Protein AF-0000000078979781 (afdb_homodimer)

Solvent-accessible surface area (backbone atoms only — not comparable to full-atom values): 47211 Å² total; per-residue (Å²): 126,56,71,44,51,54,52,38,50,53,52,49,49,32,40,74,71,53,77,44,42,52,61,36,71,50,70,50,64,71,52,40,21,68,74,70,70,46,51,62,65,43,44,51,51,28,51,49,50,36,33,69,63,52,51,29,42,79,41,91,97,76,44,41,24,26,37,62,71,62,72,81,62,71,72,81,67,60,68,55,66,45,49,53,57,22,38,56,65,46,38,65,58,57,66,58,55,49,49,87,65,28,76,43,45,29,28,39,94,64,71,53,65,82,80,33,56,72,54,52,60,62,60,75,84,66,54,59,44,47,55,55,70,64,40,77,66,67,72,51,51,61,38,29,43,61,69,37,33,43,52,52,19,52,55,39,37,74,68,66,25,91,49,55,45,70,17,36,25,51,28,50,15,45,50,29,47,52,44,51,50,45,65,71,75,52,52,69,70,40,38,30,37,29,39,23,61,19,52,42,65,59,56,26,43,31,37,57,52,45,35,45,74,42,61,27,49,53,46,58,43,27,64,38,62,69,57,42,46,53,49,43,71,73,62,62,30,54,32,36,42,43,41,27,42,39,19,56,42,41,1,20,24,13,36,66,70,44,37,51,48,52,53,49,48,24,61,74,64,62,27,37,33,37,36,55,27,54,54,77,79,48,69,85,64,84,32,37,54,55,43,61,78,48,70,24,73,50,30,36,38,29,28,30,40,39,80,78,56,43,55,39,53,31,44,15,33,37,41,27,42,51,54,58,21,49,52,52,28,48,50,40,38,56,38,36,49,50,56,36,43,49,48,41,51,52,49,36,57,47,65,68,35,69,55,36,58,54,35,40,53,52,46,47,54,52,44,51,52,40,42,52,53,42,51,50,55,39,47,74,69,72,45,49,59,68,26,91,80,41,36,76,55,30,34,23,36,45,47,61,80,73,42,43,56,68,61,48,45,54,54,30,46,77,69,24,31,39,68,30,48,36,62,63,23,31,71,54,94,71,57,91,59,40,30,32,32,34,20,43,75,43,53,79,55,64,70,55,56,54,47,44,44,47,40,64,68,75,31,94,65,126,58,72,44,52,54,52,40,50,52,53,48,50,32,41,74,71,53,77,43,42,54,61,36,72,50,69,50,64,72,53,40,20,67,73,70,70,46,51,62,64,45,44,51,50,28,51,48,51,36,33,71,64,50,51,29,43,81,41,91,97,76,45,41,23,25,38,62,72,63,72,82,64,70,70,82,66,61,67,55,66,44,49,53,56,21,38,54,65,48,39,64,59,56,65,59,56,49,50,88,65,28,77,43,44,28,28,40,94,61,70,53,64,80,80,32,57,70,57,54,60,63,60,76,86,66,54,58,44,45,56,56,70,64,40,78,68,65,72,50,52,63,36,28,44,60,70,36,32,43,52,51,19,54,53,39,38,74,67,66,26,94,52,57,44,69,16,36,25,50,26,49,15,44,50,30,47,52,46,50,50,46,66,72,74,53,52,69,70,40,36,31,37,29,40,24,60,18,53,41,64,58,56,26,42,31,38,58,53,45,35,44,74,41,60,27,50,53,46,59,42,27,64,37,61,70,58,42,47,53,48,42,71,73,62,62,32,54,33,36,43,44,41,28,41,40,18,56,41,41,2,18,25,14,36,64,70,44,38,52,46,52,54,49,48,25,62,74,66,62,28,38,34,37,35,56,26,54,55,76,79,47,70,85,64,83,31,38,56,56,44,60,78,47,69,24,72,50,30,37,39,29,28,31,40,37,80,77,56,43,55,40,52,33,45,15,32,36,40,26,40,52,56,59,22,48,54,52,28,48,52,39,38,56,38,36,49,51,56,36,42,51,46,42,52,51,49,35,55,46,64,68,35,70,54,35,57,53,35,41,54,52,48,46,54,52,45,52,52,40,43,52,52,44,50,52,56,39,46,73,69,70,45,49,59,69,28,92,79,42,38,77,55,30,34,23,37,44,48,61,79,74,42,42,57,68,62,47,46,53,55,31,45,76,68,23,31,38,71,28,48,36,60,62,24,30,71,54,92,69,57,92,60,38,29,32,32,34,20,44,75,43,54,79,55,63,71,57,55,53,47,45,44,48,40,64,66,76,31,92,65

Secondary structure (DSSP, 8-state):
--HHHHHHHHHHHHHHTTSS-TTPBPPPHHHHHHHHT--HHHHHHHHHHHHHTTSEEEETTTEEEE----SS-S------HHHHHHHHHHHHHHGGG-TTT--B-TT-SS--GGGTTTTS-SS--S-HHHHHHH-S--S-BTTB-HHHHHHHHHHHHHTT----GGGEEEESSHHHHHHHHHHHH--TT-EEEEEES--HHHHHHHHHTT-EEEEEEEETTEE-HHHHHHHHHHH--SEEEE-SSS-TTT-----HHHHHHHHHHHHHHT-EEEEE-TTTT-TT--S--HHHHHTTSSEEEEEESTTTT-TTS--EEEE--HHHHHHHHHHHHHHHS---HHHHHHHHHHHHSHHHHHHHHHHHHHHHHHHHHHHHHHHHTT-EES-TT--TTEEEEE--TT--HHHHHHHHHHTTB---BGGGG-SSS--SS-EEEEEGGGTT-HHHHHHHIIIIISS--/--HHHHHHHHHHHHHHTTSS-TTPBPPPHHHHHHHHT--HHHHHHHHHHHHHTTSEEEETTTEEEE----SS-S------HHHHHHHHHHHHHHGGG-TTT--B-TT-SS--GGGTTTTS-SS--S-HHHHHHH-S--S-BTTB-HHHHHHHHHHHHHTT----GGGEEEESSHHHHHHHHHHHH--TT-EEEEEES--HHHHHHHHHTT-EEEEEEEETTEE-HHHHHHHHHHH--SEEEE-SSS-TTT-----HHHHHHHHHHHHHHT-EEEEE-TTTT-TT--S--HHHHHTTSSEEEEEESTTTT-TTS--EEEE--HHHHHHHHHHHHHHHS---HHHHHHHHHHHHSHHHHHHHHHHHHHHHHHHHHHHHHHHHTT-EES-TT--TTEEEEE--TT--HHHHHHHHHHTTB---BGGGG-SSS--SS-EEEEEGGGTT-HHHHHHHIIIIISS--

Foldseek 3Di:
DPLLVVLLVVVVCCVVVCVAAAFRADDALVRSCVVSVHDSVSSVVSLVVCVVVVQWDQDVPPHIGGHHPDPDPPPCPPPPPLLVVLVVLVCLQVVLPPCVLFVQEQQDPAFDPVLQVLLDDPDPPDPLVVVVVPPPVVQADLQAHQLLLVVVQVVCVVVVQRADSLQKRKFLAQLRVLLLVCVLPHAAPAEEEEEFLADLNSLSSCSVRNYHYDYFYAALAGGDLVVLLVCCVVRLHAAYEFAAALGPQALHHHDPVVLVSVVVSCVVSVYQYEHEYQCPVAPPTRTDDNCSVVSQPRYKYKYGCCHLHNSVLSIIMIGHPNVVSVSSSVSSCVPVNHHDNSSSSVVSVSCPDVSSVVSSVVSQVVLVVLVVVLVVLCVVLVWDWRHPPGDDFKIKTFADQQDDQVVLQVVCSVVSHHWAWSCSSGSDNDDPTIITIGGSSSRPDVSVSVSCSVPGVVHRD/DPLLVVLLCVVVCCLVVCVAAAFRADDALVRSCVVSVHDSVSSVVSLVVCVVVVQWDQDVPPHIGGHHPDPDPPPCPPPPPLLVVLVVLVCLAVVLPPCVLFVQEQQDPAFDPVLQVLLDDPDPPDCLVVVVVPPPVVQADLQAHQLLLVVVQVVCVVVVQRADSLQKRKFLAQLRVLLLVCVLPHAAPAEEEEEFLADLNSLSSCSVRNYHYDYFYAALAGGDLVVVLVCCVPRLHAAYEFAAALGPQALHHHDPVVLVSVVVSCVVSVYQYEHEYQCPVQPPTRTDDNCSVVSQPRYKYKYGCCHLHNSVLSIIMIGHPNVVSVSSSVVSCVPVNHHDNSSSSVVSVSCPDVSSVVSSVVSQVVLVVLVVVLVVLCVVLVWDWRHPPGDDFKIKTFADQQDDQVVLQVVCSVVSHHWAWSCSSGSDNDDPTIITIGGSSSRPDVSVSVSCCVPRVVHRD

Sequence (922 aa):
MKKIDRVIESIQSRITEGRLKPGQKLPSIRQAVDEFGVSKNTVIEAYERLSARGLIRSVHGAGFFVCASTPAPLSKATQPAHIVEAVDRLTLLTAQLDQEKLPVRVGDGRPPQSWMNDALPLRMKGNIFKNFVGDPSGYGGVSGHLQLRELIAARSNRADMSVHPDQIVTTFGANHALDLIIRRYLEPGDVVLVDDPGYYPLLGKFKLAKIRAIGVPRTPTGPDLDVMETLAAAHGPKMFFTQSTCQNPTGSSMSLPVAHGVLQVAQRFGLMVIDNDPFTDLPGNAGVPLSALDAFNSVIAISSFSKLLSASFRVGYVIARPEVARELTELKLLTVVNSSRFSEMVIAELIKSQRYGRHLNKLVNRLEEARRDYHRKVRKLGLDVFCAQETGYYSFLQLPHTVDEGQLVRKASAAGIMLAPGRLFAVDENPARPALRINVTRADDPRFYRFLKRQVIDGQVMKKIDRVIESIQSRITEGRLKPGQKLPSIRQAVDEFGVSKNTVIEAYERLSARGLIRSVHGAGFFVCASTPAPLSKATQPAHIVEAVDRLTLLTAQLDQEKLPVRVGDGRPPQSWMNDALPLRMKGNIFKNFVGDPSGYGGVSGHLQLRELIAARSNRADMSVHPDQIVTTFGANHALDLIIRRYLEPGDVVLVDDPGYYPLLGKFKLAKIRAIGVPRTPTGPDLDVMETLAAAHGPKMFFTQSTCQNPTGSSMSLPVAHGVLQVAQRFGLMVIDNDPFTDLPGNAGVPLSALDAFNSVIAISSFSKLLSASFRVGYVIARPEVARELTELKLLTVVNSSRFSEMVIAELIKSQRYGRHLNKLVNRLEEARRDYHRKVRKLGLDVFCAQETGYYSFLQLPHTVDEGQLVRKASAAGIMLAPGRLFAVDENPARPALRINVTRADDPRFYRFLKRQVIDGQV

Organism: Ruegeria pomeroyi (strain ATCC 700808 / DSM 15171 / DSS-3) (NCBI:txid246200)

Radius of gyration: 28.64 Å; Cα contacts (8 Å, |Δi|>4): 1769; chains: 2; bounding box: 84×78×60 Å

InterPro domains:
  IPR000524 Transcription regulator HTH, GntR [PF00392] (5-66)
  IPR000524 Transcription regulator HTH, GntR [PR00035] (26-40)
  IPR000524 Transcription regulator HTH, GntR [PR00035] (40-56)
  IPR000524 Transcription regulator HTH, GntR [PS50949] (1-69)
  IPR000524 Transcription regulator HTH, GntR [SM00345] (7-66)
  IPR000524 Transcription regulator HTH, GntR [cd07377] (5-67)
  IPR004839 Aminotransferase, class I/classII, large domain [PF00155] (137-440)
  IPR015421 Pyridoxal phosphate-dependent transferase, major domain [G3DSA:3.40.640.10] (138-355)
  IPR015422 Pyridoxal phosphate-dependent transferase, small domain [G3DSA:3.90.1150.10] (137-446)
  IPR015424 Pyridoxal phosphate-dependent transferase [SSF53383] (120-454)
  IPR036388 Winged helix-like DNA-binding domain superfamily [G3DSA:1.10.10.10] (3-103)
  IPR036390 Winged helix DNA-binding domain superfamily [SSF46785] (3-70)
  IPR051446 HTH-type transcriptional regulator with aminotransferase domain 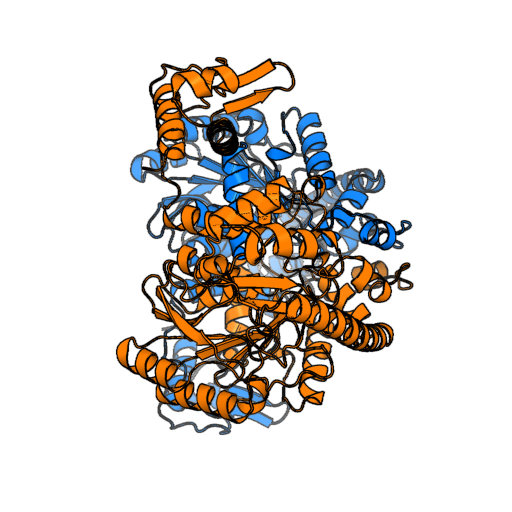[PTHR46577] (4-453)

Nearest PDB structures (foldseek):
  2z1y-assembly1_A  TM=8.567E-01  e=1.678E-24  unclassified
  2gb3-assembly3_E  TM=7.754E-01  e=1.239E-20  Thermotoga maritima
  7zn5-assembly1_A  TM=6.345E-01  e=3.842E-23  Shouchella clausii
  5yhv-assembly1_D  TM=8.294E-01  e=1.093E-18  Mycobacterium tuberculosis H37Rv
  8bj2-assembly1_B  TM=7.644E-01  e=1.175E-17  Medicago truncatula

pLDDT: mean 85.12, std 14.94, range [32.72, 98.81]

Structure (mmCIF, N/CA/C/O backbone):
data_AF-0000000078979781-model_v1
#
loop_
_entity.id
_entity.type
_entity.pdbx_description
1 polymer 'Transcriptional regulator, GntR family'
#
loop_
_atom_site.group_PDB
_atom_site.id
_atom_site.type_symbol
_atom_site.label_atom_id
_atom_site.label_alt_id
_atom_site.label_comp_id
_atom_site.label_asym_id
_atom_site.label_entity_id
_atom_site.label_seq_id
_atom_site.pdbx_PDB_ins_code
_atom_site.Cartn_x
_atom_site.Cartn_y
_atom_site.Cartn_z
_atom_site.occupancy
_atom_site.B_iso_or_equiv
_atom_site.auth_seq_id
_atom_site.auth_comp_id
_atom_site.auth_asym_id
_atom_site.auth_atom_id
_atom_site.pdbx_PDB_model_num
ATOM 1 N N . MET A 1 1 ? -21.984 5.18 30.188 1 47.28 1 MET A N 1
ATOM 2 C CA . MET A 1 1 ? -22.266 4.672 28.844 1 47.28 1 MET A CA 1
ATOM 3 C C . MET A 1 1 ? -23.016 5.703 28.016 1 47.28 1 MET A C 1
ATOM 5 O O . MET A 1 1 ? -24.062 6.203 28.453 1 47.28 1 MET A O 1
ATOM 9 N N . LYS A 1 2 ? -22.5 6.344 27.094 1 66.75 2 LYS A N 1
ATOM 10 C CA . LYS A 1 2 ? -23.188 7.363 26.312 1 66.75 2 LYS A CA 1
ATOM 11 C C . LYS A 1 2 ? -24.547 6.852 25.828 1 66.75 2 LYS A C 1
ATOM 13 O O . LYS A 1 2 ? -24.719 5.648 25.625 1 66.75 2 LYS A O 1
ATOM 18 N N . LYS A 1 3 ? -25.406 7.691 25.797 1 76.44 3 LYS A N 1
ATOM 19 C CA . LYS A 1 3 ? -26.781 7.355 25.438 1 76.44 3 LYS A CA 1
ATOM 20 C C . LYS A 1 3 ? -26.844 6.578 24.125 1 76.44 3 LYS A C 1
ATOM 22 O O . LYS A 1 3 ? -27.625 5.637 23.984 1 76.44 3 LYS A O 1
ATOM 27 N N . ILE A 1 4 ? -25.984 6.871 23.297 1 78.88 4 ILE A N 1
ATOM 28 C CA . ILE A 1 4 ? -25.922 6.223 22 1 78.88 4 ILE A CA 1
ATOM 29 C C . ILE A 1 4 ? -25.469 4.777 22.156 1 78.88 4 ILE A C 1
ATOM 31 O O . ILE A 1 4 ? -26 3.873 21.516 1 78.88 4 ILE A O 1
ATOM 35 N N . ASP A 1 5 ? -24.641 4.551 23.031 1 79.38 5 ASP A N 1
ATOM 36 C CA . ASP A 1 5 ? -24.141 3.195 23.25 1 79.38 5 ASP A CA 1
ATOM 37 C C . ASP A 1 5 ? -25.234 2.295 23.828 1 79.38 5 ASP A C 1
ATOM 39 O O . ASP A 1 5 ? -25.312 1.115 23.484 1 79.38 5 ASP A O 1
ATOM 43 N N . ARG A 1 6 ? -25.969 2.893 24.594 1 79.69 6 ARG A N 1
ATOM 44 C CA . ARG A 1 6 ? -27.078 2.15 25.188 1 79.69 6 ARG A CA 1
ATOM 45 C C . ARG A 1 6 ? -28.062 1.692 24.109 1 79.69 6 ARG A C 1
ATOM 47 O O . ARG A 1 6 ? -28.547 0.562 24.156 1 79.69 6 ARG A O 1
ATOM 54 N N . VAL A 1 7 ? -28.281 2.561 23.172 1 83.38 7 VAL A N 1
ATOM 55 C CA . VAL A 1 7 ? -29.188 2.234 22.078 1 83.38 7 VAL A CA 1
ATOM 56 C C . VAL A 1 7 ? -28.578 1.132 21.219 1 83.38 7 VAL A C 1
ATOM 58 O O . VAL A 1 7 ? -29.25 0.137 20.906 1 83.38 7 VAL A O 1
ATOM 61 N N . ILE A 1 8 ? -27.422 1.338 20.938 1 81.19 8 ILE A N 1
ATOM 62 C CA . ILE A 1 8 ? -26.734 0.385 20.078 1 81.19 8 ILE A CA 1
ATOM 63 C C . ILE A 1 8 ? -26.656 -0.976 20.766 1 81.19 8 ILE A C 1
ATOM 65 O O . ILE A 1 8 ? -26.984 -2 20.172 1 81.19 8 ILE A O 1
ATOM 69 N N . GLU A 1 9 ? -26.266 -1.015 21.953 1 79.38 9 GLU A N 1
ATOM 70 C CA . GLU A 1 9 ? -26.141 -2.266 22.703 1 79.38 9 GLU A CA 1
ATOM 71 C C . GLU A 1 9 ? -27.484 -2.963 22.844 1 79.38 9 GLU A C 1
ATOM 73 O O . GLU A 1 9 ? -27.578 -4.188 22.734 1 79.38 9 GLU A O 1
ATOM 78 N N . SER A 1 10 ? -28.469 -2.223 23.094 1 82.38 10 SER A N 1
ATOM 79 C CA . SER A 1 10 ? -29.797 -2.779 23.25 1 82.38 10 SER A CA 1
ATOM 80 C C . SER A 1 10 ? -30.281 -3.439 21.953 1 82.38 10 SER A C 1
ATOM 82 O O . SER A 1 10 ? -30.75 -4.578 21.984 1 82.38 10 SER A O 1
ATOM 84 N N . ILE A 1 11 ? -30.078 -2.801 20.875 1 82.25 11 ILE A N 1
ATOM 85 C CA . ILE A 1 11 ? -30.547 -3.338 19.594 1 82.25 11 ILE A CA 1
ATOM 86 C C . ILE A 1 11 ? -29.656 -4.512 19.188 1 82.25 11 ILE A C 1
ATOM 88 O O . ILE A 1 11 ? -30.172 -5.555 18.75 1 82.25 11 ILE A O 1
ATOM 92 N N . GLN A 1 12 ? -28.469 -4.305 19.406 1 78.88 12 GLN A N 1
ATOM 93 C CA . GLN A 1 12 ? -27.531 -5.375 19.078 1 78.88 12 GLN A CA 1
ATOM 94 C C . GLN A 1 12 ? -27.828 -6.629 19.906 1 78.88 12 GLN A C 1
ATOM 96 O O . GLN A 1 12 ? -27.828 -7.738 19.375 1 78.88 12 GLN A O 1
ATOM 101 N N . SER A 1 13 ? -28 -6.48 21.141 1 77.69 13 SER A N 1
ATOM 102 C CA . SER A 1 13 ? -28.344 -7.605 22 1 77.69 13 SER A CA 1
ATOM 103 C C . SER A 1 13 ? -29.641 -8.273 21.562 1 77.69 13 SER A C 1
ATOM 105 O O . SER A 1 13 ? -29.734 -9.5 21.562 1 77.69 13 SER A O 1
ATOM 107 N N . ARG A 1 14 ? -30.578 -7.516 21.109 1 79.69 14 ARG A N 1
ATOM 108 C CA . ARG A 1 14 ? -31.859 -8.055 20.672 1 79.69 14 ARG A CA 1
ATOM 109 C C . ARG A 1 14 ? -31.703 -8.844 19.375 1 79.69 14 ARG A C 1
ATOM 111 O O . ARG A 1 14 ? -32.375 -9.852 19.172 1 79.69 14 ARG A O 1
ATOM 118 N N . ILE A 1 15 ? -30.781 -8.383 18.609 1 76.38 15 ILE A N 1
ATOM 119 C CA . ILE A 1 15 ? -30.516 -9.078 17.359 1 76.38 15 ILE A CA 1
ATOM 120 C C . ILE A 1 15 ? -29.75 -10.367 17.625 1 76.38 15 ILE A C 1
ATOM 122 O O . ILE A 1 15 ? -30.125 -11.438 17.125 1 76.38 15 ILE A O 1
ATOM 126 N N . THR A 1 16 ? -28.797 -10.258 18.5 1 70.75 16 THR A N 1
ATOM 127 C CA . THR A 1 16 ? -27.938 -11.398 18.797 1 70.75 16 THR A CA 1
ATOM 128 C C . THR A 1 16 ? -28.688 -12.461 19.578 1 70.75 16 THR A C 1
ATOM 130 O O . THR A 1 16 ? -28.453 -13.656 19.422 1 70.75 16 THR A O 1
ATOM 133 N N . GLU A 1 17 ? -29.562 -12.039 20.391 1 70.44 17 GLU A N 1
ATOM 134 C CA . GLU A 1 17 ? -30.359 -12.938 21.219 1 70.44 17 GLU A CA 1
ATOM 135 C C . GLU A 1 17 ? -31.562 -13.469 20.453 1 70.44 17 GLU A C 1
ATOM 137 O O . GLU A 1 17 ? -32.344 -14.266 20.984 1 70.44 17 GLU A O 1
ATOM 142 N N . GLY A 1 18 ? -31.609 -13.008 19.234 1 71.81 18 GLY A N 1
ATOM 143 C CA . GLY A 1 18 ? -32.656 -13.531 18.375 1 71.81 18 GLY A CA 1
ATOM 144 C C . GLY A 1 18 ? -34 -12.883 18.625 1 71.81 18 GLY A C 1
ATOM 145 O O . GLY A 1 18 ? -35.031 -13.344 18.094 1 71.81 18 GLY A O 1
ATOM 146 N N . ARG A 1 19 ? -34.188 -11.938 19.375 1 78.31 19 ARG A N 1
ATOM 147 C CA . ARG A 1 19 ? -35.438 -11.242 19.656 1 78.31 19 ARG A CA 1
ATOM 148 C C . ARG A 1 19 ? -35.875 -10.398 18.453 1 78.31 19 ARG A C 1
ATOM 150 O O . ARG A 1 19 ? -37.062 -10.164 18.25 1 78.31 19 ARG A O 1
ATOM 157 N N . LEU A 1 20 ? -34.812 -9.93 17.766 1 77.81 20 LEU A N 1
ATOM 158 C CA . LEU A 1 20 ? -35 -9.297 16.469 1 77.81 20 LEU A CA 1
ATOM 159 C C . LEU A 1 20 ? -34.531 -10.195 15.344 1 77.81 20 LEU A C 1
ATOM 161 O O . LEU A 1 20 ? -33.312 -10.484 15.242 1 77.81 20 LEU A O 1
ATOM 165 N N . LYS A 1 21 ? -35.312 -10.648 14.594 1 73.75 21 LYS A N 1
ATOM 166 C CA . LYS A 1 21 ? -35.031 -11.625 13.555 1 73.75 21 LYS A CA 1
ATOM 167 C C . LYS A 1 21 ? -34.562 -10.945 12.273 1 73.75 21 LYS A C 1
ATOM 169 O O . LYS A 1 21 ? -34.906 -9.797 12.016 1 73.75 21 LYS A O 1
ATOM 174 N N . PRO A 1 22 ? -33.719 -11.75 11.547 1 73.69 22 PRO A N 1
ATOM 175 C CA . PRO A 1 22 ? -33.344 -11.203 10.234 1 73.69 22 PRO A CA 1
ATOM 176 C C . PRO A 1 22 ? -34.531 -10.805 9.391 1 73.69 22 PRO A C 1
ATOM 178 O O . PRO A 1 22 ? -35.531 -11.547 9.328 1 73.69 22 PRO A O 1
ATOM 181 N N . GLY A 1 23 ? -34.406 -9.547 8.875 1 75.31 23 GLY A N 1
ATOM 182 C CA . GLY A 1 23 ? -35.5 -9.047 8.055 1 75.31 23 GLY A CA 1
ATOM 183 C C . GLY A 1 23 ? -36.531 -8.289 8.844 1 75.31 23 GLY A C 1
ATOM 184 O O . GLY A 1 23 ? -37.438 -7.66 8.266 1 75.31 23 GLY A O 1
ATOM 185 N N . GLN A 1 24 ? -36.5 -8.352 10.117 1 80.06 24 GLN A N 1
ATOM 186 C CA . GLN A 1 24 ? -37.5 -7.684 10.953 1 80.06 24 GLN A CA 1
ATOM 187 C C . GLN A 1 24 ? -37.281 -6.172 10.938 1 80.06 24 GLN A C 1
ATOM 189 O O . GLN A 1 24 ? -36.156 -5.688 10.969 1 80.06 24 GLN A O 1
ATOM 194 N N . LYS A 1 25 ? -38.375 -5.465 10.867 1 82.94 25 LYS A N 1
ATOM 195 C CA . LYS A 1 25 ? -38.344 -4.004 10.844 1 82.94 25 LYS A CA 1
ATOM 196 C C . LYS A 1 25 ? -38.062 -3.439 12.227 1 82.94 25 LYS A C 1
ATOM 198 O O . LYS A 1 25 ? -38.688 -3.852 13.211 1 82.94 25 LYS A O 1
ATOM 203 N N . LEU A 1 26 ? -37.156 -2.547 12.336 1 85.5 26 LEU A N 1
ATOM 204 C CA . LEU A 1 26 ? -36.875 -1.823 13.57 1 85.5 26 LEU A CA 1
ATOM 205 C C . LEU A 1 26 ? -37.844 -0.667 13.758 1 85.5 26 LEU A C 1
ATOM 207 O O . LEU A 1 26 ? -38.469 -0.205 12.797 1 85.5 26 LEU A O 1
ATOM 211 N N . PRO A 1 27 ? -38 -0.196 14.992 1 84 27 PRO A N 1
ATOM 212 C CA . PRO A 1 27 ? -38.812 1.01 15.211 1 84 27 PRO A CA 1
ATOM 213 C C . PRO A 1 27 ? -38.375 2.182 14.344 1 84 27 PRO A C 1
ATOM 215 O O . PRO A 1 27 ? -37.156 2.344 14.094 1 84 27 PRO A O 1
ATOM 218 N N . SER A 1 28 ? -39.312 2.873 13.758 1 82.69 28 SER A N 1
ATOM 219 C CA . SER A 1 28 ? -38.969 4.109 13.062 1 82.69 28 SER A CA 1
ATOM 220 C C . SER A 1 28 ? -38.188 5.062 13.953 1 82.69 28 SER A C 1
ATOM 222 O O . SER A 1 28 ? -38.156 4.895 15.172 1 82.69 28 SER A O 1
ATOM 224 N N . ILE A 1 29 ? -37.562 5.969 13.398 1 83.62 29 ILE A N 1
ATOM 225 C CA . ILE A 1 29 ? -36.75 6.93 14.133 1 83.62 29 ILE A CA 1
ATOM 226 C C . ILE A 1 29 ? -37.562 7.59 15.219 1 83.62 29 ILE A C 1
ATOM 228 O O . ILE A 1 29 ? -37.125 7.723 16.359 1 83.62 29 ILE A O 1
ATOM 232 N N . ARG A 1 30 ? -38.812 7.973 14.867 1 82.25 30 ARG A N 1
ATOM 233 C CA . ARG A 1 30 ? -39.719 8.594 15.828 1 82.25 30 ARG A CA 1
ATOM 234 C C . ARG A 1 30 ? -40.062 7.633 16.953 1 82.25 30 ARG A C 1
ATOM 236 O O . ARG A 1 30 ? -40.062 8.016 18.125 1 82.25 30 ARG A O 1
ATOM 243 N N . GLN A 1 31 ? -40.312 6.367 16.656 1 86.69 31 GLN A N 1
ATOM 244 C CA . GLN A 1 31 ? -40.688 5.352 17.641 1 86.69 31 GLN A CA 1
ATOM 245 C C . GLN A 1 31 ? -39.5 5.031 18.547 1 86.69 31 GLN A C 1
ATOM 247 O O . GLN A 1 31 ? -39.688 4.816 19.75 1 86.69 31 GLN A O 1
ATOM 252 N N . ALA A 1 32 ? -38.312 5.008 18.016 1 85.81 32 ALA A N 1
ATOM 253 C CA . ALA A 1 32 ? -37.125 4.676 18.766 1 85.81 32 ALA A CA 1
ATOM 254 C C . ALA A 1 32 ? -36.781 5.777 19.766 1 85.81 32 ALA A C 1
ATOM 256 O O . ALA A 1 32 ? -36.312 5.496 20.875 1 85.81 32 ALA A O 1
ATOM 257 N N . VAL A 1 33 ? -37 6.965 19.344 1 86.06 33 VAL A N 1
ATOM 258 C CA . VAL A 1 33 ? -36.812 8.102 20.25 1 86.06 33 VAL A CA 1
ATOM 259 C C . VAL A 1 33 ? -37.656 7.898 21.5 1 86.06 33 VAL A C 1
ATOM 261 O O . VAL A 1 33 ? -37.188 8.086 22.625 1 86.06 33 VAL A O 1
ATOM 264 N N . ASP A 1 34 ? -38.875 7.492 21.312 1 86.25 34 ASP A N 1
ATOM 265 C CA . ASP A 1 34 ? -39.812 7.285 22.406 1 86.25 34 ASP A CA 1
ATOM 266 C C . ASP A 1 34 ? -39.406 6.062 23.234 1 86.25 34 ASP A C 1
ATOM 268 O O . ASP A 1 34 ? -39.469 6.094 24.469 1 86.25 34 ASP A O 1
ATOM 272 N N . GLU A 1 35 ? -38.969 4.984 22.516 1 85.94 35 GLU A N 1
ATOM 273 C CA . GLU A 1 35 ? -38.656 3.719 23.172 1 85.94 35 GLU A CA 1
ATOM 274 C C . GLU A 1 35 ? -37.406 3.84 24.047 1 85.94 35 GLU A C 1
ATOM 276 O O . GLU A 1 35 ? -37.375 3.312 25.172 1 85.94 35 GLU A O 1
ATOM 281 N N . PHE A 1 36 ? -36.406 4.574 23.594 1 83.81 36 PHE A N 1
ATOM 282 C CA . PHE A 1 36 ? -35.094 4.57 24.266 1 83.81 36 PHE A CA 1
ATOM 283 C C . PHE A 1 36 ? -34.906 5.859 25.047 1 83.81 36 PHE A C 1
ATOM 285 O O . PHE A 1 36 ? -33.938 5.98 25.812 1 83.81 36 PHE A O 1
ATOM 292 N N . GLY A 1 37 ? -35.812 6.895 24.766 1 85.06 37 GLY A N 1
ATOM 293 C CA . GLY A 1 37 ? -35.719 8.164 25.469 1 85.06 37 GLY A CA 1
ATOM 294 C C . GLY A 1 37 ? -34.5 8.969 25.094 1 85.06 37 GLY A C 1
ATOM 295 O O . GLY A 1 37 ? -33.812 9.516 25.969 1 85.06 37 GLY A O 1
ATOM 296 N N . VAL A 1 38 ? -34.219 8.883 23.891 1 83.44 38 VAL A N 1
ATOM 297 C CA . VAL A 1 38 ? -33.031 9.594 23.406 1 83.44 38 VAL A CA 1
ATOM 298 C C . VAL A 1 38 ? -33.406 10.547 22.281 1 83.44 38 VAL A C 1
ATOM 300 O O . VAL A 1 38 ? -34.562 10.523 21.812 1 83.44 38 VAL A O 1
ATOM 303 N N . SER A 1 39 ? -32.562 11.391 21.906 1 80.88 39 SER A N 1
ATOM 304 C CA . SER A 1 39 ? -32.812 12.367 20.859 1 80.88 39 SER A CA 1
ATOM 305 C C . SER A 1 39 ? -32.875 11.695 19.484 1 80.88 39 SER A C 1
ATOM 307 O O . SER A 1 39 ? -32.375 10.586 19.312 1 80.88 39 SER A O 1
ATOM 309 N N . LYS A 1 40 ? -33.5 12.398 18.578 1 81 40 LYS A N 1
ATOM 310 C CA . LYS A 1 40 ? -33.594 11.945 17.188 1 81 40 LYS A CA 1
ATOM 311 C C . LYS A 1 40 ? -32.219 11.727 16.594 1 81 40 LYS A C 1
ATOM 313 O O . LYS A 1 40 ? -31.969 10.719 15.93 1 81 40 LYS A O 1
ATOM 318 N N . ASN A 1 41 ? -31.406 12.547 16.875 1 77.12 41 ASN A N 1
ATOM 319 C CA . ASN A 1 41 ? -30.047 12.469 16.328 1 77.12 41 ASN A CA 1
ATOM 320 C C . ASN A 1 41 ? -29.281 11.273 16.891 1 77.12 41 ASN A C 1
ATOM 322 O O . ASN A 1 41 ? -28.516 10.633 16.188 1 77.12 41 ASN A O 1
ATOM 326 N N . THR A 1 42 ? -29.531 10.992 18.109 1 79.69 42 THR A N 1
ATOM 327 C CA . THR A 1 42 ? -28.922 9.844 18.75 1 79.69 42 THR A CA 1
ATOM 328 C C . THR A 1 42 ? -29.375 8.547 18.109 1 79.69 42 THR A C 1
ATOM 330 O O . THR A 1 42 ? -28.578 7.637 17.875 1 79.69 42 THR A O 1
ATOM 333 N N . VAL A 1 43 ? -30.656 8.508 17.75 1 82.5 43 VAL A N 1
ATOM 334 C CA . VAL A 1 43 ? -31.203 7.32 17.125 1 82.5 43 VAL A CA 1
ATOM 335 C C . VAL A 1 43 ? -30.656 7.188 15.703 1 82.5 43 VAL A C 1
ATOM 337 O O . VAL A 1 43 ? -30.25 6.102 15.289 1 82.5 43 VAL A O 1
ATOM 340 N N . ILE A 1 44 ? -30.641 8.281 15.117 1 78.88 44 ILE A N 1
ATOM 341 C CA . ILE A 1 44 ? -30.141 8.266 13.742 1 78.88 44 ILE A CA 1
ATOM 342 C C . ILE A 1 44 ? -28.688 7.809 13.734 1 78.88 44 ILE A C 1
ATOM 344 O O . ILE A 1 44 ? -28.312 6.938 12.945 1 78.88 44 ILE A O 1
ATOM 348 N N . GLU A 1 45 ? -28.016 8.367 14.609 1 77.5 45 GLU A N 1
ATOM 349 C CA . GLU A 1 45 ? -26.609 7.984 14.719 1 77.5 45 GLU A CA 1
ATOM 350 C C . GLU A 1 45 ? -26.469 6.512 15.094 1 77.5 45 GLU A C 1
ATOM 352 O O . GLU A 1 45 ? -25.594 5.812 14.562 1 77.5 45 GLU A O 1
ATOM 357 N N . ALA A 1 46 ? -27.234 6.07 15.992 1 80.38 46 ALA A N 1
ATOM 358 C CA . ALA A 1 46 ? -27.219 4.668 16.406 1 80.38 46 ALA A CA 1
ATOM 359 C C . ALA A 1 46 ? -27.547 3.744 15.234 1 80.38 46 ALA A C 1
ATOM 361 O O . ALA A 1 46 ? -26.859 2.74 15.016 1 80.38 46 ALA A O 1
ATOM 362 N N . TYR A 1 47 ? -28.578 4.105 14.516 1 80.69 47 TYR A N 1
ATOM 363 C CA . TYR A 1 47 ? -28.984 3.285 13.391 1 80.69 47 TYR A CA 1
ATOM 364 C C . TYR A 1 47 ? -27.953 3.307 12.281 1 80.69 47 TYR A C 1
ATOM 366 O O . TYR A 1 47 ? -27.688 2.281 11.648 1 80.69 47 TYR A O 1
ATOM 374 N N . GLU A 1 48 ? -27.359 4.43 12.211 1 73.88 48 GLU A N 1
ATOM 375 C CA . GLU A 1 48 ? -26.297 4.539 11.227 1 73.88 48 GLU A CA 1
ATOM 376 C C . GLU A 1 48 ? -25.094 3.668 11.617 1 73.88 48 GLU A C 1
ATOM 378 O O . GLU A 1 48 ? -24.516 2.982 10.766 1 73.88 48 GLU A O 1
ATOM 383 N N . ARG A 1 49 ? -24.812 3.682 12.852 1 71.19 49 ARG A N 1
ATOM 384 C CA . ARG A 1 49 ? -23.734 2.852 13.352 1 71.19 49 ARG A CA 1
ATOM 385 C C . ARG A 1 49 ? -24.062 1.369 13.234 1 71.19 49 ARG A C 1
ATOM 387 O O . ARG A 1 49 ? -23.219 0.562 12.844 1 71.19 49 ARG A O 1
ATOM 394 N N . LEU A 1 50 ? -25.25 1.058 13.539 1 75.88 50 LEU A N 1
ATOM 395 C CA . LEU A 1 50 ? -25.719 -0.316 13.414 1 75.88 50 LEU A CA 1
ATOM 396 C C . LEU A 1 50 ? -25.734 -0.765 11.961 1 75.88 50 LEU A C 1
ATOM 398 O O . LEU A 1 50 ? -25.391 -1.911 11.656 1 75.88 50 LEU A O 1
ATOM 402 N N . SER A 1 51 ? -26.078 0.184 11.141 1 72.81 51 SER A N 1
ATOM 403 C CA . SER A 1 51 ? -26.062 -0.079 9.711 1 72.81 51 SER A CA 1
ATOM 404 C C . SER A 1 51 ? -24.641 -0.261 9.188 1 72.81 51 SER A C 1
ATOM 406 O O . SER A 1 51 ? -24.375 -1.173 8.406 1 72.81 51 SER A O 1
ATOM 408 N N . ALA A 1 52 ? -23.938 0.489 9.742 1 64.88 52 ALA A N 1
ATOM 409 C CA . ALA A 1 52 ? -22.531 0.426 9.375 1 64.88 52 ALA A CA 1
ATOM 410 C C . ALA A 1 52 ? -21.906 -0.892 9.82 1 64.88 52 ALA A C 1
ATOM 412 O O . ALA A 1 52 ? -20.984 -1.405 9.164 1 64.88 52 ALA A O 1
ATOM 413 N N . ARG A 1 53 ? -22.547 -1.449 10.922 1 60.5 53 ARG A N 1
ATOM 414 C CA . ARG A 1 53 ? -22.094 -2.719 11.477 1 60.5 53 ARG A CA 1
ATOM 415 C C . ARG A 1 53 ? -22.734 -3.896 10.758 1 60.5 53 ARG A C 1
ATOM 417 O O . ARG A 1 53 ? -22.516 -5.055 11.125 1 60.5 53 ARG A O 1
ATOM 424 N N . GLY A 1 54 ? -23.578 -3.57 9.852 1 62.94 54 GLY A N 1
ATOM 425 C CA . GLY A 1 54 ? -24.25 -4.59 9.078 1 62.94 54 GLY A CA 1
ATOM 426 C C . GLY A 1 54 ? -25.375 -5.266 9.836 1 62.94 54 GLY A C 1
ATOM 427 O O . GLY A 1 54 ? -25.844 -6.336 9.438 1 62.94 54 GLY A O 1
ATOM 428 N N . LEU A 1 55 ? -25.688 -4.809 10.875 1 72.19 55 LEU A N 1
ATOM 429 C CA . LEU A 1 55 ? -26.719 -5.426 11.703 1 72.19 55 LEU A CA 1
ATOM 430 C C . LEU A 1 55 ? -28.109 -5.031 11.234 1 72.19 55 LEU A C 1
ATOM 432 O O . LEU A 1 55 ? -29.062 -5.801 11.391 1 72.19 55 LEU A O 1
ATOM 436 N N . ILE A 1 56 ? -28.141 -3.807 10.648 1 77.06 56 ILE A N 1
ATOM 437 C CA . ILE A 1 56 ? -29.438 -3.355 10.141 1 77.06 56 ILE A CA 1
ATOM 438 C C . ILE A 1 56 ? -29.25 -2.703 8.773 1 77.06 56 ILE A C 1
ATOM 440 O O . ILE A 1 56 ? -28.141 -2.33 8.398 1 77.06 56 ILE A O 1
ATOM 444 N N . ARG A 1 57 ? -30.172 -2.713 7.891 1 75.06 57 ARG A N 1
ATOM 445 C CA . ARG A 1 57 ? -30.141 -2.035 6.598 1 75.06 57 ARG A CA 1
ATOM 446 C C . ARG A 1 57 ? -31.297 -1.04 6.473 1 75.06 57 ARG A C 1
ATOM 448 O O . ARG A 1 57 ? -32.375 -1.28 6.988 1 75.06 57 ARG A O 1
ATOM 455 N N . SER A 1 58 ? -30.938 0.066 5.789 1 74.69 58 SER A N 1
ATOM 456 C CA . SER A 1 58 ? -31.969 1.061 5.5 1 74.69 58 SER A CA 1
ATOM 457 C C . SER A 1 58 ? -32.594 0.812 4.137 1 74.69 58 SER A C 1
ATOM 459 O O . SER A 1 58 ? -31.906 0.539 3.158 1 74.69 58 SER A O 1
ATOM 461 N N . VAL A 1 59 ? -33.844 0.666 4.09 1 66.81 59 VAL A N 1
ATOM 462 C CA . VAL A 1 59 ? -34.625 0.576 2.85 1 66.81 59 VAL A CA 1
ATOM 463 C C . VAL A 1 59 ? -35.406 1.869 2.631 1 66.81 59 VAL A C 1
ATOM 465 O O . VAL A 1 59 ? -36.219 2.266 3.477 1 66.81 59 VAL A O 1
ATOM 468 N N . HIS A 1 60 ? -35.031 2.506 1.516 1 66.31 60 HIS A N 1
ATOM 469 C CA . HIS A 1 60 ? -35.656 3.777 1.2 1 66.31 60 HIS A CA 1
ATOM 470 C C . HIS A 1 60 ? -37.188 3.648 1.212 1 66.31 60 HIS A C 1
ATOM 472 O O . HIS A 1 60 ? -37.75 2.797 0.519 1 66.31 60 HIS A O 1
ATOM 478 N N . GLY A 1 61 ? -37.875 4.492 1.979 1 66.81 61 GLY A N 1
ATOM 479 C CA . GLY A 1 61 ? -39.312 4.562 2.066 1 66.81 61 GLY A CA 1
ATOM 480 C C . GLY A 1 61 ? -39.906 3.506 2.979 1 66.81 61 GLY A C 1
ATOM 481 O O . GLY A 1 61 ? -41.094 3.547 3.291 1 66.81 61 GLY A O 1
ATOM 482 N N . ALA A 1 62 ? -39.094 2.453 3.434 1 72.38 62 ALA A N 1
ATOM 483 C CA . ALA A 1 62 ? -39.688 1.348 4.188 1 72.38 62 ALA A CA 1
ATOM 484 C C . ALA A 1 62 ? -39.156 1.313 5.617 1 72.38 62 ALA A C 1
ATOM 486 O O . ALA A 1 62 ? -39.812 0.817 6.527 1 72.38 62 ALA A O 1
ATOM 487 N N . GLY A 1 63 ? -38 1.896 5.809 1 78.81 63 GLY A N 1
ATOM 488 C CA . GLY A 1 63 ? -37.469 1.943 7.156 1 78.81 63 GLY A CA 1
ATOM 489 C C . GLY A 1 63 ? -36.188 1.131 7.312 1 78.81 63 GLY A C 1
ATOM 490 O O . GLY A 1 63 ? -35.438 0.92 6.344 1 78.81 63 GLY A O 1
ATOM 491 N N . PHE A 1 64 ? -35.875 0.697 8.609 1 82.44 64 PHE A N 1
ATOM 492 C CA . PHE A 1 64 ? -34.656 -0.055 8.945 1 82.44 64 PHE A CA 1
ATOM 493 C C . PHE A 1 64 ? -35 -1.506 9.266 1 82.44 64 PHE A C 1
ATOM 495 O O . PHE A 1 64 ? -36 -1.782 9.938 1 82.44 64 PHE A O 1
ATOM 502 N N . PHE A 1 65 ? -34.281 -2.455 8.711 1 80.81 65 PHE A N 1
ATOM 503 C CA . PHE A 1 65 ? -34.531 -3.881 8.875 1 80.81 65 PHE A CA 1
ATOM 504 C C . PHE A 1 65 ? -33.312 -4.605 9.398 1 80.81 65 PHE A C 1
ATOM 506 O O . PHE A 1 65 ? -32.188 -4.227 9.094 1 80.81 65 PHE A O 1
ATOM 513 N N . VAL A 1 66 ? -33.625 -5.617 10.234 1 76.94 66 VAL A N 1
ATOM 514 C CA . VAL A 1 66 ? -32.562 -6.492 10.703 1 76.94 66 VAL A CA 1
ATOM 515 C C . VAL A 1 66 ? -32.031 -7.32 9.547 1 76.94 66 VAL A C 1
ATOM 517 O O . VAL A 1 66 ? -32.812 -7.918 8.789 1 76.94 66 VAL A O 1
ATOM 520 N N . CYS A 1 67 ? -30.828 -7.211 9.305 1 65.5 67 CYS A N 1
ATOM 521 C CA . CYS A 1 67 ? -30.203 -7.984 8.242 1 65.5 67 CYS A CA 1
ATOM 522 C C . CYS A 1 67 ? -30.203 -9.469 8.57 1 65.5 67 CYS A C 1
ATOM 524 O O . CYS A 1 67 ? -30.172 -9.852 9.742 1 65.5 67 CYS A O 1
ATOM 526 N N . ALA A 1 68 ? -30.625 -10.375 7.645 1 50.47 68 ALA A N 1
ATOM 527 C CA . ALA A 1 68 ? -30.578 -11.82 7.84 1 50.47 68 ALA A CA 1
ATOM 528 C C . ALA A 1 68 ? -29.266 -12.25 8.469 1 50.47 68 ALA A C 1
ATOM 530 O O . ALA A 1 68 ? -28.203 -11.695 8.164 1 50.47 68 ALA A O 1
ATOM 531 N N . SER A 1 69 ? -29.453 -12.836 9.648 1 41.69 69 SER A N 1
ATOM 532 C CA . SER A 1 69 ? -28.328 -13.383 10.414 1 41.69 69 SER A CA 1
ATOM 533 C C . SER A 1 69 ? -27.375 -14.156 9.516 1 41.69 69 SER A C 1
ATOM 535 O O . SER A 1 69 ? -27.75 -15.164 8.914 1 41.69 69 SER A O 1
ATOM 537 N N . THR A 1 70 ? -26.734 -13.555 8.664 1 38 70 THR A N 1
ATOM 538 C CA . THR A 1 70 ? -25.734 -14.406 8.023 1 38 70 THR A CA 1
ATOM 539 C C . THR A 1 70 ? -25.141 -15.391 9.023 1 38 70 THR A C 1
ATOM 541 O O . THR A 1 70 ? -25.047 -15.094 10.219 1 38 70 THR A O 1
ATOM 544 N N . PRO A 1 71 ? -24.922 -16.688 8.656 1 36.19 71 PRO A N 1
ATOM 545 C CA . PRO A 1 71 ? -24.312 -17.688 9.555 1 36.19 71 PRO A CA 1
ATOM 546 C C . PRO A 1 71 ? -23.422 -17.047 10.625 1 36.19 71 PRO A C 1
ATOM 548 O O . PRO A 1 71 ? -23.016 -15.891 10.484 1 36.19 71 PRO A O 1
ATOM 551 N N . ALA A 1 72 ? -23.031 -17.938 11.672 1 33.09 72 ALA A N 1
ATOM 552 C CA . ALA A 1 72 ? -22.266 -17.594 12.859 1 33.09 72 ALA A CA 1
ATOM 553 C C . ALA A 1 72 ? -21.172 -16.578 12.531 1 33.09 72 ALA A C 1
ATOM 555 O O . ALA A 1 72 ? -20.406 -16.766 11.586 1 33.09 72 ALA A O 1
ATOM 556 N N . PRO A 1 73 ? -21.328 -15.305 12.836 1 33.28 73 PRO A N 1
ATOM 557 C CA . PRO A 1 73 ? -20.203 -14.375 12.703 1 33.28 73 PRO A CA 1
ATOM 558 C C . PRO A 1 73 ? -18.844 -15.039 12.961 1 33.28 73 PRO A C 1
ATOM 560 O O . PRO A 1 73 ? -18.781 -16.047 13.672 1 33.28 73 PRO A O 1
ATOM 563 N N . LEU A 1 74 ? -17.984 -15.195 12 1 33.66 74 LEU A N 1
ATOM 564 C CA . LEU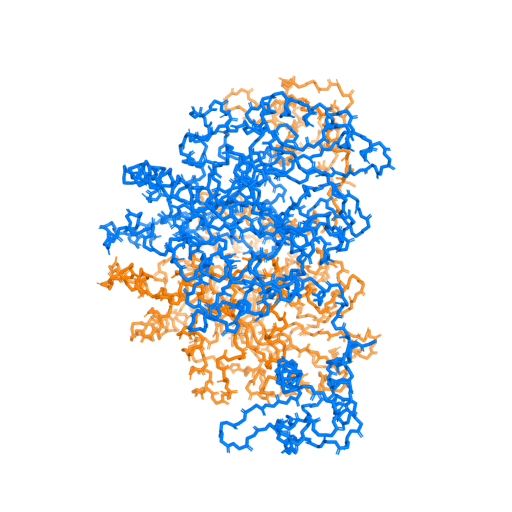 A 1 74 ? -16.672 -15.453 12.578 1 33.66 74 LEU A CA 1
ATOM 565 C C . LEU A 1 74 ? -16.656 -15.133 14.07 1 33.66 74 LEU A C 1
ATOM 567 O O . LEU A 1 74 ? -17.375 -14.242 14.523 1 33.66 74 LEU A O 1
ATOM 571 N N . SER A 1 75 ? -16.547 -16.078 14.961 1 33.25 75 SER A N 1
ATOM 572 C CA . SER A 1 75 ? -16.484 -15.719 16.375 1 33.25 75 SER A CA 1
ATOM 573 C C . SER A 1 75 ? -16.312 -14.219 16.547 1 33.25 75 SER A C 1
ATOM 575 O O . SER A 1 75 ? -15.672 -13.562 15.727 1 33.25 75 SER A O 1
ATOM 577 N N . LYS A 1 76 ? -17.141 -13.586 17.266 1 33.94 76 LYS A N 1
ATOM 578 C CA . LYS A 1 76 ? -16.984 -12.234 17.797 1 33.94 76 LYS A CA 1
ATOM 579 C C . LYS A 1 76 ? -15.516 -11.867 17.953 1 33.94 76 LYS A C 1
ATOM 581 O O . LYS A 1 76 ? -14.977 -11.93 19.062 1 33.94 76 LYS A O 1
ATOM 586 N N . ALA A 1 77 ? -14.734 -12.469 17.281 1 37.28 77 ALA A N 1
ATOM 587 C CA . ALA A 1 77 ? -13.461 -11.781 17.469 1 37.28 77 ALA A CA 1
ATOM 588 C C . ALA A 1 77 ? -13.648 -10.266 17.438 1 37.28 77 ALA A C 1
ATOM 590 O O . ALA A 1 77 ? -14 -9.695 16.406 1 37.28 77 ALA A O 1
ATOM 591 N N . THR A 1 78 ? -14.195 -9.656 18.359 1 39.09 78 THR A N 1
ATOM 592 C CA . THR A 1 78 ? -14.188 -8.234 18.688 1 39.09 78 THR A CA 1
ATOM 593 C C . THR A 1 78 ? -13.078 -7.512 17.922 1 39.09 78 THR A C 1
ATOM 595 O O . THR A 1 78 ? -11.93 -7.945 17.938 1 39.09 78 THR A O 1
ATOM 598 N N . GLN A 1 79 ? -13.492 -6.852 16.812 1 49.16 79 GLN A N 1
ATOM 599 C CA . GLN A 1 79 ? -12.453 -5.961 16.312 1 49.16 79 GLN A CA 1
ATOM 600 C C . GLN A 1 79 ? -11.438 -5.633 17.391 1 49.16 79 GLN A C 1
ATOM 602 O O . GLN A 1 79 ? -11.812 -5.234 18.5 1 49.16 79 GLN A O 1
ATOM 607 N N . PRO A 1 80 ? -10.312 -6.199 17.172 1 52.62 80 PRO A N 1
ATOM 608 C CA . PRO A 1 80 ? -9.383 -5.758 18.219 1 52.62 80 PRO A CA 1
ATOM 609 C C . PRO A 1 80 ? -9.586 -4.297 18.609 1 52.62 80 PRO A C 1
ATOM 611 O O . PRO A 1 80 ? -9.688 -3.43 17.734 1 52.62 80 PRO A O 1
ATOM 614 N N . ALA A 1 81 ? -10.031 -4.035 19.781 1 50.91 81 ALA A N 1
ATOM 615 C CA . ALA A 1 81 ? -10.328 -2.719 20.344 1 50.91 81 ALA A CA 1
ATOM 616 C C . ALA A 1 81 ? -9.367 -1.663 19.781 1 50.91 81 ALA A C 1
ATOM 618 O O . ALA A 1 81 ? -9.773 -0.528 19.516 1 50.91 81 ALA A O 1
ATOM 619 N N . HIS A 1 82 ? -8.125 -2.129 19.469 1 55.53 82 HIS A N 1
ATOM 620 C CA . HIS A 1 82 ? -7.129 -1.154 19.031 1 55.53 82 HIS A CA 1
ATOM 621 C C . HIS A 1 82 ? -7.387 -0.705 17.594 1 55.53 82 HIS A C 1
ATOM 623 O O . HIS A 1 82 ? -7.074 0.431 17.234 1 55.53 82 HIS A O 1
ATOM 629 N N . ILE A 1 83 ? -8.031 -1.48 16.828 1 56.38 83 ILE A N 1
ATOM 630 C CA . ILE A 1 83 ? -8.359 -1.107 15.453 1 56.38 83 ILE A CA 1
ATOM 631 C C . ILE A 1 83 ? -9.57 -0.181 15.445 1 56.38 83 ILE A C 1
ATOM 633 O O . ILE A 1 83 ? -9.586 0.83 14.742 1 56.38 83 ILE A O 1
ATOM 637 N N . VAL A 1 84 ? -10.523 -0.448 16.234 1 55.31 84 VAL A N 1
ATOM 638 C CA . VAL A 1 84 ? -11.734 0.357 16.297 1 55.31 84 VAL A CA 1
ATOM 639 C C . VAL A 1 84 ? -11.391 1.773 16.75 1 55.31 84 VAL A C 1
ATOM 641 O O . VAL A 1 84 ? -11.852 2.752 16.156 1 55.31 84 VAL A O 1
ATOM 644 N N . GLU A 1 85 ? -10.602 1.859 17.734 1 61.44 85 GLU A N 1
ATOM 645 C CA . GLU A 1 85 ? -10.188 3.16 18.25 1 61.44 85 GLU A CA 1
ATOM 646 C C . GLU A 1 85 ? -9.406 3.943 17.203 1 61.44 85 GLU A C 1
ATOM 648 O O . GLU A 1 85 ? -9.578 5.156 17.062 1 61.44 85 GLU A O 1
ATOM 653 N N . ALA A 1 86 ? -8.641 3.238 16.5 1 64.12 86 ALA A N 1
ATOM 654 C CA . ALA A 1 86 ? -7.828 3.867 15.461 1 64.12 86 ALA A CA 1
ATOM 655 C C . ALA A 1 86 ? -8.703 4.398 14.336 1 64.12 86 ALA A C 1
ATOM 657 O O . ALA A 1 86 ? -8.5 5.516 13.852 1 64.12 86 ALA A O 1
ATOM 658 N N . VAL A 1 87 ? -9.664 3.646 14.039 1 56.38 87 VAL A N 1
ATOM 659 C CA . VAL A 1 87 ? -10.562 3.996 12.953 1 56.38 87 VAL A CA 1
ATOM 660 C C . VAL A 1 87 ? -11.438 5.18 13.359 1 56.38 87 VAL A C 1
ATOM 662 O O . VAL A 1 87 ? -11.695 6.082 12.562 1 56.38 87 VAL A O 1
ATOM 665 N N . ASP A 1 88 ? -11.898 5.172 14.539 1 56.84 88 ASP A N 1
ATOM 666 C CA . ASP A 1 88 ? -12.742 6.258 15.031 1 56.84 88 ASP A CA 1
ATOM 667 C C . ASP A 1 88 ? -12.031 7.605 14.891 1 56.84 88 ASP A C 1
ATOM 669 O O . ASP A 1 88 ? -12.656 8.602 14.5 1 56.84 88 ASP A O 1
ATOM 673 N N . ARG A 1 89 ? -10.867 7.527 15.148 1 56.84 89 ARG A N 1
ATOM 674 C CA . ARG A 1 89 ? -10.078 8.75 15.039 1 56.84 89 ARG A CA 1
ATOM 675 C C . ARG A 1 89 ? -10 9.219 13.586 1 56.84 89 ARG A C 1
ATOM 677 O O . ARG A 1 89 ? -10.07 10.414 13.312 1 56.84 89 ARG A O 1
ATOM 684 N N . LEU A 1 90 ? -9.945 8.242 12.719 1 57.47 90 LEU A N 1
ATOM 685 C CA . LEU A 1 90 ? -9.734 8.57 11.312 1 57.47 90 LEU A CA 1
ATOM 686 C C . LEU A 1 90 ? -11.062 8.828 10.609 1 57.47 90 LEU A C 1
ATOM 688 O O . LEU A 1 90 ? -11.141 9.688 9.727 1 57.47 90 LEU A O 1
ATOM 692 N N . THR A 1 91 ? -12 8.023 10.992 1 55.84 91 THR A N 1
ATOM 693 C CA . THR A 1 91 ? -13.289 8.117 10.312 1 55.84 91 THR A CA 1
ATOM 694 C C . THR A 1 91 ? -13.93 9.484 10.547 1 55.84 91 THR A C 1
ATOM 696 O O . THR A 1 91 ? -14.703 9.969 9.719 1 55.84 91 THR A O 1
ATOM 699 N N . LEU A 1 92 ? -13.711 10.023 11.719 1 49.97 92 LEU A N 1
ATOM 700 C CA . LEU A 1 92 ? -14.281 11.352 11.945 1 49.97 92 LEU A CA 1
ATOM 701 C C . LEU A 1 92 ? -14.008 12.273 10.766 1 49.97 92 LEU A C 1
ATOM 703 O O . LEU A 1 92 ? -14.898 13.016 10.336 1 49.97 92 LEU A O 1
ATOM 707 N N . LEU A 1 93 ? -12.844 12.078 10.219 1 53.16 93 LEU A N 1
ATOM 708 C CA . LEU A 1 93 ? -12.523 12.992 9.125 1 53.16 93 LEU A CA 1
ATOM 709 C C . LEU A 1 93 ? -12.914 12.391 7.781 1 53.16 93 LEU A C 1
ATOM 711 O O . LEU A 1 93 ? -13.383 13.094 6.887 1 53.16 93 LEU A O 1
ATOM 715 N N . THR A 1 94 ? -12.758 11.062 7.602 1 54.12 94 THR A N 1
ATOM 716 C CA . THR A 1 94 ? -13.008 10.484 6.285 1 54.12 94 THR A CA 1
ATOM 717 C C . THR A 1 94 ? -14.508 10.406 6.008 1 54.12 94 THR A C 1
ATOM 719 O O . THR A 1 94 ? -14.945 10.555 4.863 1 54.12 94 THR A O 1
ATOM 722 N N . ALA A 1 95 ? -15.312 10.039 7.051 1 47.84 95 ALA A N 1
ATOM 723 C CA . ALA A 1 95 ? -16.766 9.953 6.914 1 47.84 95 ALA A CA 1
ATOM 724 C C . ALA A 1 95 ? -17.344 11.305 6.5 1 47.84 95 ALA A C 1
ATOM 726 O O . ALA A 1 95 ? -18.359 11.359 5.801 1 47.84 95 ALA A O 1
ATOM 727 N N . GLN A 1 96 ? -16.688 12.281 6.992 1 46.78 96 GLN A N 1
ATOM 728 C CA . GLN A 1 96 ? -17.172 13.617 6.652 1 46.78 96 GLN A CA 1
ATOM 729 C C . GLN A 1 96 ? -16.891 13.945 5.191 1 46.78 96 GLN A C 1
ATOM 731 O O . GLN A 1 96 ? -17.219 15.039 4.723 1 46.78 96 GLN A O 1
ATOM 736 N N . LEU A 1 97 ? -16.328 12.922 4.57 1 49.94 97 LEU A N 1
ATOM 737 C CA . LEU A 1 97 ? -15.891 13.195 3.205 1 49.94 97 LEU A CA 1
ATOM 738 C C . LEU A 1 97 ? -17.062 13.133 2.238 1 49.94 97 LEU A C 1
ATOM 740 O O . LEU A 1 97 ? -16.891 13.352 1.036 1 49.94 97 LEU A O 1
ATOM 744 N N . ASP A 1 98 ? -18.203 12.891 2.848 1 50.94 98 ASP A N 1
ATOM 745 C CA . ASP A 1 98 ? -19.312 13.039 1.897 1 50.94 98 ASP A CA 1
ATOM 746 C C . ASP A 1 98 ? -19.531 14.508 1.53 1 50.94 98 ASP A C 1
ATOM 748 O O . ASP A 1 98 ? -20.203 15.234 2.254 1 50.94 98 ASP A O 1
ATOM 752 N N . GLN A 1 99 ? -18.828 14.961 0.556 1 53.56 99 GLN A N 1
ATOM 753 C CA . GLN A 1 99 ? -18.75 16.344 0.088 1 53.56 99 GLN A CA 1
ATOM 754 C C . GLN A 1 99 ? -20.141 16.906 -0.199 1 53.56 99 GLN A C 1
ATOM 756 O O . GLN A 1 99 ? -20.375 18.109 -0.053 1 53.56 99 GLN A O 1
ATOM 761 N N . GLU A 1 100 ? -20.953 16.047 -0.575 1 55.94 100 GLU A N 1
ATOM 762 C CA . GLU A 1 100 ? -22.266 16.562 -0.935 1 55.94 100 GLU A CA 1
ATOM 763 C C . GLU A 1 100 ? -23 17.109 0.288 1 55.94 100 GLU A C 1
ATOM 765 O O . GLU A 1 100 ? -23.734 18.094 0.188 1 55.94 100 GLU A O 1
ATOM 770 N N . LYS A 1 101 ? -22.594 16.672 1.428 1 64.62 101 LYS A N 1
ATOM 771 C CA . LYS A 1 101 ? -23.344 17.078 2.613 1 64.62 101 LYS A CA 1
ATOM 772 C C . LYS A 1 101 ? -22.641 18.188 3.371 1 64.62 101 LYS A C 1
ATOM 774 O O . LYS A 1 101 ? -23.25 18.906 4.168 1 64.62 101 LYS A O 1
ATOM 779 N N . LEU A 1 102 ? -21.406 18.438 3.035 1 76.88 102 LEU A N 1
ATOM 780 C CA . LEU A 1 102 ? -20.609 19.453 3.723 1 76.88 102 LEU A CA 1
ATOM 781 C C . LEU A 1 102 ? -19.891 20.359 2.723 1 76.88 102 LEU A C 1
ATOM 783 O O . LEU A 1 102 ? -18.703 20.172 2.451 1 76.88 102 LEU A O 1
ATOM 787 N N . PRO A 1 103 ? -20.594 21.359 2.287 1 81.25 103 PRO A N 1
ATOM 788 C CA . PRO A 1 103 ? -20.031 22.188 1.218 1 81.25 103 PRO A CA 1
ATOM 789 C C . PRO A 1 103 ? -18.844 23.016 1.681 1 81.25 103 PRO A C 1
ATOM 791 O O . PRO A 1 103 ? -17.953 23.328 0.881 1 81.25 103 PRO A O 1
ATOM 794 N N . VAL A 1 104 ? -18.859 23.516 2.996 1 91.5 104 VAL A N 1
ATOM 795 C CA . VAL A 1 104 ? -17.734 24.281 3.539 1 91.5 104 VAL A CA 1
ATOM 796 C C . VAL A 1 104 ? -16.781 23.344 4.27 1 91.5 104 VAL A C 1
ATOM 798 O O . VAL A 1 104 ? -17.094 22.844 5.355 1 91.5 104 VAL A O 1
ATOM 801 N N . ARG A 1 105 ? -15.586 23.172 3.672 1 91.5 105 ARG A N 1
ATOM 802 C CA . ARG A 1 105 ? -14.703 22.141 4.188 1 91.5 105 ARG A CA 1
ATOM 803 C C . ARG A 1 105 ? -13.383 22.734 4.684 1 91.5 105 ARG A C 1
ATOM 805 O O . ARG A 1 105 ? -12.305 22.281 4.293 1 91.5 105 ARG A O 1
ATOM 812 N N . VAL A 1 106 ? -13.484 23.656 5.578 1 94.25 106 VAL A N 1
ATOM 813 C CA . VAL A 1 106 ? -12.328 24.406 6.078 1 94.25 106 VAL A CA 1
ATOM 814 C C . VAL A 1 106 ? -11.43 23.484 6.887 1 94.25 106 VAL A C 1
ATOM 816 O O . VAL A 1 106 ? -10.234 23.75 7.039 1 94.25 106 VAL A O 1
ATOM 819 N N . GLY A 1 107 ? -11.961 22.328 7.371 1 92.88 107 GLY A N 1
ATOM 820 C CA . GLY A 1 107 ? -11.203 21.375 8.172 1 92.88 107 GLY A CA 1
ATOM 821 C C . GLY A 1 107 ? -10.539 20.297 7.352 1 92.88 107 GLY A C 1
ATOM 822 O O . GLY A 1 107 ? -9.789 19.469 7.887 1 92.88 107 GLY A O 1
ATOM 823 N N . ASP A 1 108 ? -10.711 20.281 6.023 1 89.44 108 ASP A N 1
ATOM 824 C CA . ASP A 1 108 ? -10.117 19.281 5.148 1 89.44 108 ASP A CA 1
ATOM 825 C C . ASP A 1 108 ? -8.609 19.484 5.012 1 89.44 108 ASP A C 1
ATOM 827 O O . ASP A 1 108 ? -8.141 20.609 4.93 1 89.44 108 ASP A O 1
ATOM 831 N N . GLY A 1 109 ? -7.887 18.375 5.105 1 90.12 109 GLY A N 1
ATOM 832 C CA . GLY A 1 109 ? -6.438 18.453 5.008 1 90.12 109 GLY A CA 1
ATOM 833 C C . GLY A 1 109 ? -5.941 18.625 3.584 1 90.12 109 GLY A C 1
ATOM 834 O O . GLY A 1 109 ? -4.758 18.875 3.359 1 90.12 109 GLY A O 1
ATOM 835 N N . ARG A 1 110 ? -6.859 18.594 2.633 1 86.62 110 ARG A N 1
ATOM 836 C CA . ARG A 1 110 ? -6.496 18.688 1.224 1 86.62 110 ARG A CA 1
ATOM 837 C C . ARG A 1 110 ? -6.977 20.016 0.622 1 86.62 110 ARG A C 1
ATOM 839 O O . ARG A 1 110 ? -8.031 20.531 1.007 1 86.62 110 ARG A O 1
ATOM 846 N N . PRO A 1 111 ? -6.215 20.484 -0.315 1 88.25 111 PRO A N 1
ATOM 847 C CA . PRO A 1 111 ? -6.684 21.672 -1.012 1 88.25 111 PRO A CA 1
ATOM 848 C C . PRO A 1 111 ? -7.824 21.391 -1.982 1 88.25 111 PRO A C 1
ATOM 850 O O . PRO A 1 111 ? -8.016 20.25 -2.396 1 88.25 111 PRO A O 1
ATOM 853 N N . PRO A 1 112 ? -8.602 22.469 -2.268 1 85.25 112 PRO A N 1
ATOM 854 C CA . PRO A 1 112 ? -9.578 22.281 -3.34 1 85.25 112 PRO A CA 1
ATOM 855 C C . PRO A 1 112 ? -8.93 21.984 -4.688 1 85.25 112 PRO A C 1
ATOM 857 O O . PRO A 1 112 ? -7.805 22.422 -4.941 1 85.25 112 PRO A O 1
ATOM 860 N N . GLN A 1 113 ? -9.609 21.312 -5.457 1 78.31 113 GLN A N 1
ATOM 861 C CA . GLN A 1 113 ? -9.102 20.938 -6.77 1 78.31 113 GLN A CA 1
ATOM 862 C C . GLN A 1 113 ? -8.695 22.156 -7.582 1 78.31 113 GLN A C 1
ATOM 864 O O . GLN A 1 113 ? -7.738 22.109 -8.359 1 78.31 113 GLN A O 1
ATOM 869 N N . SER A 1 114 ? -9.406 23.234 -7.426 1 83.31 114 SER A N 1
ATOM 870 C CA . SER A 1 114 ? -9.148 24.453 -8.188 1 83.31 114 SER A CA 1
ATOM 871 C C . SER A 1 114 ? -7.742 24.984 -7.934 1 83.31 114 SER A C 1
ATOM 873 O O . SER A 1 114 ? -7.184 25.703 -8.766 1 83.31 114 SER A O 1
ATOM 875 N N . TRP A 1 115 ? -7.188 24.641 -6.832 1 88 115 TRP A N 1
ATOM 876 C CA . TRP A 1 115 ? -5.844 25.094 -6.496 1 88 115 TRP A CA 1
ATOM 877 C C . TRP A 1 115 ? -4.789 24.297 -7.258 1 88 115 TRP A C 1
ATOM 879 O O . TRP A 1 115 ? -3.625 24.703 -7.316 1 88 115 TRP A O 1
ATOM 889 N N . MET A 1 116 ? -5.227 23.125 -7.887 1 81.69 116 MET A N 1
ATOM 890 C CA . MET A 1 116 ? -4.273 22.219 -8.523 1 81.69 116 MET A CA 1
ATOM 891 C C . MET A 1 116 ? -4.441 22.234 -10.039 1 81.69 116 MET A C 1
ATOM 893 O O . MET A 1 116 ? -3.729 21.516 -10.758 1 81.69 116 MET A O 1
ATOM 897 N N . ASN A 1 117 ? -5.359 22.984 -10.562 1 74.38 117 ASN A N 1
ATOM 898 C CA . ASN A 1 117 ? -5.711 22.984 -11.984 1 74.38 117 ASN A CA 1
ATOM 899 C C . ASN A 1 117 ? -4.496 23.281 -12.859 1 74.38 117 ASN A C 1
ATOM 901 O O . ASN A 1 117 ? -4.375 22.734 -13.953 1 74.38 117 ASN A O 1
ATOM 905 N N . ASP A 1 118 ? -3.627 24.031 -12.336 1 74.06 118 ASP A N 1
ATOM 906 C CA . ASP A 1 118 ? -2.48 24.453 -13.133 1 74.06 118 ASP A CA 1
ATOM 907 C C . ASP A 1 118 ? -1.378 23.391 -13.109 1 74.06 118 ASP A C 1
ATOM 909 O O . ASP A 1 118 ? -0.453 23.438 -13.922 1 74.06 118 ASP A O 1
ATOM 913 N N . ALA A 1 119 ? -1.539 22.547 -12.234 1 75.25 119 ALA A N 1
ATOM 914 C CA . ALA A 1 119 ? -0.469 21.562 -12.062 1 75.25 119 ALA A CA 1
ATOM 915 C C . ALA A 1 119 ? -0.576 20.453 -13.094 1 75.25 119 ALA A C 1
ATOM 917 O O . ALA A 1 119 ? 0.44 19.922 -13.555 1 75.25 119 ALA A O 1
ATOM 918 N N . LEU A 1 120 ? -1.79 20.062 -13.406 1 70.12 120 LEU A N 1
ATOM 919 C CA . LEU A 1 120 ? -2.012 18.922 -14.289 1 70.12 120 LEU A CA 1
ATOM 920 C C . LEU A 1 120 ? -2.34 19.375 -15.703 1 70.12 120 LEU A C 1
ATOM 922 O O . LEU A 1 120 ? -3.176 20.266 -15.891 1 70.12 120 LEU A O 1
ATOM 926 N N . PRO A 1 121 ? -1.553 18.844 -16.609 1 67.19 121 PRO A N 1
ATOM 927 C CA . PRO A 1 121 ? -1.897 19.203 -17.984 1 67.19 121 PRO A CA 1
ATOM 928 C C . PRO A 1 121 ? -3.244 18.625 -18.422 1 67.19 121 PRO A C 1
ATOM 930 O O . PRO A 1 121 ? -3.66 17.578 -17.938 1 67.19 121 PRO A O 1
ATOM 933 N N . LEU A 1 122 ? -3.963 19.438 -19.172 1 62.38 122 LEU A N 1
ATOM 934 C CA . LEU A 1 122 ? -5.234 18.953 -19.703 1 62.38 122 LEU A CA 1
ATOM 935 C C . LEU A 1 122 ? -5.016 17.766 -20.641 1 62.38 122 LEU A C 1
ATOM 937 O O . LEU A 1 122 ? -5.867 16.891 -20.719 1 62.38 122 LEU A O 1
ATOM 941 N N . ARG A 1 123 ? -3.949 17.891 -21.391 1 60.56 123 ARG A N 1
ATOM 942 C CA . ARG A 1 123 ? -3.578 16.812 -22.297 1 60.56 123 ARG A CA 1
ATOM 943 C C . ARG A 1 123 ? -2.156 16.328 -22.016 1 60.56 123 ARG A C 1
ATOM 945 O O . ARG A 1 123 ? -1.253 17.141 -21.812 1 60.56 123 ARG A O 1
ATOM 952 N N . MET A 1 124 ? -2.168 15.078 -21.625 1 55.94 124 MET A N 1
ATOM 953 C CA . MET A 1 124 ? -0.799 14.586 -21.5 1 55.94 124 MET A CA 1
ATOM 954 C C . MET A 1 124 ? -0.124 14.516 -22.859 1 55.94 124 MET A C 1
ATOM 956 O O . MET A 1 124 ? -0.667 13.93 -23.797 1 55.94 124 MET A O 1
ATOM 960 N N . LYS A 1 125 ? 0.501 15.609 -23.375 1 53.31 125 LYS A N 1
ATOM 961 C CA . LYS A 1 125 ? 1.111 15.625 -24.703 1 53.31 125 LYS A CA 1
ATOM 962 C C . LYS A 1 125 ? 1.767 14.289 -25.016 1 53.31 125 LYS A C 1
ATOM 964 O O . LYS A 1 125 ? 1.762 13.852 -26.172 1 53.31 125 LYS A O 1
ATOM 969 N N . GLY A 1 126 ? 2.561 13.703 -24.172 1 52.91 126 GLY A N 1
ATOM 970 C CA . GLY A 1 126 ? 3.508 12.656 -24.531 1 52.91 126 GLY A CA 1
ATOM 971 C C . GLY A 1 126 ? 2.914 11.266 -24.438 1 52.91 126 GLY A C 1
ATOM 972 O O . GLY A 1 126 ? 1.81 11.086 -23.922 1 52.91 126 GLY A O 1
ATOM 973 N N . ASN A 1 127 ? 3.365 10.328 -25.422 1 58.88 127 ASN A N 1
ATOM 974 C CA . ASN A 1 127 ? 3.078 8.898 -25.5 1 58.88 127 ASN A CA 1
ATOM 975 C C . ASN A 1 127 ? 3.432 8.18 -24.203 1 58.88 127 ASN A C 1
ATOM 977 O O . ASN A 1 127 ? 4.43 7.465 -24.125 1 58.88 127 ASN A O 1
ATOM 981 N N . ILE A 1 128 ? 2.77 8.586 -23.062 1 62.22 128 ILE A N 1
ATOM 982 C CA . ILE A 1 128 ? 3.096 7.938 -21.797 1 62.22 128 ILE A CA 1
ATOM 983 C C . ILE A 1 128 ? 2.965 6.426 -21.938 1 62.22 128 ILE A C 1
ATOM 985 O O . ILE A 1 128 ? 3.783 5.672 -21.406 1 62.22 128 ILE A O 1
ATOM 989 N N . PHE A 1 129 ? 2.045 6.102 -22.672 1 64.94 129 PHE A N 1
ATOM 990 C CA . PHE A 1 129 ? 1.864 4.664 -22.828 1 64.94 129 PHE A CA 1
ATOM 991 C C . PHE A 1 129 ? 2.947 4.082 -23.734 1 64.94 129 PHE A C 1
ATOM 993 O O . PHE A 1 129 ? 3.387 2.949 -23.531 1 64.94 129 PHE A O 1
ATOM 1000 N N . LYS A 1 130 ? 3.293 4.914 -24.688 1 62.81 130 LYS A N 1
ATOM 1001 C CA . LYS A 1 130 ? 4.375 4.438 -25.547 1 62.81 130 LYS A CA 1
ATOM 1002 C C . LYS A 1 130 ? 5.656 4.223 -24.75 1 62.81 130 LYS A C 1
ATOM 1004 O O . LYS A 1 130 ? 6.34 3.213 -24.922 1 62.81 130 LYS A O 1
ATOM 1009 N N . ASN A 1 131 ? 5.859 5.199 -23.938 1 62.56 131 ASN A N 1
ATOM 1010 C CA . ASN A 1 131 ? 7.043 5.09 -23.094 1 62.56 131 ASN A CA 1
ATOM 1011 C C . ASN A 1 131 ? 6.895 3.984 -22.062 1 62.56 131 ASN A C 1
ATOM 1013 O O . ASN A 1 131 ? 7.879 3.357 -21.656 1 62.56 131 ASN A O 1
ATOM 1017 N N . PHE A 1 132 ? 5.727 3.875 -21.719 1 62.5 132 PHE A N 1
ATOM 1018 C CA . PHE A 1 132 ? 5.395 2.854 -20.734 1 62.5 132 PHE A CA 1
ATOM 1019 C C . PHE A 1 132 ? 5.586 1.457 -21.312 1 62.5 132 PHE A C 1
ATOM 1021 O O . PHE A 1 132 ? 6.184 0.591 -20.672 1 62.5 132 PHE A O 1
ATOM 1028 N N . VAL A 1 133 ? 5.102 1.232 -22.516 1 59.31 133 VAL A N 1
ATOM 1029 C CA . VAL A 1 133 ? 5.133 -0.08 -23.156 1 59.31 133 VAL A CA 1
ATOM 1030 C C . VAL A 1 133 ? 6.57 -0.44 -23.531 1 59.31 133 VAL A C 1
ATOM 1032 O O . VAL A 1 133 ? 6.965 -1.607 -23.453 1 59.31 133 VAL A O 1
ATOM 1035 N N . GLY A 1 134 ? 7.352 0.518 -23.938 1 51.5 134 GLY A N 1
ATOM 1036 C CA . GLY A 1 134 ? 8.695 0.268 -24.438 1 51.5 134 GLY A CA 1
ATOM 1037 C C . GLY A 1 134 ? 9.711 0.043 -23.344 1 51.5 134 GLY A C 1
ATOM 1038 O O . GLY A 1 134 ? 10.859 -0.328 -23.609 1 51.5 134 GLY A O 1
ATOM 1039 N N . ASP A 1 135 ? 9.375 0.415 -22.234 1 50.34 135 ASP A N 1
ATOM 1040 C CA . ASP A 1 135 ? 10.398 0.352 -21.188 1 50.34 135 ASP A CA 1
ATOM 1041 C C . ASP A 1 135 ? 10.633 -1.088 -20.734 1 50.34 135 ASP A C 1
ATOM 1043 O O . ASP A 1 135 ? 9.734 -1.729 -20.188 1 50.34 135 ASP A O 1
ATOM 1047 N N . PRO A 1 136 ? 11.555 -1.619 -21.391 1 45.91 136 PRO A N 1
ATOM 1048 C CA . PRO A 1 136 ? 11.898 -3.008 -21.078 1 45.91 136 PRO A CA 1
ATOM 1049 C C . PRO A 1 136 ? 12.055 -3.256 -19.578 1 45.91 136 PRO A C 1
ATOM 1051 O O . PRO A 1 136 ? 12.117 -4.41 -19.141 1 45.91 136 PRO A O 1
ATOM 1054 N N . SER A 1 137 ? 12.414 -2.076 -18.922 1 45.22 137 SER A N 1
ATOM 1055 C CA . SER A 1 137 ? 12.719 -2.318 -17.516 1 45.22 137 SER A CA 1
ATOM 1056 C C . SER A 1 137 ? 11.477 -2.748 -16.734 1 45.22 137 SER A C 1
ATOM 1058 O O . SER A 1 137 ? 10.805 -1.918 -16.125 1 45.22 137 SER A O 1
ATOM 1060 N N . GLY A 1 138 ? 10.617 -3.338 -17.5 1 45.56 138 GLY A N 1
ATOM 1061 C CA . GLY A 1 138 ? 9.312 -3.797 -17.047 1 45.56 138 GLY A CA 1
ATOM 1062 C C . GLY A 1 138 ? 9.117 -3.689 -15.555 1 45.56 138 GLY A C 1
ATOM 1063 O O . GLY A 1 138 ? 8.023 -3.367 -15.086 1 45.56 138 GLY A O 1
ATOM 1064 N N . TYR A 1 139 ? 9.914 -4.359 -14.781 1 47.88 139 TYR A N 1
ATOM 1065 C CA . TYR A 1 139 ? 9.727 -4.422 -13.336 1 47.88 139 TYR A CA 1
ATOM 1066 C C . TYR A 1 139 ? 10.5 -3.314 -12.633 1 47.88 139 TYR A C 1
ATOM 1068 O O . TYR A 1 139 ? 11.734 -3.293 -12.68 1 47.88 139 TYR A O 1
ATOM 1076 N N . GLY A 1 140 ? 10.25 -2.064 -12.977 1 54.38 140 GLY A N 1
ATOM 1077 C CA . GLY A 1 140 ? 10.914 -1.03 -12.195 1 54.38 140 GLY A CA 1
ATOM 1078 C C . GLY A 1 140 ? 11.617 -1.568 -10.969 1 54.38 140 GLY A C 1
ATOM 1079 O O . GLY A 1 140 ? 11.359 -2.699 -10.547 1 54.38 140 GLY A O 1
ATOM 1080 N N . GLY A 1 141 ? 12.695 -0.989 -10.531 1 70.25 141 GLY A N 1
ATOM 1081 C CA . GLY A 1 141 ? 13.391 -1.363 -9.312 1 70.25 141 GLY A CA 1
ATOM 1082 C C . GLY A 1 141 ? 12.492 -1.387 -8.094 1 70.25 141 GLY A C 1
ATOM 1083 O O . GLY A 1 141 ? 11.547 -0.605 -7.996 1 70.25 141 GLY A O 1
ATOM 1084 N N . VAL A 1 142 ? 12.602 -2.363 -7.297 1 79.81 142 VAL A N 1
ATOM 1085 C CA . VAL A 1 142 ? 11.812 -2.58 -6.086 1 79.81 142 VAL A CA 1
ATOM 1086 C C . VAL A 1 142 ? 11.781 -1.302 -5.254 1 79.81 142 VAL A C 1
ATOM 1088 O O . VAL A 1 142 ? 10.812 -1.049 -4.527 1 79.81 142 VAL A O 1
ATOM 1091 N N . SER A 1 143 ? 12.766 -0.438 -5.512 1 89.75 143 SER A N 1
ATOM 1092 C CA . SER A 1 143 ? 12.812 0.821 -4.777 1 89.75 143 SER A CA 1
ATOM 1093 C C . SER A 1 143 ? 11.898 1.866 -5.41 1 89.75 143 SER A C 1
ATOM 1095 O O . SER A 1 143 ? 11.609 2.898 -4.801 1 89.75 143 SER A O 1
ATOM 1097 N N . GLY A 1 144 ? 11.5 1.598 -6.625 1 91.62 144 GLY A N 1
ATOM 1098 C CA . GLY A 1 144 ? 10.664 2.539 -7.355 1 91.62 144 GLY A CA 1
ATOM 1099 C C . GLY A 1 144 ? 11.273 2.973 -8.68 1 91.62 144 GLY A C 1
ATOM 1100 O O . GLY A 1 144 ? 12.406 2.607 -8.992 1 91.62 144 GLY A O 1
ATOM 1101 N N . HIS A 1 145 ? 10.57 3.688 -9.469 1 90.94 145 HIS A N 1
ATOM 1102 C CA . HIS A 1 145 ? 10.977 4.16 -10.781 1 90.94 145 HIS A CA 1
ATOM 1103 C C . HIS A 1 145 ? 12.25 4.988 -10.703 1 90.94 145 HIS A C 1
ATOM 1105 O O . HIS A 1 145 ? 12.281 6.02 -10.031 1 90.94 145 HIS A O 1
ATOM 1111 N N . LEU A 1 146 ? 13.289 4.578 -11.391 1 90.81 146 LEU A N 1
ATOM 1112 C CA . LEU A 1 146 ? 14.625 5.148 -11.25 1 90.81 146 LEU A CA 1
ATOM 1113 C C . LEU A 1 146 ? 14.625 6.629 -11.625 1 90.81 146 LEU A C 1
ATOM 1115 O O . LEU A 1 146 ? 15.219 7.449 -10.922 1 90.81 146 LEU A O 1
ATOM 1119 N N . GLN A 1 147 ? 13.984 6.98 -12.703 1 90.38 147 GLN A N 1
ATOM 1120 C CA . GLN A 1 147 ? 13.977 8.375 -13.133 1 90.38 147 GLN A CA 1
ATOM 1121 C C . GLN A 1 147 ? 13.375 9.281 -12.062 1 90.38 147 GLN A C 1
ATOM 1123 O O . GLN A 1 147 ? 13.852 10.391 -11.844 1 90.38 147 GLN A O 1
ATOM 1128 N N . LEU A 1 148 ? 12.328 8.828 -11.406 1 94.31 148 LEU A N 1
ATOM 1129 C CA . LEU A 1 148 ? 11.734 9.617 -10.336 1 94.31 148 LEU A CA 1
ATOM 1130 C C . LEU A 1 148 ? 12.695 9.75 -9.164 1 94.31 148 LEU A C 1
ATOM 1132 O O . LEU A 1 148 ? 12.859 10.844 -8.609 1 94.31 148 LEU A O 1
ATOM 1136 N N . ARG A 1 149 ? 13.328 8.648 -8.781 1 96.06 149 ARG A N 1
ATOM 1137 C CA . ARG A 1 149 ? 14.289 8.68 -7.688 1 96.06 149 ARG A CA 1
ATOM 1138 C C . ARG A 1 149 ? 15.445 9.633 -8 1 96.06 149 ARG A C 1
ATOM 1140 O O . ARG A 1 149 ? 15.914 10.359 -7.125 1 96.06 149 ARG A O 1
ATOM 1147 N N . GLU A 1 150 ? 15.852 9.641 -9.273 1 95.25 150 GLU A N 1
ATOM 1148 C CA . GLU A 1 150 ? 16.922 10.539 -9.703 1 95.25 150 GLU A CA 1
ATOM 1149 C C . GLU A 1 150 ? 16.484 12 -9.609 1 95.25 150 GLU A C 1
ATOM 1151 O O . GLU A 1 150 ? 17.25 12.867 -9.211 1 95.25 150 GLU A O 1
ATOM 1156 N N . LEU A 1 151 ? 15.289 12.289 -10.016 1 94.69 151 LEU A N 1
ATOM 1157 C CA . LEU A 1 151 ? 14.758 13.648 -9.945 1 94.69 151 LEU A CA 1
ATOM 1158 C C . LEU A 1 151 ? 14.648 14.109 -8.5 1 94.69 151 LEU A C 1
ATOM 1160 O O . LEU A 1 151 ? 14.992 15.25 -8.18 1 94.69 151 LEU A O 1
ATOM 1164 N N . ILE A 1 152 ? 14.211 13.234 -7.613 1 96.06 152 ILE A N 1
ATOM 1165 C CA . ILE A 1 152 ? 14.109 13.547 -6.195 1 96.06 152 ILE A CA 1
ATOM 1166 C C . ILE A 1 152 ? 15.5 13.82 -5.625 1 96.06 152 ILE A C 1
ATOM 1168 O O . ILE A 1 152 ? 15.703 14.797 -4.891 1 96.06 152 ILE A O 1
ATOM 1172 N N . ALA A 1 153 ? 16.438 12.977 -5.973 1 95.81 153 ALA A N 1
ATOM 1173 C CA . ALA A 1 153 ? 17.828 13.164 -5.527 1 95.81 153 ALA A CA 1
ATOM 1174 C C . ALA A 1 153 ? 18.375 14.5 -6.016 1 95.81 153 ALA A C 1
ATOM 1176 O O . ALA A 1 153 ? 19.016 15.234 -5.25 1 95.81 153 ALA A O 1
ATOM 1177 N N . ALA A 1 154 ? 18.156 14.805 -7.246 1 93.12 154 ALA A N 1
ATOM 1178 C CA . ALA A 1 154 ? 18.656 16.047 -7.832 1 93.12 154 ALA A CA 1
ATOM 1179 C C . ALA A 1 154 ? 18.094 17.266 -7.109 1 93.12 154 ALA A C 1
ATOM 1181 O O . ALA A 1 154 ? 18.812 18.234 -6.859 1 93.12 154 ALA A O 1
ATOM 1182 N N . ARG A 1 155 ? 16.906 17.188 -6.789 1 89.69 155 ARG A N 1
ATOM 1183 C CA . ARG A 1 155 ? 16.266 18.297 -6.078 1 89.69 155 ARG A CA 1
ATOM 1184 C C . ARG A 1 155 ? 16.844 18.453 -4.676 1 89.69 155 ARG A C 1
ATOM 1186 O O . ARG A 1 155 ? 17.047 19.562 -4.203 1 89.69 155 ARG A O 1
ATOM 1193 N N . SER A 1 156 ? 16.984 17.391 -4.008 1 90.12 156 SER A N 1
ATOM 1194 C CA . SER A 1 156 ? 17.594 17.406 -2.678 1 90.12 156 SER A CA 1
ATOM 1195 C C . SER A 1 156 ? 19.016 17.953 -2.727 1 90.12 156 SER A C 1
ATOM 1197 O O . SER A 1 156 ? 19.422 18.703 -1.846 1 90.12 156 SER A O 1
ATOM 1199 N N . ASN A 1 157 ? 19.688 17.609 -3.738 1 88.31 157 ASN A N 1
ATOM 1200 C CA . ASN A 1 157 ? 21.078 18.047 -3.9 1 88.31 157 ASN A CA 1
ATOM 1201 C C . ASN A 1 157 ? 21.156 19.562 -4.16 1 88.31 157 ASN A C 1
ATOM 1203 O O . ASN A 1 157 ? 22.078 20.219 -3.707 1 88.31 157 ASN A O 1
ATOM 1207 N N . ARG A 1 158 ? 20.188 20.047 -4.809 1 79.69 158 ARG A N 1
ATOM 1208 C CA . ARG A 1 158 ? 20.125 21.5 -5.031 1 79.69 158 ARG A CA 1
ATOM 1209 C C . ARG A 1 158 ? 19.891 22.234 -3.723 1 79.69 158 ARG A C 1
ATOM 1211 O O . ARG A 1 158 ? 20.266 23.406 -3.594 1 79.69 158 ARG A O 1
ATOM 1218 N N . ALA A 1 159 ? 19.281 21.547 -2.818 1 77.62 159 ALA A N 1
ATOM 1219 C CA . ALA A 1 159 ? 19.047 22.109 -1.492 1 77.62 159 ALA A CA 1
ATOM 1220 C C . ALA A 1 159 ? 20.188 21.766 -0.542 1 77.62 159 ALA A C 1
ATOM 1222 O O . ALA A 1 159 ? 20.016 21.766 0.679 1 77.62 159 ALA A O 1
ATOM 1223 N N . ASP A 1 160 ? 21.25 21.266 -1.092 1 78.38 160 ASP A N 1
ATOM 1224 C CA . ASP A 1 160 ? 22.531 21.031 -0.421 1 78.38 160 ASP A CA 1
ATOM 1225 C C . ASP A 1 160 ? 22.453 19.797 0.47 1 78.38 160 ASP A C 1
ATOM 1227 O O . ASP A 1 160 ? 23.078 19.75 1.537 1 78.38 160 ASP A O 1
ATOM 1231 N N . MET A 1 161 ? 21.594 19.016 0.076 1 84.81 161 MET A N 1
ATOM 1232 C CA . MET A 1 161 ? 21.578 17.703 0.718 1 84.81 161 MET A CA 1
ATOM 1233 C C . MET A 1 161 ? 22.172 16.641 -0.201 1 84.81 161 MET A C 1
ATOM 1235 O O . MET A 1 161 ? 21.781 16.531 -1.365 1 84.81 161 MET A O 1
ATOM 1239 N N . SER A 1 162 ? 23.203 16.047 0.081 1 87.31 162 SER A N 1
ATOM 1240 C CA . SER A 1 162 ? 23.797 15.008 -0.743 1 87.31 162 SER A CA 1
ATOM 1241 C C . SER A 1 162 ? 23 13.711 -0.68 1 87.31 162 SER A C 1
ATOM 1243 O O . SER A 1 162 ? 23.109 12.953 0.284 1 87.31 162 SER A O 1
ATOM 1245 N N . VAL A 1 163 ? 22.234 13.492 -1.719 1 94.12 163 VAL A N 1
ATOM 1246 C CA . VAL A 1 163 ? 21.359 12.328 -1.743 1 94.12 163 VAL A CA 1
ATOM 1247 C C . VAL A 1 163 ? 21.609 11.516 -3.016 1 94.12 163 VAL A C 1
ATOM 1249 O O . VAL A 1 163 ? 21.672 12.078 -4.113 1 94.12 163 VAL A O 1
ATOM 1252 N N . HIS A 1 164 ? 21.875 10.258 -2.883 1 94.12 164 HIS A N 1
ATOM 1253 C CA . HIS A 1 164 ? 21.938 9.32 -3.992 1 94.12 164 HIS A CA 1
ATOM 1254 C C . HIS A 1 164 ? 20.594 8.625 -4.199 1 94.12 164 HIS A C 1
ATOM 1256 O O . HIS A 1 164 ? 19.859 8.375 -3.238 1 94.12 164 HIS A O 1
ATOM 1262 N N . PRO A 1 165 ? 20.266 8.242 -5.484 1 94.44 165 PRO A N 1
ATOM 1263 C CA . PRO A 1 165 ? 18.984 7.582 -5.742 1 94.44 165 PRO A CA 1
ATOM 1264 C C . PRO A 1 165 ? 18.797 6.309 -4.922 1 94.44 165 PRO A C 1
ATOM 1266 O O . PRO A 1 165 ? 17.672 5.918 -4.625 1 94.44 165 PRO A O 1
ATOM 1269 N N . ASP A 1 166 ? 19.875 5.668 -4.492 1 91.88 166 ASP A N 1
ATOM 1270 C CA . ASP A 1 166 ? 19.812 4.438 -3.705 1 91.88 166 ASP A CA 1
ATOM 1271 C C . ASP A 1 166 ? 19.312 4.715 -2.289 1 91.88 166 ASP A C 1
ATOM 1273 O O . ASP A 1 166 ? 18.953 3.789 -1.559 1 91.88 166 ASP A O 1
ATOM 1277 N N . GLN A 1 167 ? 19.219 5.961 -1.965 1 96.12 167 GLN A N 1
ATOM 1278 C CA . GLN A 1 167 ? 18.734 6.367 -0.652 1 96.12 167 GLN A CA 1
ATOM 1279 C C . GLN A 1 167 ? 17.219 6.605 -0.681 1 96.12 167 GLN A C 1
ATOM 1281 O O . GLN A 1 167 ? 16.625 6.918 0.348 1 96.12 167 GLN A O 1
ATOM 1286 N N . ILE A 1 168 ? 16.672 6.406 -1.86 1 97.62 168 ILE A N 1
ATOM 1287 C CA . ILE A 1 168 ? 15.281 6.801 -2.041 1 97.62 168 ILE A CA 1
ATOM 1288 C C . ILE A 1 168 ? 14.43 5.566 -2.316 1 97.62 168 ILE A C 1
ATOM 1290 O O . ILE A 1 168 ? 14.766 4.746 -3.172 1 97.62 168 ILE A O 1
ATOM 1294 N N . VAL A 1 169 ? 13.352 5.418 -1.558 1 97.31 169 VAL A N 1
ATOM 1295 C CA . VAL A 1 169 ? 12.32 4.406 -1.781 1 97.31 169 VAL A CA 1
ATOM 1296 C C . VAL A 1 169 ? 10.977 5.09 -2.033 1 97.31 169 VAL A C 1
ATOM 1298 O O . VAL A 1 169 ? 10.5 5.871 -1.205 1 97.31 169 VAL A O 1
ATOM 1301 N N . THR A 1 170 ? 10.398 4.832 -3.219 1 97.44 170 THR A N 1
ATOM 1302 C CA . THR A 1 170 ? 9.07 5.391 -3.457 1 97.44 170 THR A CA 1
ATOM 1303 C C . THR A 1 170 ? 8.008 4.574 -2.736 1 97.44 170 THR A C 1
ATOM 1305 O O . THR A 1 170 ? 8.195 3.383 -2.479 1 97.44 170 THR A O 1
ATOM 1308 N N . THR A 1 171 ? 6.973 5.184 -2.342 1 97.44 171 THR A N 1
ATOM 1309 C CA . THR A 1 171 ? 5.883 4.578 -1.584 1 97.44 171 THR A CA 1
ATOM 1310 C C . THR A 1 171 ? 4.531 5.055 -2.105 1 97.44 171 THR A C 1
ATOM 1312 O O . THR A 1 171 ? 4.469 5.957 -2.947 1 97.44 171 THR A O 1
ATOM 1315 N N . PHE A 1 172 ? 3.457 4.391 -1.641 1 95.75 172 PHE A N 1
ATOM 1316 C CA . PHE A 1 172 ? 2.1 4.824 -1.951 1 95.75 172 PHE A CA 1
ATOM 1317 C C . PHE A 1 172 ? 1.683 5.98 -1.049 1 95.75 172 PHE A C 1
ATOM 1319 O O . PHE A 1 172 ? 0.684 5.887 -0.333 1 95.75 172 PHE A O 1
ATOM 1326 N N . GLY A 1 173 ? 2.461 7.086 -1.104 1 95 173 GLY A N 1
ATOM 1327 C CA . GLY A 1 173 ? 2.227 8.258 -0.28 1 95 173 GLY A CA 1
ATOM 1328 C C . GLY A 1 173 ? 2.959 8.211 1.048 1 95 173 GLY A C 1
ATOM 1329 O O . GLY A 1 173 ? 3.654 7.242 1.346 1 95 173 GLY A O 1
ATOM 1330 N N . ALA A 1 174 ? 2.795 9.289 1.809 1 96.56 174 ALA A N 1
ATOM 1331 C CA . ALA A 1 174 ? 3.498 9.438 3.08 1 96.56 174 ALA A CA 1
ATOM 1332 C C . ALA A 1 174 ? 2.975 8.445 4.113 1 96.56 174 ALA A C 1
ATOM 1334 O O . ALA A 1 174 ? 3.734 7.953 4.953 1 96.56 174 ALA A O 1
ATOM 1335 N N . ASN A 1 175 ? 1.729 8.172 4.102 1 95.31 175 ASN A N 1
ATOM 1336 C CA . ASN A 1 175 ? 1.144 7.277 5.094 1 95.31 175 ASN A CA 1
ATOM 1337 C C . ASN A 1 175 ? 1.662 5.852 4.93 1 95.31 175 ASN A C 1
ATOM 1339 O O . ASN A 1 175 ? 1.886 5.148 5.918 1 95.31 175 ASN A O 1
ATOM 1343 N N . HIS A 1 176 ? 1.82 5.438 3.689 1 97.12 176 HIS A N 1
ATOM 1344 C CA . HIS A 1 176 ? 2.451 4.145 3.455 1 97.12 176 HIS A CA 1
ATOM 1345 C C . HIS A 1 176 ? 3.873 4.117 4.008 1 97.12 176 HIS A C 1
ATOM 1347 O O . HIS A 1 176 ? 4.285 3.129 4.621 1 97.12 176 HIS A O 1
ATOM 1353 N N . ALA A 1 177 ? 4.613 5.176 3.791 1 98.19 177 ALA A N 1
ATOM 1354 C CA . ALA A 1 177 ? 5.973 5.285 4.312 1 98.19 177 ALA A CA 1
ATOM 1355 C C . ALA A 1 177 ? 5.988 5.152 5.836 1 98.19 177 ALA A C 1
ATOM 1357 O O . ALA A 1 177 ? 6.797 4.402 6.391 1 98.19 177 ALA A O 1
ATOM 1358 N N . LEU A 1 178 ? 5.09 5.887 6.473 1 98.19 178 LEU A N 1
ATOM 1359 C CA . LEU A 1 178 ? 4.984 5.828 7.926 1 98.19 178 LEU A CA 1
ATOM 1360 C C . LEU A 1 178 ? 4.672 4.41 8.391 1 98.19 178 LEU A C 1
ATOM 1362 O O . LEU A 1 178 ? 5.262 3.93 9.359 1 98.19 178 LEU A O 1
ATOM 1366 N N . ASP A 1 179 ? 3.781 3.795 7.711 1 96.88 179 ASP A N 1
ATOM 1367 C CA . ASP A 1 179 ? 3.416 2.426 8.062 1 96.88 179 ASP A CA 1
ATOM 1368 C C . ASP A 1 179 ? 4.609 1.485 7.926 1 96.88 179 ASP A C 1
ATOM 1370 O O . ASP A 1 179 ? 4.836 0.631 8.789 1 96.88 179 ASP A O 1
ATOM 1374 N N . LEU A 1 180 ? 5.352 1.591 6.828 1 97.19 180 LEU A N 1
ATOM 1375 C CA . LEU A 1 180 ? 6.535 0.77 6.605 1 97.19 180 LEU A CA 1
ATOM 1376 C C . LEU A 1 180 ? 7.547 0.956 7.73 1 97.19 180 LEU A C 1
ATOM 1378 O O . LEU A 1 180 ? 8.094 -0.021 8.25 1 97.19 180 LEU A O 1
ATOM 1382 N N . ILE A 1 181 ? 7.781 2.172 8.102 1 98 181 ILE A N 1
ATOM 1383 C CA . ILE A 1 181 ? 8.773 2.49 9.117 1 98 181 ILE A CA 1
ATOM 1384 C C . ILE A 1 181 ? 8.344 1.894 10.461 1 98 181 ILE A C 1
ATOM 1386 O O . ILE A 1 181 ? 9.148 1.256 11.148 1 98 181 ILE A O 1
ATOM 1390 N N . ILE A 1 182 ? 7.121 2.07 10.82 1 97.38 182 ILE A N 1
ATOM 1391 C CA . ILE A 1 182 ? 6.598 1.567 12.086 1 97.38 182 ILE A CA 1
ATOM 1392 C C . ILE A 1 182 ? 6.719 0.046 12.125 1 97.38 182 ILE A C 1
ATOM 1394 O O . ILE A 1 182 ? 7.215 -0.518 13.102 1 97.38 182 ILE A O 1
ATOM 1398 N N . ARG A 1 183 ? 6.332 -0.572 11.055 1 94.62 183 ARG A N 1
ATOM 1399 C CA . ARG A 1 183 ? 6.332 -2.031 11 1 94.62 183 ARG A CA 1
ATOM 1400 C C . ARG A 1 183 ? 7.758 -2.578 11.016 1 94.62 183 ARG A C 1
ATOM 1402 O O . ARG A 1 183 ? 8.008 -3.656 11.555 1 94.62 183 ARG A O 1
ATOM 1409 N N . ARG A 1 184 ? 8.617 -1.861 10.406 1 94.38 184 ARG A N 1
ATOM 1410 C CA . ARG A 1 184 ? 9.984 -2.354 10.258 1 94.38 184 ARG A CA 1
ATOM 1411 C C . ARG A 1 184 ? 10.766 -2.207 11.555 1 94.38 184 ARG A C 1
ATOM 1413 O O . ARG A 1 184 ? 11.602 -3.051 11.883 1 94.38 184 ARG A O 1
ATOM 1420 N N . TYR A 1 185 ? 10.492 -1.138 12.336 1 95.5 185 TYR A N 1
ATOM 1421 C CA . TYR A 1 185 ? 11.477 -0.784 13.359 1 95.5 185 TYR A CA 1
ATOM 1422 C C . TYR A 1 185 ? 10.844 -0.807 14.75 1 95.5 185 TYR A C 1
ATOM 1424 O O . TYR A 1 185 ? 11.547 -0.693 15.758 1 95.5 185 TYR A O 1
ATOM 1432 N N . LEU A 1 186 ? 9.57 -0.906 14.828 1 94.81 186 LEU A N 1
ATOM 1433 C CA . LEU A 1 186 ? 8.914 -0.871 16.125 1 94.81 186 LEU A CA 1
ATOM 1434 C C . LEU A 1 186 ? 8.164 -2.17 16.391 1 94.81 186 LEU A C 1
ATOM 1436 O O . LEU A 1 186 ? 7.789 -2.877 15.461 1 94.81 186 LEU A O 1
ATOM 1440 N N . GLU A 1 187 ? 7.957 -2.49 17.609 1 89.81 187 GLU A N 1
ATOM 1441 C CA . GLU A 1 187 ? 7.184 -3.615 18.125 1 89.81 187 GLU A CA 1
ATOM 1442 C C . GLU A 1 187 ? 6.168 -3.156 19.172 1 89.81 187 GLU A C 1
ATOM 1444 O O . GLU A 1 187 ? 6.332 -2.1 19.781 1 89.81 187 GLU A O 1
ATOM 1449 N N . PRO A 1 188 ? 5.094 -3.98 19.297 1 88.69 188 PRO A N 1
ATOM 1450 C CA . PRO A 1 188 ? 4.129 -3.617 20.328 1 88.69 188 PRO A CA 1
ATOM 1451 C C . PRO A 1 188 ? 4.789 -3.357 21.688 1 88.69 188 PRO A C 1
ATOM 1453 O O . PRO A 1 188 ? 5.645 -4.137 22.125 1 88.69 188 PRO A O 1
ATOM 1456 N N . GLY A 1 189 ? 4.441 -2.227 22.266 1 91.06 189 GLY A N 1
ATOM 1457 C CA . GLY A 1 189 ? 4.996 -1.878 23.578 1 91.06 189 GLY A CA 1
ATOM 1458 C C . GLY A 1 189 ? 6.121 -0.862 23.484 1 91.06 189 GLY A C 1
ATOM 1459 O O . GLY A 1 189 ? 6.453 -0.211 24.484 1 91.06 189 GLY A O 1
ATOM 1460 N N . ASP A 1 190 ? 6.723 -0.676 22.328 1 95.12 190 ASP A N 1
ATOM 1461 C CA . ASP A 1 190 ? 7.77 0.324 22.156 1 95.12 190 ASP A CA 1
ATOM 1462 C C . ASP A 1 190 ? 7.23 1.732 22.391 1 95.12 190 ASP A C 1
ATOM 1464 O O . ASP A 1 190 ? 6.035 1.979 22.25 1 95.12 190 ASP A O 1
ATOM 1468 N N . VAL A 1 191 ? 8.148 2.629 22.812 1 96.19 191 VAL A N 1
ATOM 1469 C CA . VAL A 1 191 ? 7.797 4.023 23.078 1 96.19 191 VAL A CA 1
ATOM 1470 C C . VAL A 1 191 ? 8.359 4.914 21.969 1 96.19 191 VAL A C 1
ATOM 1472 O O . VAL A 1 191 ? 9.492 4.715 21.531 1 96.19 191 VAL A O 1
ATOM 1475 N N . VAL A 1 192 ? 7.527 5.805 21.516 1 98.56 192 VAL A N 1
ATOM 1476 C CA . VAL A 1 192 ? 7.992 6.816 20.562 1 98.56 192 VAL A CA 1
ATOM 1477 C C . VAL A 1 192 ? 7.555 8.203 21.047 1 98.56 192 VAL A C 1
ATOM 1479 O O . VAL A 1 192 ? 6.613 8.328 21.828 1 98.56 192 VAL A O 1
ATOM 1482 N N . LEU A 1 193 ? 8.32 9.227 20.641 1 98.56 193 LEU A N 1
ATOM 1483 C CA . LEU A 1 193 ? 7.898 10.617 20.812 1 98.56 193 LEU A CA 1
ATOM 1484 C C . LEU A 1 193 ? 7.254 11.141 19.531 1 98.56 193 LEU A C 1
ATOM 1486 O O . LEU A 1 193 ? 7.625 10.734 18.438 1 98.56 193 LEU A O 1
ATOM 1490 N N . VAL A 1 194 ? 6.27 12 19.688 1 98.5 194 VAL A N 1
ATOM 1491 C CA . VAL A 1 194 ? 5.574 12.594 18.547 1 98.5 194 VAL A CA 1
ATOM 1492 C C . VAL A 1 194 ? 5.184 14.039 18.875 1 98.5 194 VAL A C 1
ATOM 1494 O O . VAL A 1 194 ? 5.016 14.391 20.047 1 98.5 194 VAL A O 1
ATOM 1497 N N . ASP A 1 195 ? 5.121 14.859 17.844 1 97.88 195 ASP A N 1
ATOM 1498 C CA . ASP A 1 195 ? 4.617 16.219 18.031 1 97.88 195 ASP A CA 1
ATOM 1499 C C . ASP A 1 195 ? 3.236 16.203 18.672 1 97.88 195 ASP A C 1
ATOM 1501 O O . ASP A 1 195 ? 2.398 15.359 18.344 1 97.88 195 ASP A O 1
ATOM 1505 N N . ASP A 1 196 ? 2.996 17.281 19.5 1 96.62 196 ASP A N 1
ATOM 1506 C CA . ASP A 1 196 ? 1.684 17.469 20.109 1 96.62 196 ASP A CA 1
ATOM 1507 C C . ASP A 1 196 ? 1.284 18.938 20.094 1 96.62 196 ASP A C 1
ATOM 1509 O O . ASP A 1 196 ? 1.865 19.75 20.828 1 96.62 196 ASP A O 1
ATOM 1513 N N . PRO A 1 197 ? 0.211 19.312 19.375 1 95.62 197 PRO A N 1
ATOM 1514 C CA . PRO A 1 197 ? -0.589 18.438 18.531 1 95.62 197 PRO A CA 1
ATOM 1515 C C . PRO A 1 197 ? 0.198 17.891 17.344 1 95.62 197 PRO A C 1
ATOM 1517 O O . PRO A 1 197 ? 1.194 18.484 16.922 1 95.62 197 PRO A O 1
ATOM 1520 N N . GLY A 1 198 ? -0.244 16.75 16.906 1 94.62 198 GLY A N 1
ATOM 1521 C CA . GLY A 1 198 ? 0.475 16.078 15.828 1 94.62 198 GLY A CA 1
ATOM 1522 C C . GLY A 1 198 ? -0.438 15.539 14.75 1 94.62 198 GLY A C 1
ATOM 1523 O O . GLY A 1 198 ? -1.653 15.742 14.797 1 94.62 198 GLY A O 1
ATOM 1524 N N . TYR A 1 199 ? 0.102 14.938 13.766 1 94.81 199 TYR A N 1
ATOM 1525 C CA . TYR A 1 199 ? -0.57 14.414 12.586 1 94.81 199 TYR A CA 1
ATOM 1526 C C . TYR A 1 199 ? -1.43 13.211 12.938 1 94.81 199 TYR A C 1
ATOM 1528 O O . TYR A 1 199 ? -0.908 12.125 13.211 1 94.81 199 TYR A O 1
ATOM 1536 N N . TYR A 1 200 ? -2.709 13.305 12.844 1 90.5 200 TYR A N 1
ATOM 1537 C CA . TYR A 1 200 ? -3.646 12.367 13.453 1 90.5 200 TYR A CA 1
ATOM 1538 C C . TYR A 1 200 ? -3.588 11.008 12.766 1 90.5 200 TYR A C 1
ATOM 1540 O O . TYR A 1 200 ? -3.758 9.969 13.406 1 90.5 200 TYR A O 1
ATOM 1548 N N . PRO A 1 201 ? -3.395 10.945 11.445 1 90.94 201 PRO A N 1
ATOM 1549 C CA . PRO A 1 201 ? -3.293 9.602 10.875 1 90.94 201 PRO A CA 1
ATOM 1550 C C . PRO A 1 201 ? -2.127 8.805 11.445 1 90.94 201 PRO A C 1
ATOM 1552 O O . PRO A 1 201 ? -2.205 7.578 11.547 1 90.94 201 PRO A O 1
ATOM 1555 N N . LEU A 1 202 ? -1.069 9.469 11.75 1 95.38 202 LEU A N 1
ATOM 1556 C CA . LEU A 1 202 ? 0.066 8.812 12.391 1 95.38 202 LEU A CA 1
ATOM 1557 C C . LEU A 1 202 ? -0.325 8.258 13.75 1 95.38 202 LEU A C 1
ATOM 1559 O O . LEU A 1 202 ? 0.055 7.141 14.102 1 95.38 202 LEU A O 1
ATOM 1563 N N . LEU A 1 203 ? -1.078 9.008 14.531 1 92.94 203 LEU A N 1
ATOM 1564 C CA . LEU A 1 203 ? -1.532 8.562 15.844 1 92.94 203 LEU A CA 1
ATOM 1565 C C . LEU A 1 203 ? -2.377 7.301 15.734 1 92.94 203 LEU A C 1
ATOM 1567 O O . LEU A 1 203 ? -2.273 6.402 16.578 1 92.94 203 LEU A O 1
ATOM 1571 N N . GLY A 1 204 ? -3.229 7.277 14.711 1 90.69 204 GLY A N 1
ATOM 1572 C CA . GLY A 1 204 ? -4 6.074 14.445 1 90.69 204 GLY A CA 1
ATOM 1573 C C . GLY A 1 204 ? -3.133 4.863 14.156 1 90.69 204 GLY A C 1
ATOM 1574 O O . GLY A 1 204 ? -3.451 3.75 14.586 1 90.69 204 GLY A O 1
ATOM 1575 N N . LYS A 1 205 ? -2.037 5.031 13.484 1 93.69 205 LYS A N 1
ATOM 1576 C CA . LYS A 1 205 ? -1.123 3.943 13.141 1 93.69 205 LYS A CA 1
ATOM 1577 C C . LYS A 1 205 ? -0.421 3.41 14.391 1 93.69 205 LYS A C 1
ATOM 1579 O O . LYS A 1 205 ? -0.135 2.213 14.477 1 93.69 205 LYS A O 1
ATOM 1584 N N . PHE A 1 206 ? -0.085 4.305 15.328 1 94.06 206 PHE A N 1
ATOM 1585 C CA . PHE A 1 206 ? 0.52 3.867 16.578 1 94.06 206 PHE A CA 1
ATOM 1586 C C . PHE A 1 206 ? -0.44 2.98 17.359 1 94.06 206 PHE A C 1
ATOM 1588 O O . PHE A 1 206 ? -0.032 1.964 17.938 1 94.06 206 PHE A O 1
ATOM 1595 N N . LYS A 1 207 ? -1.674 3.404 17.359 1 89.56 207 LYS A N 1
ATOM 1596 C CA . LYS A 1 207 ? -2.68 2.604 18.047 1 89.56 207 LYS A CA 1
ATOM 1597 C C . LYS A 1 207 ? -2.83 1.23 17.406 1 89.56 207 LYS A C 1
ATOM 1599 O O . LYS A 1 207 ? -2.893 0.213 18.094 1 89.56 207 LYS A O 1
ATOM 1604 N N . LEU A 1 208 ? -2.883 1.221 16.094 1 87.56 208 LEU A N 1
ATOM 1605 C CA . LEU A 1 208 ? -2.984 -0.029 15.352 1 87.56 208 LEU A CA 1
ATOM 1606 C C . LEU A 1 208 ? -1.824 -0.959 15.688 1 87.56 208 LEU A C 1
ATOM 1608 O O . LEU A 1 208 ? -2.02 -2.164 15.867 1 87.56 208 LEU A O 1
ATOM 1612 N N . ALA A 1 209 ? -0.636 -0.423 15.82 1 92 209 ALA A N 1
ATOM 1613 C CA . ALA A 1 209 ? 0.583 -1.199 16.031 1 92 209 ALA A CA 1
ATOM 1614 C C . ALA A 1 209 ? 0.839 -1.422 17.516 1 92 209 ALA A C 1
ATOM 1616 O O . ALA A 1 209 ? 1.833 -2.045 17.891 1 92 209 ALA A O 1
ATOM 1617 N N . LYS A 1 210 ? -0.023 -0.85 18.406 1 90.5 210 LYS A N 1
ATOM 1618 C CA . LYS A 1 210 ? 0.091 -0.968 19.859 1 90.5 210 LYS A CA 1
ATOM 1619 C C . LYS A 1 210 ? 1.394 -0.353 20.359 1 90.5 210 LYS A C 1
ATOM 1621 O O . LYS A 1 210 ? 2.07 -0.929 21.219 1 90.5 210 LYS A O 1
ATOM 1626 N N . ILE A 1 211 ? 1.768 0.755 19.734 1 95.44 211 ILE A N 1
ATOM 1627 C CA . ILE A 1 211 ? 2.926 1.548 20.125 1 95.44 211 ILE A CA 1
ATOM 1628 C C . ILE A 1 211 ? 2.498 2.627 21.125 1 95.44 211 ILE A C 1
ATOM 1630 O O . ILE A 1 211 ? 1.445 3.248 20.953 1 95.44 211 ILE A O 1
ATOM 1634 N N . ARG A 1 212 ? 3.301 2.826 22.109 1 94.62 212 ARG A N 1
ATOM 1635 C CA . ARG A 1 212 ? 3.039 3.9 23.062 1 94.62 212 ARG A CA 1
ATOM 1636 C C . ARG A 1 212 ? 3.617 5.223 22.562 1 94.62 212 ARG A C 1
ATOM 1638 O O . ARG A 1 212 ? 4.836 5.418 22.578 1 94.62 212 ARG A O 1
ATOM 1645 N N . ALA A 1 213 ? 2.754 6.129 22.203 1 96.56 213 ALA A N 1
ATOM 1646 C CA . ALA A 1 213 ? 3.176 7.441 21.719 1 96.56 213 ALA A CA 1
ATOM 1647 C C . ALA A 1 213 ? 3.086 8.484 22.828 1 96.56 213 ALA A C 1
ATOM 1649 O O . ALA A 1 213 ? 2.078 8.562 23.547 1 96.56 213 ALA A O 1
ATOM 1650 N N . ILE A 1 214 ? 4.16 9.219 23.031 1 96.75 214 ILE A N 1
ATOM 1651 C CA . ILE A 1 214 ? 4.195 10.305 24 1 96.75 214 ILE A CA 1
ATOM 1652 C C . ILE A 1 214 ? 4.387 11.641 23.281 1 96.75 214 ILE A C 1
ATOM 1654 O O . ILE A 1 214 ? 5.281 11.773 22.438 1 96.75 214 ILE A O 1
ATOM 1658 N N . GLY A 1 215 ? 3.598 12.594 23.656 1 97 215 GLY A N 1
ATOM 1659 C CA . GLY A 1 215 ? 3.59 13.867 22.953 1 97 215 GLY A CA 1
ATOM 1660 C C . GLY A 1 215 ? 4.652 14.828 23.453 1 97 215 GLY A C 1
ATOM 1661 O O . GLY A 1 215 ? 4.816 15 24.672 1 97 215 GLY A O 1
ATOM 1662 N N . VAL A 1 216 ? 5.391 15.406 22.531 1 98 216 VAL A N 1
ATOM 1663 C CA . VAL A 1 216 ? 6.242 16.562 22.797 1 98 216 VAL A CA 1
ATOM 1664 C C . VAL A 1 216 ? 5.516 17.844 22.391 1 98 216 VAL A C 1
ATOM 1666 O O . VAL A 1 216 ? 5.188 18.031 21.219 1 98 216 VAL A O 1
ATOM 1669 N N . PRO A 1 217 ? 5.297 18.719 23.344 1 96.12 217 PRO A N 1
ATOM 1670 C CA . PRO A 1 217 ? 4.578 19.938 22.984 1 96.12 217 PRO A CA 1
ATOM 1671 C C . PRO A 1 217 ? 5.27 20.719 21.875 1 96.12 217 PRO A C 1
ATOM 1673 O O . PRO A 1 217 ? 6.492 20.875 21.875 1 96.12 217 PRO A O 1
ATOM 1676 N N . ARG A 1 218 ? 4.465 21.109 20.906 1 96 218 ARG A N 1
ATOM 1677 C CA . ARG A 1 218 ? 4.934 21.953 19.812 1 96 218 ARG A CA 1
ATOM 1678 C C . ARG A 1 218 ? 4.816 23.422 20.172 1 96 218 ARG A C 1
ATOM 1680 O O . ARG A 1 218 ? 3.824 23.844 20.781 1 96 218 ARG A O 1
ATOM 1687 N N . THR A 1 219 ? 5.852 24.188 19.906 1 96.25 219 THR A N 1
ATOM 1688 C CA . THR A 1 219 ? 5.836 25.656 20 1 96.25 219 THR A CA 1
ATOM 1689 C C . THR A 1 219 ? 5.801 26.281 18.609 1 96.25 219 THR A C 1
ATOM 1691 O O . THR A 1 219 ? 5.891 25.594 17.609 1 96.25 219 THR A O 1
ATOM 1694 N N . PRO A 1 220 ? 5.629 27.594 18.516 1 96 220 PRO A N 1
ATOM 1695 C CA . PRO A 1 220 ? 5.598 28.266 17.219 1 96 220 PRO A CA 1
ATOM 1696 C C . PRO A 1 220 ? 6.895 28.094 16.438 1 96 220 PRO A C 1
ATOM 1698 O O . PRO A 1 220 ? 6.93 28.344 15.227 1 96 220 PRO A O 1
ATOM 1701 N N . THR A 1 221 ? 7.934 27.625 17.141 1 96.25 221 THR A N 1
ATOM 1702 C CA . THR A 1 221 ? 9.203 27.516 16.438 1 96.25 221 THR A CA 1
ATOM 1703 C C . THR A 1 221 ? 9.664 26.047 16.391 1 96.25 221 THR A C 1
ATOM 1705 O O . THR A 1 221 ? 10.812 25.766 16.031 1 96.25 221 THR A O 1
ATOM 1708 N N . GLY A 1 222 ? 8.844 25.109 16.781 1 97 222 GLY A N 1
ATOM 1709 C CA . GLY A 1 222 ? 9.18 23.688 16.766 1 97 222 GLY A CA 1
ATOM 1710 C C . GLY A 1 222 ? 8.898 22.984 18.078 1 97 222 GLY A C 1
ATOM 1711 O O . GLY A 1 222 ? 8.203 23.531 18.938 1 97 222 GLY A O 1
ATOM 1712 N N . PRO A 1 223 ? 9.383 21.781 18.234 1 98.19 223 PRO A N 1
ATOM 1713 C CA . PRO A 1 223 ? 9.156 21.031 19.469 1 98.19 223 PRO A CA 1
ATOM 1714 C C . PRO A 1 223 ? 9.828 21.672 20.688 1 98.19 223 PRO A C 1
ATOM 1716 O O . PRO A 1 223 ? 10.898 22.266 20.562 1 98.19 223 PRO A O 1
ATOM 1719 N N . ASP A 1 224 ? 9.164 21.547 21.828 1 98.19 224 ASP A N 1
ATOM 1720 C CA . ASP A 1 224 ? 9.773 21.969 23.094 1 98.19 224 ASP A CA 1
ATOM 1721 C C . ASP A 1 224 ? 10.953 21.062 23.453 1 98.19 224 ASP A C 1
ATOM 1723 O O . ASP A 1 224 ? 10.758 19.922 23.891 1 98.19 224 ASP A O 1
ATOM 1727 N N . LEU A 1 225 ? 12.125 21.625 23.406 1 98.31 225 LEU A N 1
ATOM 1728 C CA . LEU A 1 225 ? 13.344 20.844 23.547 1 98.31 225 LEU A CA 1
ATOM 1729 C C . LEU A 1 225 ? 13.523 20.359 24.984 1 98.31 225 LEU A C 1
ATOM 1731 O O . LEU A 1 225 ? 14 19.234 25.203 1 98.31 225 LEU A O 1
ATOM 1735 N N . ASP A 1 226 ? 13.156 21.156 25.938 1 97.12 226 ASP A N 1
ATOM 1736 C CA . ASP A 1 226 ? 13.289 20.766 27.328 1 97.12 226 ASP A CA 1
ATOM 1737 C C . ASP A 1 226 ? 12.391 19.578 27.641 1 97.12 226 ASP A C 1
ATOM 1739 O O . ASP A 1 226 ? 12.82 18.625 28.297 1 97.12 226 ASP A O 1
ATOM 1743 N N . VAL A 1 227 ? 11.211 19.656 27.172 1 97.62 227 VAL A N 1
ATOM 1744 C CA . VAL A 1 227 ? 10.273 18.562 27.406 1 97.62 227 VAL A CA 1
ATOM 1745 C C . VAL A 1 227 ? 10.727 17.312 26.641 1 97.62 227 VAL A C 1
ATOM 1747 O O . VAL A 1 227 ? 10.672 16.203 27.172 1 97.62 227 VAL A O 1
ATOM 1750 N N . MET A 1 228 ? 11.195 17.5 25.422 1 98.31 228 MET A N 1
ATOM 1751 C CA . MET A 1 228 ? 11.68 16.375 24.625 1 98.31 228 MET A CA 1
ATOM 1752 C C . MET A 1 228 ? 12.797 15.633 25.344 1 98.31 228 MET A C 1
ATOM 1754 O O . MET A 1 228 ? 12.781 14.406 25.422 1 98.31 228 MET A O 1
ATOM 1758 N N . GLU A 1 229 ? 13.688 16.406 25.875 1 96.69 229 GLU A N 1
ATOM 1759 C CA . GLU A 1 229 ? 14.828 15.82 26.578 1 96.69 229 GLU A CA 1
ATOM 1760 C C . GLU A 1 229 ? 14.375 15.07 27.828 1 96.69 229 GLU A C 1
ATOM 1762 O O . GLU A 1 229 ? 14.859 13.969 28.109 1 96.69 229 GLU A O 1
ATOM 1767 N N . THR A 1 230 ? 13.508 15.672 28.531 1 96.81 230 THR A N 1
ATOM 1768 C CA . THR A 1 230 ? 12.977 15.062 29.75 1 96.81 230 THR A CA 1
ATOM 1769 C C . THR A 1 230 ? 12.281 13.742 29.422 1 96.81 230 THR A C 1
ATOM 1771 O O . THR A 1 230 ? 12.492 12.742 30.109 1 96.81 230 THR A O 1
ATOM 1774 N N . LEU A 1 231 ? 11.484 13.758 28.391 1 96.75 231 LEU A N 1
ATOM 1775 C CA . LEU A 1 231 ? 10.742 12.562 28.016 1 96.75 231 LEU A CA 1
ATOM 1776 C C . LEU A 1 231 ? 11.688 11.484 27.5 1 96.75 231 LEU A C 1
ATOM 1778 O O . LEU A 1 231 ? 11.477 10.297 27.766 1 96.75 231 LEU A O 1
ATOM 1782 N N . ALA A 1 232 ? 12.688 11.883 26.734 1 96.25 232 ALA A N 1
ATOM 1783 C CA . ALA A 1 232 ? 13.664 10.922 26.219 1 96.25 232 ALA A CA 1
ATOM 1784 C C . ALA A 1 232 ? 14.391 10.219 27.359 1 96.25 232 ALA A C 1
ATOM 1786 O O . ALA A 1 232 ? 14.578 9 27.328 1 96.25 232 ALA A O 1
ATOM 1787 N N . ALA A 1 233 ? 14.727 10.969 28.359 1 93.5 233 ALA A N 1
ATOM 1788 C CA . ALA A 1 233 ? 15.43 10.43 29.516 1 93.5 233 ALA A CA 1
ATOM 1789 C C . ALA A 1 233 ? 14.523 9.5 30.328 1 93.5 233 ALA A C 1
ATOM 1791 O O . ALA A 1 233 ? 14.977 8.469 30.812 1 93.5 233 ALA A O 1
ATOM 1792 N N . ALA A 1 234 ? 13.328 9.805 30.406 1 94.12 234 ALA A N 1
ATOM 1793 C CA . ALA A 1 234 ? 12.398 9.117 31.297 1 94.12 234 ALA A CA 1
ATOM 1794 C C . ALA A 1 234 ? 11.906 7.816 30.656 1 94.12 234 ALA A C 1
ATOM 1796 O O . ALA A 1 234 ? 11.656 6.832 31.359 1 94.12 234 ALA A O 1
ATOM 1797 N N . HIS A 1 235 ? 11.758 7.805 29.281 1 94.38 235 HIS A N 1
ATOM 1798 C CA . HIS A 1 235 ? 10.969 6.727 28.703 1 94.38 235 HIS A CA 1
ATOM 1799 C C . HIS A 1 235 ? 11.797 5.902 27.719 1 94.38 235 HIS A C 1
ATOM 1801 O O . HIS A 1 235 ? 11.359 4.832 27.297 1 94.38 235 HIS A O 1
ATOM 1807 N N . GLY A 1 236 ? 12.953 6.367 27.281 1 93.38 236 GLY A N 1
ATOM 1808 C CA . GLY A 1 236 ? 13.797 5.633 26.359 1 93.38 236 GLY A CA 1
ATOM 1809 C C . GLY A 1 236 ? 13.125 5.344 25.031 1 93.38 236 GLY A C 1
ATOM 1810 O O . GLY A 1 236 ? 13.062 4.188 24.594 1 93.38 236 GLY A O 1
ATOM 1811 N N . PRO A 1 237 ? 12.562 6.363 24.391 1 97.12 237 PRO A N 1
ATOM 1812 C CA . PRO A 1 237 ? 11.906 6.152 23.109 1 97.12 237 PRO A CA 1
ATOM 1813 C C . PRO A 1 237 ? 12.883 5.746 22 1 97.12 237 PRO A C 1
ATOM 1815 O O . PRO A 1 237 ? 14.062 6.113 22.047 1 97.12 237 PRO A O 1
ATOM 1818 N N . LYS A 1 238 ? 12.375 5.027 21.016 1 97.25 238 LYS A N 1
ATOM 1819 C CA . LYS A 1 238 ? 13.203 4.57 19.906 1 97.25 238 LYS A CA 1
ATOM 1820 C C . LYS A 1 238 ? 13.258 5.609 18.781 1 97.25 238 LYS A C 1
ATOM 1822 O O . LYS A 1 238 ? 14.25 5.703 18.062 1 97.25 238 LYS A O 1
ATOM 1827 N N . MET A 1 239 ? 12.164 6.297 18.672 1 98.56 239 MET A N 1
ATOM 1828 C CA . MET A 1 239 ? 12.023 7.215 17.547 1 98.56 239 MET A CA 1
ATOM 1829 C C . MET A 1 239 ? 11.281 8.477 17.969 1 98.56 239 MET A C 1
ATOM 1831 O O . MET A 1 239 ? 10.523 8.469 18.938 1 98.56 239 MET A O 1
ATOM 1835 N N . PHE A 1 240 ? 11.547 9.547 17.312 1 98.69 240 PHE A N 1
ATOM 1836 C CA . PHE A 1 240 ? 10.781 10.789 17.406 1 98.69 240 PHE A CA 1
ATOM 1837 C C . PHE A 1 240 ? 10.164 11.141 16.062 1 98.69 240 PHE A C 1
ATOM 1839 O O . PHE A 1 240 ? 10.883 11.32 15.07 1 98.69 240 PHE A O 1
ATOM 1846 N N . PHE A 1 241 ? 8.867 11.203 15.961 1 98.81 241 PHE A N 1
ATOM 1847 C CA . PHE A 1 241 ? 8.141 11.578 14.758 1 98.81 241 PHE A CA 1
ATOM 1848 C C . PHE A 1 241 ? 7.754 13.055 14.789 1 98.81 241 PHE A C 1
ATOM 1850 O O . PHE A 1 241 ? 7.102 13.508 15.734 1 98.81 241 PHE A O 1
ATOM 1857 N N . THR A 1 242 ? 8.133 13.781 13.766 1 98.5 242 THR A N 1
ATOM 1858 C CA . THR A 1 242 ? 7.898 15.219 13.719 1 98.5 242 THR A CA 1
ATOM 1859 C C . THR A 1 242 ? 7.758 15.695 12.273 1 98.5 242 THR A C 1
ATOM 1861 O O . THR A 1 242 ? 7.625 14.883 11.352 1 98.5 242 THR A O 1
ATOM 1864 N N . GLN A 1 243 ? 7.555 16.984 12.102 1 97.75 243 GLN A N 1
ATOM 1865 C CA . GLN A 1 243 ? 7.5 17.672 10.82 1 97.75 243 GLN A CA 1
ATOM 1866 C C . GLN A 1 243 ? 8.227 19 10.883 1 97.75 243 GLN A C 1
ATOM 1868 O O . GLN A 1 243 ? 7.84 19.891 11.648 1 97.75 243 GLN A O 1
ATOM 1873 N N . SER A 1 244 ? 9.234 19.188 10.062 1 95.56 244 SER A N 1
ATOM 1874 C CA . SER A 1 244 ? 10.141 20.328 10.164 1 95.56 244 SER A CA 1
ATOM 1875 C C . SER A 1 244 ? 9.484 21.594 9.641 1 95.56 244 SER A C 1
ATOM 1877 O O . SER A 1 244 ? 9.711 22.688 10.172 1 95.56 244 SER A O 1
ATOM 1879 N N . THR A 1 245 ? 8.703 21.406 8.555 1 93.88 245 THR A N 1
ATOM 1880 C CA . THR A 1 245 ? 8.164 22.609 7.93 1 93.88 245 THR A CA 1
ATOM 1881 C C . THR A 1 245 ? 6.648 22.5 7.77 1 93.88 245 THR A C 1
ATOM 1883 O O . THR A 1 245 ? 6.125 21.422 7.488 1 93.88 245 THR A O 1
ATOM 1886 N N . CYS A 1 246 ? 5.98 23.625 7.992 1 94.56 246 CYS A N 1
ATOM 1887 C CA . CYS A 1 246 ? 4.543 23.719 7.762 1 94.56 246 CYS A CA 1
ATOM 1888 C C . CYS A 1 246 ? 3.811 22.594 8.492 1 94.56 246 CYS A C 1
ATOM 1890 O O . CYS A 1 246 ? 3.008 21.875 7.891 1 94.56 246 CYS A O 1
ATOM 1892 N N . GLN A 1 247 ? 4.078 22.469 9.703 1 96.56 247 GLN A N 1
ATOM 1893 C CA . GLN A 1 247 ? 3.652 21.328 10.5 1 96.56 247 GLN A CA 1
ATOM 1894 C C . GLN A 1 247 ? 2.131 21.234 10.547 1 96.56 247 GLN A C 1
ATOM 1896 O O . GLN A 1 247 ? 1.443 22.234 10.719 1 96.56 247 GLN A O 1
ATOM 1901 N N . ASN A 1 248 ? 1.634 20.094 10.242 1 96.38 248 ASN A N 1
ATOM 1902 C CA . ASN A 1 248 ? 0.23 19.75 10.438 1 96.38 248 ASN A CA 1
ATOM 1903 C C . ASN A 1 248 ? -0.035 19.281 11.867 1 96.38 248 ASN A C 1
ATOM 1905 O O . ASN A 1 248 ? 0.493 18.25 12.297 1 96.38 248 ASN A O 1
ATOM 1909 N N . PRO A 1 249 ? -0.777 20 12.68 1 95.69 249 PRO A N 1
ATOM 1910 C CA . PRO A 1 249 ? -1.839 20.906 12.234 1 95.69 249 PRO A CA 1
ATOM 1911 C C . PRO A 1 249 ? -1.482 22.375 12.445 1 95.69 249 PRO A C 1
ATOM 1913 O O . PRO A 1 249 ? -2.279 23.25 12.125 1 95.69 249 PRO A O 1
ATOM 1916 N N . THR A 1 250 ? -0.337 22.75 12.898 1 96.38 250 THR A N 1
ATOM 1917 C CA . THR A 1 250 ? -0.127 24.062 13.508 1 96.38 250 THR A CA 1
ATOM 1918 C C . THR A 1 250 ? 0.336 25.062 12.461 1 96.38 250 THR A C 1
ATOM 1920 O O . THR A 1 250 ? 0.283 26.281 12.695 1 96.38 250 THR A O 1
ATOM 1923 N N . GLY A 1 251 ? 0.877 24.562 11.391 1 95.44 251 GLY A N 1
ATOM 1924 C CA . GLY A 1 251 ? 1.454 25.438 10.398 1 95.44 251 GLY A CA 1
ATOM 1925 C C . GLY A 1 251 ? 2.816 25.984 10.789 1 95.44 251 GLY A C 1
ATOM 1926 O O . GLY A 1 251 ? 3.447 26.703 10.023 1 95.44 251 GLY A O 1
ATOM 1927 N N . SER A 1 252 ? 3.32 25.625 11.906 1 95.62 252 SER A N 1
ATOM 1928 C CA . SER A 1 252 ? 4.605 26.109 12.391 1 95.62 252 SER A CA 1
ATOM 1929 C C . SER A 1 252 ? 5.766 25.375 11.719 1 95.62 252 SER A C 1
ATOM 1931 O O . SER A 1 252 ? 5.59 24.281 11.195 1 95.62 252 SER A O 1
ATOM 1933 N N . SER A 1 253 ? 6.934 25.984 11.711 1 96.12 253 SER A N 1
ATOM 1934 C CA . SER A 1 253 ? 8.172 25.422 11.188 1 96.12 253 SER A CA 1
ATOM 1935 C C . SER A 1 253 ? 9.305 25.531 12.203 1 96.12 253 SER A C 1
ATOM 1937 O O . SER A 1 253 ? 9.305 26.438 13.039 1 96.12 253 SER A O 1
ATOM 1939 N N . MET A 1 254 ? 10.188 24.625 12.055 1 96.12 254 MET A N 1
ATOM 1940 C CA . MET A 1 254 ? 11.305 24.625 13 1 96.12 254 MET A CA 1
ATOM 1941 C C . MET A 1 254 ? 12.289 25.734 12.695 1 96.12 254 MET A C 1
ATOM 1943 O O . MET A 1 254 ? 12.719 25.906 11.555 1 96.12 254 MET A O 1
ATOM 1947 N N . SER A 1 255 ? 12.648 26.484 13.766 1 96.12 255 SER A N 1
ATOM 1948 C CA . SER A 1 255 ? 13.773 27.406 13.648 1 96.12 255 SER A CA 1
ATOM 1949 C C . SER A 1 255 ? 15.102 26.656 13.641 1 96.12 255 SER A C 1
ATOM 1951 O O . SER A 1 255 ? 15.164 25.484 14.031 1 96.12 255 SER A O 1
ATOM 1953 N N . LEU A 1 256 ? 16.125 27.328 13.219 1 95.75 256 LEU A N 1
ATOM 1954 C CA . LEU A 1 256 ? 17.438 26.703 13.117 1 95.75 256 LEU A CA 1
ATOM 1955 C C . LEU A 1 256 ? 17.922 26.219 14.484 1 95.75 256 LEU A C 1
ATOM 1957 O O . LEU A 1 256 ? 18.375 25.094 14.625 1 95.75 256 LEU A O 1
ATOM 1961 N N . PRO A 1 257 ? 17.781 27.047 15.523 1 96.88 257 PRO A N 1
ATOM 1962 C CA . PRO A 1 257 ? 18.234 26.578 16.828 1 96.88 257 PRO A CA 1
ATOM 1963 C C . PRO A 1 257 ? 17.453 25.359 17.328 1 96.88 257 PRO A C 1
ATOM 1965 O O . PRO A 1 257 ? 18.031 24.453 17.906 1 96.88 257 PRO A O 1
ATOM 1968 N N . VAL A 1 258 ? 16.203 25.359 17.094 1 97.88 258 VAL A N 1
ATOM 1969 C CA . VAL A 1 258 ? 15.367 24.234 17.547 1 97.88 258 VAL A CA 1
ATOM 1970 C C . VAL A 1 258 ? 15.711 22.984 16.75 1 97.88 258 VAL A C 1
ATOM 1972 O O . VAL A 1 258 ? 15.797 21.891 17.312 1 97.88 258 VAL A O 1
ATOM 1975 N N . ALA A 1 259 ? 15.906 23.109 15.461 1 97.69 259 ALA A N 1
ATOM 1976 C CA . ALA A 1 259 ? 16.312 21.969 14.633 1 97.69 259 ALA A CA 1
ATOM 1977 C C . ALA A 1 259 ? 17.609 21.359 15.148 1 97.69 259 ALA A C 1
ATOM 1979 O O . ALA A 1 259 ? 17.719 20.125 15.273 1 97.69 259 ALA A O 1
ATOM 1980 N N . HIS A 1 260 ? 18.562 22.203 15.461 1 97.38 260 HIS A N 1
ATOM 1981 C CA . HIS A 1 260 ? 19.812 21.734 16.031 1 97.38 260 HIS A CA 1
ATOM 1982 C C . HIS A 1 260 ? 19.578 21.031 17.359 1 97.38 260 HIS A C 1
ATOM 1984 O O . HIS A 1 260 ? 20.188 19.984 17.625 1 97.38 260 HIS A O 1
ATOM 1990 N N . GLY A 1 261 ? 18.734 21.656 18.125 1 97.81 261 GLY A N 1
ATOM 1991 C CA . GLY A 1 261 ? 18.422 21.078 19.422 1 97.81 261 GLY A CA 1
ATOM 1992 C C . GLY A 1 261 ? 17.781 19.703 19.328 1 97.81 261 GLY A C 1
ATOM 1993 O O . GLY A 1 261 ? 18.109 18.797 20.094 1 97.81 261 GLY A O 1
ATOM 1994 N N . VAL A 1 262 ? 16.875 19.5 18.422 1 98.62 262 VAL A N 1
ATOM 1995 C CA . VAL A 1 262 ? 16.219 18.219 18.188 1 98.62 262 VAL A CA 1
ATOM 1996 C C . VAL A 1 262 ? 17.266 17.156 17.859 1 98.62 262 VAL A C 1
ATOM 1998 O O . VAL A 1 262 ? 17.234 16.062 18.422 1 98.62 262 VAL A O 1
ATOM 2001 N N . LEU A 1 263 ? 18.172 17.469 16.969 1 97.56 263 LEU A N 1
ATOM 2002 C CA . LEU A 1 263 ? 19.188 16.516 16.531 1 97.56 263 LEU A CA 1
ATOM 2003 C C . LEU A 1 263 ? 20.156 16.203 17.672 1 97.56 263 LEU A C 1
ATOM 2005 O O . LEU A 1 263 ? 20.641 15.07 17.797 1 97.56 263 LEU A O 1
ATOM 2009 N N . GLN A 1 264 ? 20.406 17.172 18.516 1 96.69 264 GLN A N 1
ATOM 2010 C CA . GLN A 1 26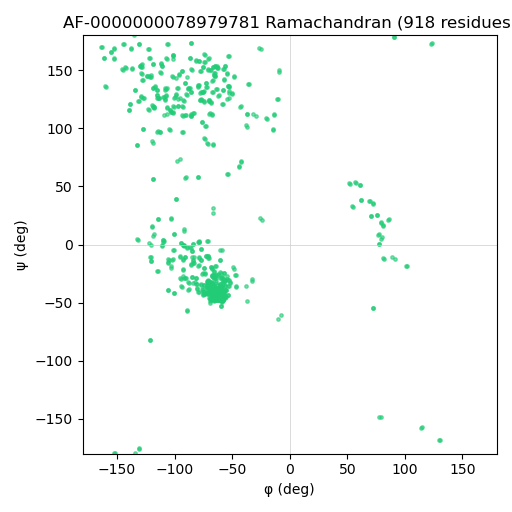4 ? 21.281 16.953 19.656 1 96.69 264 GLN A CA 1
ATOM 2011 C C . GLN A 1 264 ? 20.625 15.984 20.656 1 96.69 264 GLN A C 1
ATOM 2013 O O . GLN A 1 264 ? 21.281 15.062 21.141 1 96.69 264 GLN A O 1
ATOM 2018 N N . VAL A 1 265 ? 19.391 16.25 20.938 1 96.94 265 VAL A N 1
ATOM 2019 C CA . VAL A 1 265 ? 18.672 15.352 21.828 1 96.94 265 VAL A CA 1
ATOM 2020 C C . VAL A 1 265 ? 18.625 13.945 21.234 1 96.94 265 VAL A C 1
ATOM 2022 O O . VAL A 1 265 ? 18.828 12.953 21.938 1 96.94 265 VAL A O 1
ATOM 2025 N N . ALA A 1 266 ? 18.344 13.875 19.922 1 96.69 266 ALA A N 1
ATOM 2026 C CA . ALA A 1 266 ? 18.266 12.586 19.234 1 96.69 266 ALA A CA 1
ATOM 2027 C C . ALA A 1 266 ? 19.594 11.844 19.328 1 96.69 266 ALA A C 1
ATOM 2029 O O . ALA A 1 266 ? 19.625 10.633 19.578 1 96.69 266 ALA A O 1
ATOM 2030 N N . GLN A 1 267 ? 20.672 12.516 19.172 1 93.62 267 GLN A N 1
ATOM 2031 C CA . GLN A 1 267 ? 22 11.914 19.25 1 93.62 267 GLN A CA 1
ATOM 2032 C C . GLN A 1 267 ? 22.297 11.438 20.672 1 93.62 267 GLN A C 1
ATOM 2034 O O . GLN A 1 267 ? 22.797 10.328 20.859 1 93.62 267 GLN A O 1
ATOM 2039 N N . ARG A 1 268 ? 22.016 12.25 21.562 1 93.19 268 ARG A N 1
ATOM 2040 C CA . ARG A 1 268 ? 22.312 11.953 22.953 1 93.19 268 ARG A CA 1
ATOM 2041 C C . ARG A 1 268 ? 21.578 10.703 23.422 1 93.19 268 ARG A C 1
ATOM 2043 O O . ARG A 1 268 ? 22.125 9.906 24.188 1 93.19 268 ARG A O 1
ATOM 2050 N N . PHE A 1 269 ? 20.375 10.523 22.953 1 94.44 269 PHE A N 1
ATOM 2051 C CA . PHE A 1 269 ? 19.562 9.445 23.484 1 94.44 269 PHE A CA 1
ATOM 2052 C C . PHE A 1 269 ? 19.391 8.336 22.453 1 94.44 269 PHE A C 1
ATOM 2054 O O . PHE A 1 269 ? 18.641 7.375 22.688 1 94.44 269 PHE A O 1
ATOM 2061 N N . GLY A 1 270 ? 20.031 8.477 21.281 1 93.31 270 GLY A N 1
ATOM 2062 C CA . GLY A 1 270 ? 20.016 7.434 20.281 1 93.31 270 GLY A CA 1
ATOM 2063 C C . GLY A 1 270 ? 18.672 7.293 19.578 1 93.31 270 GLY A C 1
ATOM 2064 O O . GLY A 1 270 ? 18.219 6.18 19.297 1 93.31 270 GLY A O 1
ATOM 2065 N N . LEU A 1 271 ? 17.953 8.398 19.359 1 95.5 271 LEU A N 1
ATOM 2066 C CA . LEU A 1 271 ? 16.656 8.398 18.688 1 95.5 271 LEU A CA 1
ATOM 2067 C C . LEU A 1 271 ? 16.828 8.492 17.172 1 95.5 271 LEU A C 1
ATOM 2069 O O . LEU A 1 271 ? 17.656 9.266 16.688 1 95.5 271 LEU A O 1
ATOM 2073 N N . MET A 1 272 ? 16.109 7.695 16.469 1 97.56 272 MET A N 1
ATOM 2074 C CA . MET A 1 272 ? 15.883 8.008 15.055 1 97.56 272 MET A CA 1
ATOM 2075 C C . MET A 1 272 ? 14.789 9.062 14.906 1 97.56 272 MET A C 1
ATOM 2077 O O . MET A 1 272 ? 13.781 9.023 15.609 1 97.56 272 MET A O 1
ATOM 2081 N N . VAL A 1 273 ? 15.039 9.977 14.031 1 98.62 273 VAL A N 1
ATOM 2082 C CA . VAL A 1 273 ? 14.055 11.039 13.844 1 98.62 273 VAL A CA 1
ATOM 2083 C C . VAL A 1 273 ? 13.352 10.859 12.5 1 98.62 273 VAL A C 1
ATOM 2085 O O . VAL A 1 273 ? 14.008 10.734 11.461 1 98.62 273 VAL A O 1
ATOM 2088 N N . ILE A 1 274 ? 12.07 10.789 12.516 1 98.81 274 ILE A N 1
ATOM 2089 C CA . ILE A 1 274 ? 11.25 10.703 11.312 1 98.81 274 ILE A CA 1
ATOM 2090 C C . ILE A 1 274 ? 10.648 12.07 11 1 98.81 274 ILE A C 1
ATOM 2092 O O . ILE A 1 274 ? 9.836 12.594 11.773 1 98.81 274 ILE A O 1
ATOM 2096 N N . ASP A 1 275 ? 11.055 12.68 9.914 1 98.19 275 ASP A N 1
ATOM 2097 C CA . ASP A 1 275 ? 10.578 13.984 9.469 1 98.19 275 ASP A CA 1
ATOM 2098 C C . ASP A 1 275 ? 9.602 13.844 8.305 1 98.19 275 ASP A C 1
ATOM 2100 O O . ASP A 1 275 ? 10.016 13.727 7.145 1 98.19 275 ASP A O 1
ATOM 2104 N N . ASN A 1 276 ? 8.312 13.891 8.562 1 97.75 276 ASN A N 1
ATOM 2105 C CA . ASN A 1 276 ? 7.254 13.75 7.574 1 97.75 276 ASN A CA 1
ATOM 2106 C C . ASN A 1 276 ? 6.801 15.102 7.035 1 97.75 276 ASN A C 1
ATOM 2108 O O . ASN A 1 276 ? 5.918 15.734 7.613 1 97.75 276 ASN A O 1
ATOM 2112 N N . ASP A 1 277 ? 7.371 15.469 5.867 1 93.56 277 ASP A N 1
ATOM 2113 C CA . ASP A 1 277 ? 7.141 16.812 5.344 1 93.56 277 ASP A CA 1
ATOM 2114 C C . ASP A 1 277 ? 6.637 16.766 3.902 1 93.56 277 ASP A C 1
ATOM 2116 O O . ASP A 1 277 ? 7.434 16.75 2.963 1 93.56 277 ASP A O 1
ATOM 2120 N N . PRO A 1 278 ? 5.332 16.906 3.699 1 93 278 PRO A N 1
ATOM 2121 C CA . PRO A 1 278 ? 4.785 16.875 2.34 1 93 278 PRO A CA 1
ATOM 2122 C C . PRO A 1 278 ? 4.977 18.188 1.596 1 93 278 PRO A C 1
ATOM 2124 O O . PRO A 1 278 ? 4.57 18.312 0.438 1 93 278 PRO A O 1
ATOM 2127 N N . PHE A 1 279 ? 5.648 19.203 2.197 1 92.94 279 PHE A N 1
ATOM 2128 C CA . PHE A 1 279 ? 5.766 20.531 1.596 1 92.94 279 PHE A CA 1
ATOM 2129 C C . PHE A 1 279 ? 7.211 20.844 1.233 1 92.94 279 PHE A C 1
ATOM 2131 O O . PHE A 1 279 ? 7.582 22 1.061 1 92.94 279 PHE A O 1
ATOM 2138 N N . THR A 1 280 ? 7.965 19.844 1.087 1 88.88 280 THR A N 1
ATOM 2139 C CA . THR A 1 280 ? 9.391 20.016 0.84 1 88.88 280 THR A CA 1
ATOM 2140 C C . THR A 1 280 ? 9.633 20.828 -0.431 1 88.88 280 THR A C 1
ATOM 2142 O O . THR A 1 280 ? 10.609 21.562 -0.528 1 88.88 280 THR A O 1
ATOM 2145 N N . ASP A 1 281 ? 8.703 20.781 -1.388 1 87.81 281 ASP A N 1
ATOM 2146 C CA . ASP A 1 281 ? 8.898 21.438 -2.678 1 87.81 281 ASP A CA 1
ATOM 2147 C C . ASP A 1 281 ? 8.359 22.875 -2.652 1 87.81 281 ASP A C 1
ATOM 2149 O O . ASP A 1 281 ? 8.586 23.641 -3.588 1 87.81 281 ASP A O 1
ATOM 2153 N N . LEU A 1 282 ? 7.68 23.156 -1.639 1 89.62 282 LEU A N 1
ATOM 2154 C CA . LEU A 1 282 ? 7.074 24.484 -1.584 1 89.62 282 LEU A CA 1
ATOM 2155 C C . LEU A 1 282 ? 8.133 25.562 -1.39 1 89.62 282 LEU A C 1
ATOM 2157 O O . LEU A 1 282 ? 8.867 25.547 -0.394 1 89.62 282 LEU A O 1
ATOM 2161 N N . PRO A 1 283 ? 8.172 26.516 -2.305 1 86.56 283 PRO A N 1
ATOM 2162 C CA . PRO A 1 283 ? 9.18 27.562 -2.16 1 86.56 283 PRO A CA 1
ATOM 2163 C C . PRO A 1 283 ? 8.906 28.484 -0.969 1 86.56 283 PRO A C 1
ATOM 2165 O O . PRO A 1 283 ? 7.754 28.688 -0.589 1 86.56 283 PRO A O 1
ATOM 2168 N N . GLY A 1 284 ? 9.984 29 -0.418 1 78.5 284 GLY A N 1
ATOM 2169 C CA . GLY A 1 284 ? 9.875 30.047 0.585 1 78.5 284 GLY A CA 1
ATOM 2170 C C . GLY A 1 284 ? 9.57 29.516 1.973 1 78.5 284 GLY A C 1
ATOM 2171 O O . GLY A 1 284 ? 9.086 30.25 2.834 1 78.5 284 GLY A O 1
ATOM 2172 N N . ASN A 1 285 ? 9.773 28.234 2.117 1 76.06 285 ASN A N 1
ATOM 2173 C CA . ASN A 1 285 ? 9.555 27.688 3.451 1 76.06 285 ASN A CA 1
ATOM 2174 C C . ASN A 1 285 ? 10.625 28.156 4.434 1 76.06 285 ASN A C 1
ATOM 2176 O O . ASN A 1 285 ? 11.82 28.094 4.133 1 76.06 285 ASN A O 1
ATOM 2180 N N . ALA A 1 286 ? 10.164 28.75 5.5 1 75.12 286 ALA A N 1
ATOM 2181 C CA . ALA A 1 286 ? 11.047 29.344 6.496 1 75.12 286 ALA A CA 1
ATOM 2182 C C . ALA A 1 286 ? 11.641 28.281 7.406 1 75.12 286 ALA A C 1
ATOM 2184 O O . ALA A 1 286 ? 12.633 28.531 8.102 1 75.12 286 ALA A O 1
ATOM 2185 N N . GLY A 1 287 ? 11.242 27.188 7.387 1 87.38 287 GLY A N 1
ATOM 2186 C CA . GLY A 1 287 ? 11.711 26.172 8.32 1 87.38 287 GLY A CA 1
ATOM 2187 C C . GLY A 1 287 ? 12.953 25.453 7.844 1 87.38 287 GLY A C 1
ATOM 2188 O O . GLY A 1 287 ? 13.352 25.594 6.688 1 87.38 287 GLY A O 1
ATOM 2189 N N . VAL A 1 288 ? 13.641 24.828 8.797 1 90.62 288 VAL A N 1
ATOM 2190 C CA . VAL A 1 288 ? 14.867 24.094 8.516 1 90.62 288 VAL A CA 1
ATOM 2191 C C . VAL A 1 288 ? 14.57 22.594 8.516 1 90.62 288 VAL A C 1
ATOM 2193 O O . VAL A 1 288 ? 14.273 22.016 9.57 1 90.62 288 VAL A O 1
ATOM 2196 N N . PRO A 1 289 ? 14.703 22 7.348 1 92.81 289 PRO A N 1
ATOM 2197 C CA . PRO A 1 289 ? 14.57 20.547 7.371 1 92.81 289 PRO A CA 1
ATOM 2198 C C . PRO A 1 289 ? 15.656 19.859 8.195 1 92.81 289 PRO A C 1
ATOM 2200 O O . PRO A 1 289 ? 16.844 20.172 8.047 1 92.81 289 PRO A O 1
ATOM 2203 N N . LEU A 1 290 ? 15.281 18.953 9.008 1 95.81 290 LEU A N 1
ATOM 2204 C CA . LEU A 1 290 ? 16.234 18.266 9.875 1 95.81 290 LEU A CA 1
ATOM 2205 C C . LEU A 1 290 ? 17.297 17.531 9.047 1 95.81 290 LEU A C 1
ATOM 2207 O O . LEU A 1 290 ? 18.453 17.469 9.445 1 95.81 290 LEU A O 1
ATOM 2211 N N . SER A 1 291 ? 16.859 17 7.91 1 93.69 291 SER A N 1
ATOM 2212 C CA . SER A 1 291 ? 17.766 16.234 7.051 1 93.69 291 SER A CA 1
ATOM 2213 C C . SER A 1 291 ? 18.875 17.125 6.477 1 93.69 291 SER A C 1
ATOM 2215 O O . SER A 1 291 ? 19.969 16.641 6.176 1 93.69 291 SER A O 1
ATOM 2217 N N . ALA A 1 292 ? 18.641 18.359 6.312 1 90.56 292 ALA A N 1
ATOM 2218 C CA . ALA A 1 292 ? 19.656 19.297 5.809 1 90.56 292 ALA A CA 1
ATOM 2219 C C . ALA A 1 292 ? 20.828 19.406 6.781 1 90.56 292 ALA A C 1
ATOM 2221 O O . ALA A 1 292 ? 21.953 19.656 6.371 1 90.56 292 ALA A O 1
ATOM 2222 N N . LEU A 1 293 ? 20.562 19.25 8.047 1 91.19 293 LEU A N 1
ATOM 2223 C CA . LEU A 1 293 ? 21.578 19.375 9.094 1 91.19 293 LEU A CA 1
ATOM 2224 C C . LEU A 1 293 ? 22.219 18.016 9.406 1 91.19 293 LEU A C 1
ATOM 2226 O O . LEU A 1 293 ? 23.391 17.953 9.781 1 91.19 293 LEU A O 1
ATOM 2230 N N . ASP A 1 294 ? 21.484 16.969 9.219 1 90.38 294 ASP A N 1
ATOM 2231 C CA . ASP A 1 294 ? 21.859 15.641 9.703 1 90.38 294 ASP A CA 1
ATOM 2232 C C . ASP A 1 294 ? 22.391 14.781 8.562 1 90.38 294 ASP A C 1
ATOM 2234 O O . ASP A 1 294 ? 23.047 13.766 8.805 1 90.38 294 ASP A O 1
ATOM 2238 N N . ALA A 1 295 ? 22.125 15.125 7.379 1 88.12 295 ALA A N 1
ATOM 2239 C CA . ALA A 1 295 ? 22.516 14.398 6.176 1 88.12 295 ALA A CA 1
ATOM 2240 C C . ALA A 1 295 ? 22.062 12.945 6.238 1 88.12 295 ALA A C 1
ATOM 2242 O O . ALA A 1 295 ? 22.812 12.031 5.887 1 88.12 295 ALA A O 1
ATOM 2243 N N . PHE A 1 296 ? 20.969 12.742 6.852 1 90 296 PHE A N 1
ATOM 2244 C CA . PHE A 1 296 ? 20.25 11.469 6.887 1 90 296 PHE A CA 1
ATOM 2245 C C . PHE A 1 296 ? 21.016 10.445 7.723 1 90 296 PHE A C 1
ATOM 2247 O O . PHE A 1 296 ? 20.859 9.242 7.523 1 90 296 PHE A O 1
ATOM 2254 N N . ASN A 1 297 ? 21.797 10.875 8.594 1 90.25 297 ASN A N 1
ATOM 2255 C CA . ASN A 1 297 ? 22.453 9.961 9.516 1 90.25 297 ASN A CA 1
ATOM 2256 C C . ASN A 1 297 ? 21.469 9.352 10.508 1 90.25 297 ASN A C 1
ATOM 2258 O O . ASN A 1 297 ? 21.453 8.133 10.695 1 90.25 297 ASN A O 1
ATOM 2262 N N . SER A 1 298 ? 20.703 10.211 11.086 1 93.88 298 SER A N 1
ATOM 2263 C CA . SER A 1 298 ? 19.719 9.742 12.047 1 93.88 298 SER A CA 1
ATOM 2264 C C . SER A 1 298 ? 18.312 10.156 11.633 1 93.88 298 SER A C 1
ATOM 2266 O O . SER A 1 298 ? 17.328 9.82 12.312 1 93.88 298 SER A O 1
ATOM 2268 N N . VAL A 1 299 ? 18.203 10.812 10.523 1 97.31 299 VAL A N 1
ATOM 2269 C CA . VAL A 1 299 ? 16.922 11.328 10.078 1 97.31 299 VAL A CA 1
ATOM 2270 C C . VAL A 1 299 ? 16.406 10.508 8.898 1 97.31 299 VAL A C 1
ATOM 2272 O O . VAL A 1 299 ? 17.156 10.227 7.957 1 97.31 299 VAL A O 1
ATOM 2275 N N . ILE A 1 300 ? 15.219 10.047 8.969 1 98.38 300 ILE A N 1
ATOM 2276 C CA . ILE A 1 300 ? 14.461 9.539 7.828 1 98.38 300 ILE A CA 1
ATOM 2277 C C . ILE A 1 300 ? 13.461 10.602 7.367 1 98.38 300 ILE A C 1
ATOM 2279 O O . ILE A 1 300 ? 12.617 11.047 8.148 1 98.38 300 ILE A O 1
ATOM 2283 N N . ALA A 1 301 ? 13.625 11.016 6.148 1 97.81 301 ALA A N 1
ATOM 2284 C CA . ALA A 1 301 ? 12.711 12.023 5.602 1 97.81 301 ALA A CA 1
ATOM 2285 C C . ALA A 1 301 ? 11.617 11.367 4.773 1 97.81 301 ALA A C 1
ATOM 2287 O O . ALA A 1 301 ? 11.875 10.438 4.004 1 97.81 301 ALA A O 1
ATOM 2288 N N . ILE A 1 302 ? 10.391 11.797 4.988 1 98.31 302 ILE A N 1
ATOM 2289 C CA . ILE A 1 302 ? 9.227 11.352 4.223 1 98.31 302 ILE A CA 1
ATOM 2290 C C . ILE A 1 302 ? 8.602 12.547 3.502 1 98.31 302 ILE A C 1
ATOM 2292 O O . ILE A 1 302 ? 8.469 13.625 4.078 1 98.31 302 ILE A O 1
ATOM 2296 N N . SER A 1 303 ? 8.281 12.352 2.244 1 97.06 303 SER A N 1
ATOM 2297 C CA . SER A 1 303 ? 7.512 13.359 1.518 1 97.06 303 SER A CA 1
ATOM 2298 C C . SER A 1 303 ? 6.543 12.703 0.537 1 97.06 303 SER A C 1
ATOM 2300 O O . SER A 1 303 ? 6.461 11.477 0.462 1 97.06 303 SER A O 1
ATOM 2302 N N . SER A 1 304 ? 5.707 13.531 -0.039 1 95.25 304 SER A N 1
ATOM 2303 C CA . SER A 1 304 ? 4.672 13.062 -0.958 1 95.25 304 SER A CA 1
ATOM 2304 C C . SER A 1 304 ? 4.301 14.148 -1.968 1 95.25 304 SER A C 1
ATOM 2306 O O . SER A 1 304 ? 4.559 15.328 -1.738 1 95.25 304 SER A O 1
ATOM 2308 N N . PHE A 1 305 ? 3.715 13.75 -3.039 1 92.5 305 PHE A N 1
ATOM 2309 C CA . PHE A 1 305 ? 3.25 14.68 -4.059 1 92.5 305 PHE A CA 1
ATOM 2310 C C . PHE A 1 305 ? 1.749 14.914 -3.938 1 92.5 305 PHE A C 1
ATOM 2312 O O . PHE A 1 305 ? 1.147 15.578 -4.781 1 92.5 305 PHE A O 1
ATOM 2319 N N . SER A 1 306 ? 1.19 14.43 -2.889 1 88.94 306 SER A N 1
ATOM 2320 C CA . SER A 1 306 ? -0.26 14.422 -2.727 1 88.94 306 SER A CA 1
ATOM 2321 C C . SER A 1 306 ? -0.791 15.836 -2.48 1 88.94 306 SER A C 1
ATOM 2323 O O . SER A 1 306 ? -1.912 16.156 -2.875 1 88.94 306 SER A O 1
ATOM 2325 N N . LYS A 1 307 ? 0.012 16.656 -1.793 1 89.25 307 LYS A N 1
ATOM 2326 C CA . LYS A 1 307 ? -0.471 17.984 -1.394 1 89.25 307 LYS A CA 1
ATOM 2327 C C . LYS A 1 307 ? -0.163 19.031 -2.461 1 89.25 307 LYS A C 1
ATOM 2329 O O . LYS A 1 307 ? -0.891 20.016 -2.602 1 89.25 307 LYS A O 1
ATOM 2334 N N . LEU A 1 308 ? 0.872 18.844 -3.197 1 89.94 308 LEU A N 1
ATOM 2335 C CA . LEU A 1 308 ? 1.331 19.891 -4.102 1 89.94 308 LEU A CA 1
ATOM 2336 C C . LEU A 1 308 ? 0.999 19.547 -5.551 1 89.94 308 LEU A C 1
ATOM 2338 O O . LEU A 1 308 ? 1.064 20.406 -6.43 1 89.94 308 LEU A O 1
ATOM 2342 N N . LEU A 1 309 ? 0.667 18.312 -5.832 1 87.88 309 LEU A N 1
ATOM 2343 C CA . LEU A 1 309 ? 0.21 17.906 -7.152 1 87.88 309 LEU A CA 1
ATOM 2344 C C . LEU A 1 309 ? -1.182 17.281 -7.078 1 87.88 309 LEU A C 1
ATOM 2346 O O . LEU A 1 309 ? -2.182 17.953 -7.336 1 87.88 309 LEU A O 1
ATOM 2350 N N . SER A 1 310 ? -1.202 15.969 -6.711 1 83.81 310 SER A N 1
ATOM 2351 C CA . SER A 1 310 ? -2.504 15.328 -6.566 1 83.81 310 SER A CA 1
ATOM 2352 C C . SER A 1 310 ? -2.406 14.07 -5.711 1 83.81 310 SER A C 1
ATOM 2354 O O . SER A 1 310 ? -1.519 13.234 -5.918 1 83.81 310 SER A O 1
ATOM 2356 N N . ALA A 1 311 ? -3.416 13.992 -4.816 1 83.31 311 ALA A N 1
ATOM 2357 C CA . ALA A 1 311 ? -3.506 12.805 -3.973 1 83.31 311 ALA A CA 1
ATOM 2358 C C . ALA A 1 311 ? -3.973 11.594 -4.777 1 83.31 311 ALA A C 1
ATOM 2360 O O . ALA A 1 311 ? -3.85 10.453 -4.324 1 83.31 311 ALA A O 1
ATOM 2361 N N . SER A 1 312 ? -4.395 11.781 -5.973 1 83.44 312 SER A N 1
ATOM 2362 C CA . SER A 1 312 ? -4.969 10.711 -6.781 1 83.44 312 SER A CA 1
ATOM 2363 C C . SER A 1 312 ? -3.887 9.766 -7.293 1 83.44 312 SER A C 1
ATOM 2365 O O . SER A 1 312 ? -4.172 8.625 -7.66 1 83.44 312 SER A O 1
ATOM 2367 N N . PHE A 1 313 ? -2.672 10.242 -7.305 1 87.62 313 PHE A N 1
ATOM 2368 C CA . PHE A 1 313 ? -1.586 9.414 -7.824 1 87.62 313 PHE A CA 1
ATOM 2369 C C . PHE A 1 313 ? -1.04 8.492 -6.742 1 87.62 313 PHE A C 1
ATOM 2371 O O . PHE A 1 313 ? -0.482 7.434 -7.047 1 87.62 313 PHE A O 1
ATOM 2378 N N . ARG A 1 314 ? -1.13 8.891 -5.508 1 91.81 314 ARG A N 1
ATOM 2379 C CA . ARG A 1 314 ? -0.642 8.133 -4.355 1 91.81 314 ARG A CA 1
ATOM 2380 C C . ARG A 1 314 ? 0.848 7.836 -4.488 1 91.81 314 ARG A C 1
ATOM 2382 O O . ARG A 1 314 ? 1.273 6.691 -4.324 1 91.81 314 ARG A O 1
ATOM 2389 N N . VAL A 1 315 ? 1.627 8.875 -4.723 1 95.44 315 VAL A N 1
ATOM 2390 C CA . VAL A 1 315 ? 3.072 8.703 -4.84 1 95.44 315 VAL A CA 1
ATOM 2391 C C . VAL A 1 315 ? 3.773 9.492 -3.736 1 95.44 315 VAL A C 1
ATOM 2393 O O . VAL A 1 315 ? 3.584 10.711 -3.619 1 95.44 315 VAL A O 1
ATOM 2396 N N . GLY A 1 316 ? 4.469 8.859 -2.912 1 97.19 316 GLY A N 1
ATOM 2397 C CA . GLY A 1 316 ? 5.359 9.414 -1.908 1 97.19 316 GLY A CA 1
ATOM 2398 C C . GLY A 1 316 ? 6.734 8.766 -1.909 1 97.19 316 GLY A C 1
ATOM 2399 O O . GLY A 1 316 ? 7.062 7.992 -2.811 1 97.19 316 GLY A O 1
ATOM 2400 N N . TYR A 1 317 ? 7.586 9.164 -0.951 1 97.94 317 TYR A N 1
ATOM 2401 C CA . TYR A 1 317 ? 8.922 8.578 -0.909 1 97.94 317 TYR A CA 1
ATOM 2402 C C . TYR A 1 317 ? 9.562 8.789 0.457 1 97.94 317 TYR A C 1
ATOM 2404 O O . TYR A 1 317 ? 9.133 9.648 1.229 1 97.94 317 TYR A O 1
ATOM 2412 N N . VAL A 1 318 ? 10.531 7.98 0.701 1 98.31 318 VAL A N 1
ATOM 2413 C CA . VAL A 1 318 ? 11.414 8.055 1.858 1 98.31 318 VAL A CA 1
ATOM 2414 C C . VAL A 1 318 ? 12.852 8.312 1.398 1 98.31 318 VAL A C 1
ATOM 2416 O O . VAL A 1 318 ? 13.297 7.75 0.397 1 98.31 318 VAL A O 1
ATOM 2419 N N . ILE A 1 319 ? 13.531 9.188 2.045 1 98.06 319 ILE A N 1
ATOM 2420 C CA . ILE A 1 319 ? 14.977 9.328 1.916 1 98.06 319 ILE A CA 1
ATOM 2421 C C . ILE A 1 319 ? 15.648 8.945 3.23 1 98.06 319 ILE A C 1
ATOM 2423 O O . ILE A 1 319 ? 15.297 9.461 4.293 1 98.06 319 ILE A O 1
ATOM 2427 N N . ALA A 1 320 ? 16.531 8.086 3.184 1 97.62 320 ALA A N 1
ATOM 2428 C CA . ALA A 1 320 ? 17.266 7.602 4.352 1 97.62 320 ALA A CA 1
ATOM 2429 C C . ALA A 1 320 ? 18.656 7.102 3.967 1 97.62 320 ALA A C 1
ATOM 2431 O O . ALA A 1 320 ? 19 7.07 2.785 1 97.62 320 ALA A O 1
ATOM 2432 N N . ARG A 1 321 ? 19.469 6.848 4.926 1 94.94 321 ARG A N 1
ATOM 2433 C CA . ARG A 1 321 ? 20.734 6.211 4.602 1 94.94 321 ARG A CA 1
ATOM 2434 C C . ARG A 1 321 ? 20.516 4.895 3.865 1 94.94 321 ARG A C 1
ATOM 2436 O O . ARG A 1 321 ? 19.469 4.254 4.027 1 94.94 321 ARG A O 1
ATOM 2443 N N . PRO A 1 322 ? 21.422 4.457 3.08 1 90.69 322 PRO A N 1
ATOM 2444 C CA . PRO A 1 322 ? 21.234 3.346 2.145 1 90.69 322 PRO A CA 1
ATOM 2445 C C . PRO A 1 322 ? 20.75 2.07 2.832 1 90.69 322 PRO A C 1
ATOM 2447 O O . PRO A 1 322 ? 19.891 1.368 2.299 1 90.69 322 PRO A O 1
ATOM 2450 N N . GLU A 1 323 ? 21.25 1.778 3.979 1 88.94 323 GLU A N 1
ATOM 2451 C CA . GLU A 1 323 ? 20.859 0.568 4.695 1 88.94 323 GLU A CA 1
ATOM 2452 C C . GLU A 1 323 ? 19.375 0.598 5.062 1 88.94 323 GLU A C 1
ATOM 2454 O O . GLU A 1 323 ? 18.672 -0.396 4.887 1 88.94 323 GLU A O 1
ATOM 2459 N N . VAL A 1 324 ? 18.922 1.714 5.574 1 94.31 324 VAL A N 1
ATOM 2460 C CA . VAL A 1 324 ? 17.531 1.882 5.953 1 94.31 324 VAL A CA 1
ATOM 2461 C C . VAL A 1 324 ? 16.641 1.82 4.715 1 94.31 324 VAL A C 1
ATOM 2463 O O . VAL A 1 324 ? 15.586 1.184 4.727 1 94.31 324 VAL A O 1
ATOM 2466 N N . ALA A 1 325 ? 17.109 2.473 3.621 1 94.62 325 ALA A N 1
ATOM 2467 C CA . ALA A 1 325 ? 16.359 2.436 2.365 1 94.62 325 ALA A CA 1
ATOM 2468 C C . ALA A 1 325 ? 16.188 1.003 1.867 1 94.62 325 ALA A C 1
ATOM 2470 O O . ALA A 1 325 ? 15.102 0.615 1.428 1 94.62 325 ALA A O 1
ATOM 2471 N N . ARG A 1 326 ? 17.188 0.259 1.954 1 89.69 326 ARG A N 1
ATOM 2472 C CA . ARG A 1 326 ? 17.141 -1.137 1.529 1 89.69 326 ARG A CA 1
ATOM 2473 C C . ARG A 1 326 ? 16.172 -1.94 2.385 1 89.69 326 ARG A C 1
ATOM 2475 O O . ARG A 1 326 ? 15.383 -2.725 1.86 1 89.69 326 ARG A O 1
ATOM 2482 N N . GLU A 1 327 ? 16.266 -1.719 3.621 1 90.62 327 GLU A N 1
ATOM 2483 C CA . GLU A 1 327 ? 15.391 -2.436 4.547 1 90.62 327 GLU A CA 1
ATOM 2484 C C . GLU A 1 327 ? 13.922 -2.119 4.281 1 90.62 327 GLU A C 1
ATOM 2486 O O . GLU A 1 327 ? 13.07 -3.014 4.301 1 90.62 327 GLU A O 1
ATOM 2491 N N . LEU A 1 328 ? 13.664 -0.899 4.059 1 94.75 328 LEU A N 1
ATOM 2492 C CA . LEU A 1 328 ? 12.289 -0.5 3.768 1 94.75 328 LEU A CA 1
ATOM 2493 C C . LEU A 1 328 ? 11.836 -1.058 2.424 1 94.75 328 LEU A C 1
ATOM 2495 O O . LEU A 1 328 ? 10.672 -1.433 2.264 1 94.75 328 LEU A O 1
ATOM 2499 N N . THR A 1 329 ? 12.734 -1.089 1.474 1 91.62 329 THR A N 1
ATOM 2500 C CA . THR A 1 329 ? 12.445 -1.673 0.169 1 91.62 329 THR A CA 1
ATOM 2501 C C . THR A 1 329 ? 12.078 -3.146 0.307 1 91.62 329 THR A C 1
ATOM 2503 O O . THR A 1 329 ? 11.141 -3.623 -0.341 1 91.62 329 THR A O 1
ATOM 2506 N N . GLU A 1 330 ? 12.789 -3.822 1.114 1 87.06 330 GLU A N 1
ATOM 2507 C CA . GLU A 1 330 ? 12.539 -5.242 1.343 1 87.06 330 GLU A CA 1
ATOM 2508 C C . GLU A 1 330 ? 11.148 -5.465 1.936 1 87.06 330 GLU A C 1
ATOM 2510 O O . GLU A 1 330 ? 10.422 -6.371 1.516 1 87.06 330 GLU A O 1
ATOM 2515 N N . LEU A 1 331 ? 10.812 -4.66 2.879 1 92.19 331 LEU A N 1
ATOM 2516 C CA . LEU A 1 331 ? 9.492 -4.781 3.482 1 92.19 331 LEU A CA 1
ATOM 2517 C C . LEU A 1 331 ? 8.398 -4.453 2.471 1 92.19 331 LEU A C 1
ATOM 2519 O O . LEU A 1 331 ? 7.352 -5.102 2.447 1 92.19 331 LEU A O 1
ATOM 2523 N N . LYS A 1 332 ? 8.656 -3.445 1.692 1 92.62 332 LYS A N 1
ATOM 2524 C CA . LYS A 1 332 ? 7.723 -3.092 0.626 1 92.62 332 LYS A CA 1
ATOM 2525 C C . LYS A 1 332 ? 7.508 -4.262 -0.329 1 92.62 332 LYS A C 1
ATOM 2527 O O . LYS A 1 332 ? 6.375 -4.57 -0.702 1 92.62 332 LYS A O 1
ATOM 2532 N N . LEU A 1 333 ? 8.539 -4.859 -0.668 1 87.5 333 LEU A N 1
ATOM 2533 C CA . LEU A 1 333 ? 8.484 -6.023 -1.545 1 87.5 333 LEU A CA 1
ATOM 2534 C C . LEU A 1 333 ? 7.609 -7.121 -0.938 1 87.5 333 LEU A C 1
ATOM 2536 O O . LEU A 1 333 ? 6.785 -7.719 -1.633 1 87.5 333 LEU A O 1
ATOM 2540 N N . LEU A 1 334 ? 7.734 -7.316 0.272 1 87.19 334 LEU A N 1
ATOM 2541 C CA . LEU A 1 334 ? 7.02 -8.375 0.97 1 87.19 334 LEU A CA 1
ATOM 2542 C C . LEU A 1 334 ? 5.531 -8.055 1.065 1 87.19 334 LEU A C 1
ATOM 2544 O O . LEU A 1 334 ? 4.695 -8.961 1.036 1 87.19 334 LEU A O 1
ATOM 2548 N N . THR A 1 335 ? 5.238 -6.828 1.139 1 91.44 335 THR A N 1
ATOM 2549 C CA . THR A 1 335 ? 3.871 -6.469 1.491 1 91.44 335 THR A CA 1
ATOM 2550 C C . THR A 1 335 ? 3.074 -6.082 0.249 1 91.44 335 THR A C 1
ATOM 2552 O O . THR A 1 335 ? 1.917 -6.477 0.098 1 91.44 335 THR A O 1
ATOM 2555 N N . VAL A 1 336 ? 3.738 -5.305 -0.661 1 89.56 336 VAL A N 1
ATOM 2556 C CA . VAL A 1 336 ? 2.961 -4.812 -1.793 1 89.56 336 VAL A CA 1
ATOM 2557 C C . VAL A 1 336 ? 3.725 -5.059 -3.092 1 89.56 336 VAL A C 1
ATOM 2559 O O . VAL A 1 336 ? 3.258 -4.691 -4.172 1 89.56 336 VAL A O 1
ATOM 2562 N N . VAL A 1 337 ? 4.805 -5.68 -3.031 1 82.75 337 VAL A N 1
ATOM 2563 C CA . VAL A 1 337 ? 5.652 -6.074 -4.156 1 82.75 337 VAL A CA 1
ATOM 2564 C C . VAL A 1 337 ? 6.348 -4.844 -4.73 1 82.75 337 VAL A C 1
ATOM 2566 O O . VAL A 1 337 ? 7.57 -4.84 -4.902 1 82.75 337 VAL A O 1
ATOM 2569 N N . ASN A 1 338 ? 5.598 -3.822 -5.09 1 84.19 338 ASN A N 1
ATOM 2570 C CA . ASN A 1 338 ? 6.148 -2.592 -5.645 1 84.19 338 ASN A CA 1
ATOM 2571 C C . ASN A 1 338 ? 5.141 -1.449 -5.594 1 84.19 338 ASN A C 1
ATOM 2573 O O . ASN A 1 338 ? 3.98 -1.656 -5.23 1 84.19 338 ASN A O 1
ATOM 2577 N N . SER A 1 339 ? 5.676 -0.286 -5.883 1 91.19 339 SER A N 1
ATOM 2578 C CA . SER A 1 339 ? 4.801 0.854 -6.125 1 91.19 339 SER A CA 1
ATOM 2579 C C . SER A 1 339 ? 4.348 0.906 -7.582 1 91.19 339 SER A C 1
ATOM 2581 O O . SER A 1 339 ? 4.738 0.057 -8.391 1 91.19 339 SER A O 1
ATOM 2583 N N . SER A 1 340 ? 3.453 1.812 -7.887 1 90.69 340 SER A N 1
ATOM 2584 C CA . SER A 1 340 ? 2.912 1.932 -9.234 1 90.69 340 SER A CA 1
ATOM 2585 C C . SER A 1 340 ? 3.904 2.613 -10.172 1 90.69 340 SER A C 1
ATOM 2587 O O . SER A 1 340 ? 4.062 3.834 -10.133 1 90.69 340 SER A O 1
ATOM 2589 N N . ARG A 1 341 ? 4.469 1.837 -10.984 1 88.12 341 ARG A N 1
ATOM 2590 C CA . ARG A 1 341 ? 5.398 2.402 -11.961 1 88.12 341 ARG A CA 1
ATOM 2591 C C . ARG A 1 341 ? 4.707 3.441 -12.836 1 88.12 341 ARG A C 1
ATOM 2593 O O . ARG A 1 341 ? 5.297 4.473 -13.172 1 88.12 341 ARG A O 1
ATOM 2600 N N . PHE A 1 342 ? 3.543 3.182 -13.195 1 86.81 342 PHE A N 1
ATOM 2601 C CA . PHE A 1 342 ? 2.793 4.094 -14.047 1 86.81 342 PHE A CA 1
ATOM 2602 C C . PHE A 1 342 ? 2.631 5.453 -13.375 1 86.81 342 PHE A C 1
ATOM 2604 O O . PHE A 1 342 ? 2.936 6.488 -13.977 1 86.81 342 PHE A O 1
ATOM 2611 N N . SER A 1 343 ? 2.141 5.434 -12.195 1 90.69 343 SER A N 1
ATOM 2612 C CA . SER A 1 343 ? 1.957 6.68 -11.461 1 90.69 343 SER A CA 1
ATOM 2613 C C . SER A 1 343 ? 3.281 7.41 -11.266 1 90.69 343 SER A C 1
ATOM 2615 O O . SER A 1 343 ? 3.344 8.633 -11.383 1 90.69 343 SER A O 1
ATOM 2617 N N . GLU A 1 344 ? 4.316 6.652 -10.969 1 92.5 344 GLU A N 1
ATOM 2618 C CA . GLU A 1 344 ? 5.629 7.246 -10.727 1 92.5 344 GLU A CA 1
ATOM 2619 C C . GLU A 1 344 ? 6.195 7.863 -12 1 92.5 344 GLU A C 1
ATOM 2621 O O . GLU A 1 344 ? 6.836 8.914 -11.953 1 92.5 344 GLU A O 1
ATOM 2626 N N . MET A 1 345 ? 5.941 7.23 -13.133 1 87.5 345 MET A N 1
ATOM 2627 C CA . MET A 1 345 ? 6.367 7.785 -14.414 1 87.5 345 MET A CA 1
ATOM 2628 C C . MET A 1 345 ? 5.637 9.086 -14.711 1 87.5 345 MET A C 1
ATOM 2630 O O . MET A 1 345 ? 6.238 10.047 -15.203 1 87.5 345 MET A O 1
ATOM 2634 N N . VAL A 1 346 ? 4.363 9.078 -14.422 1 85.81 346 VAL A N 1
ATOM 2635 C CA . VAL A 1 346 ? 3.561 10.273 -14.641 1 85.81 346 VAL A CA 1
ATOM 2636 C C . VAL A 1 346 ? 4.074 11.414 -13.766 1 85.81 346 VAL A C 1
ATOM 2638 O O . VAL A 1 346 ? 4.273 12.531 -14.242 1 85.81 346 VAL A O 1
ATOM 2641 N N . ILE A 1 347 ? 4.344 11.125 -12.516 1 90.94 347 ILE A N 1
ATOM 2642 C CA . ILE A 1 347 ? 4.848 12.133 -11.586 1 90.94 347 ILE A CA 1
ATOM 2643 C C . ILE A 1 347 ? 6.211 12.633 -12.055 1 90.94 347 ILE A C 1
ATOM 2645 O O . ILE A 1 347 ? 6.484 13.836 -12.016 1 90.94 347 ILE A O 1
ATOM 2649 N N . ALA A 1 348 ? 7.051 11.711 -12.484 1 90.06 348 ALA A N 1
ATOM 2650 C CA . ALA A 1 348 ? 8.367 12.102 -12.984 1 90.06 348 ALA A CA 1
ATOM 2651 C C . ALA A 1 348 ? 8.258 13.094 -14.133 1 90.06 348 ALA A C 1
ATOM 2653 O O . ALA A 1 348 ? 8.977 14.094 -14.164 1 90.06 348 ALA A O 1
ATOM 2654 N N . GLU A 1 349 ? 7.352 12.836 -14.992 1 85.06 349 GLU A N 1
ATOM 2655 C CA . GLU A 1 349 ? 7.148 13.727 -16.141 1 85.06 349 GLU A CA 1
ATOM 2656 C C . GLU A 1 349 ? 6.609 15.078 -15.695 1 85.06 349 GLU A C 1
ATOM 2658 O O . GLU A 1 349 ? 7.016 16.125 -16.219 1 85.06 349 GLU A O 1
ATOM 2663 N N . LEU A 1 350 ? 5.77 15.07 -14.773 1 86 350 LEU A N 1
ATOM 2664 C CA . LEU A 1 350 ? 5.141 16.297 -14.305 1 86 350 LEU A CA 1
ATOM 2665 C C . LEU A 1 350 ? 6.152 17.188 -13.586 1 86 350 LEU A C 1
ATOM 2667 O O . LEU A 1 350 ? 6.184 18.406 -13.812 1 86 350 LEU A O 1
ATOM 2671 N N . ILE A 1 351 ? 7.008 16.625 -12.805 1 89.69 351 ILE A N 1
ATOM 2672 C CA . ILE A 1 351 ? 7.871 17.453 -11.969 1 89.69 351 ILE A CA 1
ATOM 2673 C C . ILE A 1 351 ? 9.109 17.859 -12.758 1 89.69 351 ILE A C 1
ATOM 2675 O O . ILE A 1 351 ? 9.836 18.781 -12.344 1 89.69 351 ILE A O 1
ATOM 2679 N N . LYS A 1 352 ? 9.344 17.172 -13.789 1 85.44 352 LYS A N 1
ATOM 2680 C CA . LYS A 1 352 ? 10.438 17.547 -14.68 1 85.44 352 LYS A CA 1
ATOM 2681 C C . LYS A 1 352 ? 10.086 18.781 -15.508 1 85.44 352 LYS A C 1
ATOM 2683 O O . LYS A 1 352 ? 10.969 19.531 -15.914 1 85.44 352 LYS A O 1
ATOM 2688 N N . SER A 1 353 ? 8.891 18.984 -15.68 1 82.94 353 SER A N 1
ATOM 2689 C CA . SER A 1 353 ? 8.414 20.062 -16.531 1 82.94 353 SER A CA 1
ATOM 2690 C C . SER A 1 353 ? 8.555 21.422 -15.844 1 82.94 353 SER A C 1
ATOM 2692 O O . SER A 1 353 ? 8.523 21.5 -14.617 1 82.94 353 SER A O 1
ATOM 2694 N N . GLN A 1 354 ? 8.703 22.5 -16.609 1 85.5 354 GLN A N 1
ATOM 2695 C CA . GLN A 1 354 ? 8.734 23.859 -16.094 1 85.5 354 GLN A CA 1
ATOM 2696 C C . GLN A 1 354 ? 7.395 24.25 -15.484 1 85.5 354 GLN A C 1
ATOM 2698 O O . GLN A 1 354 ? 7.328 25.156 -14.648 1 85.5 354 GLN A O 1
ATOM 2703 N N . ARG A 1 355 ? 6.484 23.562 -15.953 1 85.62 355 ARG A N 1
ATOM 2704 C CA . ARG A 1 355 ? 5.133 23.828 -15.477 1 85.62 355 ARG A CA 1
ATOM 2705 C C . ARG A 1 355 ? 5.027 23.609 -13.977 1 85.62 355 ARG A C 1
ATOM 2707 O O . ARG A 1 355 ? 4.332 24.359 -13.281 1 85.62 355 ARG A O 1
ATOM 2714 N N . TYR A 1 356 ? 5.684 22.672 -13.461 1 88.56 356 TYR A N 1
ATOM 2715 C CA . TYR A 1 356 ? 5.625 22.359 -12.039 1 88.56 356 TYR A CA 1
ATOM 2716 C C . TYR A 1 356 ? 6.211 23.5 -11.211 1 88.56 356 TYR A C 1
ATOM 2718 O O . TYR A 1 356 ? 5.617 23.922 -10.211 1 88.56 356 TYR A O 1
ATOM 2726 N N . GLY A 1 357 ? 7.305 24 -11.617 1 89.25 357 GLY A N 1
ATOM 2727 C CA . GLY A 1 357 ? 7.906 25.125 -10.93 1 89.25 357 GLY A CA 1
ATOM 2728 C C . GLY A 1 357 ? 7.023 26.359 -10.93 1 89.25 357 GLY A C 1
ATOM 2729 O O . GLY A 1 357 ? 6.883 27.031 -9.898 1 89.25 357 GLY A O 1
ATOM 2730 N N . ARG A 1 358 ? 6.453 26.641 -12.07 1 91.44 358 ARG A N 1
ATOM 2731 C CA . ARG A 1 358 ? 5.547 27.781 -12.188 1 91.44 358 ARG A CA 1
ATOM 2732 C C . ARG A 1 358 ? 4.328 27.594 -11.289 1 91.44 358 ARG A C 1
ATOM 2734 O O . ARG A 1 358 ? 3.875 28.547 -10.641 1 91.44 358 ARG A O 1
ATOM 2741 N N . HIS A 1 359 ? 3.869 26.375 -11.281 1 92 359 HIS A N 1
ATOM 2742 C CA . HIS A 1 359 ? 2.73 26.062 -10.43 1 92 359 HIS A CA 1
ATOM 2743 C C . HIS A 1 359 ? 3.055 26.312 -8.961 1 92 359 HIS A C 1
ATOM 2745 O O . HIS A 1 359 ? 2.26 26.922 -8.242 1 92 359 HIS A O 1
ATOM 2751 N N . LEU A 1 360 ? 4.207 25.891 -8.531 1 92.88 360 LEU A N 1
ATOM 2752 C CA . LEU A 1 360 ? 4.594 26.062 -7.137 1 92.88 360 LEU A CA 1
ATOM 2753 C C . LEU A 1 360 ? 4.73 27.531 -6.773 1 92.88 360 LEU A C 1
ATOM 2755 O O . LEU A 1 360 ? 4.316 27.953 -5.688 1 92.88 360 LEU A O 1
ATOM 2759 N N . ASN A 1 361 ? 5.246 28.297 -7.668 1 92.56 361 ASN A N 1
ATOM 2760 C CA . ASN A 1 361 ? 5.383 29.734 -7.418 1 92.56 361 ASN A CA 1
ATOM 2761 C C . ASN A 1 361 ? 4.02 30.422 -7.32 1 92.56 361 ASN A C 1
ATOM 2763 O O . ASN A 1 361 ? 3.805 31.25 -6.441 1 92.56 361 ASN A O 1
ATOM 2767 N N . LYS A 1 362 ? 3.176 30.062 -8.219 1 93.75 362 LYS A N 1
ATOM 2768 C CA . LYS A 1 362 ? 1.819 30.594 -8.172 1 93.75 362 LYS A CA 1
ATOM 2769 C C . LYS A 1 362 ? 1.108 30.188 -6.883 1 93.75 362 LYS A C 1
ATOM 2771 O O . LYS A 1 362 ? 0.373 30.984 -6.289 1 93.75 362 LYS A O 1
ATOM 2776 N N . LEU A 1 363 ? 1.356 29 -6.527 1 93.38 363 LEU A N 1
ATOM 2777 C CA . LEU A 1 363 ? 0.737 28.453 -5.32 1 93.38 363 LEU A CA 1
ATOM 2778 C C . LEU A 1 363 ? 1.181 29.234 -4.086 1 93.38 363 LEU A C 1
ATOM 2780 O O . LEU A 1 363 ? 0.357 29.578 -3.234 1 93.38 363 LEU A O 1
ATOM 2784 N N . VAL A 1 364 ? 2.406 29.578 -3.963 1 92.75 364 VAL A N 1
ATOM 2785 C CA . VAL A 1 364 ? 2.945 30.297 -2.816 1 92.75 364 VAL A CA 1
ATOM 2786 C C . VAL A 1 364 ? 2.299 31.672 -2.73 1 92.75 364 VAL A C 1
ATOM 2788 O O . VAL A 1 364 ? 1.913 32.125 -1.646 1 92.75 364 VAL A O 1
ATOM 2791 N N . ASN A 1 365 ? 2.203 32.312 -3.844 1 94.19 365 ASN A N 1
ATOM 2792 C CA . ASN A 1 365 ? 1.596 33.625 -3.875 1 94.19 365 ASN A CA 1
ATOM 2793 C C . ASN A 1 365 ? 0.127 33.594 -3.463 1 94.19 365 ASN A C 1
ATOM 2795 O O . ASN A 1 365 ? -0.332 34.438 -2.688 1 94.19 365 ASN A O 1
ATOM 2799 N N . ARG A 1 366 ? -0.536 32.625 -3.998 1 94.75 366 ARG A N 1
ATOM 2800 C CA . ARG A 1 366 ? -1.945 32.469 -3.656 1 94.75 366 ARG A CA 1
ATOM 2801 C C . ARG A 1 366 ? -2.113 32.156 -2.172 1 94.75 366 ARG A C 1
ATOM 2803 O O . ARG A 1 366 ? -3.053 32.625 -1.534 1 94.75 366 ARG A O 1
ATOM 2810 N N . LEU A 1 367 ? -1.229 31.375 -1.67 1 95.06 367 LEU A N 1
ATOM 2811 C CA . LEU A 1 367 ? -1.265 31 -0.257 1 95.06 367 LEU A CA 1
ATOM 2812 C C . LEU A 1 367 ? -1.035 32.219 0.625 1 95.06 367 LEU A C 1
ATOM 2814 O O . LEU A 1 367 ? -1.694 32.375 1.655 1 95.06 367 LEU A O 1
ATOM 2818 N N . GLU A 1 368 ? -0.136 33.031 0.25 1 94.12 368 GLU A N 1
ATOM 2819 C CA . GLU A 1 368 ? 0.145 34.25 1.007 1 94.12 368 GLU A CA 1
ATOM 2820 C C . GLU A 1 368 ? -1.071 35.156 1.042 1 94.12 368 GLU A C 1
ATOM 2822 O O . GLU A 1 368 ? -1.409 35.719 2.092 1 94.12 368 GLU A O 1
ATOM 2827 N N . GLU A 1 369 ? -1.688 35.281 -0.072 1 96.06 369 GLU A N 1
ATOM 2828 C CA . GLU A 1 369 ? -2.883 36.125 -0.152 1 96.06 369 GLU A CA 1
ATOM 2829 C C . GLU A 1 369 ? -4.016 35.562 0.696 1 96.06 369 GLU A C 1
ATOM 2831 O O . GLU A 1 369 ? -4.664 36.281 1.449 1 96.06 369 GLU A O 1
ATOM 2836 N N . ALA A 1 370 ? -4.207 34.281 0.534 1 96.44 370 ALA A N 1
ATOM 2837 C CA . ALA A 1 370 ? -5.262 33.625 1.29 1 96.44 370 ALA A CA 1
ATOM 2838 C C . ALA A 1 370 ? -5.004 33.719 2.791 1 96.44 370 ALA A C 1
ATOM 2840 O O . ALA A 1 370 ? -5.934 33.906 3.576 1 96.44 370 ALA A O 1
ATOM 2841 N N . ARG A 1 371 ? -3.791 33.562 3.207 1 96.06 371 ARG A N 1
ATOM 2842 C CA . ARG A 1 371 ? -3.416 33.625 4.617 1 96.06 371 ARG A CA 1
ATOM 2843 C C . ARG A 1 371 ? -3.627 35.031 5.18 1 96.06 371 ARG A C 1
ATOM 2845 O O . ARG A 1 371 ? -4.109 35.188 6.305 1 96.06 371 ARG A O 1
ATOM 2852 N N . ARG A 1 372 ? 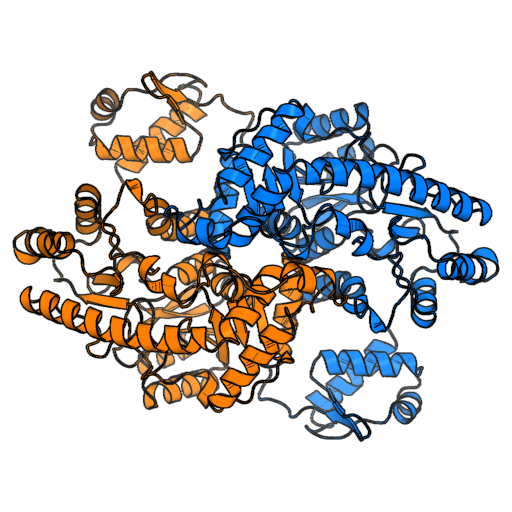-3.246 36 4.441 1 95.94 372 ARG A N 1
ATOM 2853 C CA . ARG A 1 372 ? -3.461 37.406 4.871 1 95.94 372 ARG A CA 1
ATOM 2854 C C . ARG A 1 372 ? -4.941 37.688 5.098 1 95.94 372 ARG A C 1
ATOM 2856 O O . ARG A 1 372 ? -5.316 38.281 6.102 1 95.94 372 ARG A O 1
ATOM 2863 N N . ASP A 1 373 ? -5.695 37.25 4.121 1 97.19 373 ASP A N 1
ATOM 2864 C CA . ASP A 1 373 ? -7.141 37.438 4.238 1 97.19 373 ASP A CA 1
ATOM 2865 C C . ASP A 1 373 ? -7.695 36.688 5.445 1 97.19 373 ASP A C 1
ATOM 2867 O O . ASP A 1 373 ? -8.508 37.219 6.203 1 97.19 373 ASP A O 1
ATOM 2871 N N . TYR A 1 374 ? -7.289 35.5 5.625 1 97.5 374 TYR A N 1
ATOM 2872 C CA . TYR A 1 374 ? -7.695 34.656 6.754 1 97.5 374 TYR A CA 1
ATOM 2873 C C . TYR A 1 374 ? -7.328 35.312 8.078 1 97.5 374 TYR A C 1
ATOM 2875 O O . TYR A 1 374 ? -8.172 35.438 8.969 1 97.5 374 TYR A O 1
ATOM 2883 N N . HIS A 1 375 ? -6.125 35.781 8.195 1 97.12 375 HIS A N 1
ATOM 2884 C CA . HIS A 1 375 ? -5.656 36.406 9.43 1 97.12 375 HIS A CA 1
ATOM 2885 C C . HIS A 1 375 ? -6.461 37.688 9.734 1 97.12 375 HIS A C 1
ATOM 2887 O O . HIS A 1 375 ? -6.785 37.938 10.898 1 97.12 375 HIS A O 1
ATOM 2893 N N . ARG A 1 376 ? -6.711 38.375 8.719 1 96.81 376 ARG A N 1
ATOM 2894 C CA . ARG A 1 376 ? -7.5 39.594 8.898 1 96.81 376 ARG A CA 1
ATOM 2895 C C . ARG A 1 376 ? -8.875 39.281 9.477 1 96.81 376 ARG A C 1
ATOM 2897 O O . ARG A 1 376 ? -9.328 39.938 10.422 1 96.81 376 ARG A O 1
ATOM 2904 N N . LYS A 1 377 ? -9.516 38.312 8.906 1 97.38 377 LYS A N 1
ATOM 2905 C CA . LYS A 1 377 ? -10.859 37.938 9.336 1 97.38 377 LYS A CA 1
ATOM 2906 C C . LYS A 1 377 ? -10.844 37.344 10.75 1 97.38 377 LYS A C 1
ATOM 2908 O O . LYS A 1 377 ? -11.742 37.625 11.547 1 97.38 377 LYS A O 1
ATOM 2913 N N . VAL A 1 378 ? -9.867 36.562 11.055 1 97.12 378 VAL A N 1
ATOM 2914 C CA . VAL A 1 378 ? -9.727 35.969 12.375 1 97.12 378 VAL A CA 1
ATOM 2915 C C . VAL A 1 378 ? -9.5 37.062 13.414 1 97.12 378 VAL A C 1
ATOM 2917 O O . VAL A 1 378 ? -10.109 37.031 14.492 1 97.12 378 VAL A O 1
ATOM 2920 N N . ARG A 1 379 ? -8.68 37.969 13.102 1 96.25 379 ARG A N 1
ATOM 2921 C CA . ARG A 1 379 ? -8.398 39.094 14 1 96.25 379 ARG A CA 1
ATOM 2922 C C . ARG A 1 379 ? -9.656 39.906 14.25 1 96.25 379 ARG A C 1
ATOM 2924 O O . ARG A 1 379 ? -9.891 40.375 15.375 1 96.25 379 ARG A O 1
ATOM 2931 N N . LYS A 1 380 ? -10.375 40.125 13.234 1 96.44 380 LYS A N 1
ATOM 2932 C CA . LYS A 1 380 ? -11.617 40.875 13.359 1 96.44 380 LYS A CA 1
ATOM 2933 C C . LYS A 1 380 ? -12.578 40.188 14.344 1 96.44 380 LYS A C 1
ATOM 2935 O O . LYS A 1 380 ? -13.359 40.875 15.016 1 96.44 380 LYS A O 1
ATOM 2940 N N . LEU A 1 381 ? -12.492 38.906 14.438 1 96.12 381 LEU A N 1
ATOM 2941 C CA . LEU A 1 381 ? -13.359 38.156 15.336 1 96.12 381 LEU A CA 1
ATOM 2942 C C . LEU A 1 381 ? -12.766 38.125 16.75 1 96.12 381 LEU A C 1
ATOM 2944 O O . LEU A 1 381 ? -13.375 37.562 17.656 1 96.12 381 LEU A O 1
ATOM 2948 N N . GLY A 1 382 ? -11.547 38.656 16.906 1 95.31 382 GLY A N 1
ATOM 2949 C CA . GLY A 1 382 ? -10.891 38.656 18.203 1 95.31 382 GLY A CA 1
ATOM 2950 C C . GLY A 1 382 ? -10.258 37.312 18.547 1 95.31 382 GLY A C 1
ATOM 2951 O O . GLY A 1 382 ? -10.055 37 19.719 1 95.31 382 GLY A O 1
ATOM 2952 N N . LEU A 1 383 ? -10.031 36.5 17.609 1 95.88 383 LEU A N 1
ATOM 2953 C CA . LEU A 1 383 ? -9.414 35.188 17.828 1 95.88 383 LEU A CA 1
ATOM 2954 C C . LEU A 1 383 ? -7.941 35.219 17.438 1 95.88 383 LEU A C 1
ATOM 2956 O O . LEU A 1 383 ? -7.488 36.156 16.766 1 95.88 383 LEU A O 1
ATOM 2960 N N . ASP A 1 384 ? -7.211 34.188 17.922 1 94.44 384 ASP A N 1
ATOM 2961 C CA . ASP A 1 384 ? -5.781 34.094 17.641 1 94.44 384 ASP A CA 1
ATOM 2962 C C . ASP A 1 384 ? -5.441 32.781 16.953 1 94.44 384 ASP A C 1
ATOM 2964 O O . ASP A 1 384 ? -6.223 31.812 17 1 94.44 384 ASP A O 1
ATOM 2968 N N . VAL A 1 385 ? -4.309 32.844 16.359 1 96 385 VAL A N 1
ATOM 2969 C CA . VAL A 1 385 ? -3.766 31.609 15.781 1 96 385 VAL A CA 1
ATOM 2970 C C . VAL A 1 385 ? -2.521 31.188 16.562 1 96 385 VAL A C 1
ATOM 2972 O O . VAL A 1 385 ? -1.891 32 17.234 1 96 385 VAL A O 1
ATOM 2975 N N . PHE A 1 386 ? -2.211 29.953 16.516 1 95.69 386 PHE A N 1
ATOM 2976 C CA . PHE A 1 386 ? -1.12 29.344 17.266 1 95.69 386 PHE A CA 1
ATOM 2977 C C . PHE A 1 386 ? 0.217 29.969 16.875 1 95.69 386 PHE A C 1
ATOM 2979 O O . PHE A 1 386 ? 1.049 30.234 17.75 1 95.69 386 PHE A O 1
ATOM 2986 N N . CYS A 1 387 ? 0.427 30.125 15.578 1 93 387 CYS A N 1
ATOM 2987 C CA . CYS A 1 387 ? 1.676 30.656 15.031 1 93 387 CYS A CA 1
ATOM 2988 C C . CYS A 1 387 ? 1.409 31.75 14.008 1 93 387 CYS A C 1
ATOM 2990 O O . CYS A 1 387 ? 0.75 31.5 12.992 1 93 387 CYS A O 1
ATOM 2992 N N . ALA A 1 388 ? 2.01 32.938 14.273 1 86 388 ALA A N 1
ATOM 2993 C CA . ALA A 1 388 ? 1.781 34.062 13.391 1 86 388 ALA A CA 1
ATOM 2994 C C . ALA A 1 388 ? 2.482 33.875 12.047 1 86 388 ALA A C 1
ATOM 2996 O O . ALA A 1 388 ? 1.997 34.344 11.016 1 86 388 ALA A O 1
ATOM 2997 N N . GLN A 1 389 ? 3.604 33.188 12.125 1 85.12 389 GLN A N 1
ATOM 2998 C CA . GLN A 1 389 ? 4.391 33 10.906 1 85.12 389 GLN A CA 1
ATOM 2999 C C . GLN A 1 389 ? 4.133 31.641 10.297 1 85.12 389 GLN A C 1
ATOM 3001 O O . GLN A 1 389 ? 5.051 31 9.781 1 85.12 389 GLN A O 1
ATOM 3006 N N . GLU A 1 390 ? 2.91 31.297 10.367 1 88.38 390 GLU A N 1
ATOM 3007 C CA . GLU A 1 390 ? 2.557 30 9.82 1 88.38 390 GLU A CA 1
ATOM 3008 C C . GLU A 1 390 ? 2.754 29.969 8.305 1 88.38 390 GLU A C 1
ATOM 3010 O O . GLU A 1 390 ? 2.643 31 7.641 1 88.38 390 GLU A O 1
ATOM 3015 N N . THR A 1 391 ? 3.164 28.781 7.789 1 88.62 391 THR A N 1
ATOM 3016 C CA . THR A 1 391 ? 3.34 28.531 6.363 1 88.62 391 THR A CA 1
ATOM 3017 C C . THR A 1 391 ? 2.648 27.234 5.945 1 88.62 391 THR A C 1
ATOM 3019 O O . THR A 1 391 ? 2.076 26.547 6.781 1 88.62 391 THR A O 1
ATOM 3022 N N . GLY A 1 392 ? 2.631 27.016 4.633 1 93.19 392 GLY A N 1
ATOM 3023 C CA . GLY A 1 392 ? 1.943 25.844 4.129 1 93.19 392 GLY A CA 1
ATOM 3024 C C . GLY A 1 392 ? 0.435 26 4.09 1 93.19 392 GLY A C 1
ATOM 3025 O O . GLY A 1 392 ? -0.072 27.094 3.855 1 93.19 392 GLY A O 1
ATOM 3026 N N . TYR A 1 393 ? -0.254 24.844 4.297 1 95.12 393 TYR A N 1
ATOM 3027 C CA . TYR A 1 393 ? -1.7 24.859 4.109 1 95.12 393 TYR A CA 1
ATOM 3028 C C . TYR A 1 393 ? -2.418 25.156 5.426 1 95.12 393 TYR A C 1
ATOM 3030 O O . TYR A 1 393 ? -3.596 25.516 5.43 1 95.12 393 TYR A O 1
ATOM 3038 N N . TYR A 1 394 ? -1.752 25.094 6.57 1 96.44 394 TYR A N 1
ATOM 3039 C CA . TYR A 1 394 ? -2.537 24.906 7.789 1 96.44 394 TYR A CA 1
ATOM 3040 C C . TYR A 1 394 ? -2.312 26.062 8.758 1 96.44 394 TYR A C 1
ATOM 3042 O O . TYR A 1 394 ? -1.234 26.672 8.781 1 96.44 394 TYR A O 1
ATOM 3050 N N . SER A 1 395 ? -3.318 26.359 9.414 1 97.38 395 SER A N 1
ATOM 3051 C CA . SER A 1 395 ? -3.334 27.234 10.578 1 97.38 395 SER A CA 1
ATOM 3052 C C . SER A 1 395 ? -4.062 26.578 11.75 1 97.38 395 SER A C 1
ATOM 3054 O O . SER A 1 395 ? -4.977 25.781 11.547 1 97.38 395 SER A O 1
ATOM 3056 N N . PHE A 1 396 ? -3.633 26.875 12.875 1 97.62 396 PHE A N 1
ATOM 3057 C CA . PHE A 1 396 ? -4.246 26.312 14.078 1 97.62 396 PHE A CA 1
ATOM 3058 C C . PHE A 1 396 ? -4.941 27.406 14.883 1 97.62 396 PHE A C 1
ATOM 3060 O O . PHE A 1 396 ? -4.309 28.078 15.703 1 97.62 396 PHE A O 1
ATOM 3067 N N . LEU A 1 397 ? -6.219 27.516 14.688 1 97.75 397 LEU A N 1
ATOM 3068 C CA . LEU A 1 397 ? -7.031 28.562 15.281 1 97.75 397 LEU A CA 1
ATOM 3069 C C . LEU A 1 397 ? -7.312 28.266 16.75 1 97.75 397 LEU A C 1
ATOM 3071 O O . LEU A 1 397 ? -7.84 27.203 17.078 1 97.75 397 LEU A O 1
ATOM 3075 N N . GLN A 1 398 ? -6.973 29.219 17.578 1 96.38 398 GLN A N 1
ATOM 3076 C CA . GLN A 1 398 ? -7.191 29.078 19 1 96.38 398 GLN A CA 1
ATOM 3077 C C . GLN A 1 398 ? -8.562 29.609 19.406 1 96.38 398 GLN A C 1
ATOM 3079 O O . GLN A 1 398 ? -8.922 30.734 19.062 1 96.38 398 GLN A O 1
ATOM 3084 N N . LEU A 1 399 ? -9.242 28.766 20.125 1 95.81 399 LEU A N 1
ATOM 3085 C CA . LEU A 1 399 ? -10.578 29.156 20.578 1 95.81 399 LEU A CA 1
ATOM 3086 C C . LEU A 1 399 ? -10.57 29.453 22.078 1 95.81 399 LEU A C 1
ATOM 3088 O O . LEU A 1 399 ? -9.648 29.047 22.797 1 95.81 399 LEU A O 1
ATOM 3092 N N . PRO A 1 400 ? -11.57 30.188 22.547 1 93.62 400 PRO A N 1
ATOM 3093 C CA . PRO A 1 400 ? -11.688 30.391 24 1 93.62 400 PRO A CA 1
ATOM 3094 C C . PRO A 1 400 ? -11.797 29.078 24.766 1 93.62 400 PRO A C 1
ATOM 3096 O O . PRO A 1 400 ? -12.391 28.109 24.281 1 93.62 400 PRO A O 1
ATOM 3099 N N . HIS A 1 401 ? -11.32 29.094 26.016 1 91.12 401 HIS A N 1
ATOM 3100 C CA . HIS A 1 401 ? -11.25 27.906 26.844 1 91.12 401 HIS A CA 1
ATOM 3101 C C . HIS A 1 401 ? -12.641 27.359 27.156 1 91.12 401 HIS A C 1
ATOM 3103 O O . HIS A 1 401 ? -12.789 26.172 27.5 1 91.12 401 HIS A O 1
ATOM 3109 N N . THR A 1 402 ? -13.609 28.109 27 1 88.94 402 THR A N 1
ATOM 3110 C CA . THR A 1 402 ? -14.969 27.719 27.375 1 88.94 402 THR A CA 1
ATOM 3111 C C . THR A 1 402 ? -15.625 26.922 26.25 1 88.94 402 THR A C 1
ATOM 3113 O O . THR A 1 402 ? -16.672 26.297 26.453 1 88.94 402 THR A O 1
ATOM 3116 N N . VAL A 1 403 ? -15.016 26.891 25.125 1 92.88 403 VAL A N 1
ATOM 3117 C CA . VAL A 1 403 ? -15.625 26.266 23.953 1 92.88 403 VAL A CA 1
ATOM 3118 C C . VAL A 1 403 ? -15.508 24.734 24.078 1 92.88 403 VAL A C 1
ATOM 3120 O O . VAL A 1 403 ? -14.438 24.219 24.391 1 92.88 403 VAL A O 1
ATOM 3123 N N . ASP A 1 404 ? -16.594 24.078 23.859 1 90.5 404 ASP A N 1
ATOM 3124 C CA . ASP A 1 404 ? -16.609 22.641 23.703 1 90.5 404 ASP A CA 1
ATOM 3125 C C . ASP A 1 404 ? -16.453 22.234 22.234 1 90.5 404 ASP A C 1
ATOM 3127 O O . ASP A 1 404 ? -17.391 22.391 21.438 1 90.5 404 ASP A O 1
ATOM 3131 N N . GLU A 1 405 ? -15.344 21.656 21.906 1 90.12 405 GLU A N 1
ATOM 3132 C CA . GLU A 1 405 ? -15.039 21.344 20.516 1 90.12 405 GLU A CA 1
ATOM 3133 C C . GLU A 1 405 ? -16.078 20.391 19.938 1 90.12 405 GLU A C 1
ATOM 3135 O O . GLU A 1 405 ? -16.469 20.531 18.766 1 90.12 405 GLU A O 1
ATOM 3140 N N . GLY A 1 406 ? -16.469 19.422 20.734 1 86.88 406 GLY A N 1
ATOM 3141 C CA . GLY A 1 406 ? -17.469 18.469 20.266 1 86.88 406 GLY A CA 1
ATOM 3142 C C . GLY A 1 406 ? -18.781 19.109 19.859 1 86.88 406 GLY A C 1
ATOM 3143 O O . GLY A 1 406 ? -19.328 18.828 18.797 1 86.88 406 GLY A O 1
ATOM 3144 N N . GLN A 1 407 ? -19.281 19.938 20.719 1 87.88 407 GLN A N 1
ATOM 3145 C CA . GLN A 1 407 ? -20.516 20.672 20.438 1 87.88 407 GLN A CA 1
ATOM 3146 C C . GLN A 1 407 ? -20.359 21.562 19.219 1 87.88 407 GLN A C 1
ATOM 3148 O O . GLN A 1 407 ? -21.25 21.656 18.391 1 87.88 407 GLN A O 1
ATOM 3153 N N . LEU A 1 408 ? -19.234 22.172 19.188 1 92.88 408 LEU A N 1
ATOM 3154 C CA . LEU A 1 408 ? -18.969 23.062 18.062 1 92.88 408 LEU A CA 1
ATOM 3155 C C . LEU A 1 408 ? -19 22.297 16.75 1 92.88 408 LEU A C 1
ATOM 3157 O O . LEU A 1 408 ? -19.578 22.781 15.758 1 92.88 408 LEU A O 1
ATOM 3161 N N . VAL A 1 409 ? -18.391 21.141 16.672 1 90 409 VAL A N 1
ATOM 3162 C CA . VAL A 1 409 ? -18.328 20.328 15.469 1 90 409 VAL A CA 1
ATOM 3163 C C . VAL A 1 409 ? -19.719 19.859 15.062 1 90 409 VAL A C 1
ATOM 3165 O O . VAL A 1 409 ? -20.062 19.859 13.883 1 90 409 VAL A O 1
ATOM 3168 N N . ARG A 1 410 ? -20.5 19.5 15.984 1 86.25 410 ARG A N 1
ATOM 3169 C CA . ARG A 1 410 ? -21.859 19.062 15.711 1 86.25 410 ARG A CA 1
ATOM 3170 C C . ARG A 1 410 ? -22.688 20.188 15.102 1 86.25 410 ARG A C 1
ATOM 3172 O O . ARG A 1 410 ? -23.391 19.984 14.109 1 86.25 410 ARG A O 1
ATOM 3179 N N . LYS A 1 411 ? -22.609 21.312 15.68 1 90.75 411 LYS A N 1
ATOM 3180 C CA . LYS A 1 411 ? -23.344 22.453 15.172 1 90.75 411 LYS A CA 1
ATOM 3181 C C . LYS A 1 411 ? -22.875 22.844 13.773 1 90.75 411 LYS A C 1
ATOM 3183 O O . LYS A 1 411 ? -23.672 23.234 12.93 1 90.75 411 LYS A O 1
ATOM 3188 N N . ALA A 1 412 ? -21.594 22.75 13.617 1 92.94 412 ALA A N 1
ATOM 3189 C CA . ALA A 1 412 ? -21.031 23.078 12.312 1 92.94 412 ALA A CA 1
ATOM 3190 C C . ALA A 1 412 ? -21.531 22.109 11.242 1 92.94 412 ALA A C 1
ATOM 3192 O O . ALA A 1 412 ? -21.875 22.531 10.133 1 92.94 412 ALA A O 1
ATOM 3193 N N . SER A 1 413 ? -21.531 20.875 11.555 1 87.06 413 SER A N 1
ATOM 3194 C CA . SER A 1 413 ? -22.016 19.875 10.617 1 87.06 413 SER A CA 1
ATOM 3195 C C . SER A 1 413 ? -23.453 20.141 10.211 1 87.06 413 SER A C 1
ATOM 3197 O O . SER A 1 413 ? -23.812 20 9.039 1 87.06 413 SER A O 1
ATOM 3199 N N . ALA A 1 414 ? -24.25 20.484 11.156 1 85.56 414 ALA A N 1
ATOM 3200 C CA . ALA A 1 414 ? -25.641 20.812 10.898 1 85.56 414 ALA A CA 1
ATOM 3201 C C . ALA A 1 414 ? -25.766 22.031 9.984 1 85.56 414 ALA A C 1
ATOM 3203 O O . ALA A 1 414 ? -26.734 22.172 9.242 1 85.56 414 ALA A O 1
ATOM 3204 N N . ALA A 1 415 ? -24.766 22.812 10.039 1 90.88 415 ALA A N 1
ATOM 3205 C CA . ALA A 1 415 ? -24.766 24.031 9.227 1 90.88 415 ALA A CA 1
ATOM 3206 C C . ALA A 1 415 ? -24.047 23.797 7.902 1 90.88 415 ALA A C 1
ATOM 3208 O O . ALA A 1 415 ? -23.812 24.734 7.145 1 90.88 415 ALA A O 1
ATOM 3209 N N . GLY A 1 416 ? -23.562 22.578 7.641 1 88.19 416 GLY A N 1
ATOM 3210 C CA . GLY A 1 416 ? -22.906 22.25 6.383 1 88.19 416 GLY A CA 1
ATOM 3211 C C . GLY A 1 416 ? -21.422 22.594 6.383 1 88.19 416 GLY A C 1
ATOM 3212 O O . GLY A 1 416 ? -20.828 22.797 5.32 1 88.19 416 GLY A O 1
ATOM 3213 N N . ILE A 1 417 ? -20.828 22.719 7.57 1 91.81 417 ILE A N 1
ATOM 3214 C CA . ILE A 1 417 ? -19.422 23.094 7.707 1 91.81 417 ILE A CA 1
ATOM 3215 C C . ILE A 1 417 ? -18.625 21.938 8.312 1 91.81 417 ILE A C 1
ATOM 3217 O O . ILE A 1 417 ? -18.984 21.406 9.367 1 91.81 417 ILE A O 1
ATOM 3221 N N . MET A 1 418 ? -17.547 21.547 7.602 1 90.69 418 MET A N 1
ATOM 3222 C CA . MET A 1 418 ? -16.641 20.516 8.117 1 90.69 418 MET A CA 1
ATOM 3223 C C . MET A 1 418 ? -15.477 21.156 8.875 1 90.69 418 MET A C 1
ATOM 3225 O O . MET A 1 418 ? -14.711 21.922 8.305 1 90.69 418 MET A O 1
ATOM 3229 N N . LEU A 1 419 ? -15.414 20.797 10.172 1 92.31 419 LEU A N 1
ATOM 3230 C CA . LEU A 1 419 ? -14.328 21.297 11.008 1 92.31 419 LEU A CA 1
ATOM 3231 C C . LEU A 1 419 ? -13.383 20.156 11.391 1 92.31 419 LEU A C 1
ATOM 3233 O O . LEU A 1 419 ? -13.766 18.984 11.367 1 92.31 419 LEU A O 1
ATOM 3237 N N . ALA A 1 420 ? -12.156 20.516 11.656 1 92.81 420 ALA A N 1
ATOM 3238 C CA . ALA A 1 420 ? -11.172 19.594 12.242 1 92.81 420 ALA A CA 1
ATOM 3239 C C . ALA A 1 420 ? -10.758 20.062 13.633 1 92.81 420 ALA A C 1
ATOM 3241 O O . ALA A 1 420 ? -9.852 20.891 13.773 1 92.81 420 ALA A O 1
ATOM 3242 N N . PRO A 1 421 ? -11.391 19.484 14.625 1 92.62 421 PRO A N 1
ATOM 3243 C CA . PRO A 1 421 ? -11.125 19.953 15.984 1 92.62 421 PRO A CA 1
ATOM 3244 C C . PRO A 1 421 ? -9.734 19.562 16.484 1 92.62 421 PRO A C 1
ATOM 3246 O O . PRO A 1 421 ? -9.195 18.531 16.062 1 92.62 421 PRO A O 1
ATOM 3249 N N . GLY A 1 422 ? -9.211 20.391 17.344 1 92.62 422 GLY A N 1
ATOM 3250 C CA . GLY A 1 422 ? -7.879 20.188 17.891 1 92.62 422 GLY A CA 1
ATOM 3251 C C . GLY A 1 422 ? -7.715 18.844 18.562 1 92.62 422 GLY A C 1
ATOM 3252 O O . GLY A 1 422 ? -6.633 18.25 18.531 1 92.62 422 GLY A O 1
ATOM 3253 N N . ARG A 1 423 ? -8.727 18.328 19.125 1 89 423 ARG A N 1
ATOM 3254 C CA . ARG A 1 423 ? -8.703 17.062 19.859 1 89 423 ARG A CA 1
ATOM 3255 C C . ARG A 1 423 ? -8.273 15.914 18.953 1 89 423 ARG A C 1
ATOM 3257 O O . ARG A 1 423 ? -7.68 14.938 19.406 1 89 423 ARG A O 1
ATOM 3264 N N . LEU A 1 424 ? -8.539 16.031 17.703 1 88.5 424 LEU A N 1
ATOM 3265 C CA . LEU A 1 424 ? -8.172 15.008 16.719 1 88.5 424 LEU A CA 1
ATOM 3266 C C . LEU A 1 424 ? -6.656 14.867 16.625 1 88.5 424 LEU A C 1
ATOM 3268 O O . LEU A 1 424 ? -6.145 13.789 16.328 1 88.5 424 LEU A O 1
ATOM 3272 N N . PHE A 1 425 ? -5.977 15.93 16.891 1 93.94 425 PHE A N 1
ATOM 3273 C CA . PHE A 1 425 ? -4.535 15.992 16.672 1 93.94 425 PHE A CA 1
ATOM 3274 C C . PHE A 1 425 ? -3.785 15.812 17.984 1 93.94 425 PHE A C 1
ATOM 3276 O O . PHE A 1 425 ? -2.555 15.758 18 1 93.94 425 PHE A O 1
ATOM 3283 N N . ALA A 1 426 ? -4.512 15.727 19.062 1 93.06 426 ALA A N 1
ATOM 3284 C CA . ALA A 1 426 ? -3.9 15.602 20.391 1 93.06 426 ALA A CA 1
ATOM 3285 C C . ALA A 1 426 ? -3.451 14.172 20.656 1 93.06 426 ALA A C 1
ATOM 3287 O O . ALA A 1 426 ? -4.145 13.219 20.281 1 93.06 426 ALA A O 1
ATOM 3288 N N . VAL A 1 427 ? -2.26 14.023 21.188 1 92.25 427 VAL A N 1
ATOM 3289 C CA . VAL A 1 427 ? -1.75 12.695 21.516 1 92.25 427 VAL A CA 1
ATOM 3290 C C . VAL A 1 427 ? -2.551 12.102 22.672 1 92.25 427 VAL A C 1
ATOM 3292 O O . VAL A 1 427 ? -2.963 10.945 22.625 1 92.25 427 VAL A O 1
ATOM 3295 N N . ASP A 1 428 ? -2.709 12.961 23.688 1 81.12 428 ASP A N 1
ATOM 3296 C CA . ASP A 1 428 ? -3.541 12.547 24.812 1 81.12 428 ASP A CA 1
ATOM 3297 C C . ASP A 1 428 ? -4.922 13.195 24.75 1 81.12 428 ASP A C 1
ATOM 3299 O O . ASP A 1 428 ? -5.094 14.234 24.109 1 81.12 428 ASP A O 1
ATOM 3303 N N . GLU A 1 429 ? -5.953 12.547 25.141 1 65.94 429 GLU A N 1
ATOM 3304 C CA . GLU A 1 429 ? -7.352 12.922 24.969 1 65.94 429 GLU A CA 1
ATOM 3305 C C . GLU A 1 429 ? -7.645 14.258 25.656 1 65.94 429 GLU A C 1
ATOM 3307 O O . GLU A 1 429 ? -8.727 14.82 25.484 1 65.94 429 GLU A O 1
ATOM 3312 N N . ASN A 1 430 ? -6.785 14.797 26.297 1 62.38 430 ASN A N 1
ATOM 3313 C CA . ASN A 1 430 ? -7.191 16.047 26.922 1 62.38 430 ASN A CA 1
ATOM 3314 C C . ASN A 1 430 ? -6.355 17.219 26.422 1 62.38 430 ASN A C 1
ATOM 3316 O O . ASN A 1 430 ? -5.297 17.516 26.984 1 62.38 430 ASN A O 1
ATOM 3320 N N . PRO A 1 431 ? -6.863 17.781 25.297 1 64.12 431 PRO A N 1
ATOM 3321 C CA . PRO A 1 431 ? -6.098 18.953 24.844 1 64.12 431 PRO A CA 1
ATOM 3322 C C . PRO A 1 431 ? -6.145 20.109 25.828 1 64.12 431 PRO A C 1
ATOM 3324 O O . PRO A 1 431 ? -7.129 20.266 26.562 1 64.12 431 PRO A O 1
ATOM 3327 N N . ALA A 1 432 ? -5.016 20.844 25.844 1 67.06 432 ALA A N 1
ATOM 3328 C CA . ALA A 1 432 ? -4.918 21.984 26.766 1 67.06 432 ALA A CA 1
ATOM 3329 C C . ALA A 1 432 ? -5.91 23.078 26.391 1 67.06 432 ALA A C 1
ATOM 3331 O O . ALA A 1 432 ? -6.605 23.609 27.266 1 67.06 432 ALA A O 1
ATOM 3332 N N . ARG A 1 433 ? -6.008 23.469 25.156 1 88.12 433 ARG A N 1
ATOM 3333 C CA . ARG A 1 433 ? -6.887 24.531 24.688 1 88.12 433 ARG A CA 1
ATOM 3334 C C . ARG A 1 433 ? -7.629 24.109 23.422 1 88.12 433 ARG A C 1
ATOM 3336 O O . ARG A 1 433 ? -7.031 23.531 22.5 1 88.12 433 ARG A O 1
ATOM 3343 N N . PRO A 1 434 ? -8.992 24.359 23.422 1 93.62 434 PRO A N 1
ATOM 3344 C CA . PRO A 1 434 ? -9.727 24.047 22.203 1 93.62 434 PRO A CA 1
ATOM 3345 C C . PRO A 1 434 ? -9.18 24.781 20.984 1 93.62 434 PRO A C 1
ATOM 3347 O O . PRO A 1 434 ? -8.766 25.938 21.094 1 93.62 434 PRO A O 1
ATOM 3350 N N . ALA A 1 435 ? -9.18 24.094 19.875 1 96.06 435 ALA A N 1
ATOM 3351 C CA . ALA A 1 435 ? -8.617 24.656 18.656 1 96.06 435 ALA A CA 1
ATOM 3352 C C . ALA A 1 435 ? -9.227 24 17.422 1 96.06 435 ALA A C 1
ATOM 3354 O O . ALA A 1 435 ? -9.977 23.031 17.531 1 96.06 435 ALA A O 1
ATOM 3355 N N . LEU A 1 436 ? -9.016 24.609 16.266 1 96 436 LEU A N 1
ATOM 3356 C CA . LEU A 1 436 ? -9.398 24.062 14.961 1 96 436 LEU A CA 1
ATOM 3357 C C . LEU A 1 436 ? -8.219 24.109 13.992 1 96 436 LEU A C 1
ATOM 3359 O O . LEU A 1 436 ? -7.543 25.141 13.867 1 96 436 LEU A O 1
ATOM 3363 N N . ARG A 1 437 ? -7.926 22.984 13.398 1 96.56 437 ARG A N 1
ATOM 3364 C CA . ARG A 1 437 ? -7.031 23.078 12.25 1 96.56 437 ARG A CA 1
ATOM 3365 C C . ARG A 1 437 ? -7.758 23.641 11.031 1 96.56 437 ARG A C 1
ATOM 3367 O O . ARG A 1 437 ? -8.781 23.094 10.602 1 96.56 437 ARG A O 1
ATOM 3374 N N . ILE A 1 438 ? -7.227 24.688 10.539 1 97.06 438 ILE A N 1
ATOM 3375 C CA . ILE A 1 438 ? -7.809 25.375 9.391 1 97.06 438 ILE A CA 1
ATOM 3376 C C . ILE A 1 438 ? -6.918 25.172 8.164 1 97.06 438 ILE A C 1
ATOM 3378 O O . ILE A 1 438 ? -5.707 25.375 8.234 1 97.06 438 ILE A O 1
ATOM 3382 N N . ASN A 1 439 ? -7.527 24.703 7.086 1 96.19 439 ASN A N 1
ATOM 3383 C CA . ASN A 1 439 ? -6.855 24.734 5.789 1 96.19 439 ASN A CA 1
ATOM 3384 C C . ASN A 1 439 ? -7.062 26.078 5.082 1 96.19 439 ASN A C 1
ATOM 3386 O O . ASN A 1 439 ? -8.148 26.359 4.574 1 96.19 439 ASN A O 1
ATOM 3390 N N . VAL A 1 440 ? -6.027 26.828 4.965 1 96.31 440 VAL A N 1
ATOM 3391 C CA . VAL A 1 440 ? -6.105 28.203 4.488 1 96.31 440 VAL A CA 1
ATOM 3392 C C . VAL A 1 440 ? -6.586 28.219 3.039 1 96.31 440 VAL A C 1
ATOM 3394 O O . VAL A 1 440 ? -7.227 29.172 2.602 1 96.31 440 VAL A O 1
ATOM 3397 N N . THR A 1 441 ? -6.344 27.141 2.303 1 94.56 441 THR A N 1
ATOM 3398 C CA . THR A 1 441 ? -6.789 27.062 0.915 1 94.56 441 THR A CA 1
ATOM 3399 C C . THR A 1 441 ? -8.305 26.922 0.838 1 94.56 441 THR A C 1
ATOM 3401 O O . THR A 1 441 ? -8.898 27.094 -0.23 1 94.56 441 THR A O 1
ATOM 3404 N N . ARG A 1 442 ? -8.914 26.656 1.964 1 94.44 442 ARG A N 1
ATOM 3405 C CA . ARG A 1 442 ? -10.359 26.438 2.02 1 94.44 442 ARG A CA 1
ATOM 3406 C C . ARG A 1 442 ? -11.031 27.469 2.936 1 94.44 442 ARG A C 1
ATOM 3408 O O . ARG A 1 442 ? -12.195 27.297 3.307 1 94.44 442 ARG A O 1
ATOM 3415 N N . ALA A 1 443 ? -10.391 28.531 3.275 1 95.94 443 ALA A N 1
ATOM 3416 C CA . ALA A 1 443 ? -10.859 29.438 4.332 1 95.94 443 ALA A CA 1
ATOM 3417 C C . ALA A 1 443 ? -11.484 30.688 3.744 1 95.94 443 ALA A C 1
ATOM 3419 O O . ALA A 1 443 ? -11.625 31.703 4.438 1 95.94 443 ALA A O 1
ATOM 3420 N N . ASP A 1 444 ? -11.922 30.609 2.539 1 94.81 444 ASP A N 1
ATOM 3421 C CA . ASP A 1 444 ? -12.406 31.828 1.894 1 94.81 444 ASP A CA 1
ATOM 3422 C C . ASP A 1 444 ? -13.922 31.953 2.033 1 94.81 444 ASP A C 1
ATOM 3424 O O . ASP A 1 444 ? -14.484 33.031 1.784 1 94.81 444 ASP A O 1
ATOM 3428 N N . ASP A 1 445 ? -14.578 30.938 2.471 1 95.06 445 ASP A N 1
ATOM 3429 C CA . ASP A 1 445 ? -16.031 30.969 2.529 1 95.06 445 ASP A CA 1
ATOM 3430 C C . ASP A 1 445 ? -16.516 31.766 3.729 1 95.06 445 ASP A C 1
ATOM 3432 O O . ASP A 1 445 ? -16.266 31.406 4.879 1 95.06 445 ASP A O 1
ATOM 3436 N N . PRO A 1 446 ? -17.359 32.781 3.492 1 95.69 446 PRO A N 1
ATOM 3437 C CA . PRO A 1 446 ? -17.828 33.656 4.59 1 95.69 446 PRO A CA 1
ATOM 3438 C C . PRO A 1 446 ? -18.719 32.906 5.582 1 95.69 446 PRO A C 1
ATOM 3440 O O . PRO A 1 446 ? -18.859 33.344 6.73 1 95.69 446 PRO A O 1
ATOM 3443 N N . ARG A 1 447 ? -19.406 31.875 5.125 1 95.62 447 ARG A N 1
ATOM 3444 C CA . ARG A 1 447 ? -20.281 31.094 5.996 1 95.62 447 ARG A CA 1
ATOM 3445 C C . ARG A 1 447 ? -19.531 30.578 7.211 1 95.62 447 ARG A C 1
ATOM 3447 O O . ARG A 1 447 ? -20.109 30.422 8.289 1 95.62 447 ARG A O 1
ATOM 3454 N N . PHE A 1 448 ? -18.266 30.344 7.098 1 97.44 448 PHE A N 1
ATOM 3455 C CA . PHE A 1 448 ? -17.422 29.875 8.188 1 97.44 448 PHE A CA 1
ATOM 3456 C C . PHE A 1 448 ? -17.266 30.953 9.258 1 97.44 448 PHE A C 1
ATOM 3458 O O . PHE A 1 448 ? -17.469 30.688 10.445 1 97.44 448 PHE A O 1
ATOM 3465 N N . TYR A 1 449 ? -17 32.094 8.859 1 97.5 449 TYR A N 1
ATOM 3466 C CA . TYR A 1 449 ? -16.75 33.188 9.797 1 97.5 449 TYR A CA 1
ATOM 3467 C C . TYR A 1 449 ? -18.047 33.625 10.484 1 97.5 449 TYR A C 1
ATOM 3469 O O . TYR A 1 449 ? -18.047 33.969 11.664 1 97.5 449 TYR A O 1
ATOM 3477 N N . ARG A 1 450 ? -19.094 33.625 9.719 1 96.56 450 ARG A N 1
ATOM 3478 C CA . ARG A 1 450 ? -20.391 33.906 10.328 1 96.56 450 ARG A CA 1
ATOM 3479 C C . ARG A 1 450 ? -20.734 32.875 11.398 1 96.56 450 ARG A C 1
ATOM 3481 O O . ARG A 1 450 ? -21.266 33.219 12.453 1 96.56 450 ARG A O 1
ATOM 3488 N N . PHE A 1 451 ? -20.438 31.688 11.07 1 96.69 451 PHE A N 1
ATOM 3489 C CA . PHE A 1 451 ? -20.688 30.609 12.023 1 96.69 451 PHE A CA 1
ATOM 3490 C C . PHE A 1 451 ? -19.859 30.797 13.289 1 96.69 451 PHE A C 1
ATOM 3492 O O . PHE A 1 451 ? -20.375 30.672 14.398 1 96.69 451 PHE A O 1
ATOM 3499 N N . LEU A 1 452 ? -18.578 31.109 13.172 1 96.88 452 LEU A N 1
ATOM 3500 C CA . LEU A 1 452 ? -17.703 31.344 14.32 1 96.88 452 LEU A CA 1
ATOM 3501 C C . LEU A 1 452 ? -18.234 32.5 15.164 1 96.88 452 LEU A C 1
ATOM 3503 O O . LEU A 1 452 ? -18.234 32.438 16.391 1 96.88 452 LEU A O 1
ATOM 3507 N N . LYS A 1 453 ? -18.594 33.562 14.469 1 96.25 453 LYS A N 1
ATOM 3508 C CA . LYS A 1 453 ? -19.109 34.719 15.18 1 96.25 453 LYS A CA 1
ATOM 3509 C C . LYS A 1 453 ? -20.344 34.344 16.016 1 96.25 453 LYS A C 1
ATOM 3511 O O . LYS A 1 453 ? -20.422 34.688 17.203 1 96.25 453 LYS A O 1
ATOM 3516 N N . ARG A 1 454 ? -21.188 33.562 15.461 1 95.25 454 ARG A N 1
ATOM 3517 C CA . ARG A 1 454 ? -22.438 33.219 16.109 1 95.25 454 ARG A CA 1
ATOM 3518 C C . ARG A 1 454 ? -22.203 32.219 17.25 1 95.25 454 ARG A C 1
ATOM 3520 O O . ARG A 1 454 ? -22.797 32.375 18.328 1 95.25 454 ARG A O 1
ATOM 3527 N N . GLN A 1 455 ? -21.359 31.234 17 1 94.44 455 GLN A N 1
ATOM 3528 C CA . GLN A 1 455 ? -21.281 30.125 17.938 1 94.44 455 GLN A CA 1
ATOM 3529 C C . GLN A 1 455 ? -20.172 30.328 18.953 1 94.44 455 GLN A C 1
ATOM 3531 O O . GLN A 1 455 ? -20.266 29.875 20.094 1 94.44 455 GLN A O 1
ATOM 3536 N N . VAL A 1 456 ? -19.156 31 18.609 1 93.75 456 VAL A N 1
ATOM 3537 C CA . VAL A 1 456 ? -17.984 31.094 19.469 1 93.75 456 VAL A CA 1
ATOM 3538 C C . VAL A 1 456 ? -17.922 32.469 20.125 1 93.75 456 VAL A C 1
ATOM 3540 O O . VAL A 1 456 ? -17.609 32.562 21.312 1 93.75 456 VAL A O 1
ATOM 3543 N N . ILE A 1 457 ? -18.266 33.469 19.375 1 91.12 457 ILE A N 1
ATOM 3544 C CA . ILE A 1 457 ? -18.125 34.844 19.906 1 91.12 457 ILE A CA 1
ATOM 3545 C C . ILE A 1 457 ? -19.406 35.25 20.625 1 91.12 457 ILE A C 1
ATOM 3547 O O . ILE A 1 457 ? -19.375 35.656 21.797 1 91.12 457 ILE A O 1
ATOM 3551 N N . ASP A 1 458 ? -20.547 35.156 19.844 1 88.69 458 ASP A N 1
ATOM 3552 C CA . ASP A 1 458 ? -21.812 35.656 20.391 1 88.69 458 ASP A CA 1
ATOM 3553 C C . ASP A 1 458 ? -22.469 34.594 21.266 1 88.69 458 ASP A C 1
ATOM 3555 O O . ASP A 1 458 ? -23.281 34.906 22.125 1 88.69 458 ASP A O 1
ATOM 3559 N N . GLY A 1 459 ? -22.234 33.344 20.844 1 78.19 459 GLY A N 1
ATOM 3560 C CA . GLY A 1 459 ? -22.969 32.25 21.469 1 78.19 459 GLY A CA 1
ATOM 3561 C C . GLY A 1 459 ? -22.156 31.5 22.484 1 78.19 459 GLY A C 1
ATOM 3562 O O . GLY A 1 459 ? -20.938 31.703 22.609 1 78.19 459 GLY A O 1
ATOM 3563 N N . GLN A 1 460 ? -22.875 30.766 23.422 1 66.75 460 GLN A N 1
ATOM 3564 C CA . GLN A 1 460 ? -22.188 29.938 24.422 1 66.75 460 GLN A CA 1
ATOM 3565 C C . GLN A 1 460 ? -22.078 28.484 23.953 1 66.75 460 GLN A C 1
ATOM 3567 O O . GLN A 1 460 ? -23.094 27.797 23.859 1 66.75 460 GLN A O 1
ATOM 3572 N N . VAL A 1 461 ? -21.188 28.25 22.984 1 72.62 461 VAL A N 1
ATOM 3573 C CA . VAL A 1 461 ? -20.812 26.844 22.859 1 72.62 461 VAL A CA 1
ATOM 3574 C C . VAL A 1 461 ? -19.672 26.516 23.828 1 72.62 461 VAL A C 1
ATOM 3576 O O . VAL A 1 461 ? -18.812 27.359 24.094 1 72.62 461 VAL A O 1
ATOM 3579 N N . MET B 1 1 ? 27.656 -24.234 9.25 1 47.56 1 MET B N 1
ATOM 3580 C CA . MET B 1 1 ? 27.688 -22.859 8.766 1 47.56 1 MET B CA 1
ATOM 3581 C C . MET B 1 1 ? 28.141 -22.812 7.305 1 47.56 1 MET B C 1
ATOM 3583 O O . MET B 1 1 ? 29.188 -23.359 6.957 1 47.56 1 MET B O 1
ATOM 3587 N N . LYS B 1 2 ? 27.344 -22.578 6.379 1 67.5 2 LYS B N 1
ATOM 3588 C CA . LYS B 1 2 ? 27.734 -22.562 4.977 1 67.5 2 LYS B CA 1
ATOM 3589 C C . LYS B 1 2 ? 29 -21.719 4.773 1 67.5 2 LYS B C 1
ATOM 3591 O O . LYS B 1 2 ? 29.234 -20.766 5.527 1 67.5 2 LYS B O 1
ATOM 3596 N N . LYS B 1 3 ? 29.75 -22.109 3.924 1 76.5 3 LYS B N 1
ATOM 3597 C CA . LYS B 1 3 ? 31.031 -21.469 3.664 1 76.5 3 LYS B CA 1
ATOM 3598 C C . LYS B 1 3 ? 30.875 -19.969 3.453 1 76.5 3 LYS B C 1
ATOM 3600 O O . LYS B 1 3 ? 31.703 -19.188 3.916 1 76.5 3 LYS B O 1
ATOM 3605 N N . ILE B 1 4 ? 29.828 -19.609 2.922 1 78.94 4 ILE B N 1
ATOM 3606 C CA . ILE B 1 4 ? 29.547 -18.203 2.643 1 78.94 4 ILE B CA 1
ATOM 3607 C C . ILE B 1 4 ? 29.281 -17.469 3.949 1 78.94 4 ILE B C 1
ATOM 3609 O O . ILE B 1 4 ? 29.75 -16.328 4.129 1 78.94 4 ILE B O 1
ATOM 3613 N N . ASP B 1 5 ? 28.719 -18.078 4.832 1 79.62 5 ASP B N 1
ATOM 3614 C CA . ASP B 1 5 ? 28.422 -17.438 6.113 1 79.62 5 ASP B CA 1
ATOM 3615 C C . ASP B 1 5 ? 29.703 -17.188 6.906 1 79.62 5 ASP B C 1
ATOM 3617 O O . ASP B 1 5 ? 29.844 -16.172 7.578 1 79.62 5 ASP B O 1
ATOM 3621 N N . ARG B 1 6 ? 30.531 -18.062 6.742 1 79.88 6 ARG B N 1
ATOM 3622 C CA . ARG B 1 6 ? 31.828 -17.922 7.414 1 79.88 6 ARG B CA 1
ATOM 3623 C C . ARG B 1 6 ? 32.594 -16.703 6.898 1 79.88 6 ARG B C 1
ATOM 3625 O O . ARG B 1 6 ? 33.188 -15.961 7.676 1 79.88 6 ARG B O 1
ATOM 3632 N N . VAL B 1 7 ? 32.469 -16.516 5.621 1 83.44 7 VAL B N 1
ATOM 3633 C CA . VAL B 1 7 ? 33.156 -15.367 5.004 1 83.44 7 VAL B CA 1
ATOM 3634 C C . VAL B 1 7 ? 32.5 -14.07 5.461 1 83.44 7 VAL B C 1
ATOM 3636 O O . VAL B 1 7 ? 33.156 -13.141 5.887 1 83.44 7 VAL B O 1
ATOM 3639 N N . ILE B 1 8 ? 31.281 -14.133 5.398 1 81.31 8 ILE B N 1
ATOM 3640 C CA . ILE B 1 8 ? 30.516 -12.938 5.762 1 81.31 8 ILE B CA 1
ATOM 3641 C C . ILE B 1 8 ? 30.75 -12.609 7.234 1 81.31 8 ILE B C 1
ATOM 3643 O O . ILE B 1 8 ? 31.031 -11.461 7.582 1 81.31 8 ILE B O 1
ATOM 3647 N N . GLU B 1 9 ? 30.656 -13.547 8.07 1 79.56 9 GLU B N 1
ATOM 3648 C CA . GLU B 1 9 ? 30.828 -13.336 9.5 1 79.56 9 GLU B CA 1
ATOM 3649 C C . GLU B 1 9 ? 32.25 -12.852 9.812 1 79.56 9 GLU B C 1
ATOM 3651 O O . GLU B 1 9 ? 32.438 -11.984 10.672 1 79.56 9 GLU B O 1
ATOM 3656 N N . SER B 1 10 ? 33.156 -13.398 9.172 1 82.56 10 SER B N 1
ATOM 3657 C CA . SER B 1 10 ? 34.562 -13.023 9.391 1 82.56 10 SER B CA 1
ATOM 3658 C C . SER B 1 10 ? 34.812 -11.57 9.016 1 82.56 10 SER B C 1
ATOM 3660 O O . SER B 1 10 ? 35.375 -10.805 9.789 1 82.56 10 SER B O 1
ATOM 3662 N N . ILE B 1 11 ? 34.281 -11.156 7.914 1 82.38 11 ILE B N 1
ATOM 3663 C CA . ILE B 1 11 ? 34.5 -9.797 7.449 1 82.38 11 ILE B CA 1
ATOM 3664 C C . ILE B 1 11 ? 33.688 -8.828 8.297 1 82.38 11 ILE B C 1
ATOM 3666 O O . ILE B 1 11 ? 34.188 -7.781 8.719 1 82.38 11 ILE B O 1
ATOM 3670 N N . GLN B 1 12 ? 32.562 -9.258 8.547 1 79 12 GLN B N 1
ATOM 3671 C CA . GLN B 1 12 ? 31.688 -8.438 9.375 1 79 12 GLN B CA 1
ATOM 3672 C C . GLN B 1 12 ? 32.281 -8.234 10.766 1 79 12 GLN B C 1
ATOM 3674 O O . GLN B 1 12 ? 32.281 -7.121 11.297 1 79 12 GLN B O 1
ATOM 3679 N N . SER B 1 13 ? 32.719 -9.266 11.359 1 77.69 13 SER B N 1
ATOM 3680 C CA . SER B 1 13 ? 33.375 -9.172 12.664 1 77.69 13 SER B CA 1
ATOM 3681 C C . SER B 1 13 ? 34.594 -8.273 12.609 1 77.69 13 SER B C 1
ATOM 3683 O O . SER B 1 13 ? 34.812 -7.477 13.523 1 77.69 13 SER B O 1
ATOM 3685 N N . ARG B 1 14 ? 35.312 -8.297 11.547 1 79.75 14 ARG B N 1
ATOM 3686 C CA . ARG B 1 14 ? 36.531 -7.48 11.398 1 79.75 14 ARG B CA 1
ATOM 3687 C C . ARG B 1 14 ? 36.156 -6.004 11.258 1 79.75 14 ARG B C 1
ATOM 3689 O O . ARG B 1 14 ? 36.875 -5.133 11.75 1 79.75 14 ARG B O 1
ATOM 3696 N N . ILE B 1 15 ? 35.031 -5.805 10.656 1 76.38 15 ILE B N 1
ATOM 3697 C CA . ILE B 1 15 ? 34.562 -4.434 10.477 1 76.38 15 ILE B CA 1
ATOM 3698 C C . ILE B 1 15 ? 34.031 -3.904 11.805 1 76.38 15 ILE B C 1
ATOM 3700 O O . ILE B 1 15 ? 34.406 -2.805 12.234 1 76.38 15 ILE B O 1
ATOM 3704 N N . THR B 1 16 ? 33.281 -4.746 12.461 1 70.69 16 THR B N 1
ATOM 3705 C CA . THR B 1 16 ? 32.656 -4.34 13.703 1 70.69 16 THR B CA 1
ATOM 3706 C C . THR B 1 16 ? 33.688 -4.188 14.82 1 70.69 16 THR B C 1
ATOM 3708 O O . THR B 1 16 ? 33.531 -3.324 15.695 1 70.69 16 THR B O 1
ATOM 3711 N N . GLU B 1 17 ? 34.656 -4.977 14.773 1 70.31 17 GLU B N 1
ATOM 3712 C CA . GLU B 1 17 ? 35.719 -4.957 15.781 1 70.31 17 GLU B CA 1
ATOM 3713 C C . GLU B 1 17 ? 36.781 -3.906 15.453 1 70.31 17 GLU B C 1
ATOM 3715 O O . GLU B 1 17 ? 37.719 -3.727 16.203 1 70.31 17 GLU B O 1
ATOM 3720 N N . GLY B 1 18 ? 36.5 -3.246 14.359 1 72 18 GLY B N 1
ATOM 3721 C CA . GLY B 1 18 ? 37.375 -2.148 14 1 72 18 GLY B CA 1
ATOM 3722 C C . GLY B 1 18 ? 38.656 -2.609 13.352 1 72 18 GLY B C 1
ATOM 3723 O O . GLY B 1 18 ? 39.594 -1.812 13.156 1 72 18 GLY B O 1
ATOM 3724 N N . ARG B 1 19 ? 38.906 -3.768 13.062 1 78.31 19 ARG B N 1
ATOM 3725 C CA . ARG B 1 19 ? 40.094 -4.281 12.414 1 78.31 19 ARG B CA 1
ATOM 3726 C C . ARG B 1 19 ? 40.156 -3.869 10.945 1 78.31 19 ARG B C 1
ATOM 3728 O O . ARG B 1 19 ? 41.25 -3.738 10.375 1 78.31 19 ARG B O 1
ATOM 3735 N N . LEU B 1 20 ? 38.906 -3.738 10.43 1 77.88 20 LEU B N 1
ATOM 3736 C CA . LEU B 1 20 ? 38.75 -3.135 9.109 1 77.88 20 LEU B CA 1
ATOM 3737 C C . LEU B 1 20 ? 38.125 -1.751 9.219 1 77.88 20 LEU B C 1
ATOM 3739 O O . LEU B 1 20 ? 36.969 -1.62 9.656 1 77.88 20 LEU B O 1
ATOM 3743 N N . LYS B 1 21 ? 38.781 -0.814 8.961 1 73.81 21 LYS B N 1
ATOM 3744 C CA . LYS B 1 21 ? 38.375 0.572 9.148 1 73.81 21 LYS B CA 1
ATOM 3745 C C . LYS B 1 21 ? 37.562 1.068 7.957 1 73.81 21 LYS B C 1
ATOM 3747 O O . LYS B 1 21 ? 37.719 0.574 6.84 1 73.81 21 LYS B O 1
ATOM 3752 N N . PRO B 1 22 ? 36.656 2.035 8.312 1 73.5 22 PRO B N 1
ATOM 3753 C CA . PRO B 1 22 ? 35.938 2.65 7.191 1 73.5 22 PRO B CA 1
ATOM 3754 C C . PRO B 1 22 ? 36.875 3.176 6.105 1 73.5 22 PRO B C 1
ATOM 3756 O O . PRO B 1 22 ? 37.875 3.803 6.41 1 73.5 22 PRO B O 1
ATOM 3759 N N . GLY B 1 23 ? 36.469 2.775 4.855 1 75 23 GLY B N 1
ATOM 3760 C CA . GLY B 1 23 ? 37.281 3.199 3.727 1 75 23 GLY B CA 1
ATOM 3761 C C . GLY B 1 23 ? 38.406 2.223 3.391 1 75 23 GLY B C 1
ATOM 3762 O O . GLY B 1 23 ? 39.062 2.361 2.363 1 75 23 GLY B O 1
ATOM 3763 N N . GLN B 1 24 ? 38.656 1.282 4.215 1 80.19 24 GLN B N 1
ATOM 3764 C CA . GLN B 1 24 ? 39.75 0.325 3.99 1 80.19 24 GLN B CA 1
ATOM 3765 C C . GLN B 1 24 ? 39.375 -0.649 2.871 1 80.19 24 GLN B C 1
ATOM 3767 O O . GLN B 1 24 ? 38.25 -1.103 2.775 1 80.19 24 GLN B O 1
ATOM 3772 N N . LYS B 1 25 ? 40.344 -0.918 2.045 1 82.94 25 LYS B N 1
ATOM 3773 C CA . LYS B 1 25 ? 40.156 -1.832 0.925 1 82.94 25 LYS B CA 1
ATOM 3774 C C . LYS B 1 25 ? 40.125 -3.283 1.396 1 82.94 25 LYS B C 1
ATOM 3776 O O . LYS B 1 25 ? 41 -3.707 2.166 1 82.94 25 LYS B O 1
ATOM 3781 N N . LEU B 1 26 ? 39.188 -4.023 0.978 1 85.69 26 LEU B N 1
ATOM 3782 C CA . LEU B 1 26 ? 39.094 -5.461 1.235 1 85.69 26 LEU B CA 1
ATOM 3783 C C . LEU B 1 26 ? 39.969 -6.234 0.246 1 85.69 26 LEU B C 1
ATOM 3785 O O . LEU B 1 26 ? 40.312 -5.727 -0.828 1 85.69 26 LEU B O 1
ATOM 3789 N N . PRO B 1 27 ? 40.344 -7.461 0.603 1 84.19 27 PRO B N 1
ATOM 3790 C CA . PRO B 1 27 ? 41.031 -8.305 -0.372 1 84.19 27 PRO B CA 1
ATOM 3791 C C . PRO B 1 27 ? 40.281 -8.438 -1.689 1 84.19 27 PRO B C 1
ATOM 3793 O O . PRO B 1 27 ? 39.062 -8.477 -1.692 1 84.19 27 PRO B O 1
ATOM 3796 N N . SER B 1 28 ? 41 -8.336 -2.781 1 82.56 28 SER B N 1
ATOM 3797 C CA . SER B 1 28 ? 40.375 -8.625 -4.078 1 82.56 28 SER B CA 1
ATOM 3798 C C . SER B 1 28 ? 39.719 -9.992 -4.086 1 82.56 28 SER B C 1
ATOM 3800 O O . SER B 1 28 ? 40 -10.82 -3.211 1 82.56 28 SER B O 1
ATOM 3802 N N . ILE B 1 29 ? 38.875 -10.219 -4.98 1 83.62 29 ILE B N 1
ATOM 3803 C CA . ILE B 1 29 ? 38.156 -11.477 -5.086 1 83.62 29 ILE B CA 1
ATOM 3804 C C . ILE B 1 29 ? 39.156 -12.641 -5.121 1 83.62 29 ILE B C 1
ATOM 3806 O O . ILE B 1 29 ? 38.969 -13.641 -4.43 1 83.62 29 ILE B O 1
ATOM 3810 N N . ARG B 1 30 ? 40.219 -12.461 -5.895 1 82.12 30 ARG B N 1
ATOM 3811 C CA . ARG B 1 30 ? 41.25 -13.492 -5.992 1 82.12 30 ARG B CA 1
ATOM 3812 C C . ARG B 1 30 ? 41.938 -13.703 -4.656 1 82.12 30 ARG B C 1
ATOM 3814 O O . ARG B 1 30 ? 42.188 -14.836 -4.238 1 82.12 30 ARG B O 1
ATOM 3821 N N . GLN B 1 31 ? 42.281 -12.633 -3.943 1 86.56 31 GLN B N 1
ATOM 3822 C CA . GLN B 1 31 ? 42.938 -12.695 -2.652 1 86.56 31 GLN B CA 1
ATOM 3823 C C . GLN B 1 31 ? 42.062 -13.312 -1.588 1 86.56 31 GLN B C 1
ATOM 3825 O O . GLN B 1 31 ? 42.531 -14.078 -0.738 1 86.56 31 GLN B O 1
ATOM 3830 N N . ALA B 1 32 ? 40.781 -13.031 -1.63 1 85.69 32 ALA B N 1
ATOM 3831 C CA . ALA B 1 32 ? 39.812 -13.531 -0.648 1 85.69 32 ALA B CA 1
ATOM 3832 C C . ALA B 1 32 ? 39.594 -15.031 -0.808 1 85.69 32 ALA B C 1
ATOM 3834 O O . ALA B 1 32 ? 39.406 -15.75 0.181 1 85.69 32 ALA B O 1
ATOM 3835 N N . VAL B 1 33 ? 39.594 -15.438 -2.025 1 86.12 33 VAL B N 1
ATOM 3836 C CA . VAL B 1 33 ? 39.5 -16.875 -2.305 1 86.12 33 VAL B CA 1
ATOM 3837 C C . VAL B 1 33 ? 40.625 -17.609 -1.582 1 86.12 33 VAL B C 1
ATOM 3839 O O . VAL B 1 33 ? 40.406 -18.641 -0.943 1 86.12 33 VAL B O 1
ATOM 3842 N N . ASP B 1 34 ? 41.781 -17.062 -1.664 1 86.12 34 ASP B N 1
ATOM 3843 C CA . ASP B 1 34 ? 42.969 -17.672 -1.049 1 86.12 34 ASP B CA 1
ATOM 3844 C C . ASP B 1 34 ? 42.906 -17.562 0.473 1 86.12 34 ASP B C 1
ATOM 3846 O O . ASP B 1 34 ? 43.25 -18.516 1.182 1 86.12 34 ASP B O 1
ATOM 3850 N N . GLU B 1 35 ? 42.438 -16.391 0.966 1 86 35 GLU B N 1
ATOM 3851 C CA . GLU B 1 35 ? 42.406 -16.125 2.4 1 86 35 GLU B CA 1
ATOM 3852 C C . GLU B 1 35 ? 41.375 -17 3.115 1 86 35 GLU B C 1
ATOM 3854 O O . GLU B 1 35 ? 41.656 -17.516 4.199 1 86 35 GLU B O 1
ATOM 3859 N N . PHE B 1 36 ? 40.219 -17.234 2.496 1 84 36 PHE B N 1
ATOM 3860 C CA . PHE B 1 36 ? 39.125 -17.891 3.193 1 84 36 PHE B CA 1
ATOM 3861 C C . PHE B 1 36 ? 38.969 -19.328 2.732 1 84 36 PHE B C 1
ATOM 3863 O O . PHE B 1 36 ? 38.188 -20.094 3.314 1 84 36 PHE B O 1
ATOM 3870 N N . GLY B 1 37 ? 39.688 -19.672 1.566 1 85 37 GLY B N 1
ATOM 3871 C CA . GLY B 1 37 ? 39.625 -21.031 1.045 1 85 37 GLY B CA 1
ATOM 3872 C C . GLY B 1 37 ? 38.25 -21.391 0.473 1 85 37 GLY B C 1
ATOM 3873 O O . GLY B 1 37 ? 37.75 -22.484 0.736 1 85 37 GLY B O 1
ATOM 3874 N N . VAL B 1 38 ? 37.719 -20.453 -0.121 1 83.75 38 VAL B N 1
ATOM 3875 C CA . VAL B 1 38 ? 36.375 -20.656 -0.692 1 83.75 38 VAL B CA 1
ATOM 3876 C C . VAL B 1 38 ? 36.406 -20.375 -2.191 1 83.75 38 VAL B C 1
ATOM 3878 O O . VAL B 1 38 ? 37.406 -19.875 -2.713 1 83.75 38 VAL B O 1
ATOM 3881 N N . SER B 1 39 ? 35.406 -20.719 -2.857 1 80.88 39 SER B N 1
ATOM 3882 C CA . SER B 1 39 ? 35.312 -20.5 -4.297 1 80.88 39 SER B CA 1
ATOM 3883 C C . SER B 1 39 ? 35.156 -19.016 -4.625 1 80.88 39 SER B C 1
ATOM 3885 O O . SER B 1 39 ? 34.719 -18.234 -3.771 1 80.88 39 SER B O 1
ATOM 3887 N N . LYS B 1 40 ? 35.469 -18.703 -5.852 1 81 40 LYS B N 1
ATOM 3888 C CA . LYS B 1 40 ? 35.281 -17.344 -6.363 1 81 40 LYS B CA 1
ATOM 3889 C C . LYS B 1 40 ? 33.844 -16.906 -6.25 1 81 40 LYS B C 1
ATOM 3891 O O . LYS B 1 40 ? 33.562 -15.781 -5.82 1 81 40 LYS B O 1
ATOM 3896 N N . ASN B 1 41 ? 33.031 -17.734 -6.512 1 77.25 41 ASN B N 1
ATOM 3897 C CA . ASN B 1 41 ? 31.609 -17.406 -6.477 1 77.25 41 ASN B CA 1
ATOM 3898 C C . ASN B 1 41 ? 31.125 -17.172 -5.051 1 77.25 41 ASN B C 1
ATOM 3900 O O . ASN B 1 41 ? 30.281 -16.297 -4.816 1 77.25 41 ASN B O 1
ATOM 3904 N N . THR B 1 42 ? 31.656 -17.891 -4.164 1 79.81 42 THR B N 1
ATOM 3905 C CA . THR B 1 42 ? 31.328 -17.719 -2.752 1 79.81 42 THR B CA 1
ATOM 3906 C C . THR B 1 42 ? 31.781 -16.344 -2.258 1 79.81 42 THR B C 1
ATOM 3908 O O . THR B 1 42 ? 31.047 -15.672 -1.527 1 79.81 42 THR B O 1
ATOM 3911 N N . VAL B 1 43 ? 32.938 -15.914 -2.732 1 82.38 43 VAL B N 1
ATOM 3912 C CA . VAL B 1 43 ? 33.438 -14.609 -2.332 1 82.38 43 VAL B CA 1
ATOM 3913 C C . VAL B 1 43 ? 32.594 -13.5 -2.967 1 82.38 43 VAL B C 1
ATOM 3915 O O . VAL B 1 43 ? 32.219 -12.539 -2.293 1 82.38 43 VAL B O 1
ATOM 3918 N N . ILE B 1 44 ? 32.344 -13.758 -4.148 1 78.88 44 ILE B N 1
ATOM 3919 C CA . ILE B 1 44 ? 31.547 -12.766 -4.855 1 78.88 44 ILE B CA 1
ATOM 3920 C C . ILE B 1 44 ? 30.188 -12.625 -4.184 1 78.88 44 ILE B C 1
ATOM 3922 O O . ILE B 1 44 ? 29.719 -11.508 -3.912 1 78.88 44 ILE B O 1
ATOM 3926 N N . GLU B 1 45 ? 29.672 -13.711 -3.932 1 77.5 45 GLU B N 1
ATOM 3927 C CA . GLU B 1 45 ? 28.375 -13.703 -3.258 1 77.5 45 GLU B CA 1
ATOM 3928 C C . GLU B 1 45 ? 28.469 -13.07 -1.872 1 77.5 45 GLU B C 1
ATOM 3930 O O . GLU B 1 45 ? 27.594 -12.312 -1.465 1 77.5 45 GLU B O 1
ATOM 3935 N N . ALA B 1 46 ? 29.469 -13.383 -1.162 1 80.44 46 ALA B N 1
ATOM 3936 C CA . ALA B 1 46 ? 29.688 -12.812 0.162 1 80.44 46 ALA B CA 1
ATOM 3937 C C . ALA B 1 46 ? 29.844 -11.297 0.084 1 80.44 46 ALA B C 1
ATOM 3939 O O . ALA B 1 46 ? 29.25 -10.562 0.873 1 80.44 46 ALA B O 1
ATOM 3940 N N . TYR B 1 47 ? 30.641 -10.867 -0.85 1 80.62 47 TYR B N 1
ATOM 3941 C CA . TYR B 1 47 ? 30.891 -9.438 -1.003 1 80.62 47 TYR B CA 1
ATOM 3942 C C . TYR B 1 47 ? 29.625 -8.719 -1.453 1 80.62 47 TYR B C 1
ATOM 3944 O O . TYR B 1 47 ? 29.328 -7.605 -0.994 1 80.62 47 TYR B O 1
ATOM 3952 N N . GLU B 1 48 ? 28.922 -9.438 -2.219 1 73.81 48 GLU B N 1
ATOM 3953 C CA . GLU B 1 48 ? 27.656 -8.875 -2.652 1 73.81 48 GLU B CA 1
ATOM 3954 C C . GLU B 1 48 ? 26.688 -8.742 -1.484 1 73.81 48 GLU B C 1
ATOM 3956 O O . GLU B 1 48 ? 26 -7.723 -1.344 1 73.81 48 GLU B O 1
ATOM 3961 N N . ARG B 1 49 ? 26.688 -9.727 -0.688 1 71.38 49 ARG B N 1
ATOM 3962 C CA . ARG B 1 49 ? 25.828 -9.703 0.497 1 71.38 49 ARG B CA 1
ATOM 3963 C C . ARG B 1 49 ? 26.297 -8.633 1.479 1 71.38 49 ARG B C 1
ATOM 3965 O O . ARG B 1 49 ? 25.469 -7.914 2.055 1 71.38 49 ARG B O 1
ATOM 3972 N N . LEU B 1 50 ? 27.547 -8.547 1.636 1 75.88 50 LEU B N 1
ATOM 3973 C CA . LEU B 1 50 ? 28.125 -7.531 2.504 1 75.88 50 LEU B CA 1
ATOM 3974 C C . LEU B 1 50 ? 27.844 -6.133 1.965 1 75.88 50 LEU B C 1
ATOM 3976 O O . LEU B 1 50 ? 27.578 -5.207 2.734 1 75.88 50 LEU B O 1
ATOM 3980 N N . SER B 1 51 ? 27.891 -6.07 0.667 1 72.88 51 SER B N 1
ATOM 3981 C CA . SER B 1 51 ? 27.594 -4.809 0.002 1 72.88 51 SER B CA 1
ATOM 3982 C C . SER B 1 51 ? 26.109 -4.449 0.151 1 72.88 51 SER B C 1
ATOM 3984 O O . SER B 1 51 ? 25.766 -3.297 0.432 1 72.88 51 SER B O 1
ATOM 3986 N N . ALA B 1 52 ? 25.469 -5.422 0.062 1 65.12 52 ALA B N 1
ATOM 3987 C CA . ALA B 1 52 ? 24.031 -5.25 0.206 1 65.12 52 ALA B CA 1
ATOM 3988 C C . ALA B 1 52 ? 23.672 -4.82 1.625 1 65.12 52 ALA B C 1
ATOM 3990 O O . ALA B 1 52 ? 22.688 -4.09 1.83 1 65.12 52 ALA B O 1
ATOM 3991 N N . ARG B 1 53 ? 24.594 -5.23 2.578 1 60.5 53 ARG B N 1
ATOM 3992 C CA . ARG B 1 53 ? 24.422 -4.895 3.986 1 60.5 53 ARG B CA 1
ATOM 3993 C C . ARG B 1 53 ? 25.016 -3.529 4.305 1 60.5 53 ARG B C 1
ATOM 3995 O O . ARG B 1 53 ? 25.016 -3.096 5.457 1 60.5 53 ARG B O 1
ATOM 4002 N N . GLY B 1 54 ? 25.578 -2.961 3.318 1 63.12 54 GLY B N 1
ATOM 4003 C CA . GLY B 1 54 ? 26.172 -1.643 3.475 1 63.12 54 GLY B CA 1
ATOM 4004 C C . GLY B 1 54 ? 27.5 -1.671 4.191 1 63.12 54 GLY B C 1
ATOM 4005 O O . GLY B 1 54 ? 27.984 -0.637 4.664 1 63.12 54 GLY B O 1
ATOM 4006 N N . LEU B 1 55 ? 27.984 -2.727 4.402 1 72.12 55 LEU B N 1
ATOM 4007 C CA . LEU B 1 55 ? 29.234 -2.857 5.148 1 72.12 55 LEU B CA 1
ATOM 4008 C C . LEU B 1 55 ? 30.438 -2.596 4.242 1 72.12 55 LEU B C 1
ATOM 4010 O O . LEU B 1 55 ? 31.469 -2.123 4.707 1 72.12 55 LEU B O 1
ATOM 4014 N N . ILE B 1 56 ? 30.203 -2.924 2.945 1 77.06 56 ILE B N 1
ATOM 4015 C CA . ILE B 1 56 ? 31.297 -2.684 2.002 1 77.06 56 ILE B CA 1
ATOM 4016 C C . ILE B 1 56 ? 30.734 -2.072 0.717 1 77.06 56 ILE B C 1
ATOM 4018 O O . ILE B 1 56 ? 29.531 -2.139 0.462 1 77.06 56 ILE B O 1
ATOM 4022 N N . ARG B 1 57 ? 31.438 -1.299 -0.02 1 75.12 57 ARG B N 1
ATOM 4023 C CA . ARG B 1 57 ? 31.047 -0.746 -1.312 1 75.12 57 ARG B CA 1
ATOM 4024 C C . ARG B 1 57 ? 32.031 -1.159 -2.404 1 75.12 57 ARG B C 1
ATOM 4026 O O . ARG B 1 57 ? 33.219 -1.279 -2.154 1 75.12 57 ARG B O 1
ATOM 4033 N N . SER B 1 58 ? 31.406 -1.376 -3.57 1 74.62 58 SER B N 1
ATOM 4034 C CA . SER B 1 58 ? 32.219 -1.674 -4.738 1 74.62 58 SER B CA 1
ATOM 4035 C C . SER B 1 58 ? 32.562 -0.405 -5.512 1 74.62 58 SER B C 1
ATOM 4037 O O . SER B 1 58 ? 31.703 0.439 -5.742 1 74.62 58 SER B O 1
ATOM 4039 N N . VAL B 1 59 ? 33.781 -0.131 -5.715 1 66.56 59 VAL B N 1
ATOM 4040 C CA . VAL B 1 59 ? 34.25 0.957 -6.566 1 66.56 59 VAL B CA 1
ATOM 4041 C C . VAL B 1 59 ? 34.812 0.388 -7.863 1 66.56 59 VAL B C 1
ATOM 4043 O O . VAL B 1 59 ? 35.75 -0.418 -7.836 1 66.56 59 VAL B O 1
ATOM 4046 N N . HIS B 1 60 ? 34.156 0.8 -8.93 1 66.12 60 HIS B N 1
ATOM 4047 C CA . HIS B 1 60 ? 34.562 0.302 -10.234 1 66.12 60 HIS B CA 1
ATOM 4048 C C . HIS B 1 60 ? 36.031 0.545 -10.469 1 66.12 60 HIS B C 1
ATOM 4050 O O . HIS B 1 60 ? 36.5 1.68 -10.367 1 66.12 60 HIS B O 1
ATOM 4056 N N . GLY B 1 61 ? 36.781 -0.506 -10.781 1 66.81 61 GLY B N 1
ATOM 4057 C CA . GLY B 1 61 ? 38.188 -0.457 -11.109 1 66.81 61 GLY B CA 1
ATOM 4058 C C . GLY B 1 61 ? 39.094 -0.416 -9.891 1 66.81 61 GLY B C 1
ATOM 4059 O O . GLY B 1 61 ? 40.312 -0.548 -10 1 66.81 61 GLY B O 1
ATOM 4060 N N . ALA B 1 62 ? 38.531 -0.172 -8.641 1 72.19 62 ALA B N 1
ATOM 4061 C CA . ALA B 1 62 ? 39.375 0.017 -7.469 1 72.19 62 ALA B CA 1
ATOM 4062 C C . ALA B 1 62 ? 39.188 -1.106 -6.457 1 72.19 62 ALA B C 1
ATOM 4064 O O . ALA B 1 62 ? 40.062 -1.403 -5.664 1 72.19 62 ALA B O 1
ATOM 4065 N N . GLY B 1 63 ? 38.062 -1.761 -6.535 1 78.81 63 GLY B N 1
ATOM 4066 C CA . GLY B 1 63 ? 37.844 -2.879 -5.633 1 78.81 63 GLY B CA 1
ATOM 4067 C C . GLY B 1 63 ? 36.719 -2.625 -4.633 1 78.81 63 GLY B C 1
ATOM 4068 O O . GLY B 1 63 ? 35.812 -1.829 -4.891 1 78.81 63 GLY B O 1
ATOM 4069 N N . PHE B 1 64 ? 36.75 -3.385 -3.457 1 82.5 64 PHE B N 1
ATOM 4070 C CA . PHE B 1 64 ? 35.719 -3.293 -2.41 1 82.5 64 PHE B CA 1
ATOM 4071 C C . PHE B 1 64 ? 36.281 -2.58 -1.183 1 82.5 64 PHE B C 1
ATOM 4073 O O . PHE B 1 64 ? 37.438 -2.814 -0.785 1 82.5 64 PHE B O 1
ATOM 4080 N N . PHE B 1 65 ? 35.562 -1.635 -0.623 1 80.88 65 PHE B N 1
ATOM 4081 C CA . PHE B 1 65 ? 36 -0.824 0.504 1 80.88 65 PHE B CA 1
ATOM 4082 C C . PHE B 1 65 ? 35.031 -0.899 1.654 1 80.88 65 PHE B C 1
ATOM 4084 O O . PHE B 1 65 ? 33.812 -1.023 1.432 1 80.88 65 PHE B O 1
ATOM 4091 N N . VAL B 1 66 ? 35.625 -0.863 2.846 1 77 66 VAL B N 1
ATOM 4092 C CA . VAL B 1 66 ? 34.781 -0.788 4.039 1 77 66 VAL B CA 1
ATOM 4093 C C . VAL B 1 66 ? 34.094 0.571 4.102 1 77 66 VAL B C 1
ATOM 4095 O O . VAL B 1 66 ? 34.75 1.61 3.926 1 77 66 VAL B O 1
ATOM 4098 N N . CYS B 1 67 ? 32.875 0.551 4.148 1 65.5 67 CYS B N 1
ATOM 4099 C CA . CYS B 1 67 ? 32.125 1.789 4.238 1 65.5 67 CYS B CA 1
ATOM 4100 C C . CYS B 1 67 ? 32.344 2.477 5.578 1 65.5 67 CYS B C 1
ATOM 4102 O O . CYS B 1 67 ? 32.625 1.814 6.582 1 65.5 67 CYS B O 1
ATOM 4104 N N . ALA B 1 68 ? 32.656 3.795 5.613 1 50.28 68 ALA B N 1
ATOM 4105 C CA . ALA B 1 68 ? 32.812 4.562 6.848 1 50.28 68 ALA B CA 1
ATOM 4106 C C . ALA B 1 68 ? 31.719 4.215 7.855 1 50.28 68 ALA B C 1
ATOM 4108 O O . ALA B 1 68 ? 30.578 3.971 7.477 1 50.28 68 ALA B O 1
ATOM 4109 N N . SER B 1 69 ? 32.25 3.709 8.969 1 41.69 69 SER B N 1
ATOM 4110 C CA . SER B 1 69 ? 31.391 3.35 10.102 1 41.69 69 SER B CA 1
ATOM 4111 C C . SER B 1 69 ? 30.344 4.418 10.367 1 41.69 69 SER B C 1
ATOM 4113 O O . SER B 1 69 ? 30.672 5.559 10.695 1 41.69 69 SER B O 1
ATOM 4115 N N . THR B 1 70 ? 29.469 4.602 9.555 1 37.62 70 THR B N 1
ATOM 4116 C CA . THR B 1 70 ? 28.453 5.523 10.047 1 37.62 70 THR B CA 1
ATOM 4117 C C . THR B 1 70 ? 28.203 5.32 11.539 1 37.62 70 THR B C 1
ATOM 4119 O O . THR B 1 70 ? 28.344 4.203 12.047 1 37.62 70 THR B O 1
ATOM 4122 N N . PRO B 1 71 ? 28.047 6.402 12.367 1 35.41 71 PRO B N 1
ATOM 4123 C CA . PRO B 1 71 ? 27.797 6.289 13.805 1 35.41 71 PRO B CA 1
ATOM 4124 C C . PRO B 1 71 ? 27.109 4.977 14.18 1 35.41 71 PRO B C 1
ATOM 4126 O O . PRO B 1 71 ? 26.578 4.285 13.312 1 35.41 71 PRO B O 1
ATOM 4129 N N . ALA B 1 72 ? 27.062 4.719 15.578 1 32.72 72 ALA B N 1
ATOM 4130 C CA . ALA B 1 72 ? 26.547 3.521 16.234 1 32.72 72 ALA B CA 1
ATOM 4131 C C . ALA B 1 72 ? 25.312 2.98 15.508 1 32.72 72 ALA B C 1
ATOM 4133 O O . ALA B 1 72 ? 24.375 3.729 15.219 1 32.72 72 ALA B O 1
ATOM 4134 N N . PRO B 1 73 ? 25.422 1.949 14.703 1 33.06 73 PRO B N 1
ATOM 4135 C CA . PRO B 1 73 ? 24.219 1.306 14.164 1 33.06 73 PRO B CA 1
ATOM 4136 C C . PRO B 1 73 ? 23.031 1.419 15.102 1 33.06 73 PRO B C 1
ATOM 4138 O O . PRO B 1 73 ? 23.203 1.54 16.328 1 33.06 73 PRO B O 1
ATOM 4141 N N . LEU B 1 74 ? 22.016 2.156 14.812 1 33.97 74 LEU B N 1
ATOM 4142 C CA . LEU B 1 74 ? 20.875 1.744 15.625 1 33.97 74 LEU B CA 1
ATOM 4143 C C . LEU B 1 74 ? 21.141 0.397 16.281 1 33.97 74 LEU B C 1
ATOM 4145 O O . LEU B 1 74 ? 21.844 -0.447 15.727 1 33.97 74 LEU B O 1
ATOM 4149 N N . SER B 1 75 ? 21.281 0.302 17.562 1 33.22 75 SER B N 1
ATOM 4150 C CA . SER B 1 75 ? 21.484 -1.013 18.172 1 33.22 75 SER B CA 1
ATOM 4151 C C . SER B 1 75 ? 21.219 -2.127 17.156 1 33.22 75 SER B C 1
ATOM 4153 O O . SER B 1 75 ? 20.391 -1.976 16.266 1 33.22 75 SER B O 1
ATOM 4155 N N . LYS B 1 76 ? 22.125 -3.002 16.938 1 33.38 76 LYS B N 1
ATOM 4156 C CA . LYS B 1 76 ? 21.969 -4.285 16.266 1 33.38 76 LYS B CA 1
ATOM 4157 C C . LYS B 1 76 ? 20.531 -4.773 16.344 1 33.38 76 LYS B C 1
ATOM 4159 O O . LYS B 1 76 ? 20.188 -5.613 17.188 1 33.38 76 LYS B O 1
ATOM 4164 N N . ALA B 1 77 ? 19.672 -3.967 16.547 1 37.03 77 ALA B N 1
ATOM 4165 C CA . ALA B 1 77 ? 18.391 -4.656 16.391 1 37.03 77 ALA B CA 1
ATOM 4166 C C . ALA B 1 77 ? 18.406 -5.578 15.172 1 37.03 77 ALA B C 1
ATOM 4168 O O . ALA B 1 77 ? 18.484 -5.109 14.039 1 37.03 77 ALA B O 1
ATOM 4169 N N . THR B 1 78 ? 19.078 -6.621 15.172 1 38.81 78 THR B N 1
ATOM 4170 C CA . THR B 1 78 ? 18.984 -7.789 14.297 1 38.81 78 THR B CA 1
ATOM 4171 C C . THR B 1 78 ? 17.672 -7.785 13.523 1 38.81 78 THR B C 1
ATOM 4173 O O . THR B 1 78 ? 16.609 -7.617 14.109 1 38.81 78 THR B O 1
ATOM 4176 N N . GLN B 1 79 ? 17.766 -7.305 12.258 1 49.16 79 GLN B N 1
ATOM 4177 C CA . GLN B 1 79 ? 16.562 -7.609 11.492 1 49.16 79 GLN B CA 1
ATOM 4178 C C . GLN B 1 79 ? 15.773 -8.75 12.125 1 49.16 79 GLN B C 1
ATOM 4180 O O . GLN B 1 79 ? 16.344 -9.805 12.438 1 49.16 79 GLN B O 1
ATOM 4185 N N . PRO B 1 80 ? 14.695 -8.336 12.664 1 52.41 80 PRO B N 1
ATOM 4186 C CA . PRO B 1 80 ? 13.969 -9.516 13.156 1 52.41 80 PRO B CA 1
ATOM 4187 C C . PRO B 1 80 ? 14.102 -10.719 12.227 1 52.41 80 PRO B C 1
ATOM 4189 O O . PRO B 1 80 ? 13.922 -10.594 11.016 1 52.41 80 PRO B O 1
ATOM 4192 N N . ALA B 1 81 ? 14.773 -11.727 12.664 1 50.94 81 ALA B N 1
ATOM 4193 C CA . ALA B 1 81 ? 15.047 -12.961 11.93 1 50.94 81 ALA B CA 1
ATOM 4194 C C . ALA B 1 81 ? 13.883 -13.312 11 1 50.94 81 ALA B C 1
ATOM 4196 O O . ALA B 1 81 ? 14.102 -13.789 9.883 1 50.94 81 ALA B O 1
ATOM 4197 N N . HIS B 1 82 ? 12.68 -12.891 11.445 1 55.97 82 HIS B N 1
ATOM 4198 C CA . HIS B 1 82 ? 11.516 -13.289 10.656 1 55.97 82 HIS B CA 1
ATOM 4199 C C . HIS B 1 82 ? 11.398 -12.445 9.383 1 55.97 82 HIS B C 1
ATOM 4201 O O . HIS B 1 82 ? 10.898 -12.922 8.367 1 55.97 82 HIS B O 1
ATOM 4207 N N . ILE B 1 83 ? 11.914 -11.289 9.375 1 56 83 ILE B N 1
ATOM 4208 C CA . ILE B 1 83 ? 11.891 -10.445 8.188 1 56 83 ILE B CA 1
ATOM 4209 C C . ILE B 1 83 ? 12.969 -10.891 7.207 1 56 83 ILE B C 1
ATOM 4211 O O . ILE B 1 83 ? 12.719 -10.992 6.004 1 56 83 ILE B O 1
ATOM 4215 N N . VAL B 1 84 ? 14.102 -11.227 7.688 1 55.19 84 VAL B N 1
ATOM 4216 C CA . VAL B 1 84 ? 15.211 -11.664 6.844 1 55.19 84 VAL B CA 1
ATOM 4217 C C . VAL B 1 84 ? 14.828 -12.945 6.109 1 55.19 84 VAL B C 1
ATOM 4219 O O . VAL B 1 84 ? 15.031 -13.062 4.898 1 55.19 84 VAL B O 1
ATOM 4222 N N . GLU B 1 85 ? 14.266 -13.836 6.805 1 62 85 GLU B N 1
ATOM 4223 C CA . GLU B 1 85 ? 13.836 -15.102 6.211 1 62 85 GLU B CA 1
ATOM 4224 C C . GLU B 1 85 ? 12.766 -14.875 5.145 1 62 85 GLU B C 1
ATOM 4226 O O . GLU B 1 85 ? 12.781 -15.523 4.098 1 62 85 GLU B O 1
ATOM 4231 N N . ALA B 1 86 ? 11.945 -13.969 5.43 1 63.84 86 ALA B N 1
ATOM 4232 C CA . ALA B 1 86 ? 10.867 -13.648 4.496 1 63.84 86 ALA B CA 1
ATOM 4233 C C . ALA B 1 86 ? 11.414 -13.031 3.215 1 63.84 86 ALA B C 1
ATOM 4235 O O . ALA B 1 86 ? 10.992 -13.391 2.113 1 63.84 86 ALA B O 1
ATOM 4236 N N . VAL B 1 87 ? 12.359 -12.234 3.406 1 56 87 VAL B N 1
ATOM 4237 C CA . VAL B 1 87 ? 12.969 -11.531 2.281 1 56 87 VAL B CA 1
ATOM 4238 C C . VAL B 1 87 ? 13.781 -12.508 1.438 1 56 87 VAL B C 1
ATOM 4240 O O . VAL B 1 87 ? 13.758 -12.438 0.206 1 56 87 VAL B O 1
ATOM 4243 N N . ASP B 1 88 ? 14.484 -13.352 2.049 1 56.66 88 ASP B N 1
ATOM 4244 C CA . ASP B 1 88 ? 15.289 -14.336 1.333 1 56.66 88 ASP B CA 1
ATOM 4245 C C . ASP B 1 88 ? 14.422 -15.156 0.373 1 56.66 88 ASP B C 1
ATOM 4247 O O . ASP B 1 88 ? 14.836 -15.43 -0.756 1 56.66 88 ASP B O 1
ATOM 4251 N N . ARG B 1 89 ? 13.359 -15.422 0.848 1 56.59 89 ARG B N 1
ATOM 4252 C CA . ARG B 1 89 ? 12.445 -16.188 0.018 1 56.59 89 ARG B CA 1
ATOM 4253 C C . ARG B 1 89 ? 12 -15.383 -1.201 1 56.59 89 ARG B C 1
ATOM 4255 O O . ARG B 1 89 ? 11.875 -15.93 -2.301 1 56.59 89 ARG B O 1
ATOM 4262 N N . LEU B 1 90 ? 11.852 -14.109 -0.976 1 57.34 90 LEU B N 1
ATOM 4263 C CA . LEU B 1 90 ? 11.312 -13.266 -2.035 1 57.34 90 LEU B CA 1
ATOM 4264 C C . LEU B 1 90 ? 12.422 -12.758 -2.949 1 57.34 90 LEU B C 1
ATOM 4266 O O . LEU B 1 90 ? 12.219 -12.609 -4.156 1 57.34 90 LEU B O 1
ATOM 4270 N N . THR B 1 91 ? 13.516 -12.453 -2.301 1 55.62 91 THR B N 1
ATOM 4271 C CA . THR B 1 91 ? 14.609 -11.867 -3.064 1 55.62 91 THR B CA 1
ATOM 4272 C C . THR B 1 91 ? 15.141 -12.852 -4.098 1 55.62 91 THR B C 1
ATOM 4274 O O . THR B 1 91 ? 15.664 -12.453 -5.141 1 55.62 91 THR B O 1
ATOM 4277 N N . LEU B 1 92 ? 15.109 -14.109 -3.764 1 49.34 92 LEU B N 1
ATOM 4278 C CA . LEU B 1 92 ? 15.578 -15.07 -4.754 1 49.34 92 LEU B CA 1
ATOM 4279 C C . LEU B 1 92 ? 14.984 -14.781 -6.125 1 49.34 92 LEU B C 1
ATOM 4281 O O . LEU B 1 92 ? 15.68 -14.844 -7.141 1 49.34 92 LEU B O 1
ATOM 4285 N N . LEU B 1 93 ? 13.734 -14.352 -6.07 1 52.84 93 LEU B N 1
ATOM 4286 C CA . LEU B 1 93 ? 13.109 -14.133 -7.371 1 52.84 93 LEU B CA 1
ATOM 4287 C C . LEU B 1 93 ? 13.242 -12.672 -7.789 1 52.84 93 LEU B C 1
ATOM 4289 O O . LEU B 1 93 ? 13.43 -12.375 -8.969 1 52.84 93 LEU B O 1
ATOM 4293 N N . THR B 1 94 ? 13.172 -11.711 -6.859 1 53.88 94 THR B N 1
ATOM 4294 C CA . THR B 1 94 ? 13.172 -10.305 -7.254 1 53.88 94 THR B CA 1
ATOM 4295 C C . THR B 1 94 ? 14.578 -9.867 -7.668 1 53.88 94 THR B C 1
ATOM 4297 O O . THR B 1 94 ? 14.734 -9.039 -8.57 1 53.88 94 THR B O 1
ATOM 4300 N N . ALA B 1 95 ? 15.625 -10.328 -6.91 1 47.56 95 ALA B N 1
ATOM 4301 C CA . ALA B 1 95 ? 17 -10 -7.23 1 47.56 95 ALA B CA 1
ATOM 4302 C C . ALA B 1 95 ? 17.359 -10.461 -8.641 1 47.56 95 ALA B C 1
ATOM 4304 O O . ALA B 1 95 ? 18.188 -9.836 -9.32 1 47.56 95 ALA B O 1
ATOM 4305 N N . GLN B 1 96 ? 16.75 -11.547 -8.969 1 46.47 96 GLN B N 1
ATOM 4306 C CA . GLN B 1 96 ? 17.031 -12.07 -10.305 1 46.47 96 GLN B CA 1
ATOM 4307 C C . GLN B 1 96 ? 16.391 -11.195 -11.375 1 46.47 96 GLN B C 1
ATOM 4309 O O . GLN B 1 96 ? 16.516 -11.484 -12.57 1 46.47 96 GLN B O 1
ATOM 4314 N N . LEU B 1 97 ? 15.797 -10.141 -10.852 1 49.47 97 LEU B N 1
ATOM 4315 C CA . LEU B 1 97 ? 15.047 -9.312 -11.789 1 49.47 97 LEU B CA 1
ATOM 4316 C C . LEU B 1 97 ? 15.977 -8.406 -12.586 1 49.47 97 LEU B C 1
ATOM 4318 O O . LEU B 1 97 ? 15.523 -7.645 -13.445 1 49.47 97 LEU B O 1
ATOM 4322 N N . ASP B 1 98 ? 17.25 -8.594 -12.289 1 50.53 98 ASP B N 1
ATOM 4323 C CA . ASP B 1 98 ? 18.078 -7.844 -13.219 1 50.53 98 ASP B CA 1
ATOM 4324 C C . ASP B 1 98 ? 18.062 -8.469 -14.609 1 50.53 98 ASP B C 1
ATOM 4326 O O . ASP B 1 98 ? 18.797 -9.414 -14.891 1 50.53 98 ASP B O 1
ATOM 4330 N N . GLN B 1 99 ? 17.109 -8.086 -15.391 1 53.56 99 GLN B N 1
ATOM 4331 C CA . GLN B 1 99 ? 16.781 -8.609 -16.719 1 53.56 99 GLN B CA 1
ATOM 4332 C C . GLN B 1 99 ? 18 -8.602 -17.625 1 53.56 99 GLN B C 1
ATOM 4334 O O . GLN B 1 99 ? 18.125 -9.453 -18.5 1 53.56 99 GLN B O 1
ATOM 4339 N N . GLU B 1 100 ? 18.797 -7.676 -17.359 1 55.66 100 GLU B N 1
ATOM 4340 C CA . GLU B 1 100 ? 19.938 -7.586 -18.281 1 55.66 100 GLU B CA 1
ATOM 4341 C C . GLU B 1 100 ? 20.859 -8.797 -18.125 1 55.66 100 GLU B C 1
ATOM 4343 O O . GLU B 1 100 ? 21.438 -9.266 -19.109 1 55.66 100 GLU B O 1
ATOM 4348 N N . LYS B 1 101 ? 20.75 -9.438 -17.031 1 64.5 101 LYS B N 1
ATOM 4349 C CA . LYS B 1 101 ? 21.703 -10.523 -16.781 1 64.5 101 LYS B CA 1
ATOM 4350 C C . LYS B 1 101 ? 21.047 -11.883 -17.031 1 64.5 101 LYS B C 1
ATOM 4352 O O . LYS B 1 101 ? 21.75 -12.875 -17.234 1 64.5 101 LYS B O 1
ATOM 4357 N N . LEU B 1 102 ? 19.766 -11.922 -17.156 1 76.62 102 LEU B N 1
ATOM 4358 C CA . LEU B 1 102 ? 19.031 -13.172 -17.359 1 76.62 102 LEU B CA 1
ATOM 4359 C C . LEU B 1 102 ? 18.031 -13.055 -18.484 1 76.62 102 LEU B C 1
ATOM 4361 O O . LEU B 1 102 ? 16.844 -12.844 -18.234 1 76.62 102 LEU B O 1
ATOM 4365 N N . PRO B 1 103 ? 18.5 -13.281 -19.672 1 81.12 103 PRO B N 1
ATOM 4366 C CA . PRO B 1 103 ? 17.641 -13.047 -20.828 1 81.12 103 PRO B CA 1
ATOM 4367 C C . PRO B 1 103 ? 16.5 -14.055 -20.922 1 81.12 103 PRO B C 1
ATOM 4369 O O . PRO B 1 103 ? 15.422 -13.734 -21.453 1 81.12 103 PRO B O 1
ATOM 4372 N N . VAL B 1 104 ? 16.75 -15.383 -20.516 1 91.44 104 VAL B N 1
ATOM 4373 C CA . VAL B 1 104 ? 15.703 -16.391 -20.516 1 91.44 104 VAL B CA 1
ATOM 4374 C C . VAL B 1 104 ? 15.031 -16.469 -19.141 1 91.44 104 VAL B C 1
ATOM 4376 O O . VAL B 1 104 ? 15.625 -16.953 -18.188 1 91.44 104 VAL B O 1
ATOM 4379 N N . ARG B 1 105 ? 13.758 -16.016 -19.109 1 91.44 105 ARG B N 1
ATOM 4380 C CA . ARG B 1 105 ? 13.125 -15.852 -17.812 1 91.44 105 ARG B CA 1
ATOM 4381 C C . ARG B 1 105 ? 11.891 -16.75 -17.688 1 91.44 105 ARG B C 1
ATOM 4383 O O . ARG B 1 105 ? 10.812 -16.266 -17.328 1 91.44 105 ARG B O 1
ATOM 4390 N N . VAL B 1 106 ? 12.094 -18.016 -17.875 1 94.25 106 VAL B N 1
ATOM 4391 C CA . VAL B 1 106 ? 11.008 -18.984 -17.891 1 94.25 106 VAL B CA 1
ATOM 4392 C C . VAL B 1 106 ? 10.406 -19.109 -16.5 1 94.25 106 VAL B C 1
ATOM 4394 O O . VAL B 1 106 ? 9.258 -19.531 -16.344 1 94.25 106 VAL B O 1
ATOM 4397 N N . GLY B 1 107 ? 11.148 -18.688 -15.43 1 92.75 107 GLY B N 1
ATOM 4398 C CA . GLY B 1 107 ? 10.688 -18.797 -14.055 1 92.75 107 GLY B CA 1
ATOM 4399 C C . GLY B 1 107 ? 9.977 -17.547 -13.57 1 92.75 107 GLY B C 1
ATOM 4400 O O . GLY B 1 107 ? 9.461 -17.5 -12.453 1 92.75 107 GLY B O 1
ATOM 4401 N N . ASP B 1 108 ? 9.844 -16.5 -14.406 1 89.38 108 ASP B N 1
ATOM 4402 C CA . ASP B 1 108 ? 9.188 -15.25 -14.031 1 89.38 108 ASP B CA 1
ATOM 4403 C C . ASP B 1 108 ? 7.676 -15.438 -13.938 1 89.38 108 ASP B C 1
ATOM 4405 O O . ASP B 1 108 ? 7.078 -16.141 -14.758 1 89.38 108 ASP B O 1
ATOM 4409 N N . GLY B 1 109 ? 7.117 -14.883 -12.867 1 90.06 109 GLY B N 1
ATOM 4410 C CA . GLY B 1 109 ? 5.684 -15.016 -12.672 1 90.06 109 GLY B CA 1
ATOM 4411 C C . GLY B 1 109 ? 4.871 -14.086 -13.555 1 90.06 109 GLY B C 1
ATOM 4412 O O . GLY B 1 109 ? 3.645 -14.203 -13.625 1 90.06 109 GLY B O 1
ATOM 4413 N N . ARG B 1 110 ? 5.551 -13.25 -14.312 1 86.56 110 ARG B N 1
ATOM 4414 C CA . ARG B 1 110 ? 4.875 -12.266 -15.156 1 86.56 110 ARG B CA 1
ATOM 4415 C C . ARG B 1 110 ? 5.07 -12.586 -16.641 1 86.56 110 ARG B C 1
ATOM 4417 O O . ARG B 1 110 ? 6.121 -13.094 -17.031 1 86.56 110 ARG B O 1
ATOM 4424 N N . PRO B 1 111 ? 4.074 -12.242 -17.391 1 88.25 111 PRO B N 1
ATOM 4425 C CA . PRO B 1 111 ? 4.246 -12.414 -18.828 1 88.25 111 PRO B CA 1
ATOM 4426 C C . PRO B 1 111 ? 5.168 -11.367 -19.453 1 88.25 111 PRO B C 1
ATOM 4428 O O . PRO B 1 111 ? 5.379 -10.305 -18.859 1 88.25 111 PRO B O 1
ATOM 4431 N N . PRO B 1 112 ? 5.738 -11.75 -20.625 1 85.19 112 PRO B N 1
ATOM 4432 C CA . PRO B 1 112 ? 6.469 -10.695 -21.344 1 85.19 112 PRO B CA 1
ATOM 4433 C C . PRO B 1 112 ? 5.57 -9.547 -21.781 1 85.19 112 PRO B C 1
ATOM 4435 O O . PRO B 1 112 ? 4.375 -9.75 -22.016 1 85.19 112 PRO B O 1
ATOM 4438 N N . GLN B 1 113 ? 6.133 -8.469 -21.875 1 78.19 113 GLN B N 1
ATOM 4439 C CA . GLN B 1 113 ? 5.387 -7.277 -22.266 1 78.19 113 GLN B CA 1
ATOM 4440 C C . GLN B 1 113 ? 4.684 -7.473 -23.594 1 78.19 113 GLN B C 1
ATOM 4442 O O . GLN B 1 113 ? 3.594 -6.945 -23.812 1 78.19 113 GLN B O 1
ATOM 4447 N N . SER B 1 114 ? 5.293 -8.188 -24.484 1 83.31 114 SER B N 1
ATOM 4448 C CA . SER B 1 114 ? 4.75 -8.398 -25.828 1 83.31 114 SER B CA 1
ATOM 4449 C C . SER B 1 114 ? 3.387 -9.078 -25.766 1 83.31 114 SER B C 1
ATOM 4451 O O . SER B 1 114 ? 2.584 -8.953 -26.688 1 83.31 114 SER B O 1
ATOM 4453 N N . TRP B 1 115 ? 3.133 -9.773 -24.719 1 88.06 11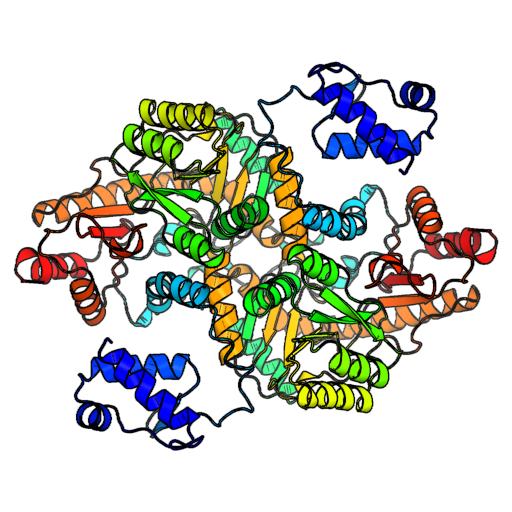5 TRP B N 1
ATOM 4454 C CA . TRP B 1 115 ? 1.856 -10.469 -24.578 1 88.06 115 TRP B CA 1
ATOM 4455 C C . TRP B 1 115 ? 0.751 -9.492 -24.188 1 88.06 115 TRP B C 1
ATOM 4457 O O . TRP B 1 115 ? -0.434 -9.82 -24.266 1 88.06 115 TRP B O 1
ATOM 4467 N N . MET B 1 116 ? 1.155 -8.211 -23.75 1 81.56 116 MET B N 1
ATOM 4468 C CA . MET B 1 116 ? 0.185 -7.25 -23.234 1 81.56 116 MET B CA 1
ATOM 4469 C C . MET B 1 116 ? 0.015 -6.082 -24.203 1 81.56 116 MET B C 1
ATOM 4471 O O . MET B 1 116 ? -0.759 -5.16 -23.938 1 81.56 116 MET B O 1
ATOM 4475 N N . ASN B 1 117 ? 0.707 -6.039 -25.297 1 74.31 117 ASN B N 1
ATOM 4476 C CA . ASN B 1 117 ? 0.735 -4.918 -26.234 1 74.31 117 ASN B CA 1
ATOM 4477 C C . ASN B 1 117 ? -0.665 -4.562 -26.719 1 74.31 117 ASN B C 1
ATOM 4479 O O . ASN B 1 117 ? -0.969 -3.389 -26.953 1 74.31 117 ASN B O 1
ATOM 4483 N N . ASP B 1 118 ? -1.467 -5.531 -26.781 1 73.69 118 ASP B N 1
ATOM 4484 C CA . ASP B 1 118 ? -2.799 -5.301 -27.328 1 73.69 118 ASP B CA 1
ATOM 4485 C C . ASP B 1 118 ? -3.75 -4.766 -26.266 1 73.69 118 ASP B C 1
ATOM 4487 O O . ASP B 1 118 ? -4.828 -4.262 -26.578 1 73.69 118 ASP B O 1
ATOM 4491 N N . ALA B 1 119 ? -3.32 -4.879 -25.125 1 75.12 119 ALA B N 1
ATOM 4492 C CA . ALA B 1 119 ? -4.215 -4.508 -24.031 1 75.12 119 ALA B CA 1
ATOM 4493 C C . ALA B 1 119 ? -4.219 -2.996 -23.828 1 75.12 119 ALA B C 1
ATOM 4495 O O . ALA B 1 119 ? -5.25 -2.414 -23.469 1 75.12 119 ALA B O 1
ATOM 4496 N N . LEU B 1 120 ? -3.068 -2.393 -23.969 1 69.62 120 LEU B N 1
ATOM 4497 C CA . LEU B 1 120 ? -2.924 -0.971 -23.672 1 69.62 120 LEU B CA 1
ATOM 4498 C C . LEU B 1 120 ? -2.961 -0.141 -24.953 1 69.62 120 LEU B C 1
ATOM 4500 O O . LEU B 1 120 ? -2.281 -0.467 -25.922 1 69.62 120 LEU B O 1
ATOM 4504 N N . PRO B 1 121 ? -3.865 0.826 -24.906 1 66.62 121 PRO B N 1
ATOM 4505 C CA . PRO B 1 121 ? -3.871 1.696 -26.094 1 66.62 121 PRO B CA 1
ATOM 4506 C C . PRO B 1 121 ? -2.602 2.537 -26.203 1 66.62 121 PRO B C 1
ATOM 4508 O O . PRO B 1 121 ? -1.979 2.867 -25.188 1 66.62 121 PRO B O 1
ATOM 4511 N N . LEU B 1 122 ? -2.154 2.662 -27.438 1 62.06 122 LEU B N 1
ATOM 4512 C CA . LEU B 1 122 ? -0.991 3.508 -27.672 1 62.06 122 LEU B CA 1
ATOM 4513 C C . LEU B 1 122 ? -1.284 4.953 -27.281 1 62.06 122 LEU B C 1
ATOM 4515 O O . LEU B 1 122 ? -0.386 5.68 -26.844 1 62.06 122 LEU B O 1
ATOM 4519 N N . ARG B 1 123 ? -2.502 5.348 -27.625 1 60 123 ARG B N 1
ATOM 4520 C CA . ARG B 1 123 ? -2.947 6.691 -27.266 1 60 123 ARG B CA 1
ATOM 4521 C C . ARG B 1 123 ? -4.215 6.641 -26.422 1 60 123 ARG B C 1
ATOM 4523 O O . ARG B 1 123 ? -5.133 5.867 -26.719 1 60 123 ARG B O 1
ATOM 4530 N N . MET B 1 124 ? -3.992 7.117 -25.219 1 55.56 124 MET B N 1
ATOM 4531 C CA . MET B 1 124 ? -5.25 7.199 -24.484 1 55.56 124 MET B CA 1
ATOM 4532 C C . MET B 1 124 ? -6.18 8.234 -25.109 1 55.56 124 MET B C 1
ATOM 4534 O O . MET B 1 124 ? -5.789 9.383 -25.312 1 55.56 124 MET B O 1
ATOM 4538 N N . LYS B 1 125 ? -6.988 7.898 -26.141 1 52.78 125 LYS B N 1
ATOM 4539 C CA . LYS B 1 125 ? -7.852 8.828 -26.859 1 52.78 125 LYS B CA 1
ATOM 4540 C C . LYS B 1 125 ? -8.477 9.844 -25.906 1 52.78 125 LYS B C 1
ATOM 4542 O O . LYS B 1 125 ? -8.703 11 -26.281 1 52.78 125 LYS B O 1
ATOM 4547 N N . GLY B 1 126 ? -8.852 9.5 -24.625 1 52.72 126 GLY B N 1
ATOM 4548 C CA . GLY B 1 126 ? -9.75 10.305 -23.797 1 52.72 126 GLY B CA 1
ATOM 4549 C C . GLY B 1 126 ? -9.016 11.18 -22.812 1 52.72 126 GLY B C 1
ATOM 4550 O O . GLY B 1 126 ? -7.805 11.047 -22.625 1 52.72 126 GLY B O 1
ATOM 4551 N N . ASN B 1 127 ? -9.609 12.484 -22.594 1 58.75 127 ASN B N 1
ATOM 4552 C CA . ASN B 1 127 ? -9.195 13.477 -21.609 1 58.75 127 ASN B CA 1
ATOM 4553 C C . ASN B 1 127 ? -9.18 12.891 -20.203 1 58.75 127 ASN B C 1
ATOM 4555 O O . ASN B 1 127 ? -10.055 13.188 -19.391 1 58.75 127 ASN B O 1
ATOM 4559 N N . ILE B 1 128 ? -8.336 11.82 -19.984 1 62.12 128 ILE B N 1
ATOM 4560 C CA . ILE B 1 128 ? -8.312 11.219 -18.656 1 62.12 128 ILE B CA 1
ATOM 4561 C C . ILE B 1 128 ? -8.062 12.297 -17.609 1 62.12 128 ILE B C 1
ATOM 4563 O O . ILE B 1 128 ? -8.656 12.273 -16.531 1 62.12 128 ILE B O 1
ATOM 4567 N N . PHE B 1 129 ? -7.297 13.156 -18 1 65.06 129 PHE B N 1
ATOM 4568 C CA . PHE B 1 129 ? -7.008 14.211 -17.031 1 65.06 129 PHE B CA 1
ATOM 4569 C C . PHE B 1 129 ? -8.195 15.156 -16.891 1 65.06 129 PHE B C 1
ATOM 4571 O O . PHE B 1 129 ? -8.461 15.656 -15.797 1 65.06 129 PHE B O 1
ATOM 4578 N N . LYS B 1 130 ? -8.844 15.328 -18.016 1 62.72 130 LYS B N 1
ATOM 4579 C CA . LYS B 1 130 ? -10.031 16.172 -17.922 1 62.72 130 LYS B CA 1
ATOM 4580 C C . LYS B 1 130 ? -11.078 15.562 -17 1 62.72 130 LYS B C 1
ATOM 4582 O O . LYS B 1 130 ? -11.68 16.266 -16.188 1 62.72 130 LYS B O 1
ATOM 4587 N N . ASN B 1 131 ? -11.203 14.312 -17.234 1 62.31 131 ASN B N 1
ATOM 4588 C CA . ASN B 1 131 ? -12.156 13.609 -16.375 1 62.31 131 ASN B CA 1
ATOM 4589 C C . ASN B 1 131 ? -11.672 13.523 -14.938 1 62.31 131 ASN B C 1
ATOM 4591 O O . ASN B 1 131 ? -12.477 13.508 -14.008 1 62.31 131 ASN B O 1
ATOM 4595 N N . PHE B 1 132 ? -10.453 13.445 -14.906 1 62.53 132 PHE B N 1
ATOM 4596 C CA . PHE B 1 132 ? -9.812 13.375 -13.602 1 62.53 132 PHE B CA 1
ATOM 4597 C C . PHE B 1 132 ? -9.984 14.68 -12.836 1 62.53 132 PHE B C 1
ATOM 4599 O O . PHE B 1 132 ? -10.336 14.672 -11.656 1 62.53 132 PHE B O 1
ATOM 4606 N N . VAL B 1 133 ? -9.758 15.805 -13.492 1 58.75 133 VAL B N 1
ATOM 4607 C CA . VAL B 1 133 ? -9.789 17.109 -12.859 1 58.75 133 VAL B CA 1
ATOM 4608 C C . VAL B 1 133 ? -11.227 17.484 -12.484 1 58.75 133 VAL B C 1
ATOM 4610 O O . VAL B 1 133 ? -11.469 18.125 -11.461 1 58.75 133 VAL B O 1
ATOM 4613 N N . GLY B 1 134 ? -12.188 17.094 -13.289 1 51.47 134 GLY B N 1
ATOM 4614 C CA . GLY B 1 134 ? -13.57 17.484 -13.102 1 51.47 134 GLY B CA 1
ATOM 4615 C C . GLY B 1 134 ? -14.289 16.672 -12.047 1 51.47 134 GLY B C 1
ATOM 4616 O O . GLY B 1 134 ? -15.414 16.984 -11.664 1 51.47 134 GLY B O 1
ATOM 4617 N N . ASP B 1 135 ? -13.758 15.617 -11.758 1 50.16 135 ASP B N 1
ATOM 4618 C CA . ASP B 1 135 ? -14.516 14.75 -10.867 1 50.16 135 ASP B CA 1
ATOM 4619 C C . ASP B 1 135 ? -14.5 15.281 -9.438 1 50.16 135 ASP B C 1
ATOM 4621 O O . ASP B 1 135 ? -13.438 15.367 -8.812 1 50.16 135 ASP B O 1
ATOM 4625 N N . PRO B 1 136 ? -15.461 16.031 -9.227 1 45.84 136 PRO B N 1
ATOM 4626 C CA . PRO B 1 136 ? -15.586 16.625 -7.895 1 45.84 136 PRO B CA 1
ATOM 4627 C C . PRO B 1 136 ? -15.391 15.609 -6.77 1 45.84 136 PRO B C 1
ATOM 4629 O O . PRO B 1 136 ? -15.25 15.992 -5.605 1 45.84 136 PRO B O 1
ATOM 4632 N N . SER B 1 137 ? -15.719 14.32 -7.191 1 44.91 137 SER B N 1
ATOM 4633 C CA . SER B 1 137 ? -15.68 13.359 -6.094 1 44.91 137 SER B CA 1
ATOM 4634 C C . SER B 1 137 ? -14.258 13.164 -5.578 1 44.91 137 SER B C 1
ATOM 4636 O O . SER B 1 137 ? -13.516 12.32 -6.086 1 44.91 137 SER B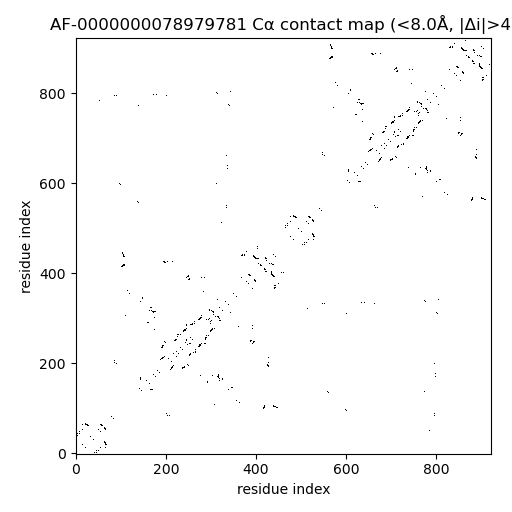 O 1
ATOM 4638 N N . GLY B 1 138 ? -13.555 14.227 -5.699 1 45.31 138 GLY B N 1
ATOM 4639 C CA . GLY B 1 138 ? -12.148 14.32 -5.355 1 45.31 138 GLY B CA 1
ATOM 4640 C C . GLY B 1 138 ? -11.641 13.102 -4.598 1 45.31 138 GLY B C 1
ATOM 4641 O O . GLY B 1 138 ? -10.523 12.641 -4.84 1 45.31 138 GLY B O 1
ATOM 4642 N N . TYR B 1 139 ? -12.125 12.859 -3.439 1 47.72 139 TYR B N 1
ATOM 4643 C CA . TYR B 1 139 ? -11.609 11.797 -2.586 1 47.72 139 TYR B CA 1
ATOM 4644 C C . TYR B 1 139 ? -12.344 10.484 -2.838 1 47.72 139 TYR B C 1
ATOM 4646 O O . TYR B 1 139 ? -13.547 10.391 -2.604 1 47.72 139 TYR B O 1
ATOM 4654 N N . GLY B 1 140 ? -12.32 9.992 -4.074 1 54.09 140 GLY B N 1
ATOM 4655 C CA . GLY B 1 140 ? -12.914 8.68 -4.25 1 54.09 140 GLY B CA 1
ATOM 4656 C C . GLY B 1 140 ? -13.273 8 -2.938 1 54.09 140 GLY B C 1
ATOM 4657 O O . GLY B 1 140 ? -12.82 8.43 -1.872 1 54.09 140 GLY B O 1
ATOM 4658 N N . GLY B 1 141 ? -14.266 7.18 -2.896 1 70.06 141 GLY B N 1
ATOM 4659 C CA . GLY B 1 141 ? -14.633 6.41 -1.721 1 70.06 141 GLY B CA 1
ATOM 4660 C C . GLY B 1 141 ? -13.484 5.59 -1.16 1 70.06 141 GLY B C 1
ATOM 4661 O O . GLY B 1 141 ? -12.617 5.141 -1.907 1 70.06 141 GLY B O 1
ATOM 4662 N N . VAL B 1 142 ? -13.328 5.586 0.091 1 79.69 142 VAL B N 1
ATOM 4663 C CA . VAL B 1 142 ? -12.266 4.883 0.813 1 79.69 142 VAL B CA 1
ATOM 4664 C C . VAL B 1 142 ? -12.188 3.439 0.328 1 79.69 142 VAL B C 1
ATOM 4666 O O . VAL B 1 142 ? -11.117 2.828 0.364 1 79.69 142 VAL B O 1
ATOM 4669 N N . SER B 1 143 ? -13.273 2.992 -0.284 1 89.75 143 SER B N 1
ATOM 4670 C CA . SER B 1 143 ? -13.281 1.625 -0.795 1 89.75 143 SER B CA 1
ATOM 4671 C C . SER B 1 143 ? -12.648 1.548 -2.178 1 89.75 143 SER B C 1
ATOM 4673 O O . SER B 1 143 ? -12.328 0.459 -2.662 1 89.75 143 SER B O 1
ATOM 4675 N N . GLY B 1 144 ? -12.508 2.693 -2.795 1 91.69 144 GLY B N 1
ATOM 4676 C CA . GLY B 1 144 ? -11.953 2.746 -4.141 1 91.69 144 GLY B CA 1
ATOM 4677 C C . GLY B 1 144 ? -12.875 3.418 -5.137 1 91.69 144 GLY B C 1
ATOM 4678 O O . GLY B 1 144 ? -14.008 3.779 -4.801 1 91.69 144 GLY B O 1
ATOM 4679 N N . HIS B 1 145 ? -12.445 3.635 -6.316 1 90.94 145 HIS B N 1
ATOM 4680 C CA . HIS B 1 145 ? -13.18 4.305 -7.383 1 90.94 145 HIS B CA 1
ATOM 4681 C C . HIS B 1 145 ? -14.484 3.582 -7.688 1 90.94 145 HIS B C 1
ATOM 4683 O O . HIS B 1 145 ? -14.477 2.406 -8.062 1 90.94 145 HIS B O 1
ATOM 4689 N N . LEU B 1 146 ? -15.602 4.25 -7.559 1 90.75 146 LEU B N 1
ATOM 4690 C CA . LEU B 1 146 ? -16.922 3.643 -7.617 1 90.75 146 LEU B CA 1
ATOM 4691 C C . LEU B 1 146 ? -17.172 2.99 -8.977 1 90.75 146 LEU B C 1
ATOM 4693 O O . LEU B 1 146 ? -17.672 1.867 -9.047 1 90.75 146 LEU B O 1
ATOM 4697 N N . GLN B 1 147 ? -16.828 3.664 -10.039 1 90.31 147 GLN B N 1
ATOM 4698 C CA . GLN B 1 147 ? -17.062 3.111 -11.367 1 90.31 147 GLN B CA 1
ATOM 4699 C C . GLN B 1 147 ? -16.328 1.783 -11.547 1 90.31 147 GLN B C 1
ATOM 4701 O O . GLN B 1 147 ? -16.859 0.858 -12.164 1 90.31 147 GLN B O 1
ATOM 4706 N N . LEU B 1 148 ? -15.125 1.681 -11.047 1 94.31 148 LEU B N 1
ATOM 4707 C CA . LEU B 1 148 ? -14.391 0.422 -11.141 1 94.31 148 LEU B CA 1
ATOM 4708 C C . LEU B 1 148 ? -15.078 -0.666 -10.32 1 94.31 148 LEU B C 1
ATOM 4710 O O . LEU B 1 148 ? -15.234 -1.798 -10.789 1 94.31 148 LEU B O 1
ATOM 4714 N N . ARG B 1 149 ? -15.484 -0.323 -9.102 1 96.06 149 ARG B N 1
ATOM 4715 C CA . ARG B 1 149 ? -16.188 -1.287 -8.258 1 96.06 149 ARG B CA 1
ATOM 4716 C C . ARG B 1 149 ? -17.469 -1.766 -8.922 1 96.06 149 ARG B C 1
ATOM 4718 O O . ARG B 1 149 ? -17.812 -2.947 -8.844 1 96.06 149 ARG B O 1
ATOM 4725 N N . GLU B 1 150 ? -18.156 -0.841 -9.602 1 95.12 150 GLU B N 1
ATOM 4726 C CA . GLU B 1 150 ? -19.375 -1.192 -10.312 1 95.12 150 GLU B CA 1
ATOM 4727 C C . GLU B 1 150 ? -19.078 -2.139 -11.477 1 95.12 150 GLU B C 1
ATOM 4729 O O . GLU B 1 150 ? -19.844 -3.082 -11.719 1 95.12 150 GLU B O 1
ATOM 4734 N N . LEU B 1 151 ? -18.047 -1.884 -12.203 1 94.69 151 LEU B N 1
ATOM 4735 C CA . LEU B 1 151 ? -17.672 -2.742 -13.312 1 94.69 151 LEU B CA 1
ATOM 4736 C C . LEU B 1 151 ? -17.281 -4.137 -12.82 1 94.69 151 LEU B C 1
ATOM 4738 O O . LEU B 1 151 ? -17.672 -5.137 -13.43 1 94.69 151 LEU B O 1
ATOM 4742 N N . ILE B 1 152 ? -16.578 -4.215 -11.719 1 95.94 152 ILE B N 1
ATOM 4743 C CA . ILE B 1 152 ? -16.203 -5.492 -11.125 1 95.94 152 ILE B CA 1
ATOM 4744 C C . ILE B 1 152 ? -17.453 -6.25 -10.688 1 95.94 152 ILE B C 1
ATOM 4746 O O . ILE B 1 152 ? -17.578 -7.449 -10.945 1 95.94 152 ILE B O 1
ATOM 4750 N N . ALA B 1 153 ? -18.344 -5.547 -10.039 1 95.75 153 ALA B N 1
ATOM 4751 C CA . ALA B 1 153 ? -19.609 -6.156 -9.602 1 95.75 153 ALA B CA 1
ATOM 4752 C C . ALA B 1 153 ? -20.391 -6.688 -10.797 1 95.75 153 ALA B C 1
ATOM 4754 O O . ALA B 1 153 ? -20.906 -7.809 -10.758 1 95.75 153 ALA B O 1
ATOM 4755 N N . ALA B 1 154 ? -20.484 -5.914 -11.828 1 93 154 ALA B N 1
ATOM 4756 C CA . ALA B 1 154 ? -21.234 -6.305 -13.016 1 93 154 ALA B CA 1
ATOM 4757 C C . ALA B 1 154 ? -20.656 -7.57 -13.641 1 93 154 ALA B C 1
ATOM 4759 O O . ALA B 1 154 ? -21.406 -8.453 -14.07 1 93 154 ALA B O 1
ATOM 4760 N N . ARG B 1 155 ? -19.438 -7.641 -13.656 1 89.5 155 ARG B N 1
ATOM 4761 C CA . ARG B 1 155 ? -18.766 -8.812 -14.219 1 89.5 155 ARG B CA 1
ATOM 4762 C C . ARG B 1 155 ? -19.031 -10.047 -13.367 1 89.5 155 ARG B C 1
ATOM 4764 O O . ARG B 1 155 ? -19.25 -11.141 -13.898 1 89.5 155 ARG B O 1
ATOM 4771 N N . SER B 1 156 ? -18.922 -9.906 -12.109 1 89.94 156 SER B N 1
ATOM 4772 C CA . SER B 1 156 ? -19.203 -11.008 -11.195 1 89.94 156 SER B CA 1
ATOM 4773 C C . SER B 1 156 ? -20.656 -11.461 -11.328 1 89.94 156 SER B C 1
ATOM 4775 O O . SER B 1 156 ? -20.938 -12.664 -11.289 1 89.94 156 SER B O 1
ATOM 4777 N N . ASN B 1 157 ? -21.5 -10.539 -11.523 1 88.19 157 ASN B N 1
ATOM 4778 C CA . ASN B 1 157 ? -22.922 -10.844 -11.656 1 88.19 157 ASN B CA 1
ATOM 4779 C C . ASN B 1 157 ? -23.219 -11.602 -12.945 1 88.19 157 ASN B C 1
ATOM 4781 O O . ASN B 1 157 ? -24.094 -12.469 -12.977 1 88.19 157 ASN B O 1
ATOM 4785 N N . ARG B 1 158 ? -22.484 -11.32 -13.938 1 79.44 158 ARG B N 1
ATOM 4786 C CA . ARG B 1 158 ? -22.625 -12.055 -15.195 1 79.44 158 ARG B CA 1
ATOM 4787 C C . ARG B 1 158 ? -22.188 -13.508 -15.031 1 79.44 158 ARG B C 1
ATOM 4789 O O . ARG B 1 158 ? -22.641 -14.383 -15.766 1 79.44 158 ARG B O 1
ATOM 4796 N N . ALA B 1 159 ? -21.312 -13.688 -14.086 1 77.31 159 ALA B N 1
ATOM 4797 C CA . ALA B 1 159 ? -20.859 -15.039 -13.773 1 77.31 159 ALA B CA 1
ATOM 4798 C C . ALA B 1 159 ? -21.719 -15.664 -12.672 1 77.31 159 ALA B C 1
ATOM 4800 O O . ALA B 1 159 ? -21.266 -16.578 -11.977 1 77.31 159 ALA B O 1
ATOM 4801 N N . ASP B 1 160 ? -22.812 -15.055 -12.398 1 78.12 160 ASP B N 1
ATOM 4802 C CA . ASP B 1 160 ? -23.875 -15.555 -11.531 1 78.12 160 ASP B CA 1
ATOM 4803 C C . ASP B 1 160 ? -23.484 -15.445 -10.055 1 78.12 160 ASP B C 1
ATOM 4805 O O . ASP B 1 160 ? -23.828 -16.312 -9.25 1 78.12 160 ASP B O 1
ATOM 4809 N N . MET B 1 161 ? -22.656 -14.562 -9.891 1 84.62 161 MET B N 1
ATOM 4810 C CA . MET B 1 161 ? -22.359 -14.219 -8.5 1 84.62 161 MET B CA 1
ATOM 4811 C C . MET B 1 161 ? -23.016 -12.906 -8.102 1 84.62 161 MET B C 1
ATOM 4813 O O . MET B 1 161 ? -22.906 -11.914 -8.82 1 84.62 161 MET B O 1
ATOM 4817 N N . SER B 1 162 ? -23.875 -12.852 -7.242 1 87.06 162 SER B N 1
ATOM 4818 C CA . SER B 1 162 ? -24.547 -11.625 -6.801 1 87.06 162 SER B CA 1
ATOM 4819 C C . SER B 1 162 ? -23.609 -10.766 -5.949 1 87.06 162 SER B C 1
ATOM 4821 O O . SER B 1 162 ? -23.438 -11.031 -4.762 1 87.06 162 SER B O 1
ATOM 4823 N N . VAL B 1 163 ? -23.094 -9.758 -6.57 1 94 163 VAL B N 1
ATOM 4824 C CA . VAL B 1 163 ? -22.109 -8.906 -5.887 1 94 163 VAL B CA 1
ATOM 4825 C C . VAL B 1 163 ? -22.547 -7.445 -5.984 1 94 163 VAL B C 1
ATOM 4827 O O . VAL B 1 163 ? -22.922 -6.969 -7.059 1 94 163 VAL B O 1
ATOM 4830 N N . HIS B 1 164 ? -22.641 -6.773 -4.891 1 94 164 HIS B N 1
ATOM 4831 C CA . HIS B 1 164 ? -22.844 -5.332 -4.824 1 94 164 HIS B CA 1
ATOM 4832 C C . HIS B 1 164 ? -21.516 -4.59 -4.711 1 94 164 HIS B C 1
ATOM 4834 O O . HIS B 1 164 ? -20.578 -5.094 -4.105 1 94 164 HIS B O 1
ATOM 4840 N N . PRO B 1 165 ? -21.453 -3.332 -5.273 1 94.38 165 PRO B N 1
ATOM 4841 C CA . PRO B 1 165 ? -20.203 -2.58 -5.207 1 94.38 165 PRO B CA 1
ATOM 4842 C C . PRO B 1 165 ? -19.703 -2.379 -3.775 1 94.38 165 PRO B C 1
ATOM 4844 O O . PRO B 1 165 ? -18.5 -2.244 -3.549 1 94.38 165 PRO B O 1
ATOM 4847 N N . ASP B 1 166 ? -20.578 -2.408 -2.787 1 91.81 166 ASP B N 1
ATOM 4848 C CA . ASP B 1 166 ? -20.219 -2.227 -1.384 1 91.81 166 ASP B CA 1
ATOM 4849 C C . ASP B 1 166 ? -19.453 -3.434 -0.852 1 91.81 166 ASP B C 1
ATOM 4851 O O . ASP B 1 166 ? -18.844 -3.369 0.219 1 91.81 166 ASP B O 1
ATOM 4855 N N . GLN B 1 167 ? -19.422 -4.469 -1.633 1 96.06 167 GLN B N 1
ATOM 4856 C CA . GLN B 1 167 ? -18.703 -5.68 -1.259 1 96.06 167 GLN B CA 1
ATOM 4857 C C . GLN B 1 167 ? -17.266 -5.652 -1.796 1 96.06 167 GLN B C 1
ATOM 4859 O O . GLN B 1 167 ? -16.484 -6.574 -1.546 1 96.06 167 GLN B O 1
ATOM 4864 N N . ILE B 1 168 ? -16.984 -4.566 -2.477 1 97.62 168 ILE B N 1
ATOM 4865 C CA . ILE B 1 168 ? -15.711 -4.531 -3.195 1 97.62 168 ILE B CA 1
ATOM 4866 C C . ILE B 1 168 ? -14.812 -3.447 -2.605 1 97.62 168 ILE B C 1
ATOM 4868 O O . ILE B 1 168 ? -15.242 -2.307 -2.418 1 97.62 168 ILE B O 1
ATOM 4872 N N . VAL B 1 169 ? -13.578 -3.818 -2.264 1 97.31 169 VAL B N 1
ATOM 4873 C CA . VAL B 1 169 ? -12.523 -2.898 -1.849 1 97.31 169 VAL B CA 1
ATOM 4874 C C . VAL B 1 169 ? -11.344 -2.994 -2.816 1 97.31 169 VAL B C 1
ATOM 4876 O O . VAL B 1 169 ? -10.781 -4.07 -3.014 1 97.31 169 VAL B O 1
ATOM 4879 N N . THR B 1 170 ? -11.031 -1.865 -3.469 1 97.44 170 THR B N 1
ATOM 4880 C CA . THR B 1 170 ? -9.852 -1.895 -4.336 1 97.44 170 THR B CA 1
ATOM 4881 C C . THR B 1 170 ? -8.57 -1.815 -3.512 1 97.44 170 THR B C 1
ATOM 4883 O O . THR B 1 170 ? -8.57 -1.276 -2.402 1 97.44 170 THR B O 1
ATOM 4886 N N . THR B 1 171 ? -7.547 -2.396 -3.969 1 97.38 171 THR B N 1
ATOM 4887 C CA . THR B 1 171 ? -6.258 -2.48 -3.289 1 97.38 171 THR B CA 1
ATOM 4888 C C . THR B 1 171 ? -5.113 -2.242 -4.27 1 97.38 171 THR B C 1
ATOM 4890 O O . THR B 1 171 ? -5.332 -2.168 -5.48 1 97.38 171 THR B O 1
ATOM 4893 N N . PHE B 1 172 ? -3.896 -2.055 -3.713 1 95.75 172 PHE B N 1
ATOM 4894 C CA . PHE B 1 172 ? -2.697 -1.951 -4.535 1 95.75 172 PHE B CA 1
ATOM 4895 C C . PHE B 1 172 ? -2.215 -3.332 -4.965 1 95.75 172 PHE B C 1
ATOM 4897 O O . PHE B 1 172 ? -1.082 -3.719 -4.672 1 95.75 172 PHE B O 1
ATOM 4904 N N . GLY B 1 173 ? -3.104 -4.074 -5.668 1 95.06 173 GLY B N 1
ATOM 4905 C CA . GLY B 1 173 ? -2.816 -5.426 -6.125 1 95.06 173 GLY B CA 1
ATOM 4906 C C . GLY B 1 173 ? -3.232 -6.492 -5.129 1 95.06 173 GLY B C 1
ATOM 4907 O O . GLY B 1 173 ? -3.732 -6.18 -4.047 1 95.06 173 GLY B O 1
ATOM 4908 N N . ALA B 1 174 ? -3.006 -7.742 -5.535 1 96.56 174 ALA B N 1
ATOM 4909 C CA . ALA B 1 174 ? -3.422 -8.883 -4.727 1 96.56 174 ALA B CA 1
ATOM 4910 C C . ALA B 1 174 ? -2.58 -8.992 -3.457 1 96.56 174 ALA B C 1
ATOM 4912 O O . ALA B 1 174 ? -3.08 -9.406 -2.406 1 96.56 174 ALA B O 1
ATOM 4913 N N . ASN B 1 175 ? -1.353 -8.68 -3.531 1 95.38 175 ASN B N 1
ATOM 4914 C CA . ASN B 1 175 ? -0.473 -8.812 -2.375 1 95.38 175 ASN B CA 1
ATOM 4915 C C . ASN B 1 175 ? -0.86 -7.836 -1.267 1 95.38 175 ASN B C 1
ATOM 4917 O O . ASN B 1 175 ? -0.783 -8.172 -0.083 1 95.38 175 ASN B O 1
ATOM 4921 N N . HIS B 1 176 ? -1.238 -6.641 -1.668 1 97.12 176 HIS B N 1
ATOM 4922 C CA . HIS B 1 176 ? -1.767 -5.711 -0.679 1 97.12 176 HIS B CA 1
ATOM 4923 C C . HIS B 1 176 ? -3.02 -6.266 -0.011 1 97.12 176 HIS B C 1
ATOM 4925 O O . HIS B 1 176 ? -3.18 -6.156 1.207 1 97.12 176 HIS B O 1
ATOM 4931 N N . ALA B 1 177 ? -3.896 -6.844 -0.781 1 98.12 177 ALA B N 1
ATOM 4932 C CA . ALA B 1 177 ? -5.109 -7.457 -0.249 1 98.12 177 ALA B CA 1
ATOM 4933 C C . ALA B 1 177 ? -4.777 -8.539 0.772 1 98.12 177 ALA B C 1
ATOM 4935 O O . ALA B 1 177 ? -5.355 -8.578 1.859 1 98.12 177 ALA B O 1
ATOM 4936 N N . LEU B 1 178 ? -3.848 -9.398 0.39 1 98.19 178 LEU B N 1
ATOM 4937 C CA . LEU B 1 178 ? -3.42 -10.469 1.287 1 98.19 178 LEU B CA 1
ATOM 4938 C C . LEU B 1 178 ? -2.865 -9.891 2.588 1 98.19 178 LEU B C 1
ATOM 4940 O O . LEU B 1 178 ? -3.174 -10.391 3.672 1 98.19 178 LEU B O 1
ATOM 4944 N N . ASP B 1 179 ? -2.08 -8.883 2.461 1 96.88 179 ASP B N 1
ATOM 4945 C CA . ASP B 1 179 ? -1.504 -8.25 3.641 1 96.88 179 ASP B CA 1
ATOM 4946 C C . ASP B 1 179 ? -2.594 -7.676 4.543 1 96.88 179 ASP B C 1
ATOM 4948 O O . ASP B 1 179 ? -2.533 -7.816 5.766 1 96.88 179 ASP B O 1
ATOM 4952 N N . LEU B 1 180 ? -3.57 -6.98 3.955 1 97.12 180 LEU B N 1
ATOM 4953 C CA . LEU B 1 180 ? -4.68 -6.414 4.711 1 97.12 180 LEU B CA 1
ATOM 4954 C C . LEU B 1 180 ? -5.434 -7.504 5.469 1 97.12 180 LEU B C 1
ATOM 4956 O O . LEU B 1 180 ? -5.746 -7.344 6.652 1 97.12 180 LEU B O 1
ATOM 4960 N N . ILE B 1 181 ? -5.703 -8.578 4.812 1 98 181 ILE B N 1
ATOM 4961 C CA . ILE B 1 181 ? -6.477 -9.664 5.402 1 98 181 ILE B CA 1
ATOM 4962 C C . ILE B 1 181 ? -5.703 -10.273 6.574 1 98 181 ILE B C 1
ATOM 4964 O O . ILE B 1 181 ? -6.262 -10.484 7.652 1 98 181 ILE B O 1
ATOM 4968 N N . ILE B 1 182 ? -4.461 -10.531 6.383 1 97.38 182 ILE B N 1
ATOM 4969 C CA . ILE B 1 182 ? -3.621 -11.133 7.418 1 97.38 182 ILE B CA 1
ATOM 4970 C C . ILE B 1 182 ? -3.568 -10.211 8.633 1 97.38 182 ILE B C 1
ATOM 4972 O O . ILE B 1 182 ? -3.775 -10.656 9.766 1 97.38 182 ILE B O 1
ATOM 4976 N N . ARG B 1 183 ? -3.357 -8.961 8.383 1 94.56 183 ARG B N 1
ATOM 4977 C CA . ARG B 1 183 ? -3.213 -7.996 9.461 1 94.56 183 ARG B CA 1
ATOM 4978 C C . ARG B 1 183 ? -4.531 -7.809 10.211 1 94.56 183 ARG B C 1
ATOM 4980 O O . ARG B 1 183 ? -4.539 -7.562 11.414 1 94.56 183 ARG B O 1
ATOM 4987 N N . ARG B 1 184 ? -5.578 -7.887 9.484 1 94.38 184 ARG B N 1
ATOM 4988 C CA . ARG B 1 184 ? -6.883 -7.602 10.07 1 94.38 184 ARG B CA 1
ATOM 4989 C C . ARG B 1 184 ? -7.367 -8.773 10.922 1 94.38 184 ARG B C 1
ATOM 4991 O O . ARG B 1 184 ? -8.016 -8.578 11.945 1 94.38 184 ARG B O 1
ATOM 4998 N N . TYR B 1 185 ? -7.051 -10.023 10.508 1 95.44 185 TYR B N 1
ATOM 4999 C CA . TYR B 1 185 ? -7.809 -11.133 11.07 1 95.44 185 TYR B CA 1
ATOM 5000 C C . TYR B 1 185 ? -6.891 -12.117 11.789 1 95.44 185 TYR B C 1
ATOM 5002 O O . TYR B 1 185 ? -7.359 -13.031 12.461 1 95.44 185 TYR B O 1
ATOM 5010 N N . LEU B 1 186 ? -5.625 -11.984 11.633 1 94.94 186 LEU B N 1
ATOM 5011 C CA . LEU B 1 186 ? -4.703 -12.938 12.25 1 94.94 186 LEU B CA 1
ATOM 5012 C C . LEU B 1 186 ? -3.777 -12.242 13.234 1 94.94 186 LEU B C 1
ATOM 5014 O O . LEU B 1 186 ? -3.541 -11.039 13.133 1 94.94 186 LEU B O 1
ATOM 5018 N N . GLU B 1 187 ? -3.273 -12.945 14.172 1 89.88 187 GLU B N 1
ATOM 5019 C CA . GLU B 1 187 ? -2.293 -12.547 15.18 1 89.88 187 GLU B CA 1
ATOM 5020 C C . GLU B 1 187 ? -1.124 -13.523 15.227 1 89.88 187 GLU B C 1
ATOM 5022 O O . GLU B 1 187 ? -1.259 -14.68 14.82 1 89.88 187 GLU B O 1
ATOM 5027 N N . PRO B 1 188 ? 0.035 -12.992 15.703 1 88.94 188 PRO B N 1
ATOM 5028 C CA . PRO B 1 188 ? 1.159 -13.922 15.836 1 88.94 188 PRO B CA 1
ATOM 5029 C C . PRO B 1 188 ? 0.786 -15.195 16.594 1 88.94 188 PRO B C 1
ATOM 5031 O O . PRO B 1 188 ? 0.133 -15.117 17.641 1 88.94 188 PRO B O 1
ATOM 5034 N N . GLY B 1 189 ? 1.131 -16.312 16.016 1 91.12 189 GLY B N 1
ATOM 5035 C CA . GLY B 1 189 ? 0.838 -17.578 16.641 1 91.12 189 GLY B CA 1
ATOM 5036 C C . GLY B 1 189 ? -0.377 -18.281 16.062 1 91.12 189 GLY B C 1
ATOM 5037 O O . GLY B 1 189 ? -0.548 -19.484 16.234 1 91.12 189 GLY B O 1
ATOM 5038 N N . ASP B 1 190 ? -1.229 -17.578 15.359 1 95.19 190 ASP B N 1
ATOM 5039 C CA . ASP B 1 190 ? -2.389 -18.188 14.711 1 95.19 190 ASP B CA 1
ATOM 5040 C C . ASP B 1 190 ? -1.962 -19.203 13.656 1 95.19 190 ASP B C 1
ATOM 5042 O O . ASP B 1 190 ? -0.855 -19.125 13.125 1 95.19 190 ASP B O 1
ATOM 5046 N N . VAL B 1 191 ? -2.859 -20.188 13.414 1 96.19 191 VAL B N 1
ATOM 5047 C CA . VAL B 1 191 ? -2.605 -21.234 12.43 1 96.19 191 VAL B CA 1
ATOM 5048 C C . VAL B 1 191 ? -3.494 -21.016 11.211 1 96.19 191 VAL B C 1
ATOM 5050 O O . VAL B 1 191 ? -4.672 -20.672 11.344 1 96.19 191 VAL B O 1
ATOM 5053 N N . VAL B 1 192 ? -2.885 -21.141 10.062 1 98.56 192 VAL B N 1
ATOM 5054 C CA . VAL B 1 192 ? -3.65 -21.109 8.82 1 98.56 192 VAL B CA 1
ATOM 5055 C C . VAL B 1 192 ? -3.268 -22.297 7.949 1 98.56 192 VAL B C 1
ATOM 5057 O O . VAL B 1 192 ? -2.189 -22.875 8.117 1 98.56 192 VAL B O 1
ATOM 5060 N N . LEU B 1 193 ? -4.195 -22.719 7.09 1 98.56 193 LEU B N 1
ATOM 5061 C CA . LEU B 1 193 ? -3.895 -23.688 6.031 1 98.56 193 LEU B CA 1
ATOM 5062 C C . LEU B 1 193 ? -3.605 -22.969 4.715 1 98.56 193 LEU B C 1
ATOM 5064 O O . LEU B 1 193 ? -4.164 -21.906 4.445 1 98.56 193 LEU B O 1
ATOM 5068 N N . VAL B 1 194 ? -2.719 -23.531 3.93 1 98.5 194 VAL B N 1
ATOM 5069 C CA . VAL B 1 194 ? -2.359 -22.953 2.637 1 98.5 194 VAL B CA 1
ATOM 5070 C C . VAL B 1 194 ? -2.064 -24.078 1.64 1 98.5 194 VAL B C 1
ATOM 5072 O O . VAL B 1 194 ? -1.673 -25.188 2.031 1 98.5 194 VAL B O 1
ATOM 5075 N N . ASP B 1 195 ? -2.314 -23.797 0.381 1 97.88 195 ASP B N 1
ATOM 5076 C CA . ASP B 1 195 ? -1.929 -24.75 -0.664 1 97.88 195 ASP B CA 1
ATOM 5077 C C . ASP B 1 195 ? -0.444 -25.094 -0.571 1 97.88 195 ASP B C 1
ATOM 5079 O O . ASP B 1 195 ? 0.386 -24.219 -0.303 1 97.88 195 ASP B O 1
ATOM 5083 N N . ASP B 1 196 ? -0.14 -26.375 -0.946 1 96.69 196 ASP B N 1
ATOM 5084 C CA . ASP B 1 196 ? 1.247 -26.828 -1.018 1 96.69 196 ASP B CA 1
ATOM 5085 C C . ASP B 1 196 ? 1.477 -27.719 -2.242 1 96.69 196 ASP B C 1
ATOM 5087 O O . ASP B 1 196 ? 0.988 -28.844 -2.301 1 96.69 196 ASP B O 1
ATOM 5091 N N . PRO B 1 197 ? 2.318 -27.297 -3.209 1 95.62 197 PRO B N 1
ATOM 5092 C CA . PRO B 1 197 ? 3.002 -26 -3.223 1 95.62 197 PRO B CA 1
ATOM 5093 C C . PRO B 1 197 ? 2.037 -24.828 -3.35 1 95.62 197 PRO B C 1
ATOM 5095 O O . PRO B 1 197 ? 0.916 -24.984 -3.838 1 95.62 197 PRO B O 1
ATOM 5098 N N . GLY B 1 198 ? 2.49 -23.719 -2.836 1 94.62 198 GLY B N 1
ATOM 5099 C CA . GLY B 1 198 ? 1.627 -22.547 -2.816 1 94.62 198 GLY B CA 1
ATOM 5100 C C . GLY B 1 198 ? 2.33 -21.281 -3.258 1 94.62 198 GLY B C 1
ATOM 5101 O O . GLY B 1 198 ? 3.492 -21.312 -3.67 1 94.62 198 GLY B O 1
ATOM 5102 N N . TYR B 1 199 ? 1.656 -20.203 -3.264 1 94.75 199 TYR B N 1
ATOM 5103 C CA . TYR B 1 199 ? 2.102 -18.891 -3.721 1 94.75 199 TYR B CA 1
ATOM 5104 C C . TYR B 1 199 ? 3.141 -18.312 -2.771 1 94.75 199 TYR B C 1
ATOM 5106 O O . TYR B 1 199 ? 2.811 -17.891 -1.661 1 94.75 199 TYR B O 1
ATOM 5114 N N . TYR B 1 200 ? 4.348 -18.172 -3.18 1 90.5 200 TYR B N 1
ATOM 5115 C CA . TYR B 1 200 ? 5.492 -17.938 -2.305 1 90.5 200 TYR B CA 1
ATOM 5116 C C . TYR B 1 200 ? 5.422 -16.547 -1.667 1 90.5 200 TYR B C 1
ATOM 5118 O O . TYR B 1 200 ? 5.836 -16.375 -0.52 1 90.5 200 TYR B O 1
ATOM 5126 N N . PRO B 1 201 ? 4.941 -15.523 -2.367 1 90.88 201 PRO B N 1
ATOM 5127 C CA . PRO B 1 201 ? 4.852 -14.242 -1.663 1 90.88 201 PRO B CA 1
ATOM 5128 C C . PRO B 1 201 ? 3.93 -14.305 -0.446 1 90.88 201 PRO B C 1
ATOM 5130 O O . PRO B 1 201 ? 4.16 -13.602 0.54 1 90.88 201 PRO B O 1
ATOM 5133 N N . LEU B 1 202 ? 2.916 -15.07 -0.537 1 95.38 202 LEU B N 1
ATOM 5134 C CA . LEU B 1 202 ? 2.023 -15.266 0.6 1 95.38 202 LEU B CA 1
ATOM 5135 C C . LEU B 1 202 ? 2.764 -15.922 1.763 1 95.38 202 LEU B C 1
ATOM 5137 O O . LEU B 1 202 ? 2.588 -15.523 2.916 1 95.38 202 LEU B O 1
ATOM 5141 N N . LEU B 1 203 ? 3.584 -16.906 1.487 1 92.94 203 LEU B N 1
ATOM 5142 C CA . LEU B 1 203 ? 4.363 -17.578 2.52 1 92.94 203 LEU B CA 1
ATOM 5143 C C . LEU B 1 203 ? 5.289 -16.609 3.234 1 92.94 203 LEU B C 1
ATOM 5145 O O . LEU B 1 203 ? 5.469 -16.688 4.449 1 92.94 203 LEU B O 1
ATOM 5149 N N . GLY B 1 204 ? 5.895 -15.719 2.455 1 90.75 204 GLY B N 1
ATOM 5150 C CA . GLY B 1 204 ? 6.711 -14.672 3.051 1 90.75 204 GLY B CA 1
ATOM 5151 C C . GLY B 1 204 ? 5.934 -13.773 3.996 1 90.75 204 GLY B C 1
ATOM 5152 O O . GLY B 1 204 ? 6.453 -13.367 5.039 1 90.75 204 GLY B O 1
ATOM 5153 N N . LYS B 1 205 ? 4.699 -13.484 3.693 1 93.75 205 LYS B N 1
ATOM 5154 C CA . LYS B 1 205 ? 3.854 -12.633 4.523 1 93.75 205 LYS B CA 1
ATOM 5155 C C . LYS B 1 205 ? 3.506 -13.328 5.84 1 93.75 205 LYS B C 1
ATOM 5157 O O . LYS B 1 205 ? 3.379 -12.672 6.879 1 93.75 205 LYS B O 1
ATOM 5162 N N . PHE B 1 206 ? 3.301 -14.648 5.801 1 94.12 206 PHE B N 1
ATOM 5163 C CA . PHE B 1 206 ? 3.037 -15.398 7.023 1 94.12 206 PHE B CA 1
ATOM 5164 C C . PHE B 1 206 ? 4.234 -15.328 7.965 1 94.12 206 PHE B C 1
ATOM 5166 O O . PHE B 1 206 ? 4.07 -15.164 9.18 1 94.12 206 PHE B O 1
ATOM 5173 N N . LYS B 1 207 ? 5.383 -15.469 7.371 1 89.62 207 LYS B N 1
ATOM 5174 C CA . LYS B 1 207 ? 6.594 -15.383 8.18 1 89.62 207 LYS B CA 1
ATOM 5175 C C . LYS B 1 207 ? 6.742 -14 8.812 1 89.62 207 LYS B C 1
ATOM 5177 O O . LYS B 1 207 ? 7.055 -13.883 9.992 1 89.62 207 LYS B O 1
ATOM 5182 N N . LEU B 1 208 ? 6.5 -12.984 8.016 1 87.62 208 LEU B N 1
ATOM 5183 C CA . LEU B 1 208 ? 6.57 -11.617 8.5 1 87.62 208 LEU B CA 1
ATOM 5184 C C . LEU B 1 208 ? 5.617 -11.406 9.672 1 87.62 208 LEU B C 1
ATOM 5186 O O . LEU B 1 208 ? 5.973 -10.758 10.656 1 87.62 208 LEU B O 1
ATOM 5190 N N . ALA B 1 209 ? 4.441 -11.961 9.602 1 92 209 ALA B N 1
ATOM 5191 C CA . ALA B 1 209 ? 3.389 -11.758 10.594 1 92 209 ALA B CA 1
ATOM 5192 C C . ALA B 1 209 ? 3.488 -12.789 11.719 1 92 209 ALA B C 1
ATOM 5194 O O . ALA B 1 209 ? 2.67 -12.789 12.641 1 92 209 ALA B O 1
ATOM 5195 N N . LYS B 1 210 ? 4.461 -13.742 11.625 1 90.5 210 LYS B N 1
ATOM 5196 C CA . LYS B 1 210 ? 4.684 -14.797 12.617 1 90.5 210 LYS B CA 1
ATOM 5197 C C . LYS B 1 210 ? 3.465 -15.703 12.734 1 90.5 210 LYS B C 1
ATOM 5199 O O . LYS B 1 210 ? 3.055 -16.062 13.844 1 90.5 210 LYS B O 1
ATOM 5204 N N . ILE B 1 211 ? 2.844 -15.961 11.594 1 95.44 211 ILE B N 1
ATOM 5205 C CA . ILE B 1 211 ? 1.725 -16.891 11.484 1 95.44 211 ILE B CA 1
ATOM 5206 C C . ILE B 1 211 ? 2.244 -18.297 11.156 1 95.44 211 ILE B C 1
ATOM 5208 O O . ILE B 1 211 ? 3.164 -18.438 10.344 1 95.44 211 ILE B O 1
ATOM 5212 N N . ARG B 1 212 ? 1.667 -19.266 11.781 1 94.62 212 ARG B N 1
ATOM 5213 C CA . ARG B 1 212 ? 2.02 -20.656 11.469 1 94.62 212 ARG B CA 1
ATOM 5214 C C . ARG B 1 212 ? 1.208 -21.172 10.281 1 94.62 212 ARG B C 1
ATOM 5216 O O . ARG B 1 212 ? 0.009 -21.422 10.414 1 94.62 212 ARG B O 1
ATOM 5223 N N . ALA B 1 213 ? 1.861 -21.375 9.18 1 96.62 213 ALA B N 1
ATOM 5224 C CA . ALA B 1 213 ? 1.207 -21.891 7.977 1 96.62 213 ALA B CA 1
ATOM 5225 C C . ALA B 1 213 ? 1.429 -23.391 7.828 1 96.62 213 ALA B C 1
ATOM 5227 O O . ALA B 1 213 ? 2.555 -23.875 7.973 1 96.62 213 ALA B O 1
ATOM 5228 N N . ILE B 1 214 ? 0.358 -24.109 7.617 1 96.75 214 ILE B N 1
ATOM 5229 C CA . ILE B 1 214 ? 0.423 -25.547 7.375 1 96.75 214 ILE B CA 1
ATOM 5230 C C . ILE B 1 214 ? -0.064 -25.859 5.961 1 96.75 214 ILE B C 1
ATOM 5232 O O . ILE B 1 214 ? -1.134 -25.391 5.551 1 96.75 214 ILE B O 1
ATOM 5236 N N . GLY B 1 215 ? 0.691 -26.672 5.285 1 97 215 GLY B N 1
ATOM 5237 C CA . GLY B 1 215 ? 0.409 -26.938 3.883 1 97 215 GLY B CA 1
ATOM 5238 C C . GLY B 1 215 ? -0.612 -28.047 3.684 1 97 215 GLY B C 1
ATOM 5239 O O . GLY B 1 215 ? -0.528 -29.094 4.316 1 97 215 GLY B O 1
ATOM 5240 N N . VAL B 1 216 ? -1.598 -27.766 2.842 1 98 216 VAL B N 1
ATOM 5241 C CA . VAL B 1 216 ? -2.49 -28.797 2.305 1 98 216 VAL B CA 1
ATOM 5242 C C . VAL B 1 216 ? -2.01 -29.219 0.92 1 98 216 VAL B C 1
ATOM 5244 O O . VAL B 1 216 ? -1.971 -28.406 -0.009 1 98 216 VAL B O 1
ATOM 5247 N N . PRO B 1 217 ? -1.678 -30.484 0.772 1 96.19 217 PRO B N 1
ATOM 5248 C CA . PRO B 1 217 ? -1.185 -30.891 -0.542 1 96.19 217 PRO B CA 1
ATOM 5249 C C . PRO B 1 217 ? -2.182 -30.609 -1.664 1 96.19 217 PRO B C 1
ATOM 5251 O O . PRO B 1 217 ? -3.383 -30.844 -1.5 1 96.19 217 PRO B O 1
ATOM 5254 N N . ARG B 1 218 ? -1.657 -30.031 -2.715 1 96 218 ARG B N 1
ATOM 5255 C CA . ARG B 1 218 ? -2.441 -29.781 -3.92 1 96 218 ARG B CA 1
ATOM 5256 C C . ARG B 1 218 ? -2.404 -30.984 -4.855 1 96 218 ARG B C 1
ATOM 5258 O O . ARG B 1 218 ? -1.354 -31.609 -5.035 1 96 218 ARG B O 1
ATOM 5265 N N . THR B 1 219 ? -3.547 -31.359 -5.383 1 96.31 219 THR B N 1
ATOM 5266 C CA . THR B 1 219 ? -3.668 -32.375 -6.441 1 96.31 219 THR B CA 1
ATOM 5267 C C . THR B 1 219 ? -4.004 -31.703 -7.773 1 96.31 219 THR B C 1
ATOM 5269 O O . THR B 1 219 ? -4.238 -30.484 -7.832 1 96.31 219 THR B O 1
ATOM 5272 N N . PRO B 1 220 ? -4 -32.438 -8.875 1 96 220 PRO B N 1
ATOM 5273 C CA . PRO B 1 220 ? -4.324 -31.875 -10.188 1 96 220 PRO B CA 1
ATOM 5274 C C . PRO B 1 220 ? -5.738 -31.297 -10.242 1 96 220 PRO B C 1
ATOM 5276 O O . PRO B 1 220 ? -6.062 -30.531 -11.164 1 96 220 PRO B O 1
ATOM 5279 N N . THR B 1 221 ? -6.531 -31.625 -9.219 1 96.25 221 THR B N 1
ATOM 5280 C CA . THR B 1 221 ? -7.91 -31.156 -9.273 1 96.25 221 THR B CA 1
ATOM 5281 C C . THR B 1 221 ? -8.211 -30.234 -8.094 1 96.25 221 THR B C 1
ATOM 5283 O O . THR B 1 221 ? -9.375 -29.922 -7.828 1 96.25 221 THR B O 1
ATOM 5286 N N . GLY B 1 222 ? -7.223 -29.859 -7.301 1 97 222 GLY B N 1
ATOM 5287 C CA . GLY B 1 222 ? -7.406 -28.984 -6.156 1 97 222 GLY B CA 1
ATOM 5288 C C . GLY B 1 222 ? -6.777 -29.516 -4.887 1 97 222 GLY B C 1
ATOM 5289 O O . GLY B 1 222 ? -5.969 -30.453 -4.934 1 97 222 GLY B O 1
ATOM 5290 N N . PRO B 1 223 ? -7.086 -28.922 -3.752 1 98.19 223 PRO B N 1
ATOM 5291 C CA . PRO B 1 223 ? -6.516 -29.375 -2.48 1 98.19 223 PRO B CA 1
ATOM 5292 C C . PRO B 1 223 ? -6.961 -30.781 -2.096 1 98.19 223 PRO B C 1
ATOM 5294 O O . PRO B 1 223 ? -8.094 -31.172 -2.393 1 98.19 223 PRO B O 1
ATOM 5297 N N . ASP B 1 224 ? -6.059 -31.516 -1.466 1 98.19 224 ASP B N 1
ATOM 5298 C CA . ASP B 1 224 ? -6.414 -32.812 -0.899 1 98.19 224 ASP B CA 1
ATOM 5299 C C . ASP B 1 224 ? -7.383 -32.656 0.271 1 98.19 224 ASP B C 1
ATOM 5301 O O . ASP B 1 224 ? -6.98 -32.25 1.363 1 98.19 224 ASP B O 1
ATOM 5305 N N . LEU B 1 225 ? -8.586 -33.094 0.069 1 98.31 225 LEU B N 1
ATOM 5306 C CA . LEU B 1 225 ? -9.664 -32.812 1.022 1 98.31 225 LEU B CA 1
ATOM 5307 C C . LEU B 1 225 ? -9.461 -33.625 2.299 1 98.31 225 LEU B C 1
ATOM 5309 O O . LEU B 1 225 ? -9.766 -33.156 3.396 1 98.31 225 LEU B O 1
ATOM 5313 N N . ASP B 1 226 ? -8.984 -34.844 2.176 1 97.19 226 ASP B N 1
ATOM 5314 C CA . ASP B 1 226 ? -8.758 -35.688 3.352 1 97.19 226 ASP B CA 1
ATOM 5315 C C . ASP B 1 226 ? -7.691 -35.062 4.262 1 97.19 226 ASP B C 1
ATOM 5317 O O . ASP B 1 226 ? -7.871 -35.031 5.48 1 97.19 226 ASP B O 1
ATOM 5321 N N . VAL B 1 227 ? -6.668 -34.625 3.656 1 97.69 227 VAL B N 1
ATOM 5322 C CA . VAL B 1 227 ? -5.59 -34.031 4.426 1 97.69 227 VAL B CA 1
ATOM 5323 C C . VAL B 1 227 ? -6.07 -32.719 5.031 1 97.69 227 VAL B C 1
ATOM 5325 O O . VAL B 1 227 ? -5.781 -32.406 6.191 1 97.69 227 VAL B O 1
ATOM 5328 N N . MET B 1 228 ? -6.812 -31.922 4.25 1 98.31 228 MET B N 1
ATOM 5329 C CA . MET B 1 228 ? -7.344 -30.656 4.734 1 98.31 228 MET B CA 1
ATOM 5330 C C . MET B 1 228 ? -8.188 -30.859 5.988 1 98.31 228 MET B C 1
ATOM 5332 O O . MET B 1 228 ? -8.023 -30.141 6.977 1 98.31 228 MET B O 1
ATOM 5336 N N . GLU B 1 229 ? -9.016 -31.844 5.91 1 96.69 229 GLU B N 1
ATOM 5337 C CA . GLU B 1 229 ? -9.898 -32.125 7.035 1 96.69 229 GLU B CA 1
ATOM 5338 C C . GLU B 1 229 ? -9.109 -32.562 8.266 1 96.69 229 GLU B C 1
ATOM 5340 O O . GLU B 1 229 ? -9.398 -32.125 9.383 1 96.69 229 GLU B O 1
ATOM 5345 N N . THR B 1 230 ? -8.18 -33.406 8.039 1 96.94 230 THR B N 1
ATOM 5346 C CA . THR B 1 230 ? -7.332 -33.906 9.125 1 96.94 230 THR B CA 1
ATOM 5347 C C . THR B 1 230 ? -6.586 -32.75 9.789 1 96.94 230 THR B C 1
ATOM 5349 O O . THR B 1 230 ? -6.535 -32.656 11.016 1 96.94 230 THR B O 1
ATOM 5352 N N . LEU B 1 231 ? -6.043 -31.875 8.984 1 96.81 231 LEU B N 1
ATOM 5353 C CA . LEU B 1 231 ? -5.281 -30.75 9.5 1 96.81 231 LEU B CA 1
ATOM 5354 C C . LEU B 1 231 ? -6.191 -29.766 10.227 1 96.81 231 LEU B C 1
ATOM 5356 O O . LEU B 1 231 ? -5.812 -29.203 11.25 1 96.81 231 LEU B O 1
ATOM 5360 N N . ALA B 1 232 ? -7.371 -29.547 9.68 1 96.25 232 ALA B N 1
ATOM 5361 C CA . ALA B 1 232 ? -8.328 -28.641 10.32 1 96.25 232 ALA B CA 1
ATOM 5362 C C . ALA B 1 232 ? -8.703 -29.141 11.711 1 96.25 232 ALA B C 1
ATOM 5364 O O . ALA B 1 232 ? -8.766 -28.375 12.664 1 96.25 232 ALA B O 1
ATOM 5365 N N . ALA B 1 233 ? -8.898 -30.422 11.805 1 93.56 233 ALA B N 1
ATOM 5366 C CA . ALA B 1 233 ? -9.266 -31.031 13.078 1 93.56 233 ALA B CA 1
ATOM 5367 C C . ALA B 1 233 ? -8.109 -30.969 14.07 1 93.56 233 ALA B C 1
ATOM 5369 O O . ALA B 1 233 ? -8.328 -30.75 15.266 1 93.56 233 ALA B O 1
ATOM 5370 N N . ALA B 1 234 ? -6.965 -31.109 13.641 1 94.31 234 ALA B N 1
ATOM 5371 C CA . ALA B 1 234 ? -5.789 -31.25 14.5 1 94.31 234 ALA B CA 1
ATOM 5372 C C . ALA B 1 234 ? -5.312 -29.891 15 1 94.31 234 ALA B C 1
ATOM 5374 O O . ALA B 1 234 ? -4.809 -29.781 16.125 1 94.31 234 ALA B O 1
ATOM 5375 N N . HIS B 1 235 ? -5.465 -28.812 14.156 1 94.44 235 HIS B N 1
ATOM 5376 C CA . HIS B 1 235 ? -4.711 -27.609 14.461 1 94.44 235 HIS B CA 1
ATOM 5377 C C . HIS B 1 235 ? -5.645 -26.422 14.68 1 94.44 235 HIS B C 1
ATOM 5379 O O . HIS B 1 235 ? -5.211 -25.359 15.141 1 94.44 235 HIS B O 1
ATOM 5385 N N . GLY B 1 236 ? -6.918 -26.5 14.305 1 93.44 236 GLY B N 1
ATOM 5386 C CA . GLY B 1 236 ? -7.867 -25.406 14.5 1 93.44 236 GLY B CA 1
ATOM 5387 C C . GLY B 1 236 ? -7.48 -24.141 13.773 1 93.44 236 GLY B C 1
ATOM 5388 O O . GLY B 1 236 ? -7.398 -23.062 14.383 1 93.44 236 GLY B O 1
ATOM 5389 N N . PRO B 1 237 ? -7.184 -24.234 12.477 1 97.19 237 PRO B N 1
ATOM 5390 C CA . PRO B 1 237 ? -6.812 -23.047 11.719 1 97.19 237 PRO B CA 1
ATOM 5391 C C . PRO B 1 237 ? -7.961 -22.047 11.578 1 97.19 237 PRO B C 1
ATOM 5393 O O . PRO B 1 237 ? -9.133 -22.438 11.578 1 97.19 237 PRO B O 1
ATOM 5396 N N . LYS B 1 238 ? -7.613 -20.766 11.43 1 97.19 238 LYS B N 1
ATOM 5397 C CA . LYS B 1 238 ? -8.617 -19.719 11.289 1 97.19 238 LYS B CA 1
ATOM 5398 C C . LYS B 1 238 ? -9.023 -19.531 9.836 1 97.19 238 LYS B C 1
ATOM 5400 O O . LYS B 1 238 ? -10.148 -19.141 9.539 1 97.19 238 LYS B O 1
ATOM 5405 N N . MET B 1 239 ? -8.07 -19.75 9 1 98.62 239 MET B N 1
ATOM 5406 C CA . MET B 1 239 ? -8.273 -19.453 7.586 1 98.62 239 MET B CA 1
ATOM 5407 C C . MET B 1 239 ? -7.598 -20.5 6.703 1 98.62 239 MET B C 1
ATOM 5409 O O . MET B 1 239 ? -6.648 -21.172 7.133 1 98.62 239 MET B O 1
ATOM 5413 N N . PHE B 1 240 ? -8.094 -20.719 5.543 1 98.69 240 PHE B N 1
ATOM 5414 C CA . PHE B 1 240 ? -7.465 -21.5 4.48 1 98.69 240 PHE B CA 1
ATOM 5415 C C . PHE B 1 240 ? -7.203 -20.625 3.26 1 98.69 240 PHE B C 1
ATOM 5417 O O . PHE B 1 240 ? -8.133 -20.062 2.684 1 98.69 240 PHE B O 1
ATOM 5424 N N . PHE B 1 241 ? -5.98 -20.438 2.875 1 98.81 241 PHE B N 1
ATOM 5425 C CA . PHE B 1 241 ? -5.578 -19.688 1.698 1 98.81 241 PHE B CA 1
ATOM 5426 C C . PHE B 1 241 ? -5.355 -20.609 0.506 1 98.81 241 PHE B C 1
ATOM 5428 O O . PHE B 1 241 ? -4.562 -21.547 0.584 1 98.81 241 PHE B O 1
ATOM 5435 N N . THR B 1 242 ? -6.02 -20.312 -0.586 1 98.5 242 THR B N 1
ATOM 5436 C CA . THR B 1 242 ? -5.953 -21.172 -1.769 1 98.5 242 THR B CA 1
ATOM 5437 C C . THR B 1 242 ? -6.191 -20.359 -3.035 1 98.5 242 THR B C 1
ATOM 5439 O O . THR B 1 242 ? -6.191 -19.125 -2.996 1 98.5 242 THR B O 1
ATOM 5442 N N . GLN B 1 243 ? -6.168 -21.016 -4.164 1 97.75 243 GLN B N 1
ATOM 5443 C CA . GLN B 1 243 ? -6.473 -20.469 -5.477 1 97.75 243 GLN B CA 1
ATOM 5444 C C . GLN B 1 243 ? -7.309 -21.438 -6.305 1 97.75 243 GLN B C 1
ATOM 5446 O O . GLN B 1 243 ? -6.855 -22.547 -6.609 1 97.75 243 GLN B O 1
ATOM 5451 N N . SER B 1 244 ? -8.477 -21.016 -6.711 1 95.56 244 SER B N 1
ATOM 5452 C CA . SER B 1 244 ? -9.453 -21.906 -7.328 1 95.56 244 SER B CA 1
ATOM 5453 C C . SER B 1 244 ? -9.062 -22.25 -8.766 1 95.56 244 SER B C 1
ATOM 5455 O O . SER B 1 244 ? -9.281 -23.375 -9.227 1 95.56 244 SER B O 1
ATOM 5457 N N . THR B 1 245 ? -8.523 -21.219 -9.438 1 93.88 245 THR B N 1
ATOM 5458 C CA . THR B 1 245 ? -8.266 -21.438 -10.859 1 93.88 245 THR B CA 1
ATOM 5459 C C . THR B 1 245 ? -6.82 -21.078 -11.203 1 93.88 245 THR B C 1
ATOM 5461 O O . THR B 1 245 ? -6.262 -20.125 -10.664 1 93.88 245 THR B O 1
ATOM 5464 N N . CYS B 1 246 ? -6.25 -21.891 -12.094 1 94.56 246 CYS B N 1
ATOM 5465 C CA . CYS B 1 246 ? -4.914 -21.625 -12.609 1 94.56 246 CYS B CA 1
ATOM 5466 C C . CYS B 1 246 ? -3.928 -21.391 -11.477 1 94.56 246 CYS B C 1
ATOM 5468 O O . CYS B 1 246 ? -3.209 -20.391 -11.461 1 94.56 246 CYS B O 1
ATOM 5470 N N . GLN B 1 247 ? -3.902 -22.281 -10.602 1 96.56 247 GLN B N 1
ATOM 5471 C CA . GLN B 1 247 ? -3.189 -22.125 -9.336 1 96.56 247 GLN B CA 1
ATOM 5472 C C . GLN B 1 247 ? -1.693 -21.938 -9.562 1 96.56 247 GLN B C 1
ATOM 5474 O O . GLN B 1 247 ? -1.098 -22.625 -10.391 1 96.56 247 GLN B O 1
ATOM 5479 N N . ASN B 1 248 ? -1.15 -20.906 -8.984 1 96.38 248 ASN B N 1
ATOM 5480 C CA . ASN B 1 248 ? 0.291 -20.703 -8.914 1 96.38 248 ASN B CA 1
ATOM 5481 C C . ASN B 1 248 ? 0.916 -21.469 -7.758 1 96.38 248 ASN B C 1
ATOM 5483 O O . ASN B 1 248 ? 0.61 -21.203 -6.594 1 96.38 248 ASN B O 1
ATOM 5487 N N . PRO B 1 249 ? 1.729 -22.469 -7.977 1 95.69 249 PRO B N 1
ATOM 5488 C CA . PRO B 1 249 ? 2.561 -22.594 -9.172 1 95.69 249 PRO B CA 1
ATOM 5489 C C . PRO B 1 249 ? 2.105 -23.719 -10.094 1 95.69 249 PRO B C 1
ATOM 5491 O O . PRO B 1 249 ? 2.717 -23.953 -11.141 1 95.69 249 PRO B O 1
ATOM 5494 N N . THR B 1 250 ? 1.053 -24.422 -9.859 1 96.31 250 THR B N 1
ATOM 5495 C CA . THR B 1 250 ? 0.845 -25.75 -10.453 1 96.31 250 THR B CA 1
ATOM 5496 C C . THR B 1 250 ? 0.056 -25.641 -11.758 1 96.31 250 THR B C 1
ATOM 5498 O O . THR B 1 250 ? 0.027 -26.578 -12.555 1 96.31 250 THR B O 1
ATOM 5501 N N . GLY B 1 251 ? -0.645 -24.547 -11.891 1 95.38 251 GLY B N 1
ATOM 5502 C CA . GLY B 1 251 ? -1.519 -24.406 -13.039 1 95.38 251 GLY B CA 1
ATOM 5503 C C . GLY B 1 251 ? -2.811 -25.188 -12.914 1 95.38 251 GLY B C 1
ATOM 5504 O O . GLY B 1 251 ? -3.668 -25.141 -13.797 1 95.38 251 GLY B O 1
ATOM 5505 N N . SER B 1 252 ? -3.012 -25.875 -11.844 1 95.62 252 SER B N 1
ATOM 5506 C CA . SER B 1 252 ? -4.203 -26.688 -11.648 1 95.62 252 SER B CA 1
ATOM 5507 C C . SER B 1 252 ? -5.398 -25.828 -11.234 1 95.62 252 SER B C 1
ATOM 5509 O O . SER B 1 252 ? -5.227 -24.719 -10.742 1 95.62 252 SER B O 1
ATOM 5511 N N . SER B 1 253 ? -6.602 -26.328 -11.461 1 96.12 253 SER B N 1
ATOM 5512 C CA . SER B 1 253 ? -7.859 -25.703 -11.07 1 96.12 253 SER B CA 1
ATOM 5513 C C . SER B 1 253 ? -8.75 -26.672 -10.305 1 96.12 253 SER B C 1
ATOM 5515 O O . SER B 1 253 ? -8.664 -27.891 -10.5 1 96.12 253 SER B O 1
ATOM 5517 N N . MET B 1 254 ? -9.539 -26.078 -9.492 1 96.12 254 MET B N 1
ATOM 5518 C CA . MET B 1 254 ? -10.398 -26.922 -8.664 1 96.12 254 MET B CA 1
ATOM 5519 C C . MET B 1 254 ? -11.539 -27.5 -9.492 1 96.12 254 MET B C 1
ATOM 5521 O O . MET B 1 254 ? -12.227 -26.781 -10.211 1 96.12 254 MET B O 1
ATOM 5525 N N . SER B 1 255 ? -11.734 -28.844 -9.344 1 96.12 255 SER B N 1
ATOM 5526 C CA . SER B 1 255 ? -12.953 -29.453 -9.867 1 96.12 255 SER B CA 1
ATOM 5527 C C . SER B 1 255 ? -14.164 -29.109 -9.008 1 96.12 255 SER B C 1
ATOM 5529 O O . SER B 1 255 ? -14.008 -28.672 -7.859 1 96.12 255 SER B O 1
ATOM 5531 N N . LEU B 1 256 ? -15.312 -29.312 -9.562 1 95.81 256 LEU B N 1
ATOM 5532 C CA . LEU B 1 256 ? -16.547 -28.984 -8.859 1 95.81 256 LEU B CA 1
ATOM 5533 C C . LEU B 1 256 ? -16.656 -29.781 -7.562 1 95.81 256 LEU B C 1
ATOM 5535 O O . LEU B 1 256 ? -16.938 -29.219 -6.504 1 95.81 256 LEU B O 1
ATOM 5539 N N . PRO B 1 257 ? -16.375 -31.078 -7.594 1 96.94 257 PRO B N 1
ATOM 5540 C CA . PRO B 1 257 ? -16.469 -31.828 -6.344 1 96.94 257 PRO B CA 1
ATOM 5541 C C . PRO B 1 257 ? -15.484 -31.359 -5.285 1 96.94 257 PRO B C 1
ATOM 5543 O O . PRO B 1 257 ? -15.828 -31.281 -4.102 1 96.94 257 PRO B O 1
ATOM 5546 N N . VAL B 1 258 ? -14.328 -31.047 -5.695 1 97.88 258 VAL B N 1
ATOM 5547 C CA . VAL B 1 258 ? -13.305 -30.594 -4.746 1 97.88 258 VAL B CA 1
ATOM 5548 C C . VAL B 1 258 ? -13.688 -29.234 -4.184 1 97.88 258 VAL B C 1
ATOM 5550 O O . VAL B 1 258 ? -13.531 -28.984 -2.986 1 97.88 258 VAL B O 1
ATOM 5553 N N . ALA B 1 259 ? -14.172 -28.344 -5.023 1 97.75 259 ALA B N 1
ATOM 5554 C CA . ALA B 1 259 ? -14.625 -27.031 -4.562 1 97.75 259 ALA B CA 1
ATOM 5555 C C . ALA B 1 259 ? -15.703 -27.172 -3.492 1 97.75 259 ALA B C 1
ATOM 5557 O O . ALA B 1 259 ? -15.648 -26.5 -2.457 1 97.75 259 ALA B O 1
ATOM 5558 N N . HIS B 1 260 ? -16.641 -28.031 -3.746 1 97.38 260 HIS B N 1
ATOM 5559 C CA . HIS B 1 260 ? -17.688 -28.312 -2.764 1 97.38 260 HIS B CA 1
ATOM 5560 C C . HIS B 1 260 ? -17.094 -28.859 -1.47 1 97.38 260 HIS B C 1
ATOM 5562 O O . HIS B 1 260 ? -17.5 -28.469 -0.377 1 97.38 260 HIS B O 1
ATOM 5568 N N . GLY B 1 261 ? -16.172 -29.75 -1.673 1 97.88 261 GLY B N 1
ATOM 5569 C CA . GLY B 1 261 ? -15.516 -30.344 -0.516 1 97.88 261 GLY B CA 1
ATOM 5570 C C . GLY B 1 261 ? -14.773 -29.344 0.336 1 97.88 261 GLY B C 1
ATOM 5571 O O . GLY B 1 261 ? -14.828 -29.391 1.566 1 97.88 261 GLY B O 1
ATOM 5572 N N . VAL B 1 262 ? -14.07 -28.422 -0.257 1 98.62 262 VAL B N 1
ATOM 5573 C CA . VAL B 1 262 ? -13.344 -27.375 0.446 1 98.62 262 VAL B CA 1
ATOM 5574 C C . VAL B 1 262 ? -14.32 -26.547 1.296 1 98.62 262 VAL B C 1
ATOM 5576 O O . VAL B 1 262 ? -14.055 -26.281 2.471 1 98.62 262 VAL B O 1
ATOM 5579 N N . LEU B 1 263 ? -15.438 -26.156 0.715 1 97.56 263 LEU B N 1
ATOM 5580 C CA . LEU B 1 263 ? -16.422 -25.328 1.414 1 97.56 263 LEU B CA 1
ATOM 5581 C C . LEU B 1 263 ? -17.078 -26.109 2.553 1 97.56 263 LEU B C 1
ATOM 5583 O O . LEU B 1 263 ? -17.391 -25.531 3.6 1 97.56 263 LEU B O 1
ATOM 5587 N N . GLN B 1 264 ? -17.234 -27.391 2.359 1 96.62 264 GLN B N 1
ATOM 5588 C CA . GLN B 1 264 ? -17.797 -28.234 3.42 1 96.62 264 GLN B CA 1
ATOM 5589 C C . GLN B 1 264 ? -16.859 -28.297 4.617 1 96.62 264 GLN B C 1
ATOM 5591 O O . GLN B 1 264 ? -17.281 -28.172 5.762 1 96.62 264 GLN B O 1
ATOM 5596 N N . VAL B 1 265 ? -15.625 -28.562 4.312 1 96.94 265 VAL B N 1
ATOM 5597 C CA . VAL B 1 265 ? -14.633 -28.609 5.379 1 96.94 265 VAL B CA 1
ATOM 5598 C C . VAL B 1 265 ? -14.57 -27.266 6.086 1 96.94 265 VAL B C 1
ATOM 5600 O O . VAL B 1 265 ? -14.508 -27.188 7.316 1 96.94 265 VAL B O 1
ATOM 5603 N N . ALA B 1 266 ? -14.57 -26.172 5.289 1 96.56 266 ALA B N 1
ATOM 5604 C CA . ALA B 1 266 ? -14.523 -24.828 5.848 1 96.56 266 ALA B CA 1
ATOM 5605 C C . ALA B 1 266 ? -15.703 -24.562 6.773 1 96.56 266 ALA B C 1
ATOM 5607 O O . ALA B 1 266 ? -15.547 -24 7.859 1 96.56 266 ALA B O 1
ATOM 5608 N N . GLN B 1 267 ? -16.844 -24.984 6.402 1 93.62 267 GLN B N 1
ATOM 5609 C CA . GLN B 1 267 ? -18.047 -24.797 7.199 1 93.62 267 GLN B CA 1
ATOM 5610 C C . GLN B 1 267 ? -17.984 -25.625 8.484 1 93.62 267 GLN B C 1
ATOM 5612 O O . GLN B 1 267 ? -18.312 -25.109 9.562 1 93.62 267 GLN B O 1
ATOM 5617 N N . ARG B 1 268 ? -17.594 -26.797 8.336 1 93.25 268 ARG B N 1
ATOM 5618 C CA . ARG B 1 268 ? -17.547 -27.703 9.469 1 93.25 268 ARG B CA 1
ATOM 5619 C C . ARG B 1 268 ? -16.609 -27.203 10.547 1 93.25 268 ARG B C 1
ATOM 5621 O O . ARG B 1 268 ? -16.875 -27.344 11.742 1 93.25 268 ARG B O 1
ATOM 5628 N N . PHE B 1 269 ? -15.531 -26.594 10.141 1 94.5 269 PHE B N 1
ATOM 5629 C CA . PHE B 1 269 ? -14.5 -26.234 11.109 1 94.5 269 PHE B CA 1
ATOM 5630 C C . PHE B 1 269 ? -14.445 -24.719 11.312 1 94.5 269 PHE B C 1
ATOM 5632 O O . PHE B 1 269 ? -13.578 -24.219 12.023 1 94.5 269 PHE B O 1
ATOM 5639 N N . GLY B 1 270 ? -15.344 -23.984 10.633 1 93.25 270 GLY B N 1
ATOM 5640 C CA . GLY B 1 270 ? -15.438 -22.547 10.82 1 93.25 270 GLY B CA 1
ATOM 5641 C C . GLY B 1 270 ? -14.273 -21.781 10.211 1 93.25 270 GLY B C 1
ATOM 5642 O O . GLY B 1 270 ? -13.789 -20.812 10.797 1 93.25 270 GLY B O 1
ATOM 5643 N N . LEU B 1 271 ? -13.75 -22.234 9.062 1 95.56 271 LEU B N 1
ATOM 5644 C CA . LEU B 1 271 ? -12.633 -21.578 8.383 1 95.56 271 LEU B CA 1
ATOM 5645 C C . LEU B 1 271 ? -13.141 -20.5 7.43 1 95.56 271 LEU B C 1
ATOM 5647 O O . LEU B 1 271 ? -14.133 -20.703 6.723 1 95.56 271 LEU B O 1
ATOM 5651 N N . MET B 1 272 ? -12.523 -19.375 7.461 1 97.56 272 MET B N 1
ATOM 5652 C CA . MET B 1 272 ? -12.641 -18.469 6.324 1 97.56 272 MET B CA 1
ATOM 5653 C C . MET B 1 272 ? -11.734 -18.906 5.184 1 97.56 272 MET B C 1
ATOM 5655 O O . MET B 1 272 ? -10.594 -19.312 5.414 1 97.56 272 MET B O 1
ATOM 5659 N N . VAL B 1 273 ? -12.258 -18.844 4.012 1 98.62 273 VAL B N 1
ATOM 5660 C CA . VAL B 1 273 ? -11.461 -19.266 2.865 1 98.62 273 VAL B CA 1
ATOM 5661 C C . VAL B 1 273 ? -11.055 -18.047 2.039 1 98.62 273 VAL B C 1
ATOM 5663 O O . VAL B 1 273 ? -11.906 -17.234 1.656 1 98.62 273 VAL B O 1
ATOM 5666 N N . ILE B 1 274 ? -9.797 -17.875 1.824 1 98.81 274 ILE B N 1
ATOM 5667 C CA . ILE B 1 274 ? -9.266 -16.812 0.982 1 98.81 274 ILE B CA 1
ATOM 5668 C C . ILE B 1 274 ? -8.891 -17.375 -0.387 1 98.81 274 ILE B C 1
ATOM 5670 O O . ILE B 1 274 ? -7.992 -18.219 -0.498 1 98.81 274 ILE B O 1
ATOM 5674 N N . ASP B 1 275 ? -9.578 -16.969 -1.416 1 98.12 275 ASP B N 1
ATOM 5675 C CA . ASP B 1 275 ? -9.359 -17.406 -2.793 1 98.12 275 ASP B CA 1
ATOM 5676 C C . ASP B 1 275 ? -8.648 -16.312 -3.602 1 98.12 275 ASP B C 1
ATOM 5678 O O . ASP B 1 275 ? -9.297 -15.398 -4.117 1 98.12 275 ASP B O 1
ATOM 5682 N N . ASN B 1 276 ? -7.352 -16.422 -3.771 1 97.75 276 ASN B N 1
ATOM 5683 C CA . ASN B 1 276 ? -6.527 -15.461 -4.496 1 97.75 276 ASN B CA 1
ATOM 5684 C C . ASN B 1 276 ? -6.355 -15.852 -5.957 1 97.75 276 ASN B C 1
ATOM 5686 O O . ASN B 1 276 ? -5.43 -16.594 -6.301 1 97.75 276 ASN B O 1
ATOM 5690 N N . ASP B 1 277 ? -7.211 -15.242 -6.82 1 93.44 277 ASP B N 1
ATOM 5691 C CA . ASP B 1 277 ? -7.25 -15.672 -8.211 1 93.44 277 ASP B CA 1
ATOM 5692 C C . ASP B 1 277 ? -7.074 -14.484 -9.156 1 93.44 277 ASP B C 1
ATOM 5694 O O . ASP B 1 277 ? -8.047 -13.836 -9.539 1 93.44 277 ASP B O 1
ATOM 5698 N N . PRO B 1 278 ? -5.863 -14.281 -9.68 1 92.88 278 PRO B N 1
ATOM 5699 C CA . PRO B 1 278 ? -5.633 -13.164 -10.594 1 92.88 278 PRO B CA 1
ATOM 5700 C C . PRO B 1 278 ? -6.121 -13.445 -12.016 1 92.88 278 PRO B C 1
ATOM 5702 O O . PRO B 1 278 ? -5.996 -12.594 -12.898 1 92.88 278 PRO B O 1
ATOM 5705 N N . PHE B 1 279 ? -6.746 -14.617 -12.281 1 92.81 279 PHE B N 1
ATOM 5706 C CA . PHE B 1 279 ? -7.129 -15.008 -13.633 1 92.81 279 PHE B CA 1
ATOM 5707 C C . PHE B 1 279 ? -8.648 -15.078 -13.766 1 92.81 279 PHE B C 1
ATOM 5709 O O . PHE B 1 279 ? -9.164 -15.734 -14.672 1 92.81 279 PHE B O 1
ATOM 5716 N N . THR B 1 280 ? -9.297 -14.422 -12.922 1 88.56 280 THR B N 1
ATOM 5717 C CA . THR B 1 280 ? -10.758 -14.484 -12.883 1 88.56 280 THR B CA 1
ATOM 5718 C C . THR B 1 280 ? -11.352 -14.055 -14.227 1 88.56 280 THR B C 1
ATOM 5720 O O . THR B 1 280 ? -12.406 -14.555 -14.625 1 88.56 280 THR B O 1
ATOM 5723 N N . ASP B 1 281 ? -10.672 -13.195 -14.977 1 87.62 281 ASP B N 1
ATOM 5724 C CA . ASP B 1 281 ? -11.219 -12.641 -16.219 1 87.62 281 ASP B CA 1
ATOM 5725 C C . ASP B 1 281 ? -10.844 -13.508 -17.406 1 87.62 281 ASP B C 1
ATOM 5727 O O . ASP B 1 281 ? -11.344 -13.305 -18.516 1 87.62 281 ASP B O 1
ATOM 5731 N N . LEU B 1 282 ? -9.977 -14.406 -17.172 1 89.5 282 LEU B N 1
ATOM 5732 C CA . LEU B 1 282 ? -9.516 -15.219 -18.297 1 89.5 282 LEU B CA 1
ATOM 5733 C C . LEU B 1 282 ? -10.617 -16.156 -18.766 1 89.5 282 LEU B C 1
ATOM 5735 O O . LEU B 1 282 ? -11.102 -17 -18 1 89.5 282 LEU B O 1
ATOM 5739 N N . PRO B 1 283 ? -10.961 -16.062 -20.031 1 86.38 283 PRO B N 1
ATOM 5740 C CA . PRO B 1 283 ? -12.016 -16.938 -20.531 1 86.38 283 PRO B CA 1
ATOM 5741 C C . PRO B 1 283 ? -11.586 -18.406 -20.578 1 86.38 283 PRO B C 1
ATOM 5743 O O . PRO B 1 283 ? -10.406 -18.703 -20.766 1 86.38 283 PRO B O 1
ATOM 5746 N N . GLY B 1 284 ? -12.562 -19.266 -20.406 1 78.5 284 GLY B N 1
ATOM 5747 C CA . GLY B 1 284 ? -12.352 -20.688 -20.625 1 78.5 284 GLY B CA 1
ATOM 5748 C C . GLY B 1 284 ? -11.688 -21.375 -19.453 1 78.5 284 GLY B C 1
ATOM 5749 O O . GLY B 1 284 ? -11.094 -22.453 -19.609 1 78.5 284 GLY B O 1
ATOM 5750 N N . ASN B 1 285 ? -11.711 -20.719 -18.344 1 76.06 285 ASN B N 1
ATOM 5751 C CA . ASN B 1 285 ? -11.148 -21.359 -17.172 1 76.06 285 ASN B CA 1
ATOM 5752 C C . ASN B 1 285 ? -12.016 -22.531 -16.703 1 76.06 285 ASN B C 1
ATOM 5754 O O . ASN B 1 285 ? -13.234 -22.391 -16.562 1 76.06 285 ASN B O 1
ATOM 5758 N N . ALA B 1 286 ? -11.391 -23.672 -16.609 1 75.25 286 ALA B N 1
ATOM 5759 C CA . ALA B 1 286 ? -12.094 -24.906 -16.266 1 75.25 286 ALA B CA 1
ATOM 5760 C C . ALA B 1 286 ? -12.359 -24.984 -14.758 1 75.25 286 ALA B C 1
ATOM 5762 O O . ALA B 1 286 ? -13.188 -25.781 -14.312 1 75.25 286 ALA B O 1
ATOM 5763 N N . GLY B 1 287 ? -11.859 -24.25 -14.031 1 87.5 287 GLY B N 1
ATOM 5764 C CA . GLY B 1 287 ? -12 -24.375 -12.586 1 87.5 287 GLY B CA 1
ATOM 5765 C C . GLY B 1 287 ? -13.234 -23.688 -12.047 1 87.5 287 GLY B C 1
ATOM 5766 O O . GLY B 1 287 ? -13.891 -22.922 -12.758 1 87.5 287 GLY B O 1
ATOM 5767 N N . VAL B 1 288 ? -13.633 -24.094 -10.844 1 90.75 288 VAL B N 1
ATOM 5768 C CA . VAL B 1 288 ? -14.797 -23.531 -10.172 1 90.75 288 VAL B CA 1
ATOM 5769 C C . VAL B 1 288 ? -14.352 -22.562 -9.086 1 90.75 288 VAL B C 1
ATOM 5771 O O . VAL B 1 288 ? -13.773 -22.969 -8.078 1 90.75 288 VAL B O 1
ATOM 5774 N N . PRO B 1 289 ? -14.688 -21.297 -9.312 1 92.81 289 PRO B N 1
ATOM 5775 C CA . PRO B 1 289 ? -14.391 -20.375 -8.211 1 92.81 289 PRO B CA 1
ATOM 5776 C C . PRO B 1 289 ? -15.188 -20.688 -6.945 1 92.81 289 PRO B C 1
ATOM 5778 O O . PRO B 1 289 ? -16.406 -20.906 -7.016 1 92.81 289 PRO B O 1
ATOM 5781 N N . LEU B 1 290 ? -14.547 -20.703 -5.848 1 95.81 290 LEU B N 1
ATOM 5782 C CA . LEU B 1 290 ? -15.203 -21.016 -4.582 1 95.81 290 LEU B CA 1
ATOM 5783 C C . LEU B 1 290 ? -16.328 -20.031 -4.293 1 95.81 290 LEU B C 1
ATOM 5785 O O . LEU B 1 290 ? -17.375 -20.422 -3.75 1 95.81 290 LEU B O 1
ATOM 5789 N N . SER B 1 291 ? -16.125 -18.781 -4.656 1 93.62 291 SER B N 1
ATOM 5790 C CA . SER B 1 291 ? -17.109 -17.734 -4.391 1 93.62 291 SER B CA 1
ATOM 5791 C C . SER B 1 291 ? -18.406 -17.969 -5.172 1 93.62 291 SER B C 1
ATOM 5793 O O . SER B 1 291 ? -19.484 -17.547 -4.746 1 93.62 291 SER B O 1
ATOM 5795 N N . ALA B 1 292 ? -18.344 -18.609 -6.277 1 90.56 292 ALA B N 1
ATOM 5796 C CA . ALA B 1 292 ? -19.547 -18.906 -7.066 1 90.56 292 ALA B CA 1
ATOM 5797 C C . ALA B 1 292 ? -20.469 -19.859 -6.312 1 90.56 292 ALA B C 1
ATOM 5799 O O . ALA B 1 292 ? -21.688 -19.812 -6.496 1 90.56 292 ALA B O 1
ATOM 5800 N N . LEU B 1 293 ? -19.922 -20.703 -5.48 1 91.12 293 LEU B N 1
ATOM 5801 C CA . LEU B 1 293 ? -20.688 -21.688 -4.727 1 91.12 293 LEU B CA 1
ATOM 5802 C C . LEU B 1 293 ? -21.078 -21.141 -3.363 1 91.12 293 LEU B C 1
ATOM 5804 O O . LEU B 1 293 ? -22.125 -21.516 -2.822 1 91.12 293 LEU B O 1
ATOM 5808 N N . ASP B 1 294 ? -20.328 -20.25 -2.828 1 90.25 294 ASP B N 1
ATOM 5809 C CA . ASP B 1 294 ? -20.422 -19.812 -1.439 1 90.25 294 ASP B CA 1
ATOM 5810 C C . ASP B 1 294 ? -21.109 -18.453 -1.346 1 90.25 294 ASP B C 1
ATOM 5812 O O . ASP B 1 294 ? -21.578 -18.062 -0.278 1 90.25 294 ASP B O 1
ATOM 5816 N N . ALA B 1 295 ? -21.141 -17.734 -2.379 1 87.94 295 ALA B N 1
ATOM 5817 C CA . ALA B 1 295 ? -21.719 -16.391 -2.459 1 87.94 295 ALA B CA 1
ATOM 5818 C C . ALA B 1 295 ? -21.094 -15.477 -1.41 1 87.94 295 ALA B C 1
ATOM 5820 O O . ALA B 1 295 ? -21.812 -14.703 -0.757 1 87.94 295 ALA B O 1
ATOM 5821 N N . PHE B 1 296 ? -19.891 -15.703 -1.128 1 89.62 296 PHE B N 1
ATOM 5822 C CA . PHE B 1 296 ? -19.047 -14.844 -0.291 1 89.62 296 PHE B CA 1
ATOM 5823 C C . PHE B 1 296 ? -19.5 -14.922 1.166 1 89.62 296 PHE B C 1
ATOM 5825 O O . PHE B 1 296 ? -19.266 -13.984 1.936 1 89.62 296 PHE B O 1
ATOM 5832 N N . ASN B 1 297 ? -20.109 -15.945 1.532 1 90.06 297 ASN B N 1
ATOM 5833 C CA . ASN B 1 297 ? -20.453 -16.141 2.936 1 90.06 297 ASN B CA 1
ATOM 5834 C C . ASN B 1 297 ? -19.203 -16.406 3.783 1 90.06 297 ASN B C 1
ATOM 5836 O O . ASN B 1 297 ? -19.016 -15.789 4.828 1 90.06 297 ASN B O 1
ATOM 5840 N N . SER B 1 298 ? -18.438 -17.328 3.307 1 93.81 298 SER B N 1
ATOM 5841 C CA . SER B 1 298 ? -17.219 -17.672 4.027 1 93.81 298 SER B CA 1
ATOM 5842 C C . SER B 1 298 ? -15.977 -17.453 3.154 1 93.81 298 SER B C 1
ATOM 5844 O O . SER B 1 298 ? -14.852 -17.672 3.604 1 93.81 298 SER B O 1
ATOM 5846 N N . VAL B 1 299 ? -16.188 -17.016 1.964 1 97.31 299 VAL B N 1
ATOM 5847 C CA . VAL B 1 299 ? -15.094 -16.859 1.013 1 97.31 299 VAL B CA 1
ATOM 5848 C C . VAL B 1 299 ? -14.781 -15.383 0.818 1 97.31 299 VAL B C 1
ATOM 5850 O O . VAL B 1 299 ? -15.68 -14.562 0.628 1 97.31 299 VAL B O 1
ATOM 5853 N N . ILE B 1 300 ? -13.562 -15.016 0.958 1 98.31 300 ILE B N 1
ATOM 5854 C CA . ILE B 1 300 ? -13.023 -13.742 0.488 1 98.31 300 ILE B CA 1
ATOM 5855 C C . ILE B 1 300 ? -12.266 -13.953 -0.821 1 98.31 300 ILE B C 1
ATOM 5857 O O . ILE B 1 300 ? -11.32 -14.75 -0.877 1 98.31 300 ILE B O 1
ATOM 5861 N N . ALA B 1 301 ? -12.742 -13.305 -1.836 1 97.75 301 ALA B N 1
ATOM 5862 C CA . ALA B 1 301 ? -12.086 -13.43 -3.135 1 97.75 301 ALA B CA 1
ATOM 5863 C C . ALA B 1 301 ? -11.133 -12.258 -3.379 1 97.75 301 ALA B C 1
ATOM 5865 O O . ALA B 1 301 ? -11.453 -11.109 -3.07 1 97.75 301 ALA B O 1
ATOM 5866 N N . ILE B 1 302 ? -9.945 -12.57 -3.861 1 98.31 302 ILE B N 1
ATOM 5867 C CA . ILE B 1 302 ? -8.945 -11.586 -4.238 1 98.31 302 ILE B CA 1
ATOM 5868 C C . ILE B 1 302 ? -8.625 -11.719 -5.727 1 98.31 302 ILE B C 1
ATOM 5870 O O . ILE B 1 302 ? -8.484 -12.828 -6.238 1 98.31 302 ILE B O 1
ATOM 5874 N N . SER B 1 303 ? -8.562 -10.594 -6.406 1 97 303 SER B N 1
ATOM 5875 C CA . SER B 1 303 ? -8.078 -10.594 -7.781 1 97 303 SER B CA 1
ATOM 5876 C C . SER B 1 303 ? -7.281 -9.32 -8.086 1 97 303 SER B C 1
ATOM 5878 O O . SER B 1 303 ? -7.09 -8.477 -7.207 1 97 303 SER B O 1
ATOM 5880 N N . SER B 1 304 ? -6.688 -9.312 -9.258 1 95.25 304 SER B N 1
ATOM 5881 C CA . SER B 1 304 ? -5.84 -8.203 -9.68 1 95.25 304 SER B CA 1
ATOM 5882 C C . SER B 1 304 ? -5.816 -8.07 -11.203 1 95.25 304 SER B C 1
ATOM 5884 O O . SER B 1 304 ? -6.137 -9.023 -11.914 1 95.25 304 SER B O 1
ATOM 5886 N N . PHE B 1 305 ? -5.449 -6.934 -11.672 1 92.44 305 PHE B N 1
ATOM 5887 C CA . PHE B 1 305 ? -5.32 -6.691 -13.109 1 92.44 305 PHE B CA 1
ATOM 5888 C C . PHE B 1 305 ? -3.863 -6.777 -13.539 1 92.44 305 PHE B C 1
ATOM 5890 O O . PHE B 1 305 ? -3.537 -6.488 -14.695 1 92.44 305 PHE B O 1
ATOM 5897 N N . SER B 1 306 ? -3.039 -7.211 -12.656 1 89 306 SER B N 1
ATOM 5898 C CA . SER B 1 306 ? -1.597 -7.184 -12.875 1 89 306 SER B CA 1
ATOM 5899 C C . SER B 1 306 ? -1.18 -8.211 -13.922 1 89 306 SER B C 1
ATOM 5901 O O . SER B 1 306 ? -0.213 -8 -14.656 1 89 306 SER B O 1
ATOM 5903 N N . LYS B 1 307 ? -1.896 -9.352 -13.977 1 89.12 307 LYS B N 1
ATOM 5904 C CA . LYS B 1 307 ? -1.479 -10.445 -14.852 1 89.12 307 LYS B CA 1
ATOM 5905 C C . LYS B 1 307 ? -2.123 -10.32 -16.219 1 89.12 307 LYS B C 1
ATOM 5907 O O . LYS B 1 307 ? -1.548 -10.758 -17.219 1 89.12 307 LYS B O 1
ATOM 5912 N N . LEU B 1 308 ? -3.271 -9.742 -16.297 1 89.62 308 LEU B N 1
ATOM 5913 C CA . LEU B 1 308 ? -4.023 -9.766 -17.547 1 89.62 308 LEU B CA 1
ATOM 5914 C C . LEU B 1 308 ? -3.984 -8.406 -18.234 1 89.62 308 LEU B C 1
ATOM 5916 O O . LEU B 1 308 ? -4.328 -8.281 -19.406 1 89.62 308 LEU B O 1
ATOM 5920 N N . LEU B 1 309 ? -3.598 -7.375 -17.531 1 87.75 309 LEU B N 1
ATOM 5921 C CA . LEU B 1 309 ? -3.404 -6.051 -18.109 1 87.75 309 LEU B CA 1
ATOM 5922 C C . LEU B 1 309 ? -1.974 -5.566 -17.891 1 87.75 309 LEU B C 1
ATOM 5924 O O . LEU B 1 309 ? -1.126 -5.715 -18.781 1 87.75 309 LEU B O 1
ATOM 5928 N N . SER B 1 310 ? -1.728 -5.008 -16.672 1 83.69 310 SER B N 1
ATOM 5929 C CA . SER B 1 310 ? -0.365 -4.574 -16.375 1 83.69 310 SER B CA 1
ATOM 5930 C C . SER B 1 310 ? -0.137 -4.445 -14.875 1 83.69 310 SER B C 1
ATOM 5932 O O . SER B 1 310 ? -0.957 -3.857 -14.164 1 83.69 310 SER B O 1
ATOM 5934 N N . ALA B 1 311 ? 1.042 -4.977 -14.5 1 83.19 311 ALA B N 1
ATOM 5935 C CA . ALA B 1 311 ? 1.441 -4.863 -13.102 1 83.19 311 ALA B CA 1
ATOM 5936 C C . ALA B 1 311 ? 1.847 -3.432 -12.758 1 83.19 311 ALA B C 1
ATOM 5938 O O . ALA B 1 311 ? 1.953 -3.072 -11.586 1 83.19 311 ALA B O 1
ATOM 5939 N N . SER B 1 312 ? 1.973 -2.59 -13.719 1 83.38 312 SER B N 1
ATOM 5940 C CA . SER B 1 312 ? 2.463 -1.23 -13.516 1 83.38 312 SER B CA 1
ATOM 5941 C C . SER B 1 312 ? 1.401 -0.353 -12.859 1 83.38 312 SER B C 1
ATOM 5943 O O . SER B 1 312 ? 1.72 0.681 -12.273 1 83.38 312 SER B O 1
ATOM 5945 N N . PHE B 1 313 ? 0.173 -0.769 -12.961 1 87.56 313 PHE B N 1
ATOM 5946 C CA . PHE B 1 313 ? -0.907 0.039 -12.406 1 87.56 313 PHE B CA 1
ATOM 5947 C C . PHE B 1 313 ? -1.097 -0.259 -10.922 1 87.56 313 PHE B C 1
ATOM 5949 O O . PHE B 1 313 ? -1.589 0.587 -10.172 1 87.56 313 PHE B O 1
ATOM 5956 N N . ARG B 1 314 ? -0.776 -1.445 -10.5 1 91.75 314 ARG B N 1
ATOM 5957 C CA . ARG B 1 314 ? -0.92 -1.902 -9.125 1 91.75 314 ARG B CA 1
ATOM 5958 C C . ARG B 1 314 ? -2.363 -1.767 -8.648 1 91.75 314 ARG B C 1
ATOM 5960 O O . ARG B 1 314 ? -2.621 -1.206 -7.582 1 91.75 314 ARG B O 1
ATOM 5967 N N . VAL B 1 315 ? -3.275 -2.336 -9.406 1 95.44 315 VAL B N 1
ATOM 5968 C CA . VAL B 1 315 ? -4.684 -2.293 -9.031 1 95.44 315 VAL B CA 1
ATOM 5969 C C . VAL B 1 315 ? -5.207 -3.713 -8.82 1 95.44 315 VAL B C 1
ATOM 5971 O O . VAL B 1 315 ? -5.129 -4.551 -9.727 1 95.44 315 VAL B O 1
ATOM 5974 N N . GLY B 1 316 ? -5.629 -4.016 -7.676 1 97.12 316 GLY B N 1
ATOM 5975 C CA . GLY B 1 316 ? -6.332 -5.23 -7.301 1 97.12 316 GLY B CA 1
ATOM 5976 C C . GLY B 1 316 ? -7.598 -4.969 -6.504 1 97.12 316 GLY B C 1
ATOM 5977 O O . GLY B 1 316 ? -8.031 -3.82 -6.379 1 97.12 316 GLY B O 1
ATOM 5978 N N . TYR B 1 317 ? -8.25 -6.043 -6.043 1 97.94 317 TYR B N 1
ATOM 5979 C CA . TYR B 1 317 ? -9.477 -5.844 -5.273 1 97.94 317 TYR B CA 1
ATOM 5980 C C . TYR B 1 317 ? -9.82 -7.094 -4.469 1 97.94 317 TYR B C 1
ATOM 5982 O O . TYR B 1 317 ? -9.32 -8.188 -4.762 1 97.94 317 TYR B O 1
ATOM 5990 N N . VAL B 1 318 ? -10.617 -6.879 -3.488 1 98.25 318 VAL B N 1
ATOM 5991 C CA . VAL B 1 318 ? -11.227 -7.906 -2.654 1 98.25 318 VAL B CA 1
ATOM 5992 C C . VAL B 1 318 ? -12.742 -7.867 -2.812 1 98.25 318 VAL B C 1
ATOM 5994 O O . VAL B 1 318 ? -13.336 -6.789 -2.883 1 98.25 318 VAL B O 1
ATOM 5997 N N . ILE B 1 319 ? -13.359 -8.992 -2.941 1 98 319 ILE B N 1
ATOM 5998 C CA . ILE B 1 319 ? -14.805 -9.133 -2.807 1 98 319 ILE B CA 1
ATOM 5999 C C . ILE B 1 319 ? -15.133 -9.969 -1.571 1 98 319 ILE B C 1
ATOM 6001 O O . ILE B 1 319 ? -14.609 -11.078 -1.407 1 98 319 ILE B O 1
ATOM 6005 N N . ALA B 1 320 ? -15.906 -9.484 -0.748 1 97.62 320 ALA B N 1
ATOM 6006 C CA . ALA B 1 320 ? -16.297 -10.148 0.491 1 97.62 320 ALA B CA 1
ATOM 6007 C C . ALA B 1 320 ? -17.672 -9.68 0.948 1 97.62 320 ALA B C 1
ATOM 6009 O O . ALA B 1 320 ? -18.266 -8.789 0.343 1 97.62 320 ALA B O 1
ATOM 6010 N N . ARG B 1 321 ? -18.234 -10.352 1.899 1 94.88 321 ARG B N 1
ATOM 6011 C CA . ARG B 1 321 ? -19.469 -9.836 2.475 1 94.88 321 ARG B CA 1
ATOM 6012 C C . ARG B 1 321 ? -19.281 -8.414 2.994 1 94.88 321 ARG B C 1
ATOM 6014 O O . ARG B 1 321 ? -18.172 -8.016 3.355 1 94.88 321 ARG B O 1
ATOM 6021 N N . PRO B 1 322 ? -20.297 -7.637 3.062 1 90.69 322 PRO B N 1
ATOM 6022 C CA . PRO B 1 322 ? -20.203 -6.195 3.312 1 90.69 322 PRO B CA 1
ATOM 6023 C C . PRO B 1 322 ? -19.453 -5.867 4.598 1 90.69 322 PRO B C 1
ATOM 6025 O O . PRO B 1 322 ? -18.656 -4.922 4.625 1 90.69 322 PRO B O 1
ATOM 6028 N N . GLU B 1 323 ? -19.641 -6.609 5.621 1 88.88 323 GLU B N 1
ATOM 6029 C CA . GLU B 1 323 ? -18.969 -6.352 6.895 1 88.88 323 GLU B CA 1
ATOM 6030 C C . GLU B 1 323 ? -17.453 -6.492 6.762 1 88.88 323 GLU B C 1
ATOM 6032 O O . GLU B 1 323 ? -16.703 -5.656 7.266 1 88.88 323 GLU B O 1
ATOM 6037 N N . VAL B 1 324 ? -17.031 -7.547 6.113 1 94.31 324 VAL B N 1
ATOM 6038 C CA . VAL B 1 324 ? -15.602 -7.797 5.902 1 94.31 324 VAL B CA 1
ATOM 6039 C C . VAL B 1 324 ? -15.016 -6.711 5.008 1 94.31 324 VAL B C 1
ATOM 6041 O O . VAL B 1 324 ? -13.922 -6.203 5.27 1 94.31 324 VAL B O 1
ATOM 6044 N N . ALA B 1 325 ? -15.773 -6.328 3.949 1 94.62 325 ALA B N 1
ATOM 6045 C CA . ALA B 1 325 ? -15.32 -5.266 3.055 1 94.62 325 ALA B CA 1
ATOM 6046 C C . ALA B 1 325 ? -15.117 -3.957 3.816 1 94.62 325 ALA B C 1
ATOM 6048 O O . ALA B 1 325 ? -14.125 -3.258 3.607 1 94.62 325 ALA B O 1
ATOM 6049 N N . ARG B 1 326 ? -15.984 -3.66 4.66 1 89.62 326 ARG B N 1
ATOM 6050 C CA . ARG B 1 326 ? -15.891 -2.445 5.465 1 89.62 326 ARG B CA 1
ATOM 6051 C C . ARG B 1 326 ? -14.672 -2.488 6.383 1 89.62 326 ARG B C 1
ATOM 6053 O O . ARG B 1 326 ? -13.938 -1.507 6.492 1 89.62 326 ARG B O 1
ATOM 6060 N N . GLU B 1 327 ? -14.508 -3.586 6.988 1 90.62 327 GLU B N 1
ATOM 6061 C CA . GLU B 1 327 ? -13.383 -3.748 7.902 1 90.62 327 GLU B CA 1
ATOM 6062 C C . GLU B 1 327 ? -12.047 -3.59 7.172 1 90.62 327 GLU B C 1
ATOM 6064 O O . GLU B 1 327 ? -11.125 -2.949 7.68 1 90.62 327 GLU B O 1
ATOM 6069 N N . LEU B 1 328 ? -11.984 -4.172 6.035 1 94.69 328 LEU B N 1
ATOM 6070 C CA . LEU B 1 328 ? -10.758 -4.055 5.25 1 94.69 328 LEU B CA 1
ATOM 6071 C C . LEU B 1 328 ? -10.555 -2.623 4.77 1 94.69 328 LEU B C 1
ATOM 6073 O O . LEU B 1 328 ? -9.422 -2.141 4.703 1 94.69 328 LEU B O 1
ATOM 6077 N N . THR B 1 329 ? -11.633 -1.962 4.418 1 91.62 329 THR B N 1
ATOM 6078 C CA . THR B 1 329 ? -11.578 -0.561 4.016 1 91.62 329 THR B CA 1
ATOM 6079 C C . THR B 1 329 ? -11.039 0.307 5.148 1 91.62 329 THR B C 1
ATOM 6081 O O . THR B 1 329 ? -10.227 1.204 4.914 1 91.62 329 THR B O 1
ATOM 6084 N N . GLU B 1 330 ? -11.477 0.043 6.312 1 87.06 330 GLU B N 1
ATOM 6085 C CA . GLU B 1 330 ? -11.031 0.794 7.48 1 87.06 330 GLU B CA 1
ATOM 6086 C C . GLU B 1 330 ? -9.531 0.628 7.703 1 87.06 330 GLU B C 1
ATOM 6088 O O . GLU B 1 330 ? -8.828 1.601 7.988 1 87.06 330 GLU B O 1
ATOM 6093 N N . LEU B 1 331 ? -9.078 -0.572 7.574 1 92.12 331 LEU B N 1
ATOM 6094 C CA . LEU B 1 331 ? -7.652 -0.817 7.738 1 92.12 331 LEU B CA 1
ATOM 6095 C C . LEU B 1 331 ? -6.852 -0.136 6.633 1 92.12 331 LEU B C 1
ATOM 6097 O O . LEU B 1 331 ? -5.773 0.403 6.883 1 92.12 331 LEU B O 1
ATOM 6101 N N . LYS B 1 332 ? -7.383 -0.209 5.449 1 92.62 332 LYS B N 1
ATOM 6102 C CA . LYS B 1 332 ? -6.754 0.483 4.328 1 92.62 332 LYS B CA 1
ATOM 6103 C C . LYS B 1 332 ? -6.633 1.979 4.602 1 92.62 332 LYS B C 1
ATOM 6105 O O . LYS B 1 332 ? -5.582 2.578 4.359 1 92.62 332 LYS B O 1
ATOM 6110 N N . LEU B 1 333 ? -7.637 2.512 5.086 1 87.56 333 LEU B N 1
ATOM 6111 C CA . LEU B 1 333 ? -7.652 3.928 5.438 1 87.56 333 LEU B CA 1
ATOM 6112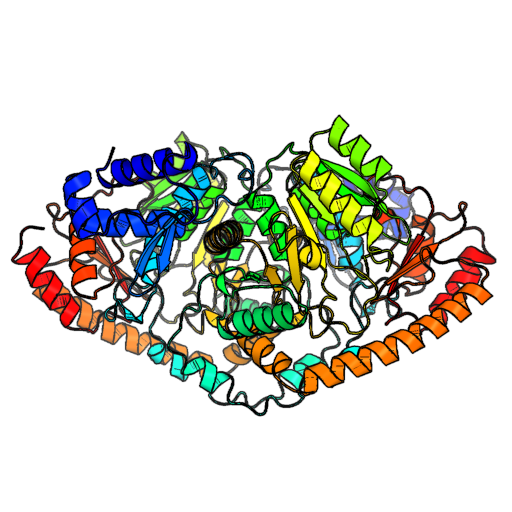 C C . LEU B 1 333 ? -6.555 4.246 6.449 1 87.56 333 LEU B C 1
ATOM 6114 O O . LEU B 1 333 ? -5.848 5.246 6.309 1 87.56 333 LEU B O 1
ATOM 6118 N N . LEU B 1 334 ? -6.391 3.432 7.355 1 87.25 334 LEU B N 1
ATOM 6119 C CA . LEU B 1 334 ? -5.43 3.645 8.43 1 87.25 334 LEU B CA 1
ATOM 6120 C C . LEU B 1 334 ? -4 3.525 7.918 1 87.25 334 LEU B C 1
ATOM 6122 O O . LEU B 1 334 ? -3.1 4.207 8.406 1 87.25 334 LEU B O 1
ATOM 6126 N N . THR B 1 335 ? -3.826 2.717 6.957 1 91.5 335 THR B N 1
ATOM 6127 C CA . THR B 1 335 ? -2.459 2.361 6.594 1 91.5 335 THR B CA 1
ATOM 6128 C C . THR B 1 335 ? -2.004 3.154 5.371 1 91.5 335 THR B C 1
ATOM 6130 O O . THR B 1 335 ? -0.871 3.639 5.328 1 91.5 335 THR B O 1
ATOM 6133 N N . VAL B 1 336 ? -2.918 3.299 4.375 1 89.56 336 VAL B N 1
ATOM 6134 C CA . VAL B 1 336 ? -2.467 3.938 3.145 1 89.56 336 VAL B CA 1
ATOM 6135 C C . VAL B 1 336 ? -3.469 5.008 2.719 1 89.56 336 VAL B C 1
ATOM 6137 O O . VAL B 1 336 ? -3.293 5.656 1.686 1 89.56 336 VAL B O 1
ATOM 6140 N N . VAL B 1 337 ? -4.434 5.246 3.471 1 82.81 337 VAL B N 1
ATOM 6141 C CA . VAL B 1 337 ? -5.461 6.266 3.285 1 82.81 337 VAL B CA 1
ATOM 6142 C C . VAL B 1 337 ? -6.398 5.852 2.15 1 82.81 337 VAL B C 1
ATOM 6144 O O . VAL B 1 337 ? -7.621 5.84 2.32 1 82.81 337 VAL B O 1
ATOM 6147 N N . ASN B 1 338 ? -5.863 5.559 0.982 1 84.31 338 ASN B N 1
ATOM 6148 C CA . ASN B 1 338 ? -6.652 5.145 -0.174 1 84.31 338 ASN B CA 1
ATOM 6149 C C . ASN B 1 338 ? -5.777 4.496 -1.244 1 84.31 338 ASN B C 1
ATOM 6151 O O . ASN B 1 338 ? -4.551 4.48 -1.126 1 84.31 338 ASN B O 1
ATOM 6155 N N . SER B 1 339 ? -6.492 3.92 -2.199 1 91.19 339 SER B N 1
ATOM 6156 C CA . SER B 1 339 ? -5.816 3.477 -3.412 1 91.19 339 SER B CA 1
ATOM 6157 C C . SER B 1 339 ? -5.707 4.605 -4.43 1 91.19 339 SER B C 1
ATOM 6159 O O . SER B 1 339 ? -6.172 5.719 -4.18 1 91.19 339 SER B O 1
ATOM 6161 N N . SER B 1 340 ? -4.996 4.363 -5.504 1 90.69 340 SER B N 1
ATOM 6162 C CA . SER B 1 340 ? -4.781 5.379 -6.531 1 90.69 340 SER B CA 1
ATOM 6163 C C . SER B 1 340 ? -6.023 5.562 -7.398 1 90.69 340 SER B C 1
ATOM 6165 O O . SER B 1 340 ? -6.301 4.738 -8.273 1 90.69 340 SER B O 1
ATOM 6167 N N . ARG B 1 341 ? -6.672 6.617 -7.16 1 88 341 ARG B N 1
ATOM 6168 C CA . ARG B 1 341 ? -7.848 6.902 -7.973 1 88 341 ARG B CA 1
ATOM 6169 C C . ARG B 1 341 ? -7.484 6.992 -9.453 1 88 341 ARG B C 1
ATOM 6171 O O . ARG B 1 341 ? -8.242 6.527 -10.312 1 88 341 ARG B O 1
ATOM 6178 N N . PHE B 1 342 ? -6.414 7.555 -9.734 1 86.75 342 PHE B N 1
ATOM 6179 C CA . PHE B 1 342 ? -5.973 7.711 -11.117 1 86.75 342 PHE B CA 1
ATOM 6180 C C . PHE B 1 342 ? -5.812 6.355 -11.789 1 86.75 342 PHE B C 1
ATOM 6182 O O . PHE B 1 342 ? -6.352 6.125 -12.875 1 86.75 342 PHE B O 1
ATOM 6189 N N . SER B 1 343 ? -5.062 5.512 -11.164 1 90.75 343 SER B N 1
ATOM 6190 C CA . SER B 1 343 ? -4.855 4.176 -11.719 1 90.75 343 SER B CA 1
ATOM 6191 C C . SER B 1 343 ? -6.176 3.428 -11.867 1 90.75 343 SER B C 1
ATOM 6193 O O . SER B 1 343 ? -6.395 2.736 -12.867 1 90.75 343 SER B O 1
ATOM 6195 N N . GLU B 1 344 ? -7.031 3.564 -10.883 1 92.44 344 GLU B N 1
ATOM 6196 C CA . GLU B 1 344 ? -8.312 2.865 -10.898 1 92.44 344 GLU B CA 1
ATOM 6197 C C . GLU B 1 344 ? -9.211 3.391 -12.016 1 92.44 344 GLU B C 1
ATOM 6199 O O . GLU B 1 344 ? -9.938 2.621 -12.656 1 92.44 344 GLU B O 1
ATOM 6204 N N . MET B 1 345 ? -9.156 4.688 -12.258 1 87.44 345 MET B N 1
ATOM 6205 C CA . MET B 1 345 ? -9.914 5.277 -13.359 1 87.44 345 MET B CA 1
ATOM 6206 C C . MET B 1 345 ? -9.406 4.762 -14.703 1 87.44 345 MET B C 1
ATOM 6208 O O . MET B 1 345 ? -10.195 4.465 -15.602 1 87.44 345 MET B O 1
ATOM 6212 N N . VAL B 1 346 ? -8.102 4.68 -14.805 1 85.75 346 VAL B N 1
ATOM 6213 C CA . VAL B 1 346 ? -7.5 4.176 -16.031 1 85.75 346 VAL B CA 1
ATOM 6214 C C . VAL B 1 346 ? -7.926 2.729 -16.266 1 85.75 346 VAL B C 1
ATOM 6216 O O . VAL B 1 346 ? -8.344 2.365 -17.375 1 85.75 346 VAL B O 1
ATOM 6219 N N . ILE B 1 347 ? -7.875 1.918 -15.242 1 90.88 347 ILE B N 1
ATOM 6220 C CA . ILE B 1 347 ? -8.258 0.514 -15.344 1 90.88 347 ILE B CA 1
ATOM 6221 C C . ILE B 1 347 ? -9.742 0.41 -15.711 1 90.88 347 ILE B C 1
ATOM 6223 O O . ILE B 1 347 ? -10.117 -0.41 -16.547 1 90.88 347 ILE B O 1
ATOM 6227 N N . ALA B 1 348 ? -10.562 1.233 -15.07 1 89.94 348 ALA B N 1
ATOM 6228 C CA . ALA B 1 348 ? -11.992 1.229 -15.375 1 89.94 348 ALA B CA 1
ATOM 6229 C C . ALA B 1 348 ? -12.234 1.494 -16.859 1 89.94 348 ALA B C 1
ATOM 6231 O O . ALA B 1 348 ? -13.047 0.811 -17.484 1 89.94 348 ALA B O 1
ATOM 6232 N N . GLU B 1 349 ? -11.516 2.424 -17.375 1 85.06 349 GLU B N 1
ATOM 6233 C CA . GLU B 1 349 ? -11.672 2.762 -18.797 1 85.06 349 GLU B CA 1
ATOM 6234 C C . GLU B 1 349 ? -11.188 1.621 -19.688 1 85.06 349 GLU B C 1
ATOM 6236 O O . GLU B 1 349 ? -11.805 1.329 -20.703 1 85.06 349 GLU B O 1
ATOM 6241 N N . LEU B 1 350 ? -10.172 1.018 -19.312 1 85.81 350 LEU B N 1
ATOM 6242 C CA . LEU B 1 350 ? -9.586 -0.053 -20.109 1 85.81 350 LEU B CA 1
ATOM 6243 C C . LEU B 1 350 ? -10.5 -1.272 -20.141 1 85.81 350 LEU B C 1
ATOM 6245 O O . LEU B 1 350 ? -10.703 -1.876 -21.188 1 85.81 350 LEU B O 1
ATOM 6249 N N . ILE B 1 351 ? -11.102 -1.61 -19.031 1 89.56 351 ILE B N 1
ATOM 6250 C CA . ILE B 1 351 ? -11.844 -2.867 -18.984 1 89.56 351 ILE B CA 1
ATOM 6251 C C . ILE B 1 351 ? -13.258 -2.658 -19.5 1 89.56 351 ILE B C 1
ATOM 6253 O O . ILE B 1 351 ? -13.969 -3.625 -19.797 1 89.56 351 ILE B O 1
ATOM 6257 N N . LYS B 1 352 ? -13.648 -1.451 -19.547 1 85.25 352 LYS B N 1
ATOM 6258 C CA . LYS B 1 352 ? -14.945 -1.117 -20.125 1 85.25 352 LYS B CA 1
ATOM 6259 C C . LYS B 1 352 ? -14.914 -1.229 -21.641 1 85.25 352 LYS B C 1
ATOM 6261 O O . LYS B 1 352 ? -15.938 -1.489 -22.266 1 85.25 352 LYS B O 1
ATOM 6266 N N . SER B 1 353 ? -13.812 -1.085 -22.172 1 82.69 353 SER B N 1
ATOM 6267 C CA . SER B 1 353 ? -13.656 -1.064 -23.609 1 82.69 353 SER B CA 1
ATOM 6268 C C . SER B 1 353 ? -13.781 -2.465 -24.203 1 82.69 353 SER B C 1
ATOM 6270 O O . SER B 1 353 ? -13.484 -3.455 -23.531 1 82.69 353 SER B O 1
ATOM 6272 N N . GLN B 1 354 ? -14.203 -2.594 -25.469 1 85.25 354 GLN B N 1
ATOM 6273 C CA . GLN B 1 354 ? -14.266 -3.857 -26.188 1 85.25 354 GLN B CA 1
ATOM 6274 C C . GLN B 1 354 ? -12.875 -4.43 -26.422 1 85.25 354 GLN B C 1
ATOM 6276 O O . GLN B 1 354 ? -12.719 -5.637 -26.609 1 85.25 354 GLN B O 1
ATOM 6281 N N . ARG B 1 355 ? -12.016 -3.533 -26.375 1 85.38 355 ARG B N 1
ATOM 6282 C CA . ARG B 1 355 ? -10.633 -3.924 -26.594 1 85.38 355 ARG B CA 1
ATOM 6283 C C . ARG B 1 355 ? -10.172 -4.93 -25.531 1 85.38 355 ARG B C 1
ATOM 6285 O O . ARG B 1 355 ? -9.422 -5.859 -25.844 1 85.38 355 ARG B O 1
ATOM 6292 N N . TYR B 1 356 ? -10.594 -4.797 -24.359 1 88.38 356 TYR B N 1
ATOM 6293 C CA . TYR B 1 356 ? -10.195 -5.688 -23.281 1 88.38 356 TYR B CA 1
ATOM 6294 C C . TYR B 1 356 ? -10.703 -7.102 -23.516 1 88.38 356 TYR B C 1
ATOM 6296 O O . TYR B 1 356 ? -9.953 -8.07 -23.359 1 88.38 356 TYR B O 1
ATOM 6304 N N . GLY B 1 357 ? -11.906 -7.227 -23.906 1 89.06 357 GLY B N 1
ATOM 6305 C CA . GLY B 1 357 ? -12.453 -8.539 -24.234 1 89.06 357 GLY B CA 1
ATOM 6306 C C . GLY B 1 357 ? -11.727 -9.227 -25.375 1 89.06 357 GLY B C 1
ATOM 6307 O O . GLY B 1 357 ? -11.438 -10.422 -25.297 1 89.06 357 GLY B O 1
ATOM 6308 N N . ARG B 1 358 ? -11.461 -8.461 -26.391 1 91.25 358 ARG B N 1
ATOM 6309 C CA . ARG B 1 358 ? -10.727 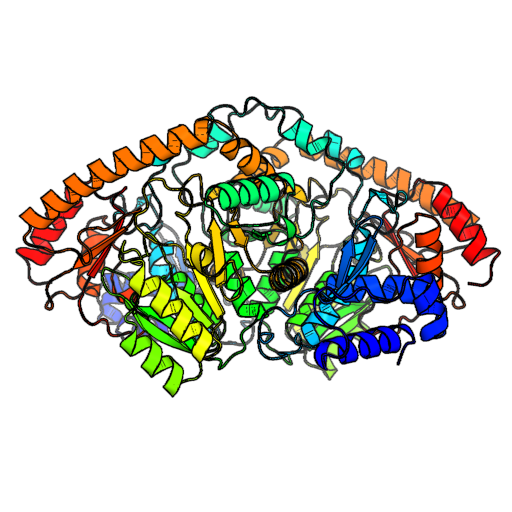-9 -27.531 1 91.25 358 ARG B CA 1
ATOM 6310 C C . ARG B 1 358 ? -9.32 -9.438 -27.125 1 91.25 358 ARG B C 1
ATOM 6312 O O . ARG B 1 358 ? -8.844 -10.484 -27.562 1 91.25 358 ARG B O 1
ATOM 6319 N N . HIS B 1 359 ? -8.742 -8.617 -26.281 1 91.94 359 HIS B N 1
ATOM 6320 C CA . HIS B 1 359 ? -7.418 -8.953 -25.781 1 91.94 359 HIS B CA 1
ATOM 6321 C C . HIS B 1 359 ? -7.438 -10.273 -25.016 1 91.94 359 HIS B C 1
ATOM 6323 O O . HIS B 1 359 ? -6.57 -11.125 -25.219 1 91.94 359 HIS B O 1
ATOM 6329 N N . LEU B 1 360 ? -8.422 -10.469 -24.188 1 92.75 360 LEU B N 1
ATOM 6330 C CA . LEU B 1 360 ? -8.5 -11.68 -23.375 1 92.75 360 LEU B CA 1
ATOM 6331 C C . LEU B 1 360 ? -8.711 -12.906 -24.266 1 92.75 360 LEU B C 1
ATOM 6333 O O . LEU B 1 360 ? -8.109 -13.961 -24.016 1 92.75 360 LEU B O 1
ATOM 6337 N N . ASN B 1 361 ? -9.5 -12.758 -25.281 1 92.44 361 ASN B N 1
ATOM 6338 C CA . ASN B 1 361 ? -9.727 -13.867 -26.203 1 92.44 361 ASN B CA 1
ATOM 6339 C C . ASN B 1 361 ? -8.453 -14.234 -26.953 1 92.44 361 ASN B C 1
ATOM 6341 O O . ASN B 1 361 ? -8.141 -15.414 -27.125 1 92.44 361 ASN B O 1
ATOM 6345 N N . LYS B 1 362 ? -7.793 -13.227 -27.406 1 93.69 362 LYS B N 1
ATOM 6346 C CA . LYS B 1 362 ? -6.523 -13.469 -28.094 1 93.69 362 LYS B CA 1
ATOM 6347 C C . LYS B 1 362 ? -5.508 -14.117 -27.156 1 93.69 362 LYS B C 1
ATOM 6349 O O . LYS B 1 362 ? -4.746 -14.992 -27.578 1 93.69 362 LYS B O 1
ATOM 6354 N N . LEU B 1 363 ? -5.547 -13.664 -25.984 1 93.38 363 LEU B N 1
ATOM 6355 C CA . LEU B 1 363 ? -4.621 -14.18 -24.984 1 93.38 363 LEU B CA 1
ATOM 6356 C C . LEU B 1 363 ? -4.859 -15.664 -24.734 1 93.38 363 LEU B C 1
ATOM 6358 O O . LEU B 1 363 ? -3.908 -16.453 -24.656 1 93.38 363 LEU B O 1
ATOM 6362 N N . VAL B 1 364 ? -6.059 -16.109 -24.656 1 92.69 364 VAL B N 1
ATOM 6363 C CA . VAL B 1 364 ? -6.402 -17.5 -24.391 1 92.69 364 VAL B CA 1
ATOM 6364 C C . VAL B 1 364 ? -5.906 -18.375 -25.547 1 92.69 364 VAL B C 1
ATOM 6366 O O . VAL B 1 364 ? -5.34 -19.453 -25.328 1 92.69 364 VAL B O 1
ATOM 6369 N N . ASN B 1 365 ? -6.125 -17.906 -26.719 1 94.12 365 ASN B N 1
ATOM 6370 C CA . ASN B 1 365 ? -5.68 -18.656 -27.891 1 94.12 365 ASN B CA 1
ATOM 6371 C C . ASN B 1 365 ? -4.16 -18.781 -27.922 1 94.12 365 ASN B C 1
ATOM 6373 O O . ASN B 1 365 ? -3.635 -19.859 -28.203 1 94.12 365 ASN B O 1
ATOM 6377 N N . ARG B 1 366 ? -3.531 -17.688 -27.656 1 94.75 366 ARG B N 1
ATOM 6378 C CA . ARG B 1 366 ? -2.072 -17.703 -27.641 1 94.75 366 ARG B CA 1
ATOM 6379 C C . ARG B 1 366 ? -1.548 -18.625 -26.547 1 94.75 366 ARG B C 1
ATOM 6381 O O . ARG B 1 366 ? -0.55 -19.328 -26.734 1 94.75 366 ARG B O 1
ATOM 6388 N N . LEU B 1 367 ? -2.213 -18.625 -25.438 1 95 367 LEU B N 1
ATOM 6389 C CA . LEU B 1 367 ? -1.826 -19.469 -24.328 1 95 367 LEU B CA 1
ATOM 6390 C C . LEU B 1 367 ? -1.984 -20.953 -24.672 1 95 367 LEU B C 1
ATOM 6392 O O . LEU B 1 367 ? -1.134 -21.766 -24.328 1 95 367 LEU B O 1
ATOM 6396 N N . GLU B 1 368 ? -3.025 -21.266 -25.328 1 94.12 368 GLU B N 1
ATOM 6397 C CA . GLU B 1 368 ? -3.262 -22.641 -25.734 1 94.12 368 GLU B CA 1
ATOM 6398 C C . GLU B 1 368 ? -2.172 -23.125 -26.688 1 94.12 368 GLU B C 1
ATOM 6400 O O . GLU B 1 368 ? -1.673 -24.234 -26.562 1 94.12 368 GLU B O 1
ATOM 6405 N N . GLU B 1 369 ? -1.835 -22.281 -27.594 1 96.06 369 GLU B N 1
ATOM 6406 C CA . GLU B 1 369 ? -0.783 -22.625 -28.547 1 96.06 369 GLU B CA 1
ATOM 6407 C C . GLU B 1 369 ? 0.562 -22.797 -27.844 1 96.06 369 GLU B C 1
ATOM 6409 O O . GLU B 1 369 ? 1.279 -23.766 -28.094 1 96.06 369 GLU B O 1
ATOM 6414 N N . ALA B 1 370 ? 0.855 -21.844 -27.016 1 96.44 370 ALA B N 1
ATOM 6415 C CA . ALA B 1 370 ? 2.117 -21.891 -26.281 1 96.44 370 ALA B CA 1
ATOM 6416 C C . ALA B 1 370 ? 2.188 -23.125 -25.391 1 96.44 370 ALA B C 1
ATOM 6418 O O . ALA B 1 370 ? 3.24 -23.75 -25.281 1 96.44 370 ALA B O 1
ATOM 6419 N N . ARG B 1 371 ? 1.118 -23.484 -24.766 1 96.06 371 ARG B N 1
ATOM 6420 C CA . ARG B 1 371 ? 1.058 -24.641 -23.875 1 96.06 371 ARG B CA 1
ATOM 6421 C C . ARG B 1 371 ? 1.238 -25.938 -24.656 1 96.06 371 ARG B C 1
ATOM 6423 O O . ARG B 1 371 ? 1.936 -26.859 -24.203 1 96.06 371 ARG B O 1
ATOM 6430 N N . ARG B 1 372 ? 0.598 -26.047 -25.766 1 96 372 ARG B N 1
ATOM 6431 C CA . ARG B 1 372 ? 0.754 -27.219 -26.609 1 96 372 ARG B CA 1
ATOM 6432 C C . ARG B 1 372 ? 2.211 -27.422 -27.016 1 96 372 ARG B C 1
ATOM 6434 O O . ARG B 1 372 ? 2.734 -28.531 -26.953 1 96 372 ARG B O 1
ATOM 6441 N N . ASP B 1 373 ? 2.768 -26.312 -27.453 1 97.19 373 ASP B N 1
ATOM 6442 C CA . ASP B 1 373 ? 4.172 -26.359 -27.844 1 97.19 373 ASP B CA 1
ATOM 6443 C C . ASP B 1 373 ? 5.059 -26.75 -26.656 1 97.19 373 ASP B C 1
ATOM 6445 O O . ASP B 1 373 ? 5.953 -27.594 -26.797 1 97.19 373 ASP B O 1
ATOM 6449 N N . TYR B 1 374 ? 4.836 -26.188 -25.562 1 97.5 374 TYR B N 1
ATOM 6450 C CA . TYR B 1 374 ? 5.566 -26.484 -24.328 1 97.5 374 TYR B CA 1
ATOM 6451 C C . TYR B 1 374 ? 5.438 -27.953 -23.953 1 97.5 374 TYR B C 1
ATOM 6453 O O . TYR B 1 374 ? 6.438 -28.625 -23.703 1 97.5 374 TYR B O 1
ATOM 6461 N N . HIS B 1 375 ? 4.246 -28.469 -23.969 1 97.12 375 HIS B N 1
ATOM 6462 C CA . HIS B 1 375 ? 4 -29.859 -23.609 1 97.12 375 HIS B CA 1
ATOM 6463 C C . HIS B 1 375 ? 4.711 -30.812 -24.562 1 97.12 375 HIS B C 1
ATOM 6465 O O . HIS B 1 375 ? 5.254 -31.828 -24.141 1 97.12 375 HIS B O 1
ATOM 6471 N N . ARG B 1 376 ? 4.652 -30.453 -25.766 1 96.75 376 ARG B N 1
ATOM 6472 C CA . ARG B 1 376 ? 5.324 -31.281 -26.766 1 96.75 376 ARG B CA 1
ATOM 6473 C C . ARG B 1 376 ? 6.82 -31.375 -26.484 1 96.75 376 ARG B C 1
ATOM 6475 O O . ARG B 1 376 ? 7.395 -32.469 -26.516 1 96.75 376 ARG B O 1
ATOM 6482 N N . LYS B 1 377 ? 7.422 -30.25 -26.219 1 97.31 377 LYS B N 1
ATOM 6483 C CA . LYS B 1 377 ? 8.859 -30.203 -25.969 1 97.31 377 LYS B CA 1
ATOM 6484 C C . LYS B 1 377 ? 9.219 -30.922 -24.672 1 97.31 377 LYS B C 1
ATOM 6486 O O . LYS B 1 377 ? 10.234 -31.609 -24.609 1 97.31 377 LYS B O 1
ATOM 6491 N N . VAL B 1 378 ? 8.43 -30.766 -23.672 1 97.12 378 VAL B N 1
ATOM 6492 C CA . VAL B 1 378 ? 8.648 -31.406 -22.391 1 97.12 378 VAL B CA 1
ATOM 6493 C C . VAL B 1 378 ? 8.539 -32.938 -22.547 1 97.12 378 VAL B C 1
ATOM 6495 O O . VAL B 1 378 ? 9.367 -33.688 -22.016 1 97.12 378 VAL B O 1
ATOM 6498 N N . ARG B 1 379 ? 7.57 -33.344 -23.25 1 96.25 379 ARG B N 1
ATOM 6499 C CA . ARG B 1 379 ? 7.379 -34.781 -23.5 1 96.25 379 ARG B CA 1
ATOM 6500 C C . ARG B 1 379 ? 8.562 -35.344 -24.266 1 96.25 379 ARG B C 1
ATOM 6502 O O . ARG B 1 379 ? 8.992 -36.469 -23.984 1 96.25 379 ARG B O 1
ATOM 6509 N N . LYS B 1 380 ? 9.016 -34.625 -25.203 1 96.38 380 LYS B N 1
ATOM 6510 C CA . LYS B 1 380 ? 10.164 -35.062 -25.984 1 96.38 380 LYS B CA 1
ATOM 6511 C C . LYS B 1 380 ? 11.383 -35.312 -25.094 1 96.38 380 LYS B C 1
ATOM 6513 O O . LYS B 1 380 ? 12.219 -36.156 -25.375 1 96.38 380 LYS B O 1
ATOM 6518 N N . LEU B 1 381 ? 11.469 -34.562 -24.031 1 96.06 381 LEU B N 1
ATOM 6519 C CA . LEU B 1 381 ? 12.578 -34.688 -23.094 1 96.06 381 LEU B CA 1
ATOM 6520 C C . LEU B 1 381 ? 12.32 -35.781 -22.078 1 96.06 381 LEU B C 1
ATOM 6522 O O . LEU B 1 381 ? 13.18 -36.094 -21.234 1 96.06 381 LEU B O 1
ATOM 6526 N N . GLY B 1 382 ? 11.109 -36.375 -22.109 1 95.25 382 GLY B N 1
ATOM 6527 C CA . GLY B 1 382 ? 10.766 -37.438 -21.188 1 95.25 382 GLY B CA 1
ATOM 6528 C C . GLY B 1 382 ? 10.375 -36.938 -19.812 1 95.25 382 GLY B C 1
ATOM 6529 O O . GLY B 1 382 ? 10.477 -37.656 -18.828 1 95.25 382 GLY B O 1
ATOM 6530 N N . LEU B 1 383 ? 10.039 -35.719 -19.703 1 95.88 383 LEU B N 1
ATOM 6531 C CA . LEU B 1 383 ? 9.625 -35.125 -18.438 1 95.88 383 LEU B CA 1
ATOM 6532 C C . LEU B 1 383 ? 8.109 -35 -18.359 1 95.88 383 LEU B C 1
ATOM 6534 O O . LEU B 1 383 ? 7.422 -35.125 -19.375 1 95.88 383 LEU B O 1
ATOM 6538 N N . ASP B 1 384 ? 7.617 -34.812 -17.125 1 94.44 384 ASP B N 1
ATOM 6539 C CA . ASP B 1 384 ? 6.18 -34.688 -16.906 1 94.44 384 ASP B CA 1
ATOM 6540 C C . ASP B 1 384 ? 5.84 -33.344 -16.234 1 94.44 384 ASP B C 1
ATOM 6542 O O . ASP B 1 384 ? 6.707 -32.719 -15.648 1 94.44 384 ASP B O 1
ATOM 6546 N N . VAL B 1 385 ? 4.602 -33.062 -16.406 1 96 385 VAL B N 1
ATOM 6547 C CA . VAL B 1 385 ? 4.074 -31.891 -15.695 1 96 385 VAL B CA 1
ATOM 6548 C C . VAL B 1 385 ? 3.086 -32.344 -14.625 1 96 385 VAL B C 1
ATOM 6550 O O . VAL B 1 385 ? 2.535 -33.438 -14.711 1 96 385 VAL B O 1
ATOM 6553 N N . PHE B 1 386 ? 2.908 -31.562 -13.641 1 95.69 386 PHE B N 1
ATOM 6554 C CA . PHE B 1 386 ? 2.084 -31.875 -12.477 1 95.69 386 PHE B CA 1
ATOM 6555 C C . PHE B 1 386 ? 0.637 -32.125 -12.891 1 95.69 386 PHE B C 1
ATOM 6557 O O . PHE B 1 386 ? -0.006 -33.031 -12.391 1 95.69 386 PHE B O 1
ATOM 6564 N N . CYS B 1 387 ? 0.127 -31.25 -13.742 1 93.06 387 CYS B N 1
ATOM 6565 C CA . CYS B 1 387 ? -1.26 -31.281 -14.195 1 93.06 387 CYS B CA 1
ATOM 6566 C C . CYS B 1 387 ? -1.346 -31.172 -15.711 1 93.06 387 CYS B C 1
ATOM 6568 O O . CYS B 1 387 ? -0.908 -30.172 -16.281 1 93.06 387 CYS B O 1
ATOM 6570 N N . ALA B 1 388 ? -1.998 -32.188 -16.312 1 86.12 388 ALA B N 1
ATOM 6571 C CA . ALA B 1 388 ? -2.096 -32.219 -17.781 1 86.12 388 ALA B CA 1
ATOM 6572 C C . ALA B 1 388 ? -3.051 -31.125 -18.281 1 86.12 388 ALA B C 1
ATOM 6574 O O . ALA B 1 388 ? -2.861 -30.578 -19.375 1 86.12 388 ALA B O 1
ATOM 6575 N N . GLN B 1 389 ? -4.047 -30.859 -17.469 1 85.19 389 GLN B N 1
ATOM 6576 C CA . GLN B 1 389 ? -5.055 -29.891 -17.875 1 85.19 389 GLN B CA 1
ATOM 6577 C C . GLN B 1 389 ? -4.793 -28.531 -17.25 1 85.19 389 GLN B C 1
ATOM 6579 O O . GLN B 1 389 ? -5.73 -27.828 -16.859 1 85.19 389 GLN B O 1
ATOM 6584 N N . GLU B 1 390 ? -3.555 -28.25 -17.219 1 88.38 390 GLU B N 1
ATOM 6585 C CA . GLU B 1 390 ? -3.195 -26.969 -16.641 1 88.38 390 GLU B CA 1
ATOM 6586 C C . GLU B 1 390 ? -3.721 -25.797 -17.469 1 88.38 390 GLU B C 1
ATOM 6588 O O . GLU B 1 390 ? -3.873 -25.938 -18.688 1 88.38 390 GLU B O 1
ATOM 6593 N N . THR B 1 391 ? -4.109 -24.703 -16.781 1 88.56 391 THR B N 1
ATOM 6594 C CA . THR B 1 391 ? -4.566 -23.469 -17.422 1 88.56 391 THR B CA 1
ATOM 6595 C C . THR B 1 391 ? -3.854 -22.25 -16.828 1 88.56 391 THR B C 1
ATOM 6597 O O . THR B 1 391 ? -3.047 -22.391 -15.914 1 88.56 391 THR B O 1
ATOM 6600 N N . GLY B 1 392 ? -4.094 -21.109 -17.469 1 93.12 392 GLY B N 1
ATOM 6601 C CA . GLY B 1 392 ? -3.418 -19.906 -17.016 1 93.12 392 GLY B CA 1
ATOM 6602 C C . GLY B 1 392 ? -1.98 -19.812 -17.5 1 93.12 392 GLY B C 1
ATOM 6603 O O . GLY B 1 392 ? -1.653 -20.281 -18.594 1 93.12 392 GLY B O 1
ATOM 6604 N N . TYR B 1 393 ? -1.146 -19.172 -16.641 1 95.06 393 TYR B N 1
ATOM 6605 C CA . TYR B 1 393 ? 0.214 -18.875 -17.078 1 95.06 393 TYR B CA 1
ATOM 6606 C C . TYR B 1 393 ? 1.17 -19.984 -16.672 1 95.06 393 TYR B C 1
ATOM 6608 O O . TYR B 1 393 ? 2.273 -20.109 -17.203 1 95.06 393 TYR B O 1
ATOM 6616 N N . TYR B 1 394 ? 0.785 -20.922 -15.789 1 96.38 394 TYR B N 1
ATOM 6617 C CA . TYR B 1 394 ? 1.833 -21.641 -15.086 1 96.38 394 TYR B CA 1
ATOM 6618 C C . TYR B 1 394 ? 1.708 -23.141 -15.336 1 96.38 394 TYR B C 1
ATOM 6620 O O . TYR B 1 394 ? 0.604 -23.656 -15.531 1 96.38 394 TYR B O 1
ATOM 6628 N N . SER B 1 395 ? 2.795 -23.734 -15.406 1 97.38 395 SER B N 1
ATOM 6629 C CA . SER B 1 395 ? 2.979 -25.172 -15.375 1 97.38 395 SER B CA 1
ATOM 6630 C C . SER B 1 395 ? 4.012 -25.578 -14.328 1 97.38 395 SER B C 1
ATOM 6632 O O . SER B 1 395 ? 4.941 -24.828 -14.039 1 97.38 395 SER B O 1
ATOM 6634 N N . PHE B 1 396 ? 3.807 -26.672 -13.766 1 97.62 396 PHE B N 1
ATOM 6635 C CA . PHE B 1 396 ? 4.723 -27.172 -12.75 1 97.62 396 PHE B CA 1
ATOM 6636 C C . PHE B 1 396 ? 5.461 -28.422 -13.258 1 97.62 396 PHE B C 1
ATOM 6638 O O . PHE B 1 396 ? 4.953 -29.531 -13.141 1 97.62 396 PHE B O 1
ATOM 6645 N N . LEU B 1 397 ? 6.645 -28.188 -13.75 1 97.75 397 LEU B N 1
ATOM 6646 C CA . LEU B 1 397 ? 7.453 -29.219 -14.375 1 97.75 397 LEU B CA 1
ATOM 6647 C C . LEU B 1 397 ? 8.078 -30.141 -13.328 1 97.75 397 LEU B C 1
ATOM 6649 O O . LEU B 1 397 ? 8.766 -29.672 -12.414 1 97.75 397 LEU B O 1
ATOM 6653 N N . GLN B 1 398 ? 7.824 -31.406 -13.477 1 96.38 398 GLN B N 1
ATOM 6654 C CA . GLN B 1 398 ? 8.367 -32.406 -12.555 1 96.38 398 GLN B CA 1
ATOM 6655 C C . GLN B 1 398 ? 9.727 -32.906 -13.023 1 96.38 398 GLN B C 1
ATOM 6657 O O . GLN B 1 398 ? 9.883 -33.312 -14.18 1 96.38 398 GLN B O 1
ATOM 6662 N N . LEU B 1 399 ? 10.641 -32.844 -12.094 1 95.81 399 LEU B N 1
ATOM 6663 C CA . LEU B 1 399 ? 11.992 -33.281 -12.406 1 95.81 399 LEU B CA 1
ATOM 6664 C C . LEU B 1 399 ? 12.281 -34.625 -11.734 1 95.81 399 LEU B C 1
ATOM 6666 O O . LEU B 1 399 ? 11.586 -35.031 -10.789 1 95.81 399 LEU B O 1
ATOM 6670 N N . PRO B 1 400 ? 13.281 -35.344 -12.234 1 93.62 400 PRO B N 1
ATOM 6671 C CA . PRO B 1 400 ? 13.695 -36.562 -11.547 1 93.62 400 PRO B CA 1
ATOM 6672 C C . PRO B 1 400 ? 14.109 -36.344 -10.102 1 93.62 400 PRO B C 1
ATOM 6674 O O . PRO B 1 400 ? 14.68 -35.281 -9.781 1 93.62 400 PRO B O 1
ATOM 6677 N N . HIS B 1 401 ? 13.93 -37.344 -9.258 1 91.12 401 HIS B N 1
ATOM 6678 C CA . HIS B 1 401 ? 14.172 -37.25 -7.824 1 91.12 401 HIS B CA 1
ATOM 6679 C C . HIS B 1 401 ? 15.641 -37 -7.527 1 91.12 401 HIS B C 1
ATOM 6681 O O . HIS B 1 401 ? 15.984 -36.5 -6.453 1 91.12 401 HIS B O 1
ATOM 6687 N N . THR B 1 402 ? 16.469 -37.25 -8.406 1 88.88 402 THR B N 1
ATOM 6688 C CA . THR B 1 402 ? 17.922 -37.125 -8.203 1 88.88 402 THR B CA 1
ATOM 6689 C C . THR B 1 402 ? 18.391 -35.688 -8.406 1 88.88 402 THR B C 1
ATOM 6691 O O . THR B 1 402 ? 19.516 -35.344 -8.039 1 88.88 402 THR B O 1
ATOM 6694 N N . VAL B 1 403 ? 17.531 -34.875 -8.922 1 92.88 403 VAL B N 1
ATOM 6695 C CA . VAL B 1 403 ? 17.938 -33.531 -9.273 1 92.88 403 VAL B CA 1
ATOM 6696 C C . VAL B 1 403 ? 18.016 -32.656 -8.016 1 92.88 403 VAL B C 1
ATOM 6698 O O . VAL B 1 403 ? 17.109 -32.688 -7.184 1 92.88 403 VAL B O 1
ATOM 6701 N N . ASP B 1 404 ? 19.094 -31.984 -7.879 1 90.44 404 ASP B N 1
ATOM 6702 C CA . ASP B 1 404 ? 19.234 -30.938 -6.867 1 90.44 404 ASP B CA 1
ATOM 6703 C C . ASP B 1 404 ? 18.797 -29.578 -7.414 1 90.44 404 ASP B C 1
ATOM 6705 O O . ASP B 1 404 ? 19.516 -28.969 -8.211 1 90.44 404 ASP B O 1
ATOM 6709 N N . GLU B 1 405 ? 17.719 -29.078 -6.914 1 90 405 GLU B N 1
ATOM 6710 C CA . GLU B 1 405 ? 17.141 -27.844 -7.434 1 90 405 GLU B CA 1
ATOM 6711 C C . GLU B 1 405 ? 18.125 -26.688 -7.289 1 90 405 GLU B C 1
ATOM 6713 O O . GLU B 1 405 ? 18.234 -25.828 -8.18 1 90 405 GLU B O 1
ATOM 6718 N N . GLY B 1 406 ? 18.781 -26.641 -6.156 1 86.75 406 GLY B N 1
ATOM 6719 C CA . GLY B 1 406 ? 19.75 -25.562 -5.93 1 86.75 406 GLY B CA 1
ATOM 6720 C C . GLY B 1 406 ? 20.859 -25.547 -6.953 1 86.75 406 GLY B C 1
ATOM 6721 O O . GLY B 1 406 ? 21.188 -24.484 -7.492 1 86.75 406 GLY B O 1
ATOM 6722 N N . GLN B 1 407 ? 21.438 -26.672 -7.184 1 87.81 407 GLN B N 1
ATOM 6723 C CA . GLN B 1 407 ? 22.5 -26.781 -8.188 1 87.81 407 GLN B CA 1
ATOM 6724 C C . GLN B 1 407 ? 21.984 -26.438 -9.578 1 87.81 407 GLN B C 1
ATOM 6726 O O . GLN B 1 407 ? 22.656 -25.75 -10.344 1 87.81 407 GLN B O 1
ATOM 6731 N N . LEU B 1 408 ? 20.828 -26.906 -9.82 1 92.75 408 LEU B N 1
ATOM 6732 C CA . LEU B 1 408 ? 20.234 -26.641 -11.125 1 92.75 408 LEU B CA 1
ATOM 6733 C C . LEU B 1 408 ? 20.047 -25.141 -11.336 1 92.75 408 LEU B C 1
ATOM 6735 O O . LEU B 1 408 ? 20.328 -24.625 -12.422 1 92.75 408 LEU B O 1
ATOM 6739 N N . VAL B 1 409 ? 19.578 -24.406 -10.352 1 89.81 409 VAL B N 1
ATOM 6740 C CA . VAL B 1 409 ? 19.328 -22.984 -10.438 1 89.81 409 VAL B CA 1
ATOM 6741 C C . VAL B 1 409 ? 20.641 -22.234 -10.633 1 89.81 409 VAL B C 1
ATOM 6743 O O . VAL B 1 409 ? 20.703 -21.281 -11.422 1 89.81 409 VAL B O 1
ATOM 6746 N N . ARG B 1 410 ? 21.625 -22.625 -9.977 1 86.06 410 ARG B N 1
ATOM 6747 C CA . ARG B 1 410 ? 22.938 -22 -10.109 1 86.06 410 ARG B CA 1
ATOM 6748 C C . ARG B 1 410 ? 23.484 -22.156 -11.531 1 86.06 410 ARG B C 1
ATOM 6750 O O . ARG B 1 410 ? 23.969 -21.188 -12.125 1 86.06 410 ARG B O 1
ATOM 6757 N N . LYS B 1 411 ? 23.422 -23.312 -12.016 1 90.56 411 LYS B N 1
ATOM 6758 C CA . LYS B 1 411 ? 23.891 -23.578 -13.375 1 90.56 411 LYS B CA 1
ATOM 6759 C C . LYS B 1 411 ? 23.078 -22.797 -14.406 1 90.56 411 LYS B C 1
ATOM 6761 O O . LYS B 1 411 ? 23.625 -22.312 -15.391 1 90.56 411 LYS B O 1
ATOM 6766 N N . ALA B 1 412 ? 21.828 -22.75 -14.133 1 92.81 412 ALA B N 1
ATOM 6767 C CA . ALA B 1 412 ? 20.953 -22.016 -15.047 1 92.81 412 ALA B CA 1
ATOM 6768 C C . ALA B 1 412 ? 21.312 -20.531 -15.062 1 92.81 412 ALA B C 1
ATOM 6770 O O . ALA B 1 412 ? 21.359 -19.906 -16.125 1 92.81 412 ALA B O 1
ATOM 6771 N N . SER B 1 413 ? 21.5 -19.984 -13.922 1 86.94 413 SER B N 1
ATOM 6772 C CA . SER B 1 413 ? 21.875 -18.578 -13.828 1 86.94 413 SER B CA 1
ATOM 6773 C C . SER B 1 413 ? 23.156 -18.297 -14.602 1 86.94 413 SER B C 1
ATOM 6775 O O . SER B 1 413 ? 23.266 -17.281 -15.281 1 86.94 413 SER B O 1
ATOM 6777 N N . ALA B 1 414 ? 24.094 -19.156 -14.469 1 85.25 414 ALA B N 1
ATOM 6778 C CA . ALA B 1 414 ? 25.359 -19.016 -15.188 1 85.25 414 ALA B CA 1
ATOM 6779 C C . ALA B 1 414 ? 25.141 -19.078 -16.703 1 85.25 414 ALA B C 1
ATOM 6781 O O . ALA B 1 414 ? 25.906 -18.484 -17.469 1 85.25 414 ALA B O 1
ATOM 6782 N N . ALA B 1 415 ? 24.094 -19.734 -17.031 1 90.75 415 ALA B N 1
ATOM 6783 C CA . ALA B 1 415 ? 23.797 -19.875 -18.453 1 90.75 415 ALA B CA 1
ATOM 6784 C C . ALA B 1 415 ? 22.828 -18.781 -18.922 1 90.75 415 ALA B C 1
ATOM 6786 O O . ALA B 1 415 ? 22.344 -18.812 -20.047 1 90.75 415 ALA B O 1
ATOM 6787 N N . GLY B 1 416 ? 22.422 -17.859 -18.031 1 87.94 416 GLY B N 1
ATOM 6788 C CA . GLY B 1 416 ? 21.547 -16.75 -18.391 1 87.94 416 GLY B CA 1
ATOM 6789 C C . GLY B 1 416 ? 20.078 -17.125 -18.328 1 87.94 416 GLY B C 1
ATOM 6790 O O . GLY B 1 416 ? 19.234 -16.5 -18.984 1 87.94 416 GLY B O 1
ATOM 6791 N N . ILE B 1 417 ? 19.734 -18.172 -17.562 1 91.75 417 ILE B N 1
ATOM 6792 C CA . ILE B 1 417 ? 18.375 -18.656 -17.469 1 91.75 417 ILE B CA 1
ATOM 6793 C C . ILE B 1 417 ? 17.859 -18.469 -16.047 1 91.75 417 ILE B C 1
ATOM 6795 O O . ILE B 1 417 ? 18.5 -18.906 -15.086 1 91.75 417 ILE B O 1
ATOM 6799 N N . MET B 1 418 ? 16.703 -17.797 -15.93 1 90.62 418 MET B N 1
ATOM 6800 C CA . MET B 1 418 ? 16.047 -17.641 -14.633 1 90.62 418 MET B CA 1
ATOM 6801 C C . MET B 1 418 ? 15.023 -18.75 -14.398 1 90.62 418 MET B C 1
ATOM 6803 O O . MET B 1 418 ? 14.062 -18.875 -15.164 1 90.62 418 MET B O 1
ATOM 6807 N N . LEU B 1 419 ? 15.289 -19.516 -13.336 1 92.25 419 LEU B N 1
ATOM 6808 C CA . LEU B 1 419 ? 14.359 -20.578 -12.969 1 92.25 419 LEU B CA 1
ATOM 6809 C C . LEU B 1 419 ? 13.648 -20.266 -11.664 1 92.25 419 LEU B C 1
ATOM 6811 O O . LEU B 1 419 ? 14.141 -19.469 -10.859 1 92.25 419 LEU B O 1
ATOM 6815 N N . ALA B 1 420 ? 12.469 -20.812 -11.508 1 92.81 420 ALA B N 1
ATOM 6816 C CA . ALA B 1 420 ? 11.75 -20.797 -10.242 1 92.81 420 ALA B CA 1
ATOM 6817 C C . ALA B 1 420 ? 11.602 -22.203 -9.672 1 92.81 420 ALA B C 1
ATOM 6819 O O . ALA B 1 420 ? 10.672 -22.938 -10.023 1 92.81 420 ALA B O 1
ATOM 6820 N N . PRO B 1 421 ? 12.5 -22.516 -8.766 1 92.62 421 PRO B N 1
ATOM 6821 C CA . PRO B 1 421 ? 12.492 -23.891 -8.242 1 92.62 421 PRO B CA 1
ATOM 6822 C C . PRO B 1 421 ? 11.297 -24.172 -7.34 1 92.62 421 PRO B C 1
ATOM 6824 O O . PRO B 1 421 ? 10.789 -23.266 -6.676 1 92.62 421 PRO B O 1
ATOM 6827 N N . GLY B 1 422 ? 10.898 -25.422 -7.336 1 92.62 422 GLY B N 1
ATOM 6828 C CA . GLY B 1 422 ? 9.75 -25.844 -6.559 1 92.62 422 GLY B CA 1
ATOM 6829 C C . GLY B 1 422 ? 9.875 -25.531 -5.078 1 92.62 422 GLY B C 1
ATOM 6830 O O . GLY B 1 422 ? 8.883 -25.234 -4.41 1 92.62 422 GLY B O 1
ATOM 6831 N N . ARG B 1 423 ? 11.039 -25.531 -4.559 1 88.94 423 ARG B N 1
ATOM 6832 C CA . ARG B 1 423 ? 11.305 -25.281 -3.145 1 88.94 423 ARG B CA 1
ATOM 6833 C C . ARG B 1 423 ? 10.812 -23.906 -2.725 1 88.94 423 ARG B C 1
ATOM 6835 O O . ARG B 1 423 ? 10.438 -23.703 -1.567 1 88.94 423 ARG B O 1
ATOM 6842 N N . LEU B 1 424 ? 10.773 -23 -3.619 1 88.56 424 LEU B N 1
ATOM 6843 C CA . LEU B 1 424 ? 10.312 -21.641 -3.348 1 88.56 424 LEU B CA 1
ATOM 6844 C C . LEU B 1 424 ? 8.836 -21.641 -2.967 1 88.56 424 LEU B C 1
ATOM 6846 O O . LEU B 1 424 ? 8.391 -20.781 -2.207 1 88.56 424 LEU B O 1
ATOM 6850 N N . PHE B 1 425 ? 8.125 -22.578 -3.471 1 94 425 PHE B N 1
ATOM 6851 C CA . PHE B 1 425 ? 6.672 -22.609 -3.332 1 94 425 PHE B CA 1
ATOM 6852 C C . PHE B 1 425 ? 6.254 -23.578 -2.238 1 94 425 PHE B C 1
ATOM 6854 O O . PHE B 1 425 ? 5.07 -23.688 -1.914 1 94 425 PHE B O 1
ATOM 6861 N N . ALA B 1 426 ? 7.215 -24.266 -1.688 1 93.06 426 ALA B N 1
ATOM 6862 C CA . ALA B 1 426 ? 6.922 -25.266 -0.663 1 93.06 426 ALA B CA 1
ATOM 6863 C C . ALA B 1 426 ? 6.695 -24.609 0.694 1 93.06 426 ALA B C 1
ATOM 6865 O O . ALA B 1 426 ? 7.391 -23.656 1.053 1 93.06 426 ALA B O 1
ATOM 6866 N N . VAL B 1 427 ? 5.672 -25.062 1.399 1 92.31 427 VAL B N 1
ATOM 6867 C CA . VAL B 1 427 ? 5.387 -24.516 2.727 1 92.31 427 VAL B CA 1
ATOM 6868 C C . VAL B 1 427 ? 6.48 -24.953 3.701 1 92.31 427 VAL B C 1
ATOM 6870 O O . VAL B 1 427 ? 6.996 -24.125 4.465 1 92.31 427 VAL B O 1
ATOM 6873 N N . ASP B 1 428 ? 6.777 -26.25 3.619 1 81.38 428 ASP B N 1
ATOM 6874 C CA . ASP B 1 428 ? 7.879 -26.766 4.43 1 81.38 428 ASP B CA 1
ATOM 6875 C C . ASP B 1 428 ? 9.141 -26.953 3.584 1 81.38 428 ASP B C 1
ATOM 6877 O O . ASP B 1 428 ? 9.055 -27.109 2.363 1 81.38 428 ASP B O 1
ATOM 6881 N N . GLU B 1 429 ? 10.281 -26.719 4.082 1 66.31 429 GLU B N 1
ATOM 6882 C CA . GLU B 1 429 ? 11.562 -26.672 3.385 1 66.31 429 GLU B CA 1
ATOM 6883 C C . GLU B 1 429 ? 11.859 -28 2.699 1 66.31 429 GLU B C 1
ATOM 6885 O O . GLU B 1 429 ? 12.812 -28.109 1.92 1 66.31 429 GLU B O 1
ATOM 6890 N N . ASN B 1 430 ? 11.117 -28.953 2.852 1 62.69 430 ASN B N 1
ATOM 6891 C CA . ASN B 1 430 ? 11.516 -30.172 2.172 1 62.69 430 ASN B CA 1
ATOM 6892 C C . ASN B 1 430 ? 10.461 -30.625 1.167 1 62.69 430 ASN B C 1
ATOM 6894 O O . ASN B 1 430 ? 9.523 -31.344 1.525 1 62.69 430 ASN B O 1
ATOM 6898 N N . PRO B 1 431 ? 10.641 -30.094 -0.061 1 64.19 431 PRO B N 1
ATOM 6899 C CA . PRO B 1 431 ? 9.664 -30.562 -1.047 1 64.19 431 PRO B CA 1
ATOM 6900 C C . PRO B 1 431 ? 9.805 -32.062 -1.355 1 64.19 431 PRO B C 1
ATOM 6902 O O . PRO B 1 431 ? 10.906 -32.594 -1.262 1 64.19 431 PRO B O 1
ATOM 6905 N N . ALA B 1 432 ? 8.648 -32.656 -1.648 1 67.31 432 ALA B N 1
ATOM 6906 C CA . ALA B 1 432 ? 8.633 -34.062 -1.939 1 67.31 432 ALA B CA 1
ATOM 6907 C C . ALA B 1 432 ? 9.398 -34.375 -3.225 1 67.31 432 ALA B C 1
ATOM 6909 O O . ALA B 1 432 ? 10.195 -35.312 -3.273 1 67.31 432 ALA B O 1
ATOM 6910 N N . ARG B 1 433 ? 9.188 -33.688 -4.281 1 88.25 433 ARG B N 1
ATOM 6911 C CA . ARG B 1 433 ? 9.82 -33.906 -5.582 1 88.25 433 ARG B CA 1
ATOM 6912 C C . ARG B 1 433 ? 10.305 -32.562 -6.184 1 88.25 433 ARG B C 1
ATOM 6914 O O . ARG B 1 433 ? 9.586 -31.578 -6.16 1 88.25 433 ARG B O 1
ATOM 6921 N N . PRO B 1 434 ? 11.594 -32.625 -6.668 1 93.62 434 PRO B N 1
ATOM 6922 C CA . PRO B 1 434 ? 12.078 -31.406 -7.336 1 93.62 434 PRO B CA 1
ATOM 6923 C C . PRO B 1 434 ? 11.195 -30.984 -8.516 1 93.62 434 PRO B C 1
ATOM 6925 O O . PRO B 1 434 ? 10.688 -31.844 -9.242 1 93.62 434 PRO B O 1
ATOM 6928 N N . ALA B 1 435 ? 11.016 -29.703 -8.648 1 96.06 435 ALA B N 1
ATOM 6929 C CA . ALA B 1 435 ? 10.141 -29.172 -9.688 1 96.06 435 ALA B CA 1
ATOM 6930 C C . ALA B 1 435 ? 10.523 -27.75 -10.062 1 96.06 435 ALA B C 1
ATOM 6932 O O . ALA B 1 435 ? 11.383 -27.141 -9.406 1 96.06 435 ALA B O 1
ATOM 6933 N N . LEU B 1 436 ? 10.016 -27.266 -11.18 1 96 436 LEU B N 1
ATOM 6934 C CA . LEU B 1 436 ? 10.156 -25.891 -11.641 1 96 436 LEU B CA 1
ATOM 6935 C C . LEU B 1 436 ? 8.797 -25.297 -12 1 96 436 LEU B C 1
ATOM 6937 O O . LEU B 1 436 ? 8.008 -25.922 -12.711 1 96 436 LEU B O 1
ATOM 6941 N N . ARG B 1 437 ? 8.5 -24.172 -11.43 1 96.56 437 ARG B N 1
ATOM 6942 C CA . ARG B 1 437 ? 7.367 -23.438 -11.992 1 96.56 437 ARG B CA 1
ATOM 6943 C C . ARG B 1 437 ? 7.746 -22.781 -13.32 1 96.56 437 ARG B C 1
ATOM 6945 O O . ARG B 1 437 ? 8.703 -22 -13.391 1 96.56 437 ARG B O 1
ATOM 6952 N N . ILE B 1 438 ? 7.012 -23.125 -14.305 1 97.06 438 ILE B N 1
ATOM 6953 C CA . ILE B 1 438 ? 7.254 -22.609 -15.648 1 97.06 438 ILE B CA 1
ATOM 6954 C C . ILE B 1 438 ? 6.141 -21.641 -16.047 1 97.06 438 ILE B C 1
ATOM 6956 O O . ILE B 1 438 ? 4.957 -21.953 -15.883 1 97.06 438 ILE B O 1
ATOM 6960 N N . ASN B 1 439 ? 6.535 -20.453 -16.469 1 96.25 439 ASN B N 1
ATOM 6961 C CA . ASN B 1 439 ? 5.594 -19.562 -17.125 1 96.25 439 ASN B CA 1
ATOM 6962 C C . ASN B 1 439 ? 5.496 -19.844 -18.625 1 96.25 439 ASN B C 1
ATOM 6964 O O . ASN B 1 439 ? 6.406 -19.5 -19.375 1 96.25 439 ASN B O 1
ATOM 6968 N N . VAL B 1 440 ? 4.395 -20.312 -19.031 1 96.31 440 VAL B N 1
ATOM 6969 C CA . VAL B 1 440 ? 4.219 -20.812 -20.391 1 96.31 440 VAL B CA 1
ATOM 6970 C C . VAL B 1 440 ? 4.359 -19.656 -21.391 1 96.31 440 VAL B C 1
ATOM 6972 O O . VAL B 1 440 ? 4.781 -19.859 -22.531 1 96.31 440 VAL B O 1
ATOM 6975 N N . THR B 1 441 ? 4.074 -18.438 -20.938 1 94.5 441 THR B N 1
ATOM 6976 C CA . THR B 1 441 ? 4.207 -17.281 -21.812 1 94.5 441 THR B CA 1
ATOM 6977 C C . THR B 1 441 ? 5.676 -16.984 -22.094 1 94.5 441 THR B C 1
ATOM 6979 O O . THR B 1 441 ? 5.996 -16.203 -23 1 94.5 441 THR B O 1
ATOM 6982 N N . ARG B 1 442 ? 6.547 -17.609 -21.359 1 94.44 442 ARG B N 1
ATOM 6983 C CA . ARG B 1 442 ? 7.98 -17.359 -21.469 1 94.44 442 ARG B CA 1
ATOM 6984 C C . ARG B 1 442 ? 8.727 -18.641 -21.859 1 94.44 442 ARG B C 1
ATOM 6986 O O . ARG B 1 442 ? 9.953 -18.688 -21.766 1 94.44 442 ARG B O 1
ATOM 6993 N N . ALA B 1 443 ? 8.062 -19.656 -22.328 1 96 443 ALA B N 1
ATOM 6994 C CA . ALA B 1 443 ? 8.664 -20.984 -22.484 1 96 443 ALA B CA 1
ATOM 6995 C C . ALA B 1 443 ? 9.008 -21.266 -23.938 1 96 443 ALA B C 1
ATOM 6997 O O . ALA B 1 443 ? 9.195 -22.422 -24.312 1 96 443 ALA B O 1
ATOM 6998 N N . ASP B 1 444 ? 9.156 -20.234 -24.703 1 94.88 444 ASP B N 1
ATOM 6999 C CA . ASP B 1 444 ? 9.359 -20.469 -26.125 1 94.88 444 ASP B CA 1
ATOM 7000 C C . ASP B 1 444 ? 10.844 -20.484 -26.469 1 94.88 444 ASP B C 1
ATOM 7002 O O . ASP B 1 444 ? 11.227 -20.906 -27.562 1 94.88 444 ASP B O 1
ATOM 7006 N N . ASP B 1 445 ? 11.695 -20.109 -25.578 1 95.06 445 ASP B N 1
ATOM 7007 C CA . ASP B 1 445 ? 13.117 -20.016 -25.891 1 95.06 445 ASP B CA 1
ATOM 7008 C C . ASP B 1 445 ? 13.766 -21.391 -25.891 1 95.06 445 ASP B C 1
ATOM 7010 O O . ASP B 1 445 ? 13.812 -22.078 -24.859 1 95.06 445 ASP B O 1
ATOM 7014 N N . PRO B 1 446 ? 14.414 -21.781 -27 1 95.69 446 PRO B N 1
ATOM 7015 C CA . PRO B 1 446 ? 15.008 -23.109 -27.094 1 95.69 446 PRO B CA 1
ATOM 7016 C C . PRO B 1 446 ? 16.172 -23.312 -26.125 1 95.69 446 PRO B C 1
ATOM 7018 O O . PRO B 1 446 ? 16.516 -24.453 -25.797 1 95.69 446 PRO B O 1
ATOM 7021 N N . ARG B 1 447 ? 16.859 -22.219 -25.781 1 95.62 447 ARG B N 1
ATOM 7022 C CA . ARG B 1 447 ? 17.984 -22.312 -24.844 1 95.62 447 ARG B CA 1
ATOM 7023 C C . ARG B 1 447 ? 17.578 -22.984 -23.547 1 95.62 447 ARG B C 1
ATOM 7025 O O . ARG B 1 447 ? 18.391 -23.672 -22.906 1 95.62 447 ARG B O 1
ATOM 7032 N N . PHE B 1 448 ? 16.344 -22.906 -23.156 1 97.44 448 PHE B N 1
ATOM 7033 C CA . PHE B 1 448 ? 15.82 -23.531 -21.938 1 97.44 448 PHE B CA 1
ATOM 7034 C C . PHE B 1 448 ? 15.789 -25.047 -22.094 1 97.44 448 PHE B C 1
ATOM 7036 O O . PHE B 1 448 ? 16.281 -25.766 -21.219 1 97.44 448 PHE B O 1
ATOM 7043 N N . TYR B 1 449 ? 15.328 -25.5 -23.141 1 97.5 449 TYR B N 1
ATOM 7044 C CA . TYR B 1 449 ? 15.18 -26.922 -23.359 1 97.5 449 TYR B CA 1
ATOM 7045 C C . TYR B 1 449 ? 16.531 -27.594 -23.578 1 97.5 449 TYR B C 1
ATOM 7047 O O . TYR B 1 449 ? 16.75 -28.719 -23.141 1 97.5 449 TYR B O 1
ATOM 7055 N N . ARG B 1 450 ? 17.391 -26.891 -24.25 1 96.44 450 ARG B N 1
ATOM 7056 C CA . ARG B 1 450 ? 18.734 -27.406 -24.406 1 96.44 450 ARG B CA 1
ATOM 7057 C C . ARG B 1 450 ? 19.422 -27.531 -23.047 1 96.44 450 ARG B C 1
ATOM 7059 O O . ARG B 1 450 ? 20.141 -28.516 -22.797 1 96.44 450 ARG B O 1
ATOM 7066 N N . PHE B 1 451 ? 19.219 -26.562 -22.25 1 96.69 451 PHE B N 1
ATOM 7067 C CA . PHE B 1 451 ? 19.781 -26.594 -20.906 1 96.69 451 PHE B CA 1
ATOM 7068 C C . PHE B 1 451 ? 19.234 -27.781 -20.125 1 96.69 451 PHE B C 1
ATOM 7070 O O . PHE B 1 451 ? 20 -28.5 -19.469 1 96.69 451 PHE B O 1
ATOM 7077 N N . LEU B 1 452 ? 17.906 -28.016 -20.141 1 96.81 452 LEU B N 1
ATOM 7078 C CA . LEU B 1 452 ? 17.281 -29.141 -19.438 1 96.81 452 LEU B CA 1
ATOM 7079 C C . LEU B 1 452 ? 17.859 -30.469 -19.938 1 96.81 452 LEU B C 1
ATOM 7081 O O . LEU B 1 452 ? 18.141 -31.359 -19.141 1 96.81 452 LEU B O 1
ATOM 7085 N N . LYS B 1 453 ? 17.953 -30.547 -21.234 1 96.19 453 LYS B N 1
ATOM 7086 C CA . LYS B 1 453 ? 18.484 -31.781 -21.812 1 96.19 453 LYS B CA 1
ATOM 7087 C C . LYS B 1 453 ? 19.906 -32.062 -21.281 1 96.19 453 LYS B C 1
ATOM 7089 O O . LYS B 1 453 ? 20.203 -33.156 -20.859 1 96.19 453 LYS B O 1
ATOM 7094 N N . ARG B 1 454 ? 20.688 -31.047 -21.219 1 95.19 454 ARG B N 1
ATOM 7095 C CA . ARG B 1 454 ? 22.078 -31.188 -20.828 1 95.19 454 ARG B CA 1
ATOM 7096 C C . ARG B 1 454 ? 22.219 -31.453 -19.344 1 95.19 454 ARG B C 1
ATOM 7098 O O . ARG B 1 454 ? 23 -32.312 -18.922 1 95.19 454 ARG B O 1
ATOM 7105 N N . GLN B 1 455 ? 21.438 -30.734 -18.562 1 94.31 455 GLN B N 1
ATOM 7106 C CA . GLN B 1 455 ? 21.688 -30.75 -17.125 1 94.31 455 GLN B CA 1
ATOM 7107 C C . GLN B 1 455 ? 20.812 -31.781 -16.422 1 94.31 455 GLN B C 1
ATOM 7109 O O . GLN B 1 455 ? 21.203 -32.375 -15.406 1 94.31 455 GLN B O 1
ATOM 7114 N N . VAL B 1 456 ? 19.688 -32.062 -16.922 1 93.62 456 VAL B N 1
ATOM 7115 C CA . VAL B 1 456 ? 18.719 -32.906 -16.203 1 93.62 456 VAL B CA 1
ATOM 7116 C C . VAL B 1 456 ? 18.672 -34.281 -16.844 1 93.62 456 VAL B C 1
ATOM 7118 O O . VAL B 1 456 ? 18.594 -35.281 -16.141 1 93.62 456 VAL B O 1
ATOM 7121 N N . ILE B 1 457 ? 18.734 -34.312 -18.156 1 91.06 457 ILE B N 1
ATOM 7122 C CA . ILE B 1 457 ? 18.578 -35.594 -18.844 1 91.06 457 ILE B CA 1
ATOM 7123 C C . ILE B 1 457 ? 19.938 -36.25 -19 1 91.06 457 ILE B C 1
ATOM 7125 O O . ILE B 1 457 ? 20.109 -37.406 -18.609 1 91.06 457 ILE B O 1
ATOM 7129 N N . ASP B 1 458 ? 20.859 -35.5 -19.672 1 88.5 458 ASP B N 1
ATOM 7130 C CA . ASP B 1 458 ? 22.172 -36.094 -19.984 1 88.5 458 ASP B CA 1
ATOM 7131 C C . ASP B 1 458 ? 23.109 -36 -18.797 1 88.5 458 ASP B C 1
ATOM 7133 O O . ASP B 1 458 ? 24.062 -36.781 -18.688 1 88.5 458 ASP B O 1
ATOM 7137 N N . GLY B 1 459 ? 22.922 -34.938 -18.047 1 77.88 459 GLY B N 1
ATOM 7138 C CA . GLY B 1 459 ? 23.891 -34.656 -17 1 77.88 459 GLY B CA 1
ATOM 7139 C C . GLY B 1 459 ? 23.406 -35.062 -15.617 1 77.88 459 GLY B C 1
ATOM 7140 O O . GLY B 1 459 ? 22.25 -35.438 -15.453 1 77.88 459 GLY B O 1
ATOM 7141 N N . GLN B 1 460 ? 24.406 -35.188 -14.648 1 66.88 460 GLN B N 1
ATOM 7142 C CA . GLN B 1 460 ? 24.047 -35.531 -13.266 1 66.88 460 GLN B CA 1
ATOM 7143 C C . GLN B 1 460 ? 23.984 -34.281 -12.398 1 66.88 460 GLN B C 1
ATOM 7145 O O . GLN B 1 460 ? 25.016 -33.656 -12.125 1 66.88 460 GLN B O 1
ATOM 7150 N N . VAL B 1 461 ? 22.938 -33.469 -12.625 1 72.19 461 VAL B N 1
ATOM 7151 C CA . VAL B 1 461 ? 22.688 -32.531 -11.555 1 72.19 461 VAL B CA 1
ATOM 7152 C C . VAL B 1 461 ? 21.812 -33.156 -10.477 1 72.19 461 VAL B C 1
ATOM 7154 O O . VAL B 1 461 ? 20.938 -33.969 -10.789 1 72.19 461 VAL B O 1
#